Protein AF-0000000084558164 (afdb_homodimer)

InterPro domains:
  IPR006680 Amidohydrolase-related [PF01979] (52-401)
  IPR011059 Metal-dependent hydrolase, composite domain superfamily [G3DSA:2.30.40.10] (4-418)
  IPR011059 Metal-dependent hydrolase, composite domain superfamily [SSF51338] (3-426)
  IPR032466 Metal-dependent hydrolase [SSF51556] (55-350)
  IPR050287 5-Methylthioadenosine/S-adenosylhomocysteine deaminase [PTHR43794] (4-422)

Structure (mmCIF, N/CA/C/O backbone):
data_AF-0000000084558164-model_v1
#
loop_
_entity.id
_entity.type
_entity.pdbx_description
1 polymer 'MtaD2 protein'
#
loop_
_atom_site.group_PDB
_atom_site.id
_atom_site.type_symbol
_atom_site.label_atom_id
_atom_site.label_alt_id
_atom_site.label_comp_id
_atom_site.label_asym_id
_atom_site.label_entity_id
_atom_site.label_seq_id
_atom_site.pdbx_PDB_ins_code
_atom_site.Cartn_x
_atom_site.Cartn_y
_atom_site.Cartn_z
_atom_site.occupancy
_atom_site.B_iso_or_equiv
_atom_site.auth_seq_id
_atom_site.auth_comp_id
_atom_site.auth_asym_id
_atom_site.auth_atom_id
_atom_site.pdbx_PDB_model_num
ATOM 1 N N . MET A 1 1 ? -0.388 -34.344 14.938 1 92.38 1 MET A N 1
ATOM 2 C CA . MET A 1 1 ? -0.222 -33.188 15.812 1 92.38 1 MET A CA 1
ATOM 3 C C . MET A 1 1 ? -1.444 -32.281 15.742 1 92.38 1 MET A C 1
ATOM 5 O O . MET A 1 1 ? -1.906 -31.922 14.656 1 92.38 1 MET A O 1
ATOM 9 N N . ILE A 1 2 ? -2.064 -32.031 16.828 1 98 2 ILE A N 1
ATOM 10 C CA . ILE A 1 2 ? -3.266 -31.203 16.891 1 98 2 ILE A CA 1
ATOM 11 C C . ILE A 1 2 ? -2.895 -29.797 17.344 1 98 2 ILE A C 1
ATOM 13 O O . ILE A 1 2 ? -2.332 -29.609 18.422 1 98 2 ILE A O 1
ATOM 17 N N . THR A 1 3 ? -3.117 -28.812 16.516 1 98.62 3 THR A N 1
ATOM 18 C CA . THR A 1 3 ? -2.975 -27.406 16.828 1 98.62 3 THR A CA 1
ATOM 19 C C . THR A 1 3 ? -4.34 -26.719 16.906 1 98.62 3 THR A C 1
ATOM 21 O O . THR A 1 3 ? -5.191 -26.938 16.047 1 98.62 3 THR A O 1
ATOM 24 N N . VAL A 1 4 ? -4.562 -25.891 17.953 1 98.81 4 VAL A N 1
ATOM 25 C CA . VAL A 1 4 ? -5.84 -25.203 18.094 1 98.81 4 VAL A CA 1
ATOM 26 C C . VAL A 1 4 ? -5.609 -23.688 18.172 1 98.81 4 VAL A C 1
ATOM 28 O O . VAL A 1 4 ? -4.855 -23.219 19.016 1 98.81 4 VAL A O 1
ATOM 31 N N . ILE A 1 5 ? -6.176 -22.938 17.234 1 98.75 5 ILE A N 1
ATOM 32 C CA . ILE A 1 5 ? -6.262 -21.484 17.312 1 98.75 5 ILE A CA 1
ATOM 33 C C . ILE A 1 5 ? -7.523 -21.078 18.078 1 98.75 5 ILE A C 1
ATOM 35 O O . ILE A 1 5 ? -8.641 -21.375 17.656 1 98.75 5 ILE A O 1
ATOM 39 N N . ARG A 1 6 ? -7.371 -20.359 19.141 1 98.5 6 ARG A N 1
ATOM 40 C CA . ARG A 1 6 ? -8.461 -20.203 20.094 1 98.5 6 ARG A CA 1
ATOM 41 C C . ARG A 1 6 ? -9.141 -18.844 19.938 1 98.5 6 ARG A C 1
ATOM 43 O O . ARG A 1 6 ? -8.469 -17.812 19.891 1 98.5 6 ARG A O 1
ATOM 50 N N . ASP A 1 7 ? -10.422 -18.828 19.859 1 97.81 7 ASP A N 1
ATOM 51 C CA . ASP A 1 7 ? -11.297 -17.688 20.062 1 97.81 7 ASP A CA 1
ATOM 52 C C . ASP A 1 7 ? -10.953 -16.547 19.109 1 97.81 7 ASP A C 1
ATOM 54 O O . ASP A 1 7 ? -10.75 -15.414 19.531 1 97.81 7 ASP A O 1
ATOM 58 N N . ALA A 1 8 ? -10.859 -16.844 17.812 1 98.12 8 ALA A N 1
ATOM 59 C CA . ALA A 1 8 ? -10.523 -15.844 16.797 1 98.12 8 ALA A CA 1
ATOM 60 C C . ALA A 1 8 ? -11.766 -15.406 16.031 1 98.12 8 ALA A C 1
ATOM 62 O O . ALA A 1 8 ? -12.805 -16.062 16.078 1 98.12 8 ALA A O 1
ATOM 63 N N . TRP A 1 9 ? -11.727 -14.164 15.461 1 98 9 TRP A N 1
ATOM 64 C CA . TRP A 1 9 ? -12.586 -13.867 14.32 1 98 9 TRP A CA 1
ATOM 65 C C . TRP A 1 9 ? -12.125 -14.633 13.086 1 98 9 TRP A C 1
ATOM 67 O O . TRP A 1 9 ? -11 -14.453 12.617 1 98 9 TRP A O 1
ATOM 77 N N . ILE A 1 10 ? -12.984 -15.492 12.617 1 98.75 10 ILE A N 1
ATOM 78 C CA . ILE A 1 10 ? -12.602 -16.344 11.508 1 98.75 10 ILE A CA 1
ATOM 79 C C . ILE A 1 10 ? -13.297 -15.875 10.227 1 98.75 10 ILE A C 1
ATOM 81 O O . ILE A 1 10 ? -14.523 -15.93 10.125 1 98.75 10 ILE A O 1
ATOM 85 N N . VAL A 1 11 ? -12.555 -15.297 9.312 1 98.81 11 VAL A N 1
ATOM 86 C CA . VAL A 1 11 ? -13.008 -15.039 7.945 1 98.81 11 VAL A CA 1
ATOM 87 C C . VAL A 1 11 ? -12.852 -16.312 7.105 1 98.81 11 VAL A C 1
ATOM 89 O O . VAL A 1 11 ? -11.766 -16.578 6.586 1 98.81 11 VAL A O 1
ATOM 92 N N . THR A 1 12 ? -13.883 -17.047 6.875 1 98.75 12 THR A N 1
ATOM 93 C CA . THR A 1 12 ? -13.797 -18.406 6.391 1 98.75 12 THR A CA 1
ATOM 94 C C . THR A 1 12 ? -13.516 -18.438 4.891 1 98.75 12 THR A C 1
ATOM 96 O O . THR A 1 12 ? -12.812 -19.328 4.402 1 98.75 12 THR A O 1
ATOM 99 N N . GLN A 1 13 ? -14.133 -17.422 4.129 1 98.69 13 GLN A N 1
ATOM 100 C CA . GLN A 1 13 ? -14.133 -17.391 2.668 1 98.69 13 GLN A CA 1
ATOM 101 C C . GLN A 1 13 ? -14.797 -18.641 2.096 1 98.69 13 GLN A C 1
ATOM 103 O O . GLN A 1 13 ? -14.445 -19.094 1.004 1 98.69 13 GLN A O 1
ATOM 108 N N . ASP A 1 14 ? -15.672 -19.297 2.873 1 98.38 14 ASP A N 1
ATOM 109 C CA . ASP A 1 14 ? -16.5 -20.375 2.338 1 98.38 14 ASP A CA 1
ATOM 110 C C . ASP A 1 14 ? -17.531 -19.828 1.353 1 98.38 14 ASP A C 1
ATOM 112 O O . ASP A 1 14 ? -17.562 -18.625 1.08 1 98.38 14 ASP A O 1
ATOM 116 N N . PRO A 1 15 ? -18.312 -20.641 0.707 1 97.75 15 PRO A N 1
ATOM 117 C CA . PRO A 1 15 ? -19.234 -20.172 -0.332 1 97.75 15 PRO A CA 1
ATOM 118 C C . PRO A 1 15 ? -20.188 -19.094 0.171 1 97.75 15 PRO A C 1
ATOM 120 O O . PRO A 1 15 ? -20.609 -18.219 -0.597 1 97.75 15 PRO A O 1
ATOM 123 N N . GLN A 1 16 ? -20.469 -19.078 1.491 1 97.62 16 GLN A N 1
ATOM 124 C CA . GLN A 1 16 ? -21.391 -18.094 2.057 1 97.62 16 GLN A CA 1
ATOM 125 C C . GLN A 1 16 ? -20.641 -16.906 2.639 1 97.62 16 GLN A C 1
ATOM 127 O O . GLN A 1 16 ? -21.25 -15.938 3.092 1 97.62 16 GLN A O 1
ATOM 132 N N . ARG A 1 17 ? -19.344 -16.938 2.58 1 98.06 17 ARG A N 1
ATOM 133 C CA . ARG A 1 17 ? -18.484 -15.883 3.129 1 98.06 17 ARG A CA 1
ATOM 134 C C . ARG A 1 17 ? -18.828 -15.594 4.582 1 98.06 17 ARG A C 1
ATOM 136 O O . ARG A 1 17 ? -18.969 -14.438 4.977 1 98.06 17 ARG A O 1
ATOM 143 N N . ARG A 1 18 ? -18.984 -16.734 5.43 1 97.06 18 ARG A N 1
ATOM 144 C CA . ARG A 1 18 ? -19.328 -16.562 6.836 1 97.06 18 ARG A CA 1
ATOM 145 C C . ARG A 1 18 ? -18.172 -15.992 7.629 1 97.06 18 ARG A C 1
ATOM 147 O O . ARG A 1 18 ? -17.016 -16.344 7.383 1 97.06 18 ARG A O 1
ATOM 154 N N . MET A 1 19 ? -18.422 -15.062 8.508 1 97.56 19 MET A N 1
ATOM 155 C CA . MET A 1 19 ? -17.531 -14.641 9.586 1 97.56 19 MET A CA 1
ATOM 156 C C . MET A 1 19 ? -18 -15.195 10.922 1 97.56 19 MET A C 1
ATOM 158 O O . MET A 1 19 ? -19.125 -14.93 11.359 1 97.56 19 MET A O 1
ATOM 162 N N . ILE A 1 20 ? -17.094 -16.016 11.492 1 96.62 20 ILE A N 1
ATOM 163 C CA . ILE A 1 20 ? -17.5 -16.688 12.719 1 96.62 20 ILE A CA 1
ATOM 164 C C . ILE A 1 20 ? -16.484 -16.438 13.82 1 96.62 20 ILE A C 1
ATOM 166 O O . ILE A 1 20 ? -15.344 -16.047 13.547 1 96.62 20 ILE A O 1
ATOM 170 N N . ARG A 1 21 ? -16.938 -16.484 15.016 1 97.31 21 ARG A N 1
ATOM 171 C CA . ARG A 1 21 ? -16.047 -16.438 16.172 1 97.31 21 ARG A CA 1
ATOM 172 C C . ARG A 1 21 ? -15.875 -17.812 16.797 1 97.31 21 ARG A C 1
ATOM 174 O O . ARG A 1 21 ? -16.844 -18.562 16.953 1 97.31 21 ARG A O 1
ATOM 181 N N . GLY A 1 22 ? -14.617 -18.25 16.984 1 98.19 22 GLY A N 1
ATOM 182 C CA . GLY A 1 22 ? -14.391 -19.531 17.625 1 98.19 22 GLY A CA 1
ATOM 183 C C . GLY A 1 22 ? -13.008 -20.094 17.375 1 98.19 22 GLY A C 1
ATOM 184 O O . GLY A 1 22 ? -12.047 -19.344 17.219 1 98.19 22 GLY A O 1
ATOM 185 N N . ASP A 1 23 ? -12.93 -21.422 17.516 1 98.75 23 ASP A N 1
ATOM 186 C CA . ASP A 1 23 ? -11.648 -22.109 17.391 1 98.75 23 ASP A CA 1
ATOM 187 C C . ASP A 1 23 ? -11.461 -22.656 15.984 1 98.75 23 ASP A C 1
ATOM 189 O O . ASP A 1 23 ? -12.43 -22.953 15.281 1 98.75 23 ASP A O 1
ATOM 193 N N . VAL A 1 24 ? -10.289 -22.734 15.484 1 98.88 24 VAL A N 1
ATOM 194 C CA . VAL A 1 24 ? -9.883 -23.531 14.336 1 98.88 24 VAL A CA 1
ATOM 195 C C . VAL A 1 24 ? -8.984 -24.672 14.789 1 98.88 24 VAL A C 1
ATOM 197 O O . VAL A 1 24 ? -7.949 -24.438 15.422 1 98.88 24 VAL A O 1
ATOM 200 N N . VAL A 1 25 ? -9.336 -25.906 14.5 1 98.81 25 VAL A N 1
ATOM 201 C CA . VAL A 1 25 ? -8.578 -27.078 14.898 1 98.81 25 VAL A CA 1
ATOM 202 C C . VAL A 1 25 ? -7.859 -27.656 13.688 1 98.81 25 VAL A C 1
ATOM 204 O O . VAL A 1 25 ? -8.484 -27.938 12.656 1 98.81 25 VAL A O 1
ATOM 207 N N . ILE A 1 26 ? -6.594 -27.781 13.789 1 98.81 26 ILE A N 1
ATOM 208 C CA . ILE A 1 26 ? -5.766 -28.359 12.734 1 98.81 26 ILE A CA 1
ATOM 209 C C . ILE A 1 26 ? -5.25 -29.734 13.172 1 98.81 26 ILE A C 1
ATOM 211 O O . ILE A 1 26 ? -4.688 -29.875 14.258 1 98.81 26 ILE A O 1
ATOM 215 N N . ASP A 1 27 ? -5.465 -30.719 12.383 1 98.56 27 ASP A N 1
ATOM 216 C CA . ASP A 1 27 ? -4.93 -32.062 12.57 1 98.56 27 ASP A CA 1
ATOM 217 C C . ASP A 1 27 ? -3.906 -32.406 11.484 1 98.56 27 ASP A C 1
ATOM 219 O O . ASP A 1 27 ? -4.273 -32.781 10.375 1 98.56 27 ASP A O 1
ATOM 223 N N . GLY A 1 28 ? -2.662 -32.281 11.828 1 97.94 28 GLY A N 1
ATOM 224 C CA . GLY A 1 28 ? -1.611 -32.469 10.836 1 97.94 28 GLY A CA 1
ATOM 225 C C . GLY A 1 28 ? -1.595 -31.344 9.797 1 97.94 28 GLY A C 1
ATOM 226 O O . GLY A 1 28 ? -1.306 -30.203 10.117 1 97.94 28 GLY A O 1
ATOM 227 N N . GLU A 1 29 ? -2.006 -31.812 8.602 1 98.5 29 GLU A N 1
ATOM 228 C CA . GLU A 1 29 ? -1.899 -30.875 7.492 1 98.5 29 GLU A CA 1
ATOM 229 C C . GLU A 1 29 ? -3.238 -30.203 7.211 1 98.5 29 GLU A C 1
ATOM 231 O O . GLU A 1 29 ? -3.297 -29.203 6.48 1 98.5 29 GLU A O 1
ATOM 236 N N . LYS A 1 30 ? -4.309 -30.672 7.891 1 98.75 30 LYS A N 1
ATOM 237 C CA . LYS A 1 30 ? -5.645 -30.281 7.453 1 98.75 30 LYS A CA 1
ATOM 238 C C . LYS A 1 30 ? -6.422 -29.625 8.594 1 98.75 30 LYS A C 1
ATOM 240 O O . LYS A 1 30 ? -6.145 -29.875 9.766 1 98.75 30 LYS A O 1
ATOM 245 N N . ILE A 1 31 ? -7.32 -28.797 8.211 1 98.81 31 ILE A N 1
ATOM 246 C CA . ILE A 1 31 ? -8.281 -28.234 9.141 1 98.81 31 ILE A CA 1
ATOM 247 C C . ILE A 1 31 ? -9.305 -29.297 9.547 1 98.81 31 ILE A C 1
ATOM 249 O O . ILE A 1 31 ? -9.945 -29.906 8.688 1 98.81 31 ILE A O 1
ATOM 253 N N . ALA A 1 32 ? -9.406 -29.5 10.812 1 98.56 32 ALA A N 1
ATOM 254 C CA . ALA A 1 32 ? -10.305 -30.531 11.297 1 98.56 32 ALA A CA 1
ATOM 255 C C . ALA A 1 32 ? -11.688 -29.969 11.609 1 98.56 32 ALA A C 1
ATOM 257 O O . ALA A 1 32 ? -12.711 -30.609 11.336 1 98.56 32 ALA A O 1
ATOM 258 N N . SER A 1 33 ? -11.742 -28.766 12.211 1 98.25 33 SER A N 1
ATOM 259 C CA . SER A 1 33 ? -13.016 -28.125 12.531 1 98.25 33 SER A CA 1
ATOM 260 C C . SER A 1 33 ? -12.859 -26.609 12.664 1 98.25 33 SER A C 1
ATOM 262 O O . SER A 1 33 ? -11.75 -26.125 12.906 1 98.25 33 SER A O 1
ATOM 264 N N . VAL A 1 34 ? -13.93 -25.906 12.492 1 98.19 34 VAL A N 1
ATOM 265 C CA . VAL A 1 34 ? -13.953 -24.453 12.5 1 98.19 34 VAL A CA 1
ATOM 266 C C . VAL A 1 34 ? -15.148 -23.953 13.312 1 98.19 34 VAL A C 1
ATOM 268 O O . VAL A 1 34 ? -16.281 -24.375 13.07 1 98.19 34 VAL A O 1
ATOM 271 N N . GLY A 1 35 ? -14.977 -23.031 14.242 1 96.38 35 GLY A N 1
ATOM 272 C CA . GLY A 1 35 ? -16.062 -22.328 14.914 1 96.38 35 GLY A CA 1
ATOM 273 C C . GLY A 1 35 ? -16.344 -22.844 16.312 1 96.38 35 GLY A C 1
ATOM 274 O O . GLY A 1 35 ? -16.406 -22.078 17.266 1 96.38 35 GLY A O 1
ATOM 275 N N . LYS A 1 36 ? -16.438 -24.125 16.469 1 94.38 36 LYS A N 1
ATOM 276 C CA . LYS A 1 36 ? -16.812 -24.719 17.75 1 94.38 36 LYS A CA 1
ATOM 277 C C . LYS A 1 36 ? -15.609 -24.781 18.703 1 94.38 36 LYS A C 1
ATOM 279 O O . LYS A 1 36 ? -14.484 -25.031 18.266 1 94.38 36 LYS A O 1
ATOM 284 N N . GLU A 1 37 ? -15.914 -24.531 19.922 1 97.19 37 GLU A N 1
ATOM 285 C CA . GLU A 1 37 ? -14.875 -24.656 20.938 1 97.19 37 GLU A CA 1
ATOM 286 C C . GLU A 1 37 ? -14.336 -26.094 20.984 1 97.19 37 GLU A C 1
ATOM 288 O O . GLU A 1 37 ? -15.109 -27.047 21.062 1 97.19 37 GLU A O 1
ATOM 293 N N . PHE A 1 38 ? -13.078 -26.172 20.844 1 97.5 38 PHE A N 1
ATOM 294 C CA . PHE A 1 38 ? -12.438 -27.469 20.938 1 97.5 38 PHE A CA 1
ATOM 295 C C . PHE A 1 38 ? -12.188 -27.859 22.391 1 97.5 38 PHE A C 1
ATOM 297 O O . PHE A 1 38 ? -11.523 -27.125 23.125 1 97.5 38 PHE A O 1
ATOM 304 N N . LYS A 1 39 ? -12.641 -28.984 22.859 1 96.88 39 LYS A N 1
ATOM 305 C CA . LYS A 1 39 ? -12.562 -29.391 24.25 1 96.88 39 LYS A CA 1
ATOM 306 C C . LYS A 1 39 ? -11.5 -30.469 24.453 1 96.88 39 LYS A C 1
ATOM 308 O O . LYS A 1 39 ? -11.219 -30.875 25.578 1 96.88 39 LYS A O 1
ATOM 313 N N . GLY A 1 40 ? -10.914 -30.906 23.406 1 95.31 40 GLY A N 1
ATOM 314 C CA . GLY A 1 40 ? -9.906 -31.953 23.5 1 95.31 40 GLY A CA 1
ATOM 315 C C . GLY A 1 40 ? -8.531 -31.438 23.859 1 95.31 40 GLY A C 1
ATOM 316 O O . GLY A 1 40 ? -8.383 -30.281 24.266 1 95.31 40 GLY A O 1
ATOM 317 N N . THR A 1 41 ? -7.543 -32.312 23.875 1 96.31 41 THR A N 1
ATOM 318 C CA . THR A 1 41 ? -6.156 -31.953 24.172 1 96.31 41 THR A CA 1
ATOM 319 C C . THR A 1 41 ? -5.426 -31.547 22.891 1 96.31 41 THR A C 1
ATOM 321 O O . THR A 1 41 ? -5.473 -32.281 21.891 1 96.31 41 THR A O 1
ATOM 324 N N . ALA A 1 42 ? -4.852 -30.422 22.875 1 97.25 42 ALA A N 1
ATOM 325 C CA . ALA A 1 42 ? -4.078 -29.922 21.75 1 97.25 42 ALA A CA 1
ATOM 326 C C . ALA A 1 42 ? -2.578 -30.062 22.016 1 97.25 42 ALA A C 1
ATOM 328 O O . ALA A 1 42 ? -2.125 -29.906 23.141 1 97.25 42 ALA A O 1
ATOM 329 N N . ASP A 1 43 ? -1.826 -30.406 21.031 1 98 43 ASP A N 1
ATOM 330 C CA . ASP A 1 43 ? -0.37 -30.391 21.125 1 98 43 ASP A CA 1
ATOM 331 C C . ASP A 1 43 ? 0.174 -28.969 21.188 1 98 43 ASP A C 1
ATOM 333 O O . ASP A 1 43 ? 1.202 -28.719 21.828 1 98 43 ASP A O 1
ATOM 337 N N . LYS A 1 44 ? -0.451 -28.047 20.531 1 97.75 44 LYS A N 1
ATOM 338 C CA . LYS A 1 44 ? -0.116 -26.625 20.5 1 97.75 44 LYS A CA 1
ATOM 339 C C . LYS A 1 44 ? -1.375 -25.766 20.5 1 97.75 44 LYS A C 1
ATOM 341 O O . LYS A 1 44 ? -2.344 -26.062 19.812 1 97.75 44 LYS A O 1
ATOM 346 N N . GLU A 1 45 ? -1.38 -24.75 21.344 1 98.06 45 GLU A N 1
ATOM 347 C CA . GLU A 1 45 ? -2.475 -23.781 21.391 1 98.06 45 GLU A CA 1
ATOM 348 C C . GLU A 1 45 ? -1.992 -22.391 21.016 1 98.06 45 GLU A C 1
ATOM 350 O O . GLU A 1 45 ? -0.949 -21.938 21.5 1 98.06 45 GLU A O 1
ATOM 355 N N . ILE A 1 46 ? -2.652 -21.75 20.141 1 98.12 46 ILE A N 1
ATOM 356 C CA . ILE A 1 46 ? -2.379 -20.375 19.75 1 98.12 46 ILE A CA 1
ATOM 357 C C . ILE A 1 46 ? -3.518 -19.469 20.219 1 98.12 46 ILE A C 1
ATOM 359 O O . ILE A 1 46 ? -4.66 -19.625 19.781 1 98.12 46 ILE A O 1
ATOM 363 N N . LYS A 1 47 ? -3.27 -18.562 21.156 1 97.56 47 LYS A N 1
ATOM 364 C CA . LYS A 1 47 ? -4.266 -17.594 21.609 1 97.56 47 LYS A CA 1
ATOM 365 C C . LYS A 1 47 ? -4.52 -16.531 20.547 1 97.56 47 LYS A C 1
ATOM 367 O O . LYS A 1 47 ? -3.598 -15.828 20.125 1 97.56 47 LYS A O 1
ATOM 372 N N . ALA A 1 48 ? -5.738 -16.422 20.094 1 97.69 48 ALA A N 1
ATOM 373 C CA . ALA A 1 48 ? -6.031 -15.508 18.984 1 97.69 48 ALA A CA 1
ATOM 374 C C . ALA A 1 48 ? -7.277 -14.672 19.281 1 97.69 48 ALA A C 1
ATOM 376 O O . ALA A 1 48 ? -7.938 -14.195 18.359 1 97.69 48 ALA A O 1
ATOM 377 N N . SER A 1 49 ? -7.598 -14.477 20.625 1 95.44 49 SER A N 1
ATOM 378 C CA . SER A 1 49 ? -8.734 -13.633 20.969 1 95.44 49 SER A CA 1
ATOM 379 C C . SER A 1 49 ? -8.547 -12.211 20.438 1 95.44 49 SER A C 1
ATOM 381 O O . SER A 1 49 ? -7.527 -11.57 20.719 1 95.44 49 SER A O 1
ATOM 383 N N . GLY A 1 50 ? -9.477 -11.766 19.625 1 93.88 50 GLY A N 1
ATOM 384 C CA . GLY A 1 50 ? -9.43 -10.43 19.047 1 93.88 50 GLY A CA 1
ATOM 385 C C . GLY A 1 50 ? -8.703 -10.375 17.719 1 93.88 50 GLY A C 1
ATOM 386 O O . GLY A 1 50 ? -8.781 -9.375 17 1 93.88 50 GLY A O 1
ATOM 387 N N . ASP A 1 51 ? -8.008 -11.477 17.406 1 97.69 51 ASP A N 1
ATOM 388 C CA . ASP A 1 51 ? -7.273 -11.539 16.141 1 97.69 51 ASP A CA 1
ATOM 389 C C . ASP A 1 51 ? -8.172 -12.039 15.016 1 97.69 51 ASP A C 1
ATOM 391 O O . ASP A 1 51 ? -9.281 -12.516 15.258 1 97.69 51 ASP A O 1
ATOM 395 N N . ILE A 1 52 ? -7.762 -11.836 13.828 1 98.62 52 ILE A N 1
ATOM 396 C CA . ILE A 1 52 ? -8.445 -12.328 12.633 1 98.62 52 ILE A CA 1
ATOM 397 C C . ILE A 1 52 ? -7.715 -13.562 12.102 1 98.62 52 ILE A C 1
ATOM 399 O O . ILE A 1 52 ? -6.492 -13.547 11.945 1 98.62 52 ILE A O 1
ATOM 403 N N . VAL A 1 53 ? -8.43 -14.609 11.883 1 98.81 53 VAL A N 1
ATOM 404 C CA . VAL A 1 53 ? -7.926 -15.781 11.18 1 98.81 53 VAL A CA 1
ATOM 405 C C . VAL A 1 53 ? -8.547 -15.844 9.781 1 98.81 53 VAL A C 1
ATOM 407 O O . VAL A 1 53 ? -9.766 -15.766 9.641 1 98.81 53 VAL A O 1
ATOM 410 N N . MET A 1 54 ? -7.766 -15.938 8.75 1 98.88 54 MET A N 1
ATOM 411 C CA . MET A 1 54 ? -8.25 -16 7.371 1 98.88 54 MET A CA 1
ATOM 412 C C . MET A 1 54 ? -7.383 -16.938 6.539 1 98.88 54 MET A C 1
ATOM 414 O O . MET A 1 54 ? -6.316 -17.375 6.984 1 98.88 54 MET A O 1
ATOM 418 N N . PRO A 1 55 ? -7.84 -17.375 5.371 1 98.94 55 PRO A N 1
ATOM 419 C CA . PRO A 1 55 ? -7.016 -18.234 4.527 1 98.94 55 PRO A CA 1
ATOM 420 C C . PRO A 1 55 ? -5.691 -17.594 4.129 1 98.94 55 PRO A C 1
ATOM 422 O O . PRO A 1 55 ? -5.621 -16.359 3.986 1 98.94 55 PRO A O 1
ATOM 425 N N . GLY A 1 56 ? -4.66 -18.438 3.975 1 98.94 56 GLY A N 1
ATOM 426 C CA . GLY A 1 56 ? -3.432 -17.938 3.379 1 98.94 56 GLY A CA 1
ATOM 427 C C . GLY A 1 56 ? -3.645 -17.297 2.025 1 98.94 56 GLY A C 1
ATOM 428 O O . GLY A 1 56 ? -4.473 -17.75 1.234 1 98.94 56 GLY A O 1
ATOM 429 N N . LEU A 1 57 ? -2.934 -16.234 1.767 1 98.94 57 LEU A N 1
ATOM 430 C CA . LEU A 1 57 ? -3.059 -15.523 0.497 1 98.94 57 LEU A CA 1
ATOM 431 C C . LEU A 1 57 ? -2.299 -16.25 -0.608 1 98.94 57 LEU A C 1
ATOM 433 O O . LEU A 1 57 ? -1.253 -16.844 -0.356 1 98.94 57 LEU A O 1
ATOM 437 N N . ILE A 1 58 ? -2.836 -16.203 -1.778 1 99 58 ILE A N 1
ATOM 438 C CA . ILE A 1 58 ? -2.254 -16.875 -2.938 1 99 58 ILE A CA 1
ATOM 439 C C . ILE A 1 58 ? -1.86 -15.844 -3.986 1 99 58 ILE A C 1
ATOM 441 O O . ILE A 1 58 ? -2.711 -15.109 -4.492 1 99 58 ILE A O 1
ATOM 445 N N . ASN A 1 59 ? -0.571 -15.727 -4.242 1 98.94 59 ASN A N 1
ATOM 446 C CA . ASN A 1 59 ? -0.001 -14.875 -5.281 1 98.94 59 ASN A CA 1
ATOM 447 C C . ASN A 1 59 ? 0.048 -15.594 -6.629 1 98.94 59 ASN A C 1
ATOM 449 O O . ASN A 1 59 ? 0.908 -16.453 -6.848 1 98.94 59 ASN A O 1
ATOM 453 N N . THR A 1 60 ? -0.792 -15.156 -7.613 1 98.94 60 THR A N 1
ATOM 454 C CA . THR A 1 60 ? -0.986 -16.016 -8.773 1 98.94 60 THR A CA 1
ATOM 455 C C . THR A 1 60 ? -0.052 -15.602 -9.914 1 98.94 60 THR A C 1
ATOM 457 O O . THR A 1 60 ? -0.189 -16.078 -11.039 1 98.94 60 THR A O 1
ATOM 460 N N . HIS A 1 61 ? 0.929 -14.727 -9.641 1 98.94 61 HIS A N 1
ATOM 461 C CA . HIS A 1 61 ? 1.958 -14.445 -10.633 1 98.94 61 HIS A CA 1
ATOM 462 C C . HIS A 1 61 ? 3.152 -13.734 -10 1 98.94 61 HIS A C 1
ATOM 464 O O . HIS A 1 61 ? 3.012 -12.633 -9.461 1 98.94 61 HIS A O 1
ATOM 470 N N . THR A 1 62 ? 4.285 -14.32 -10.133 1 98.75 62 THR A N 1
ATOM 471 C CA . THR A 1 62 ? 5.5 -13.672 -9.656 1 98.75 62 THR A CA 1
ATOM 472 C C . THR A 1 62 ? 6.727 -14.227 -10.375 1 98.75 62 THR A C 1
ATOM 474 O O . THR A 1 62 ? 6.625 -15.203 -11.125 1 98.75 62 THR A O 1
ATOM 477 N N . HIS A 1 63 ? 7.785 -13.531 -10.359 1 98.31 63 HIS A N 1
ATOM 478 C CA . HIS A 1 63 ? 9.148 -13.93 -10.68 1 98.31 63 HIS A CA 1
ATOM 479 C C . HIS A 1 63 ? 10.039 -13.883 -9.438 1 98.31 63 HIS A C 1
ATOM 481 O O . HIS A 1 63 ? 10.906 -13.016 -9.328 1 98.31 63 HIS A O 1
ATOM 487 N N . VAL A 1 64 ? 9.906 -14.898 -8.586 1 98.69 64 VAL A N 1
ATOM 488 C CA . VAL A 1 64 ? 10.336 -14.805 -7.199 1 98.69 64 VAL A CA 1
ATOM 489 C C . VAL A 1 64 ? 11.852 -14.617 -7.141 1 98.69 64 VAL A C 1
ATOM 491 O O . VAL A 1 64 ? 12.359 -13.875 -6.297 1 98.69 64 VAL A O 1
ATOM 494 N N . ALA A 1 65 ? 12.57 -15.188 -8.062 1 97.75 65 ALA A N 1
ATOM 495 C CA . ALA A 1 65 ? 14.031 -15.172 -8.031 1 97.75 65 ALA A CA 1
ATOM 496 C C . ALA A 1 65 ? 14.57 -13.766 -8.289 1 97.75 65 ALA A C 1
ATOM 498 O O . ALA A 1 65 ? 15.719 -13.461 -7.965 1 97.75 65 ALA A O 1
ATOM 499 N N . MET A 1 66 ? 13.758 -12.922 -8.836 1 96.81 66 MET A N 1
ATOM 500 C CA . MET A 1 66 ? 14.195 -11.57 -9.195 1 96.81 66 MET A CA 1
ATOM 501 C C . MET A 1 66 ? 14.281 -10.68 -7.961 1 96.81 66 MET A C 1
ATOM 503 O O . MET A 1 66 ? 14.742 -9.539 -8.047 1 96.81 66 MET A O 1
ATOM 507 N N . THR A 1 67 ? 13.961 -11.18 -6.789 1 97.62 67 THR A N 1
ATOM 508 C CA . THR A 1 67 ? 13.992 -10.391 -5.562 1 97.62 67 THR A CA 1
ATOM 509 C C . THR A 1 67 ? 15.406 -9.891 -5.277 1 97.62 67 THR A C 1
ATOM 511 O O . THR A 1 67 ? 15.586 -8.812 -4.711 1 97.62 67 THR A O 1
ATOM 514 N N . VAL A 1 68 ? 16.391 -10.594 -5.742 1 96.25 68 VAL A N 1
ATOM 515 C CA . VAL A 1 68 ? 17.781 -10.203 -5.492 1 96.25 68 VAL A CA 1
ATOM 516 C C . VAL A 1 68 ? 18.125 -8.984 -6.348 1 96.25 68 VAL A C 1
ATOM 518 O O . VAL A 1 68 ? 19.125 -8.305 -6.082 1 96.25 68 VAL A O 1
ATOM 521 N N . MET A 1 69 ? 17.297 -8.648 -7.309 1 95.38 69 MET A N 1
ATOM 522 C CA . MET A 1 69 ? 17.516 -7.52 -8.203 1 95.38 69 MET A CA 1
ATOM 523 C C . MET A 1 69 ? 16.719 -6.305 -7.758 1 95.38 69 MET A C 1
ATOM 525 O O . MET A 1 69 ? 16.656 -5.297 -8.469 1 95.38 69 MET A O 1
ATOM 529 N N . LYS A 1 70 ? 16.109 -6.32 -6.59 1 96.38 70 LYS A N 1
ATOM 530 C CA . LYS A 1 70 ? 15.219 -5.281 -6.09 1 96.38 70 LYS A CA 1
ATOM 531 C C . LYS A 1 70 ? 15.914 -3.918 -6.086 1 96.38 70 LYS A C 1
ATOM 533 O O . LYS A 1 70 ? 17.047 -3.795 -5.641 1 96.38 70 LYS A O 1
ATOM 538 N N . GLY A 1 71 ? 15.203 -2.91 -6.625 1 95.5 71 GLY A N 1
ATOM 539 C CA . GLY A 1 71 ? 15.664 -1.532 -6.562 1 95.5 71 GLY A CA 1
ATOM 540 C C . GLY A 1 71 ? 16.656 -1.188 -7.648 1 95.5 71 GLY A C 1
ATOM 541 O O . GLY A 1 71 ? 17.312 -0.138 -7.598 1 95.5 71 GLY A O 1
ATOM 542 N N . THR A 1 72 ? 16.812 -1.986 -8.727 1 92.56 72 THR A N 1
ATOM 543 C CA . THR A 1 72 ? 17.875 -1.805 -9.711 1 92.56 72 THR A CA 1
ATOM 544 C C . THR A 1 72 ? 17.375 -0.996 -10.906 1 92.56 72 THR A C 1
ATOM 546 O O . THR A 1 72 ? 18.141 -0.278 -11.539 1 92.56 72 THR A O 1
ATOM 549 N N . VAL A 1 73 ? 16.141 -1.086 -11.25 1 93.12 73 VAL A N 1
ATOM 550 C CA . VAL A 1 73 ? 15.688 -0.539 -12.523 1 93.12 73 VAL A CA 1
ATOM 551 C C . VAL A 1 73 ? 14.406 0.268 -12.312 1 93.12 73 VAL A C 1
ATOM 553 O O . VAL A 1 73 ? 13.469 0.16 -13.102 1 93.12 73 VAL A O 1
ATOM 556 N N . ASP A 1 74 ? 14.406 1.021 -11.289 1 94.31 74 ASP A N 1
ATOM 557 C CA . ASP A 1 74 ? 13.25 1.85 -10.984 1 94.31 74 ASP A CA 1
ATOM 558 C C . ASP A 1 74 ? 13.352 3.215 -11.664 1 94.31 74 ASP A C 1
ATOM 560 O O . ASP A 1 74 ? 14.453 3.729 -11.867 1 94.31 74 ASP A O 1
ATOM 564 N N . ASP A 1 75 ? 12.172 3.818 -12.078 1 95.19 75 ASP A N 1
ATOM 565 C CA . ASP A 1 75 ? 12.055 5.18 -12.586 1 95.19 75 ASP A CA 1
ATOM 566 C C . ASP A 1 75 ? 12.812 5.34 -13.906 1 95.19 75 ASP A C 1
ATOM 568 O O . ASP A 1 75 ? 13.461 6.363 -14.141 1 95.19 75 ASP A O 1
ATOM 572 N N . VAL A 1 76 ? 12.758 4.258 -14.734 1 92.62 76 VAL A N 1
ATOM 573 C CA . VAL A 1 76 ? 13.391 4.309 -16.047 1 92.62 76 VAL A CA 1
ATOM 574 C C . VAL A 1 76 ? 12.375 3.941 -17.125 1 92.62 76 VAL A C 1
ATOM 576 O O . VAL A 1 76 ? 11.438 3.182 -16.875 1 92.62 76 VAL A O 1
ATOM 579 N N . PRO A 1 77 ? 12.578 4.496 -18.312 1 89.88 77 PRO A N 1
ATOM 580 C CA . PRO A 1 77 ? 11.68 4.137 -19.406 1 89.88 77 PRO A CA 1
ATOM 581 C C . PRO A 1 77 ? 11.703 2.641 -19.734 1 89.88 77 PRO A C 1
ATOM 583 O O . PRO A 1 77 ? 12.742 1.99 -19.578 1 89.88 77 PRO A O 1
ATOM 586 N N . PHE A 1 78 ? 10.641 2.076 -20.25 1 83.69 78 PHE A N 1
ATOM 587 C CA . PHE A 1 78 ? 10.398 0.651 -20.438 1 83.69 78 PHE A CA 1
ATOM 588 C C . PHE A 1 78 ? 11.484 0.034 -21.328 1 83.69 78 PHE A C 1
ATOM 590 O O . PHE A 1 78 ? 12.016 -1.031 -21 1 83.69 78 PHE A O 1
ATOM 597 N N . PRO A 1 79 ? 11.914 0.662 -22.406 1 83.44 79 PRO A N 1
ATOM 598 C CA . PRO A 1 79 ? 12.984 0.054 -23.203 1 83.44 79 PRO A CA 1
ATOM 599 C C . PRO A 1 79 ? 14.281 -0.116 -22.422 1 83.44 79 PRO A C 1
ATOM 601 O O . PRO A 1 79 ? 14.961 -1.136 -22.562 1 83.44 79 PRO A O 1
ATOM 604 N N . LYS A 1 80 ? 14.586 0.917 -21.641 1 88.38 80 LYS A N 1
ATOM 605 C CA . LYS A 1 80 ? 15.773 0.822 -20.797 1 88.38 80 LYS A CA 1
ATOM 606 C C . LYS A 1 80 ? 15.602 -0.258 -19.734 1 88.38 80 LYS A C 1
ATOM 608 O O . LYS A 1 80 ? 16.562 -0.969 -19.406 1 88.38 80 LYS A O 1
ATOM 613 N N . PHE A 1 81 ? 14.469 -0.332 -19.203 1 90.12 81 PHE A N 1
ATOM 614 C CA . PHE A 1 81 ? 14.133 -1.382 -18.25 1 90.12 81 PHE A CA 1
ATOM 615 C C . PHE A 1 81 ? 14.375 -2.76 -18.844 1 90.12 81 PHE A C 1
ATOM 617 O O . PHE A 1 81 ? 15.07 -3.59 -18.25 1 90.12 81 PHE A O 1
ATOM 624 N N . LEU A 1 82 ? 13.867 -3.02 -20.016 1 85.69 82 LEU A N 1
ATOM 625 C CA . LEU A 1 82 ? 13.992 -4.309 -20.688 1 85.69 82 LEU A CA 1
ATOM 626 C C . LEU A 1 82 ? 15.453 -4.629 -20.969 1 85.69 82 LEU A C 1
ATOM 628 O O . LEU A 1 82 ? 15.914 -5.75 -20.734 1 85.69 82 LEU A O 1
ATOM 632 N N . GLU A 1 83 ? 16.141 -3.66 -21.469 1 88.31 83 GLU A N 1
ATOM 633 C CA . GLU A 1 83 ? 17.562 -3.84 -21.797 1 88.31 83 GLU A CA 1
ATOM 634 C C . GLU A 1 83 ? 18.359 -4.254 -20.562 1 88.31 83 GLU A C 1
ATOM 636 O O . GLU A 1 83 ? 19.141 -5.203 -20.609 1 88.31 83 GLU A O 1
ATOM 641 N N . ARG A 1 84 ? 18.094 -3.605 -19.484 1 89.81 84 ARG A N 1
ATOM 642 C CA . ARG A 1 84 ? 18.844 -3.861 -18.266 1 89.81 84 ARG A CA 1
ATOM 643 C C . ARG A 1 84 ? 18.469 -5.215 -17.656 1 89.81 84 ARG A C 1
ATOM 645 O O . ARG A 1 84 ? 19.344 -5.973 -17.25 1 89.81 84 ARG A O 1
ATOM 652 N N . VAL A 1 85 ? 17.234 -5.484 -17.641 1 88.62 85 VAL A N 1
ATOM 653 C CA . VAL A 1 85 ? 16.781 -6.723 -17.031 1 88.62 85 VAL A CA 1
ATOM 654 C C . VAL A 1 85 ? 17.234 -7.918 -17.859 1 88.62 85 VAL A C 1
ATOM 656 O O . VAL A 1 85 ? 17.641 -8.945 -17.312 1 88.62 85 VAL A O 1
ATOM 659 N N . PHE A 1 86 ? 17.234 -7.789 -19.156 1 84.25 86 PHE A N 1
ATOM 660 C CA . PHE A 1 86 ? 17.688 -8.867 -20.031 1 84.25 86 PHE A CA 1
ATOM 661 C C . PHE A 1 86 ? 19.172 -9.117 -19.828 1 84.25 86 PHE A C 1
ATOM 663 O O . PHE A 1 86 ? 19.625 -10.266 -19.828 1 84.25 86 PHE A O 1
ATOM 670 N N . LYS A 1 87 ? 19.875 -8.078 -19.688 1 86.69 87 LYS A N 1
ATOM 671 C CA . LYS A 1 87 ? 21.312 -8.211 -19.453 1 86.69 87 LYS A CA 1
ATOM 672 C C . LYS A 1 87 ? 21.578 -8.914 -18.125 1 86.69 87 LYS A C 1
ATOM 674 O O . LYS A 1 87 ? 22.406 -9.828 -18.062 1 86.69 87 LYS A O 1
ATOM 679 N N . ILE A 1 88 ? 20.891 -8.523 -17.125 1 89.31 88 ILE A N 1
ATOM 680 C CA . ILE A 1 88 ? 21.078 -9.117 -15.805 1 89.31 88 ILE A CA 1
ATOM 681 C C . ILE A 1 88 ? 20.656 -10.586 -15.836 1 89.31 88 ILE A C 1
ATOM 683 O O . ILE A 1 88 ? 21.344 -11.445 -15.281 1 89.31 88 ILE A O 1
ATOM 687 N N . ASP A 1 89 ? 19.578 -10.852 -16.5 1 84.69 89 ASP A N 1
ATOM 688 C CA . ASP A 1 89 ? 19.031 -12.203 -16.547 1 84.69 89 ASP A CA 1
ATOM 689 C C . ASP A 1 89 ? 20 -13.164 -17.25 1 84.69 89 ASP A C 1
ATOM 691 O O . ASP A 1 89 ? 20.078 -14.344 -16.906 1 84.69 89 ASP A O 1
ATOM 695 N N . SER A 1 90 ? 20.719 -12.656 -18.219 1 84.44 90 SER A N 1
ATOM 696 C CA . SER A 1 90 ? 21.656 -13.484 -18.969 1 84.44 90 SER A CA 1
ATOM 697 C C . SER A 1 90 ? 22.828 -13.906 -18.109 1 84.44 90 SER A C 1
ATOM 699 O O . SER A 1 90 ? 23.531 -14.875 -18.422 1 84.44 90 SER A O 1
ATOM 701 N N . ASP A 1 91 ? 22.984 -13.242 -16.984 1 88.88 91 ASP A N 1
ATOM 702 C CA . ASP A 1 91 ? 24.156 -13.492 -16.141 1 88.88 91 ASP A CA 1
ATOM 703 C C . ASP A 1 91 ? 23.75 -14.188 -14.844 1 88.88 91 ASP A C 1
ATOM 705 O O . ASP A 1 91 ? 24.562 -14.352 -13.938 1 88.88 91 ASP A O 1
ATOM 709 N N . ARG A 1 92 ? 22.578 -14.625 -14.789 1 92.69 92 ARG A N 1
ATOM 710 C CA . ARG A 1 92 ? 22.078 -15.234 -13.562 1 92.69 92 ARG A CA 1
ATOM 711 C C . ARG A 1 92 ? 22.766 -16.562 -13.289 1 92.69 92 ARG A C 1
ATOM 713 O O . ARG A 1 92 ? 23.047 -17.328 -14.211 1 92.69 92 ARG A O 1
ATOM 720 N N . THR A 1 93 ? 23.016 -16.844 -12.039 1 94.06 93 THR A N 1
ATOM 721 C CA . THR A 1 93 ? 23.578 -18.109 -11.594 1 94.06 93 THR A CA 1
ATOM 722 C C . THR A 1 93 ? 22.594 -18.844 -10.68 1 94.06 93 THR A C 1
ATOM 724 O O . THR A 1 93 ? 21.656 -18.234 -10.156 1 94.06 93 THR A O 1
ATOM 727 N N . ASP A 1 94 ? 22.781 -20.141 -10.508 1 96.25 94 ASP A N 1
ATOM 728 C CA . ASP A 1 94 ? 21.953 -20.922 -9.594 1 96.25 94 ASP A CA 1
ATOM 729 C C . ASP A 1 94 ? 21.984 -20.328 -8.188 1 96.25 94 ASP A C 1
ATOM 731 O O . ASP A 1 94 ? 20.969 -20.328 -7.488 1 96.25 94 ASP A O 1
ATOM 735 N N . LYS A 1 95 ? 23.109 -19.797 -7.852 1 96.38 95 LYS A N 1
ATOM 736 C CA . LYS A 1 95 ? 23.266 -19.25 -6.504 1 96.38 95 LYS A CA 1
ATOM 737 C C . LYS A 1 95 ? 22.406 -18 -6.309 1 96.38 95 LYS A C 1
ATOM 739 O O . LYS A 1 95 ? 21.703 -17.891 -5.305 1 96.38 95 LYS A O 1
ATOM 744 N N . ASP A 1 96 ? 22.516 -17.031 -7.203 1 96 96 ASP A N 1
ATOM 745 C CA . ASP A 1 96 ? 21.719 -15.82 -7.051 1 96 96 ASP A CA 1
ATOM 746 C C . ASP A 1 96 ? 20.234 -16.109 -7.188 1 96 96 ASP A C 1
ATOM 748 O O . ASP A 1 96 ? 19.406 -15.453 -6.547 1 96 96 ASP A O 1
ATOM 752 N N . ILE A 1 97 ? 19.859 -17.125 -8.039 1 97.38 97 ILE A N 1
ATOM 753 C CA . ILE A 1 97 ? 18.469 -17.531 -8.188 1 97.38 97 ILE A CA 1
ATOM 754 C C . ILE A 1 97 ? 17.953 -18.094 -6.863 1 97.38 97 ILE A C 1
ATOM 756 O O . ILE A 1 97 ? 16.859 -17.75 -6.406 1 97.38 97 ILE A O 1
ATOM 760 N N . ALA A 1 98 ? 18.75 -18.906 -6.227 1 97.88 98 ALA A N 1
ATOM 761 C CA . ALA A 1 98 ? 18.375 -19.516 -4.945 1 97.88 98 ALA A CA 1
ATOM 762 C C . ALA A 1 98 ? 18.234 -18.438 -3.867 1 97.88 98 ALA A C 1
ATOM 764 O O . ALA A 1 98 ? 17.25 -18.453 -3.107 1 97.88 98 ALA A O 1
ATOM 765 N N . ILE A 1 99 ? 19.141 -17.531 -3.805 1 97.44 99 ILE A N 1
ATOM 766 C CA . ILE A 1 99 ? 19.125 -16.484 -2.789 1 97.44 99 ILE A CA 1
ATOM 767 C C . ILE A 1 99 ? 17.922 -15.562 -3.021 1 97.44 99 ILE A C 1
ATOM 769 O O . ILE A 1 99 ? 17.188 -15.242 -2.084 1 97.44 99 ILE A O 1
ATOM 773 N N . GLY A 1 100 ? 17.75 -15.164 -4.27 1 97.69 100 GLY A N 1
ATOM 774 C CA . GLY A 1 100 ? 16.578 -14.359 -4.594 1 97.69 100 GLY A CA 1
ATOM 775 C C . GLY A 1 100 ? 15.273 -15.023 -4.223 1 97.69 100 GLY A C 1
ATOM 776 O O . GLY A 1 100 ? 14.359 -14.367 -3.715 1 97.69 100 GLY A O 1
ATOM 777 N N . THR A 1 101 ? 15.203 -16.328 -4.465 1 98.69 101 THR A N 1
ATOM 778 C CA . THR A 1 101 ? 14 -17.094 -4.141 1 98.69 101 THR A CA 1
ATOM 779 C C . THR A 1 101 ? 13.766 -17.109 -2.633 1 98.69 101 THR A C 1
ATOM 781 O O . THR A 1 101 ? 12.641 -16.891 -2.172 1 98.69 101 THR A O 1
ATOM 784 N N . LYS A 1 102 ? 14.812 -17.328 -1.883 1 98.56 102 LYS A N 1
ATOM 785 C CA . LYS A 1 102 ? 14.68 -17.391 -0.43 1 98.56 102 LYS A CA 1
ATOM 786 C C . LYS A 1 102 ? 14.25 -16.047 0.143 1 98.56 102 LYS A C 1
ATOM 788 O O . LYS A 1 102 ? 13.406 -15.984 1.039 1 98.56 102 LYS A O 1
ATOM 793 N N . ILE A 1 103 ? 14.797 -14.945 -0.357 1 98.19 103 ILE A N 1
ATOM 794 C CA . ILE A 1 103 ? 14.406 -13.617 0.084 1 98.19 103 ILE A CA 1
ATOM 795 C C . ILE A 1 103 ? 12.938 -13.367 -0.254 1 98.19 103 ILE A C 1
ATOM 797 O O . ILE A 1 103 ? 12.172 -12.891 0.588 1 98.19 103 ILE A O 1
ATOM 801 N N . GLY A 1 104 ? 12.578 -13.695 -1.487 1 98.69 104 GLY A N 1
ATOM 802 C CA . GLY A 1 104 ? 11.203 -13.516 -1.914 1 98.69 104 GLY A CA 1
ATOM 803 C C . GLY A 1 104 ? 10.211 -14.336 -1.101 1 98.69 104 GLY A C 1
ATOM 804 O O . GLY A 1 104 ? 9.148 -13.844 -0.729 1 98.69 104 GLY A O 1
ATOM 805 N N . CYS A 1 105 ? 10.562 -15.602 -0.828 1 98.81 105 CYS A N 1
ATOM 806 C CA . CYS A 1 105 ? 9.711 -16.453 -0.006 1 98.81 105 CYS A CA 1
ATOM 807 C C . CYS A 1 105 ? 9.562 -15.875 1.399 1 98.81 105 CYS A C 1
ATOM 809 O O . CYS A 1 105 ? 8.461 -15.852 1.952 1 98.81 105 CYS A O 1
ATOM 811 N N . ALA A 1 106 ? 10.656 -15.43 1.957 1 98.5 106 ALA A N 1
ATOM 812 C CA . ALA A 1 106 ? 10.602 -14.828 3.287 1 98.5 106 ALA A CA 1
ATOM 813 C C . ALA A 1 106 ? 9.68 -13.617 3.303 1 98.5 106 ALA A C 1
ATOM 815 O O . ALA A 1 106 ? 8.906 -13.43 4.242 1 98.5 106 ALA A O 1
ATOM 816 N N . GLU A 1 107 ? 9.805 -12.797 2.293 1 98.31 107 GLU A N 1
ATOM 817 C CA . GLU A 1 107 ? 8.938 -11.633 2.172 1 98.31 107 GLU A CA 1
ATOM 818 C C . GLU A 1 107 ? 7.469 -12.047 2.055 1 98.31 107 GLU A C 1
ATOM 820 O O . GLU A 1 107 ? 6.602 -11.469 2.711 1 98.31 107 GLU A O 1
ATOM 825 N N . MET A 1 108 ? 7.191 -13 1.232 1 98.88 108 MET A N 1
ATOM 826 C CA . MET A 1 108 ? 5.828 -13.484 1.044 1 98.88 108 MET A CA 1
ATOM 827 C C . MET A 1 108 ? 5.277 -14.078 2.336 1 98.88 108 MET A C 1
ATOM 829 O O . MET A 1 108 ? 4.141 -13.797 2.719 1 98.88 108 MET A O 1
ATOM 833 N N . ILE A 1 109 ? 6.082 -14.852 3.051 1 98.81 109 ILE A N 1
ATOM 834 C CA . ILE A 1 109 ? 5.684 -15.422 4.332 1 98.81 109 ILE A CA 1
ATOM 835 C C . ILE A 1 109 ? 5.312 -14.297 5.301 1 98.81 109 ILE A C 1
ATOM 837 O O . ILE A 1 109 ? 4.238 -14.32 5.906 1 98.81 109 ILE A O 1
ATOM 841 N N . ARG A 1 110 ? 6.062 -13.266 5.375 1 98.25 110 ARG A N 1
ATOM 842 C CA . ARG A 1 110 ? 5.891 -12.172 6.328 1 98.25 110 ARG A CA 1
ATOM 843 C C . ARG A 1 110 ? 4.645 -11.352 6 1 98.25 110 ARG A C 1
ATOM 845 O O . ARG A 1 110 ? 4.16 -10.594 6.84 1 98.25 110 ARG A O 1
ATOM 852 N N . THR A 1 111 ? 4.172 -11.547 4.793 1 98.38 111 THR A N 1
ATOM 853 C CA . THR A 1 111 ? 3.018 -10.758 4.387 1 98.38 111 THR A CA 1
ATOM 854 C C . THR A 1 111 ? 1.786 -11.641 4.219 1 98.38 111 THR A C 1
ATOM 856 O O . THR A 1 111 ? 0.755 -11.195 3.715 1 98.38 111 THR A O 1
ATOM 859 N N . GLY A 1 112 ? 1.866 -12.898 4.578 1 98.75 112 GLY A N 1
ATOM 860 C CA . GLY A 1 112 ? 0.687 -13.742 4.699 1 98.75 112 GLY A CA 1
ATOM 861 C C . GLY A 1 112 ? 0.47 -14.641 3.496 1 98.75 112 GLY A C 1
ATOM 862 O O . GLY A 1 112 ? -0.555 -15.312 3.398 1 98.75 112 GLY A O 1
ATOM 863 N N . THR A 1 113 ? 1.438 -14.68 2.574 1 98.94 113 THR A N 1
ATOM 864 C CA . THR A 1 113 ? 1.313 -15.531 1.396 1 98.94 113 THR A CA 1
ATOM 865 C C . THR A 1 113 ? 1.742 -16.953 1.715 1 98.94 113 THR A C 1
ATOM 867 O O . THR A 1 113 ? 2.803 -17.188 2.303 1 98.94 113 THR A O 1
ATOM 870 N N . THR A 1 114 ? 0.922 -17.906 1.353 1 98.94 114 THR A N 1
ATOM 871 C CA . THR A 1 114 ? 1.256 -19.312 1.604 1 98.94 114 THR A CA 1
ATOM 872 C C . THR A 1 114 ? 1.485 -20.047 0.293 1 98.94 114 THR A C 1
ATOM 874 O O . THR A 1 114 ? 2.023 -21.156 0.289 1 98.94 114 THR A O 1
ATOM 877 N N . THR A 1 115 ? 1.018 -19.469 -0.785 1 98.94 115 THR A N 1
ATOM 878 C CA . THR A 1 115 ? 1.148 -20.078 -2.104 1 98.94 115 THR A CA 1
ATOM 879 C C . THR A 1 115 ? 1.461 -19.031 -3.16 1 98.94 115 THR A C 1
ATOM 881 O O . THR A 1 115 ? 0.893 -17.938 -3.139 1 98.94 115 THR A O 1
ATOM 884 N N . PHE A 1 116 ? 2.389 -19.359 -4.055 1 98.94 116 PHE A N 1
ATOM 885 C CA . PHE A 1 116 ? 2.666 -18.422 -5.145 1 98.94 116 PHE A CA 1
ATOM 886 C C . PHE A 1 116 ? 2.85 -19.172 -6.457 1 98.94 116 PHE A C 1
ATOM 888 O O . PHE A 1 116 ? 3.289 -20.328 -6.469 1 98.94 116 PHE A O 1
ATOM 895 N N . VAL A 1 117 ? 2.426 -18.516 -7.574 1 98.94 117 VAL A N 1
ATOM 896 C CA . VAL A 1 117 ? 2.684 -18.984 -8.93 1 98.94 117 VAL A CA 1
ATOM 897 C C . VAL A 1 117 ? 3.898 -18.25 -9.508 1 98.94 117 VAL A C 1
ATOM 899 O O . VAL A 1 117 ? 3.945 -17.031 -9.508 1 98.94 117 VAL A O 1
ATOM 902 N N . ASP A 1 118 ? 4.844 -19.031 -9.93 1 98.94 118 ASP A N 1
ATOM 903 C CA . ASP A 1 118 ? 6.086 -18.484 -10.461 1 98.94 118 ASP A CA 1
ATOM 904 C C . ASP A 1 118 ? 6.234 -18.797 -11.945 1 98.94 118 ASP A C 1
ATOM 906 O O . ASP A 1 118 ? 5.828 -19.859 -12.406 1 98.94 118 ASP A O 1
ATOM 910 N N . LEU A 1 119 ? 6.648 -17.844 -12.68 1 98.75 119 LEU A N 1
ATOM 911 C CA . LEU A 1 119 ? 7.059 -18.016 -14.07 1 98.75 119 LEU A CA 1
ATOM 912 C C . LEU A 1 119 ? 8.516 -17.609 -14.258 1 98.75 119 LEU A C 1
ATOM 914 O O . LEU A 1 119 ? 8.844 -16.422 -14.281 1 98.75 119 LEU A O 1
ATOM 918 N N . TYR A 1 120 ? 9.383 -18.547 -14.375 1 96.88 120 TYR A N 1
ATOM 919 C CA . TYR A 1 120 ? 10.805 -18.266 -14.484 1 96.88 120 TYR A CA 1
ATOM 920 C C . TYR A 1 120 ? 11.555 -19.438 -15.086 1 96.88 120 TYR A C 1
ATOM 922 O O . TYR A 1 120 ? 10.945 -20.438 -15.484 1 96.88 120 TYR A O 1
ATOM 930 N N . TYR A 1 121 ? 12.891 -19.125 -15.148 1 92.75 121 TYR A N 1
ATOM 931 C CA . TYR A 1 121 ? 13.797 -20.188 -15.57 1 92.75 121 TYR A CA 1
ATOM 932 C C . TYR A 1 121 ? 14.391 -20.906 -14.367 1 92.75 121 TYR A C 1
ATOM 934 O O . TYR A 1 121 ? 14.258 -20.438 -13.234 1 92.75 121 TYR A O 1
ATOM 942 N N . SER A 1 122 ? 14.922 -22.094 -14.484 1 95.69 122 SER A N 1
ATOM 943 C CA . SER A 1 122 ? 15.617 -22.828 -13.438 1 95.69 122 SER A CA 1
ATOM 944 C C . SER A 1 122 ? 14.68 -23.156 -12.281 1 95.69 122 SER A C 1
ATOM 946 O O . SER A 1 122 ? 15.039 -22.953 -11.117 1 95.69 122 SER A O 1
ATOM 948 N N . GLU A 1 123 ? 13.453 -23.5 -12.594 1 98.5 123 GLU A N 1
ATOM 949 C CA . GLU A 1 123 ? 12.445 -23.812 -11.586 1 98.5 123 GLU A CA 1
ATOM 950 C C . GLU A 1 123 ? 12.914 -24.938 -10.664 1 98.5 123 GLU A C 1
ATOM 952 O O . GLU A 1 123 ? 12.414 -25.078 -9.547 1 98.5 123 GLU A O 1
ATOM 957 N N . ASP A 1 124 ? 13.891 -25.766 -11.133 1 98.44 124 ASP A N 1
ATOM 958 C CA . ASP A 1 124 ? 14.445 -26.797 -10.258 1 98.44 124 ASP A CA 1
ATOM 959 C C . ASP A 1 124 ? 15.195 -26.172 -9.078 1 98.44 124 ASP A C 1
ATOM 961 O O . ASP A 1 124 ? 15.078 -26.641 -7.941 1 98.44 124 ASP A O 1
ATOM 965 N N . VAL A 1 125 ? 15.969 -25.094 -9.312 1 98.5 125 VAL A N 1
ATOM 966 C CA . VAL A 1 125 ? 16.672 -24.344 -8.273 1 98.5 125 VAL A CA 1
ATOM 967 C C . VAL A 1 125 ? 15.656 -23.641 -7.371 1 98.5 125 VAL A C 1
ATOM 969 O O . VAL A 1 125 ? 15.781 -23.672 -6.145 1 98.5 125 VAL A O 1
ATOM 972 N N . ILE A 1 126 ? 14.648 -23.078 -7.961 1 98.88 126 ILE A N 1
ATOM 973 C CA . ILE A 1 126 ? 13.609 -22.344 -7.25 1 98.88 126 ILE A CA 1
ATOM 974 C C . ILE A 1 126 ? 12.812 -23.297 -6.367 1 98.88 126 ILE A C 1
ATOM 976 O O . ILE A 1 126 ? 12.469 -22.969 -5.23 1 98.88 126 ILE A O 1
ATOM 980 N N . ALA A 1 127 ? 12.562 -24.5 -6.883 1 98.94 127 ALA A N 1
ATOM 981 C CA . ALA A 1 127 ? 11.828 -25.5 -6.125 1 98.94 127 ALA A CA 1
ATOM 982 C C . ALA A 1 127 ? 12.562 -25.859 -4.836 1 98.94 127 ALA A C 1
ATOM 984 O O . ALA A 1 127 ? 11.953 -25.922 -3.766 1 98.94 127 ALA A O 1
ATOM 985 N N . LYS A 1 128 ? 13.812 -26.078 -4.949 1 98.75 128 LYS A N 1
ATOM 986 C CA . LYS A 1 128 ? 14.602 -26.453 -3.781 1 98.75 128 LYS A CA 1
ATOM 987 C C . LYS A 1 128 ? 14.602 -25.344 -2.736 1 98.75 128 LYS A C 1
ATOM 989 O O . LYS A 1 128 ? 14.43 -25.594 -1.545 1 98.75 128 LYS A O 1
ATOM 994 N N . ALA A 1 129 ? 14.797 -24.125 -3.18 1 98.62 129 ALA A N 1
ATOM 995 C CA . ALA A 1 129 ? 14.773 -22.969 -2.277 1 98.62 129 ALA A CA 1
ATOM 996 C C . ALA A 1 129 ? 13.391 -22.797 -1.651 1 98.62 129 ALA A C 1
ATOM 998 O O . ALA A 1 129 ? 13.273 -22.453 -0.471 1 98.62 129 ALA A O 1
ATOM 999 N N . THR A 1 130 ? 12.344 -23.016 -2.426 1 98.88 130 THR A N 1
ATOM 1000 C CA . THR A 1 130 ? 10.969 -22.906 -1.954 1 98.88 130 THR A CA 1
ATOM 1001 C C . THR A 1 130 ? 10.68 -23.969 -0.893 1 98.88 130 THR A C 1
ATOM 1003 O O . THR A 1 130 ? 10.031 -23.688 0.116 1 98.88 130 THR A O 1
ATOM 1006 N N . MET A 1 131 ? 11.164 -25.156 -1.149 1 98.69 131 MET A N 1
ATOM 1007 C CA . MET A 1 131 ? 10.992 -26.234 -0.185 1 98.69 131 MET A CA 1
ATOM 1008 C C . MET A 1 131 ? 11.641 -25.891 1.15 1 98.69 131 MET A C 1
ATOM 1010 O O . MET A 1 131 ? 11.07 -26.156 2.211 1 98.69 131 MET A O 1
ATOM 1014 N N . GLU A 1 132 ? 12.766 -25.234 1.096 1 98.25 132 GLU A N 1
ATOM 1015 C CA . GLU A 1 132 ? 13.438 -24.781 2.311 1 98.25 132 GLU A CA 1
ATOM 1016 C C . GLU A 1 132 ? 12.617 -23.703 3.027 1 98.25 132 GLU A C 1
ATOM 1018 O O . GLU A 1 132 ? 12.586 -23.672 4.258 1 98.25 132 GLU A O 1
ATOM 1023 N N . ALA A 1 133 ? 11.992 -22.844 2.281 1 98.44 133 ALA A N 1
ATOM 1024 C CA . ALA A 1 133 ? 11.203 -21.766 2.854 1 98.44 133 ALA A CA 1
ATOM 1025 C C . ALA A 1 133 ? 9.914 -22.297 3.488 1 98.44 133 ALA A C 1
ATOM 1027 O O . ALA A 1 133 ? 9.383 -21.688 4.418 1 98.44 133 ALA A O 1
ATOM 1028 N N . GLY A 1 134 ? 9.352 -23.344 2.918 1 98.62 134 GLY A N 1
ATOM 1029 C CA . GLY A 1 134 ? 8.266 -24.062 3.574 1 98.62 134 GLY A CA 1
ATOM 1030 C C . GLY A 1 134 ? 6.898 -23.656 3.061 1 98.62 134 GLY A C 1
ATOM 1031 O O . GLY A 1 134 ? 5.883 -24.203 3.498 1 98.62 134 GLY A O 1
ATOM 1032 N N . ILE A 1 135 ? 6.816 -22.672 2.105 1 98.75 135 ILE A N 1
ATOM 1033 C CA . ILE A 1 135 ? 5.52 -22.344 1.533 1 98.75 135 ILE A CA 1
ATOM 1034 C C . ILE A 1 135 ? 5.332 -23.062 0.203 1 98.75 135 ILE A C 1
ATOM 1036 O O . ILE A 1 135 ? 6.207 -23.828 -0.22 1 98.75 135 ILE A O 1
ATOM 1040 N N . ARG A 1 136 ? 4.176 -22.938 -0.406 1 98.94 136 ARG A N 1
ATOM 1041 C CA . ARG A 1 136 ? 3.822 -23.719 -1.591 1 98.94 136 ARG A CA 1
ATOM 1042 C C . ARG A 1 136 ? 4.18 -22.953 -2.867 1 98.94 136 ARG A C 1
ATOM 1044 O O . ARG A 1 136 ? 3.904 -21.766 -2.982 1 98.94 136 ARG A O 1
ATOM 1051 N N . GLY A 1 137 ? 4.883 -23.641 -3.744 1 98.94 137 GLY A N 1
ATOM 1052 C CA . GLY A 1 137 ? 5.211 -23.078 -5.043 1 98.94 137 GLY A CA 1
ATOM 1053 C C . GLY A 1 137 ? 4.539 -23.797 -6.195 1 98.94 137 GLY A C 1
ATOM 1054 O O . GLY A 1 137 ? 4.703 -25 -6.359 1 98.94 137 GLY A O 1
ATOM 1055 N N . VAL A 1 138 ? 3.674 -23.078 -6.91 1 98.94 138 VAL A N 1
ATOM 1056 C CA . VAL A 1 138 ? 3.277 -23.484 -8.25 1 98.94 138 VAL A CA 1
ATOM 1057 C C . VAL A 1 138 ? 4.285 -22.953 -9.273 1 98.94 138 VAL A C 1
ATOM 1059 O O . VAL A 1 138 ? 4.227 -21.797 -9.664 1 98.94 138 VAL A O 1
ATOM 1062 N N . LEU A 1 139 ? 5.188 -23.844 -9.672 1 98.94 139 LEU A N 1
ATOM 1063 C CA . LEU A 1 139 ? 6.398 -23.422 -10.367 1 98.94 139 LEU A CA 1
ATOM 1064 C C . LEU A 1 139 ? 6.316 -23.766 -11.852 1 98.94 139 LEU A C 1
ATOM 1066 O O . LEU A 1 139 ? 6.43 -24.938 -12.227 1 98.94 139 LEU A O 1
ATOM 1070 N N . CYS A 1 140 ? 6.129 -22.719 -12.641 1 98.94 140 CYS A N 1
ATOM 1071 C CA . CYS A 1 140 ? 5.902 -22.875 -14.07 1 98.94 140 CYS A CA 1
ATOM 1072 C C . CYS A 1 140 ? 7.18 -22.609 -14.859 1 98.94 140 CYS A C 1
ATOM 1074 O O . CYS A 1 140 ? 7.57 -21.453 -15.047 1 98.94 140 CYS A O 1
ATOM 1076 N N . TRP A 1 141 ? 7.777 -23.688 -15.383 1 98.69 141 TRP A N 1
ATOM 1077 C CA . TRP A 1 141 ? 9.016 -23.562 -16.141 1 98.69 141 TRP A CA 1
ATOM 1078 C C . TRP A 1 141 ? 8.781 -22.781 -17.438 1 98.69 141 TRP A C 1
ATOM 1080 O O . TRP A 1 141 ? 7.91 -23.125 -18.234 1 98.69 141 TRP A O 1
ATOM 1090 N N . CYS A 1 142 ? 9.555 -21.75 -17.609 1 97.69 142 CYS A N 1
ATOM 1091 C CA . CYS A 1 142 ? 9.406 -20.844 -18.75 1 97.69 142 CYS A CA 1
ATOM 1092 C C . CYS A 1 142 ? 9.727 -21.562 -20.062 1 97.69 142 CYS A C 1
ATOM 1094 O O . CYS A 1 142 ? 10.852 -22.031 -20.25 1 97.69 142 CYS A O 1
ATOM 1096 N N . VAL A 1 143 ? 8.781 -21.688 -20.938 1 97.94 143 VAL A N 1
ATOM 1097 C CA . VAL A 1 143 ? 8.891 -22.25 -22.281 1 97.94 143 VAL A CA 1
ATOM 1098 C C . VAL A 1 143 ? 8.82 -21.141 -23.328 1 97.94 143 VAL A C 1
ATOM 1100 O O . VAL A 1 143 ? 7.953 -20.281 -23.25 1 97.94 143 VAL A O 1
ATOM 1103 N N . LEU A 1 144 ? 9.727 -21.062 -24.188 1 97.06 144 LEU A N 1
ATOM 1104 C CA . LEU A 1 144 ? 9.758 -20.141 -25.328 1 97.06 144 LEU A CA 1
ATOM 1105 C C . LEU A 1 144 ? 10.469 -20.766 -26.516 1 97.06 144 LEU A C 1
ATOM 1107 O O . LEU A 1 144 ? 10.938 -21.906 -26.438 1 97.06 144 LEU A O 1
ATOM 1111 N N . ASP A 1 145 ? 10.453 -20.062 -27.688 1 96.94 145 ASP A N 1
ATOM 1112 C CA . ASP A 1 145 ? 11.117 -20.594 -28.875 1 96.94 145 ASP A CA 1
ATOM 1113 C C . ASP A 1 145 ? 12.594 -20.875 -28.594 1 96.94 145 ASP A C 1
ATOM 1115 O O . ASP A 1 145 ? 13.266 -20.078 -27.938 1 96.94 145 ASP A O 1
ATOM 1119 N N . GLN A 1 146 ? 13.023 -22.016 -29.062 1 93.94 146 GLN A N 1
ATOM 1120 C CA . GLN A 1 146 ? 14.383 -22.469 -28.766 1 93.94 146 GLN A CA 1
ATOM 1121 C C . GLN A 1 146 ? 15.414 -21.438 -29.219 1 93.94 146 GLN A C 1
ATOM 1123 O O . GLN A 1 146 ? 16.453 -21.266 -28.562 1 93.94 146 GLN A O 1
ATOM 1128 N N . GLU A 1 147 ? 15.188 -20.703 -30.266 1 92.94 147 GLU A N 1
ATOM 1129 C CA . GLU A 1 147 ? 16.125 -19.719 -30.812 1 92.94 147 GLU A CA 1
ATOM 1130 C C . GLU A 1 147 ? 16.156 -18.453 -29.969 1 92.94 147 GLU A C 1
ATOM 1132 O O . GLU A 1 147 ? 17.062 -17.625 -30.094 1 92.94 147 GLU A O 1
ATOM 1137 N N . MET A 1 148 ? 15.164 -18.375 -29 1 91.31 148 MET A N 1
ATOM 1138 C CA . MET A 1 148 ? 15.023 -17.141 -28.234 1 91.31 148 MET A CA 1
ATOM 1139 C C . MET A 1 148 ? 15.508 -17.344 -26.797 1 91.31 148 MET A C 1
ATOM 1141 O O . MET A 1 148 ? 15.422 -16.422 -25.984 1 91.31 148 MET A O 1
ATOM 1145 N N . THR A 1 149 ? 15.945 -18.531 -26.5 1 89.75 149 THR A N 1
ATOM 1146 C CA . THR A 1 149 ? 16.25 -18.812 -25.094 1 89.75 149 THR A CA 1
ATOM 1147 C C . THR A 1 149 ? 17.75 -18.953 -24.891 1 89.75 149 THR A C 1
ATOM 1149 O O . THR A 1 149 ? 18.5 -19.188 -25.828 1 89.75 149 THR A O 1
ATOM 1152 N N . THR A 1 150 ? 18.156 -18.688 -23.656 1 84.81 150 THR A N 1
ATOM 1153 C CA . THR A 1 150 ? 19.531 -18.953 -23.25 1 84.81 150 THR A CA 1
ATOM 1154 C C . THR A 1 150 ? 19.625 -20.266 -22.484 1 84.81 150 THR A C 1
ATOM 1156 O O . THR A 1 150 ? 20.703 -20.688 -22.078 1 84.81 150 THR A O 1
ATOM 1159 N N . GLN A 1 151 ? 18.453 -20.906 -22.312 1 89.69 151 GLN A N 1
ATOM 1160 C CA . GLN A 1 151 ? 18.438 -22.188 -21.609 1 89.69 151 GLN A CA 1
ATOM 1161 C C . GLN A 1 151 ? 19.219 -23.25 -22.391 1 89.69 151 GLN A C 1
ATOM 1163 O O . GLN A 1 151 ? 19.219 -23.25 -23.625 1 89.69 151 GLN A O 1
ATOM 1168 N N . ILE A 1 152 ? 19.859 -24.109 -21.656 1 90.69 152 ILE A N 1
ATOM 1169 C CA . ILE A 1 152 ? 20.469 -25.266 -22.281 1 90.69 152 ILE A CA 1
ATOM 1170 C C . ILE A 1 152 ? 19.406 -26.312 -22.594 1 90.69 152 ILE A C 1
ATOM 1172 O O . ILE A 1 152 ? 18.688 -26.766 -21.703 1 90.69 152 ILE A O 1
ATOM 1176 N N . GLY A 1 153 ? 19.281 -26.625 -23.875 1 92.81 153 GLY A N 1
ATOM 1177 C CA . GLY A 1 153 ? 18.297 -27.609 -24.297 1 92.81 153 GLY A CA 1
ATOM 1178 C C . GLY A 1 153 ? 16.984 -27 -24.703 1 92.81 153 GLY A C 1
ATOM 1179 O O . GLY A 1 153 ? 16.828 -25.781 -24.719 1 92.81 153 GLY A O 1
ATOM 1180 N N . ASN A 1 154 ? 16.078 -27.891 -25.109 1 96.19 154 ASN A N 1
ATOM 1181 C CA . ASN A 1 154 ? 14.75 -27.453 -25.516 1 96.19 154 ASN A CA 1
ATOM 1182 C C . ASN A 1 154 ? 13.898 -27.047 -24.328 1 96.19 154 ASN A C 1
ATOM 1184 O O . ASN A 1 154 ? 13.703 -27.828 -23.391 1 96.19 154 ASN A O 1
ATOM 1188 N N . PRO A 1 155 ? 13.352 -25.859 -24.297 1 97.5 155 PRO A N 1
ATOM 1189 C CA . PRO A 1 155 ? 12.633 -25.359 -23.125 1 97.5 155 PRO A CA 1
ATOM 1190 C C . PRO A 1 155 ? 11.438 -26.234 -22.75 1 97.5 155 PRO A C 1
ATOM 1192 O O . PRO A 1 155 ? 11.188 -26.469 -21.562 1 97.5 155 PRO A O 1
ATOM 1195 N N . LEU A 1 156 ? 10.664 -26.703 -23.688 1 98.12 156 LEU A N 1
ATOM 1196 C CA . LEU A 1 156 ? 9.516 -27.562 -23.406 1 98.12 156 LEU A CA 1
ATOM 1197 C C . LEU A 1 156 ? 9.969 -28.875 -22.781 1 98.12 156 LEU A C 1
ATOM 1199 O O . LEU A 1 156 ? 9.32 -29.391 -21.859 1 98.12 156 LEU A O 1
ATOM 1203 N N . GLN A 1 157 ? 11.047 -29.438 -23.344 1 98.06 157 GLN A N 1
ATOM 1204 C CA . GLN A 1 157 ? 11.594 -30.656 -22.766 1 98.06 157 GLN A CA 1
ATOM 1205 C C . GLN A 1 157 ? 12.094 -30.422 -21.344 1 98.06 157 GLN A C 1
ATOM 1207 O O . GLN A 1 157 ? 11.938 -31.281 -20.469 1 98.06 157 GLN A O 1
ATOM 1212 N N . ASN A 1 158 ? 12.75 -29.281 -21.125 1 98.12 158 ASN A N 1
ATOM 1213 C CA . ASN A 1 158 ? 13.156 -28.906 -19.766 1 98.12 158 ASN A CA 1
ATOM 1214 C C . ASN A 1 158 ? 11.969 -28.844 -18.812 1 98.12 158 ASN A C 1
ATOM 1216 O O . ASN A 1 158 ? 12.062 -29.297 -17.672 1 98.12 158 ASN A O 1
ATOM 1220 N N . CYS A 1 159 ? 10.867 -28.312 -19.281 1 98.62 159 CYS A N 1
ATOM 1221 C CA . CYS A 1 159 ? 9.641 -28.234 -18.5 1 98.62 159 CYS A CA 1
ATOM 1222 C C . CYS A 1 159 ? 9.133 -29.625 -18.141 1 98.62 159 CYS A C 1
ATOM 1224 O O . CYS A 1 159 ? 8.781 -29.875 -16.984 1 98.62 159 CYS A O 1
ATOM 1226 N N . LYS A 1 160 ? 9.125 -30.531 -19.109 1 98.69 160 LYS A N 1
ATOM 1227 C CA . LYS A 1 160 ? 8.688 -31.906 -18.875 1 98.69 160 LYS A CA 1
ATOM 1228 C C . LYS A 1 160 ? 9.602 -32.594 -17.875 1 98.69 160 LYS A C 1
ATOM 1230 O O . LYS A 1 160 ? 9.125 -33.344 -17 1 98.69 160 LYS A O 1
ATOM 1235 N N . ASN A 1 161 ? 10.922 -32.375 -18.047 1 98.56 161 ASN A N 1
ATOM 1236 C CA . ASN A 1 161 ? 11.883 -32.938 -17.109 1 98.56 161 ASN A CA 1
ATOM 1237 C C . ASN A 1 161 ? 11.648 -32.438 -15.68 1 98.56 161 ASN A C 1
ATOM 1239 O O . ASN A 1 161 ? 11.734 -33.219 -14.727 1 98.56 161 ASN A O 1
ATOM 1243 N N . PHE A 1 162 ? 11.406 -31.172 -15.555 1 98.69 162 PHE A N 1
ATOM 1244 C CA . PHE A 1 162 ? 11.125 -30.578 -14.25 1 98.69 162 PHE A CA 1
ATOM 1245 C C . PHE A 1 162 ? 9.906 -31.234 -13.609 1 98.69 162 PHE A C 1
ATOM 1247 O O . PHE A 1 162 ? 9.953 -31.609 -12.438 1 98.69 162 PHE A O 1
ATOM 1254 N N . TYR A 1 163 ? 8.805 -31.344 -14.391 1 98.69 163 TYR A N 1
ATOM 1255 C CA . TYR A 1 163 ? 7.598 -32 -13.914 1 98.69 163 TYR A CA 1
ATOM 1256 C C . TYR A 1 163 ? 7.914 -33.406 -13.375 1 98.69 163 TYR A C 1
ATOM 1258 O O . TYR A 1 163 ? 7.527 -33.75 -12.25 1 98.69 163 TYR A O 1
ATOM 1266 N N . ASN A 1 164 ? 8.648 -34.156 -14.102 1 98.56 164 ASN A N 1
ATOM 1267 C CA . ASN A 1 164 ? 8.938 -35.531 -13.727 1 98.56 164 ASN A CA 1
ATOM 1268 C C . ASN A 1 164 ? 9.766 -35.625 -12.445 1 98.56 164 ASN A C 1
ATOM 1270 O O . ASN A 1 164 ? 9.602 -36.531 -11.648 1 98.56 164 ASN A O 1
ATOM 1274 N N . SER A 1 165 ? 10.562 -34.625 -12.273 1 98.44 165 SER A N 1
ATOM 1275 C CA . SER A 1 165 ? 11.484 -34.625 -11.141 1 98.44 165 SER A CA 1
ATOM 1276 C C . SER A 1 165 ? 10.797 -34.125 -9.867 1 98.44 165 SER A C 1
ATOM 1278 O O . SER A 1 165 ? 11.18 -34.5 -8.758 1 98.44 165 SER A O 1
ATOM 1280 N N . PHE A 1 166 ? 9.758 -33.25 -9.961 1 98.56 166 PHE A N 1
ATOM 1281 C CA . PHE A 1 166 ? 9.289 -32.562 -8.773 1 98.56 166 PHE A CA 1
ATOM 1282 C C . PHE A 1 166 ? 7.809 -32.812 -8.539 1 98.56 166 PHE A C 1
ATOM 1284 O O . PHE A 1 166 ? 7.234 -32.344 -7.562 1 98.56 166 PHE A O 1
ATOM 1291 N N . LYS A 1 167 ? 7.074 -33.594 -9.383 1 96.88 167 LYS A N 1
ATOM 1292 C CA . LYS A 1 167 ? 5.629 -33.781 -9.32 1 96.88 167 LYS A CA 1
ATOM 1293 C C . LYS A 1 167 ? 5.215 -34.438 -8.008 1 96.88 167 LYS A C 1
ATOM 1295 O O . LYS A 1 167 ? 4.047 -34.375 -7.609 1 96.88 167 LYS A O 1
ATOM 1300 N N . ARG A 1 168 ? 6.086 -35 -7.172 1 97.25 168 ARG A N 1
ATOM 1301 C CA . ARG A 1 168 ? 5.723 -35.688 -5.945 1 97.25 168 ARG A CA 1
ATOM 1302 C C . ARG A 1 168 ? 6.297 -35 -4.719 1 97.25 168 ARG A C 1
ATOM 1304 O O . ARG A 1 168 ? 6.238 -35.531 -3.609 1 97.25 168 ARG A O 1
ATOM 1311 N N . LYS A 1 169 ? 6.797 -33.812 -4.957 1 98.25 169 LYS A N 1
ATOM 1312 C CA . LYS A 1 169 ? 7.371 -33.094 -3.834 1 98.25 169 LYS A CA 1
ATOM 1313 C C . LYS A 1 169 ? 6.301 -32.281 -3.082 1 98.25 169 LYS A C 1
ATOM 1315 O O . LYS A 1 169 ? 5.473 -31.609 -3.697 1 98.25 169 LYS A O 1
ATOM 1320 N N . ARG A 1 170 ? 6.285 -32.438 -1.712 1 98 170 ARG A N 1
ATOM 1321 C CA . ARG A 1 170 ? 5.309 -31.766 -0.861 1 98 170 ARG A CA 1
ATOM 1322 C C . ARG A 1 170 ? 5.348 -30.25 -1.07 1 98 170 ARG A C 1
ATOM 1324 O O . ARG A 1 170 ? 6.422 -29.641 -1.048 1 98 170 ARG A O 1
ATOM 1331 N N . LYS A 1 171 ? 4.242 -29.641 -1.377 1 98.62 171 LYS A N 1
ATOM 1332 C CA . LYS A 1 171 ? 4.023 -28.203 -1.508 1 98.62 171 LYS A CA 1
ATOM 1333 C C . LYS A 1 171 ? 4.629 -27.672 -2.803 1 98.62 171 LYS A C 1
ATOM 1335 O O . LYS A 1 171 ? 4.75 -26.453 -2.984 1 98.62 171 LYS A O 1
ATOM 1340 N N . ILE A 1 172 ? 5.152 -28.547 -3.695 1 98.81 172 ILE A N 1
ATOM 1341 C CA . ILE A 1 172 ? 5.617 -28.125 -5.016 1 98.81 172 ILE A CA 1
ATOM 1342 C C . ILE A 1 172 ? 4.66 -28.641 -6.086 1 98.81 172 ILE A C 1
ATOM 1344 O O . ILE A 1 172 ? 4.336 -29.828 -6.117 1 98.81 172 ILE A O 1
ATOM 1348 N N . MET A 1 173 ? 4.16 -27.766 -6.836 1 98.56 173 MET A N 1
ATOM 1349 C CA . MET A 1 173 ? 3.342 -28.125 -7.992 1 98.56 173 MET A CA 1
ATOM 1350 C C . MET A 1 173 ? 3.988 -27.625 -9.281 1 98.56 173 MET A C 1
ATOM 1352 O O . MET A 1 173 ? 3.961 -26.422 -9.578 1 98.56 173 MET A O 1
ATOM 1356 N N . PRO A 1 174 ? 4.555 -28.547 -10.062 1 98.69 174 PRO A N 1
ATOM 1357 C CA . PRO A 1 174 ? 5.086 -28.109 -11.359 1 98.69 174 PRO A CA 1
ATOM 1358 C C . PRO A 1 174 ? 4 -27.594 -12.297 1 98.69 174 PRO A C 1
ATOM 1360 O O . PRO A 1 174 ? 2.891 -28.125 -12.32 1 98.69 174 PRO A O 1
ATOM 1363 N N . GLY A 1 175 ? 4.23 -26.531 -13 1 98.75 175 GLY A N 1
ATOM 1364 C CA . GLY A 1 175 ? 3.369 -25.969 -14.023 1 98.75 175 GLY A CA 1
ATOM 1365 C C . GLY A 1 175 ? 4.113 -25.625 -15.305 1 98.75 175 GLY A C 1
ATOM 1366 O O . GLY A 1 175 ? 5.293 -25.953 -15.445 1 98.75 175 GLY A O 1
ATOM 1367 N N . VAL A 1 176 ? 3.395 -25.125 -16.266 1 98.81 176 VAL A N 1
ATOM 1368 C CA . VAL A 1 176 ? 3.941 -24.734 -17.562 1 98.81 176 VAL A CA 1
ATOM 1369 C C . VAL A 1 176 ? 3.85 -23.219 -17.719 1 98.81 176 VAL A C 1
ATOM 1371 O O . VAL A 1 176 ? 2.799 -22.625 -17.469 1 98.81 176 VAL A O 1
ATOM 1374 N N . GLY A 1 177 ? 4.969 -22.594 -18.031 1 98.62 177 GLY A N 1
ATOM 1375 C CA . GLY A 1 177 ? 4.977 -21.156 -18.266 1 98.62 177 GLY A CA 1
ATOM 1376 C C . GLY A 1 177 ? 5.355 -20.797 -19.688 1 98.62 177 GLY A C 1
ATOM 1377 O O . GLY A 1 177 ? 6.383 -21.25 -20.203 1 98.62 177 GLY A O 1
ATOM 1378 N N . LEU A 1 178 ? 4.434 -20.078 -20.375 1 97.31 178 LEU A N 1
ATOM 1379 C CA . LEU A 1 178 ? 4.832 -19.391 -21.594 1 97.31 178 LEU A CA 1
ATOM 1380 C C . LEU A 1 178 ? 5.262 -17.953 -21.297 1 97.31 178 LEU A C 1
ATOM 1382 O O . LEU A 1 178 ? 4.598 -17.25 -20.531 1 97.31 178 LEU A O 1
ATOM 1386 N N . GLN A 1 179 ? 6.395 -17.578 -21.734 1 93.44 179 GLN A N 1
ATOM 1387 C CA . GLN A 1 179 ? 6.816 -16.203 -21.5 1 93.44 179 GLN A CA 1
ATOM 1388 C C . GLN A 1 179 ? 5.816 -15.211 -22.078 1 93.44 179 GLN A C 1
ATOM 1390 O O . GLN A 1 179 ? 5.375 -14.289 -21.391 1 93.44 179 GLN A O 1
ATOM 1395 N N . GLY A 1 180 ? 5.438 -15.352 -23.344 1 96.12 180 GLY A N 1
ATOM 1396 C CA . GLY A 1 180 ? 4.48 -14.508 -24.047 1 96.12 180 GLY A CA 1
ATOM 1397 C C . GLY A 1 180 ? 4.516 -14.688 -25.547 1 96.12 180 GLY A C 1
ATOM 1398 O O . GLY A 1 180 ? 5.406 -15.359 -26.078 1 96.12 180 GLY A O 1
ATOM 1399 N N . VAL A 1 181 ? 3.572 -14.102 -26.266 1 96.75 181 VAL A N 1
ATOM 1400 C CA . VAL A 1 181 ? 3.383 -14.312 -27.688 1 96.75 181 VAL A CA 1
ATOM 1401 C C . VAL A 1 181 ? 4.539 -13.68 -28.469 1 96.75 181 VAL A C 1
ATOM 1403 O O . VAL A 1 181 ? 4.781 -14.023 -29.625 1 96.75 181 VAL A O 1
ATOM 1406 N N . TYR A 1 182 ? 5.289 -12.836 -27.828 1 94.62 182 TYR A N 1
ATOM 1407 C CA . TYR A 1 182 ? 6.375 -12.125 -28.484 1 94.62 182 TYR A CA 1
ATOM 1408 C C . TYR A 1 182 ? 7.609 -13.008 -28.625 1 94.62 182 TYR A C 1
ATOM 1410 O O . TYR A 1 182 ? 8.523 -12.695 -29.375 1 94.62 182 TYR A O 1
ATOM 1418 N N . VAL A 1 183 ? 7.625 -14.172 -27.906 1 95.44 183 VAL A N 1
ATOM 1419 C CA . VAL A 1 183 ? 8.797 -15.039 -28.016 1 95.44 183 VAL A CA 1
ATOM 1420 C C . VAL A 1 183 ? 8.352 -16.484 -28.203 1 95.44 183 VAL A C 1
ATOM 1422 O O . VAL A 1 183 ? 9.164 -17.406 -28.062 1 95.44 183 VAL A O 1
ATOM 1425 N N . CYS A 1 184 ? 7.129 -16.734 -28.406 1 97.62 184 CYS A N 1
ATOM 1426 C CA . CYS A 1 184 ? 6.586 -18.078 -28.594 1 97.62 184 CYS A CA 1
ATOM 1427 C C . CYS A 1 184 ? 5.809 -18.172 -29.906 1 97.62 184 CYS A C 1
ATOM 1429 O O . CYS A 1 184 ? 4.801 -17.484 -30.078 1 97.62 184 CYS A O 1
ATOM 1431 N N . ASN A 1 185 ? 6.27 -19.031 -30.812 1 97.06 185 ASN A N 1
ATOM 1432 C CA . ASN A 1 185 ? 5.512 -19.281 -32.031 1 97.06 185 ASN A CA 1
ATOM 1433 C C . ASN A 1 185 ? 4.383 -20.281 -31.797 1 97.06 185 ASN A C 1
ATOM 1435 O O . ASN A 1 185 ? 4.184 -20.75 -30.672 1 97.06 185 ASN A O 1
ATOM 1439 N N . GLU A 1 186 ? 3.615 -20.578 -32.812 1 98 186 GLU A N 1
ATOM 1440 C CA . GLU A 1 186 ? 2.438 -21.438 -32.719 1 98 186 GLU A CA 1
ATOM 1441 C C . GLU A 1 186 ? 2.807 -22.828 -32.188 1 98 186 GLU A C 1
ATOM 1443 O O . GLU A 1 186 ? 2.121 -23.375 -31.328 1 98 186 GLU A O 1
ATOM 1448 N N . GLU A 1 187 ? 3.832 -23.422 -32.719 1 98 187 GLU A N 1
ATOM 1449 C CA . GLU A 1 187 ? 4.254 -24.75 -32.312 1 98 187 GLU A CA 1
ATOM 1450 C C . GLU A 1 187 ? 4.605 -24.812 -30.828 1 98 187 GLU A C 1
ATOM 1452 O O . GLU A 1 187 ? 4.215 -25.734 -30.125 1 98 187 GLU A O 1
ATOM 1457 N N . THR A 1 188 ? 5.344 -23.828 -30.375 1 98.31 188 THR A N 1
ATOM 1458 C CA . THR A 1 188 ? 5.723 -23.734 -28.969 1 98.31 188 THR A CA 1
ATOM 1459 C C . THR A 1 188 ? 4.488 -23.594 -28.094 1 98.31 188 THR A C 1
ATOM 1461 O O . THR A 1 188 ? 4.359 -24.297 -27.078 1 98.31 188 THR A O 1
ATOM 1464 N N . CYS A 1 189 ? 3.58 -22.719 -28.469 1 98.62 189 CYS A N 1
ATOM 1465 C CA . CYS A 1 189 ? 2.357 -22.5 -27.703 1 98.62 189 CYS A CA 1
ATOM 1466 C C . CYS A 1 189 ? 1.513 -23.766 -27.625 1 98.62 189 CYS A C 1
ATOM 1468 O O . CYS A 1 189 ? 1.049 -24.141 -26.562 1 98.62 189 CYS A O 1
ATOM 1470 N N . ARG A 1 190 ? 1.344 -24.406 -28.75 1 98.5 190 ARG A N 1
ATOM 1471 C CA . ARG A 1 190 ? 0.526 -25.625 -28.812 1 98.5 190 ARG A CA 1
ATOM 1472 C C . ARG A 1 190 ? 1.174 -26.766 -28.031 1 98.5 190 ARG A C 1
ATOM 1474 O O . ARG A 1 190 ? 0.485 -27.516 -27.344 1 98.5 190 ARG A O 1
ATOM 1481 N N . GLY A 1 191 ? 2.475 -26.891 -28.172 1 98.44 191 GLY A N 1
ATOM 1482 C CA . GLY A 1 191 ? 3.182 -27.906 -27.406 1 98.44 191 GLY A CA 1
ATOM 1483 C C . GLY A 1 191 ? 3.029 -27.75 -25.906 1 98.44 191 GLY A C 1
ATOM 1484 O O . GLY A 1 191 ? 2.807 -28.719 -25.188 1 98.44 191 GLY A O 1
ATOM 1485 N N . ALA A 1 192 ? 3.199 -26.5 -25.438 1 98.56 192 ALA A N 1
ATOM 1486 C CA . ALA A 1 192 ? 3.02 -26.203 -24.016 1 98.56 192 ALA A CA 1
ATOM 1487 C C . ALA A 1 192 ? 1.597 -26.531 -23.562 1 98.56 192 ALA A C 1
ATOM 1489 O O . ALA A 1 192 ? 1.396 -27.125 -22.5 1 98.56 192 ALA A O 1
ATOM 1490 N N . LYS A 1 193 ? 0.623 -26.125 -24.375 1 98.62 193 LYS A N 1
ATOM 1491 C CA . LYS A 1 193 ? -0.787 -26.359 -24.078 1 98.62 193 LYS A CA 1
ATOM 1492 C C . LYS A 1 193 ? -1.09 -27.859 -24 1 98.62 193 LYS A C 1
ATOM 1494 O O . LYS A 1 193 ? -1.786 -28.312 -23.094 1 98.62 193 LYS A O 1
ATOM 1499 N N . GLU A 1 194 ? -0.614 -28.562 -24.922 1 98.56 194 GLU A N 1
ATOM 1500 C CA . GLU A 1 194 ? -0.828 -30 -24.969 1 98.56 194 GLU A CA 1
ATOM 1501 C C . GLU A 1 194 ? -0.279 -30.672 -23.719 1 98.56 194 GLU A C 1
ATOM 1503 O O . GLU A 1 194 ? -0.932 -31.547 -23.141 1 98.56 194 GLU A O 1
ATOM 1508 N N . PHE A 1 195 ? 0.911 -30.312 -23.312 1 98.69 195 PHE A N 1
ATOM 1509 C CA . PHE A 1 195 ? 1.519 -30.891 -22.125 1 98.69 195 PHE A CA 1
ATOM 1510 C C . PHE A 1 195 ? 0.71 -30.531 -20.875 1 98.69 195 PHE A C 1
ATOM 1512 O O . PHE A 1 195 ? 0.426 -31.406 -20.047 1 98.69 195 PHE A O 1
ATOM 1519 N N . SER A 1 196 ? 0.34 -29.203 -20.734 1 98.69 196 SER A N 1
ATOM 1520 C CA . SER A 1 196 ? -0.494 -28.75 -19.625 1 98.69 196 SER A CA 1
ATOM 1521 C C . SER A 1 196 ? -1.778 -29.562 -19.516 1 98.69 196 SER A C 1
ATOM 1523 O O . SER A 1 196 ? -2.133 -30.047 -18.438 1 98.69 196 SER A O 1
ATOM 1525 N N . ASP A 1 197 ? -2.459 -29.75 -20.656 1 98.31 197 ASP A N 1
ATOM 1526 C CA . ASP A 1 197 ? -3.719 -30.484 -20.688 1 98.31 197 ASP A CA 1
ATOM 1527 C C . ASP A 1 197 ? -3.506 -31.953 -20.328 1 98.31 197 ASP A C 1
ATOM 1529 O O . ASP A 1 197 ? -4.285 -32.531 -19.562 1 98.31 197 ASP A O 1
ATOM 1533 N N . ALA A 1 198 ? -2.469 -32.531 -20.891 1 98.38 198 ALA A N 1
ATOM 1534 C CA . ALA A 1 198 ? -2.201 -33.969 -20.688 1 98.38 198 ALA A CA 1
ATOM 1535 C C . ALA A 1 198 ? -1.962 -34.25 -19.203 1 98.38 198 ALA A C 1
ATOM 1537 O O . ALA A 1 198 ? -2.33 -35.344 -18.719 1 98.38 198 ALA A O 1
ATOM 1538 N N . LYS A 1 199 ? -1.339 -33.344 -18.516 1 98.19 199 LYS A N 1
ATOM 1539 C CA . LYS A 1 199 ? -0.971 -33.594 -17.125 1 98.19 199 LYS A CA 1
ATOM 1540 C C . LYS A 1 199 ? -1.841 -32.75 -16.172 1 98.19 199 LYS A C 1
ATOM 1542 O O . LYS A 1 199 ? -1.672 -32.844 -14.953 1 98.19 199 LYS A O 1
ATOM 1547 N N . ASN A 1 200 ? -2.816 -31.953 -16.703 1 97.88 200 ASN A N 1
ATOM 1548 C CA . ASN A 1 200 ? -3.697 -31.078 -15.938 1 97.88 200 ASN A CA 1
ATOM 1549 C C . ASN A 1 200 ? -2.906 -30.125 -15.062 1 97.88 200 ASN A C 1
ATOM 1551 O O . ASN A 1 200 ? -3.121 -30.062 -13.844 1 97.88 200 ASN A O 1
ATOM 1555 N N . LEU A 1 201 ? -1.986 -29.438 -15.695 1 98.44 201 LEU A N 1
ATOM 1556 C CA . LEU A 1 201 ? -1.102 -28.5 -15.016 1 98.44 201 LEU A CA 1
ATOM 1557 C C . LEU A 1 201 ? -1.513 -27.047 -15.305 1 98.44 201 LEU A C 1
ATOM 1559 O O . LEU A 1 201 ? -1.996 -26.75 -16.391 1 98.44 201 LEU A O 1
ATOM 1563 N N . PRO A 1 202 ? -1.299 -26.172 -14.32 1 98.62 202 PRO A N 1
ATOM 1564 C CA . PRO A 1 202 ? -1.459 -24.75 -14.641 1 98.62 202 PRO A CA 1
ATOM 1565 C C . PRO A 1 202 ? -0.554 -24.297 -15.789 1 98.62 202 PRO A C 1
ATOM 1567 O O . PRO A 1 202 ? 0.596 -24.734 -15.883 1 98.62 202 PRO A O 1
ATOM 1570 N N . LEU A 1 203 ? -1.062 -23.531 -16.688 1 98.81 203 LEU A N 1
ATOM 1571 C CA . LEU A 1 203 ? -0.356 -22.891 -17.797 1 98.81 203 LEU A CA 1
ATOM 1572 C C . LEU A 1 203 ? -0.439 -21.375 -17.672 1 98.81 203 LEU A C 1
ATOM 1574 O O . LEU A 1 203 ? -1.492 -20.781 -17.922 1 98.81 203 LEU A O 1
ATOM 1578 N N . THR A 1 204 ? 0.656 -20.688 -17.25 1 98.88 204 THR A N 1
ATOM 1579 C CA . THR A 1 204 ? 0.633 -19.25 -17.078 1 98.88 204 THR A CA 1
ATOM 1580 C C . THR A 1 204 ? 1.482 -18.562 -18.141 1 98.88 204 THR A C 1
ATOM 1582 O O . THR A 1 204 ? 2.441 -19.141 -18.656 1 98.88 204 THR A O 1
ATOM 1585 N N . PHE A 1 205 ? 1.104 -17.375 -18.547 1 98.69 205 PHE A N 1
ATOM 1586 C CA . PHE A 1 205 ? 1.813 -16.578 -19.547 1 98.69 205 PHE A CA 1
ATOM 1587 C C . PHE A 1 205 ? 1.434 -15.102 -19.406 1 98.69 205 PHE A C 1
ATOM 1589 O O . PHE A 1 205 ? 0.387 -14.773 -18.844 1 98.69 205 PHE A O 1
ATOM 1596 N N . HIS A 1 206 ? 2.346 -14.219 -19.812 1 98.31 206 HIS A N 1
ATOM 1597 C CA . HIS A 1 206 ? 1.988 -12.812 -19.969 1 98.31 206 HIS A CA 1
ATOM 1598 C C . HIS A 1 206 ? 1.038 -12.609 -21.141 1 98.31 206 HIS A C 1
ATOM 1600 O O . HIS A 1 206 ? 1.214 -13.219 -22.203 1 98.31 206 HIS A O 1
ATOM 1606 N N . LEU A 1 207 ? 0.092 -11.781 -20.938 1 98.5 207 LEU A N 1
ATOM 1607 C CA . LEU A 1 207 ? -0.87 -11.555 -22.016 1 98.5 207 LEU A CA 1
ATOM 1608 C C . LEU A 1 207 ? -1.316 -10.094 -22.047 1 98.5 207 LEU A C 1
ATOM 1610 O O . LEU A 1 207 ? -1.871 -9.594 -21.062 1 98.5 207 LEU A O 1
ATOM 1614 N N . SER A 1 208 ? -1.104 -9.43 -23.188 1 98.44 208 SER A N 1
ATOM 1615 C CA . SER A 1 208 ? -1.6 -8.086 -23.469 1 98.44 208 SER A CA 1
ATOM 1616 C C . SER A 1 208 ? -1.253 -7.121 -22.344 1 98.44 208 SER A C 1
ATOM 1618 O O . SER A 1 208 ? -2.127 -6.418 -21.828 1 98.44 208 SER A O 1
ATOM 1620 N N . GLU A 1 209 ? -0.01 -7.188 -21.938 1 96.25 209 GLU A N 1
ATOM 1621 C CA . GLU A 1 209 ? 0.492 -6.352 -20.859 1 96.25 209 GLU A CA 1
ATOM 1622 C C . GLU A 1 209 ? 0.684 -4.906 -21.312 1 96.25 209 GLU A C 1
ATOM 1624 O O . GLU A 1 209 ? 0.402 -3.971 -20.562 1 96.25 209 GLU A O 1
ATOM 1629 N N . THR A 1 210 ? 1.213 -4.773 -22.531 1 95.25 210 THR A N 1
ATOM 1630 C CA . THR A 1 210 ? 1.509 -3.443 -23.047 1 95.25 210 THR A CA 1
ATOM 1631 C C . THR A 1 210 ? 0.803 -3.219 -24.391 1 95.25 210 THR A C 1
ATOM 1633 O O . THR A 1 210 ? 0.507 -4.176 -25.109 1 95.25 210 THR A O 1
ATOM 1636 N N . ARG A 1 211 ? 0.605 -1.958 -24.719 1 95.25 211 ARG A N 1
ATOM 1637 C CA . ARG A 1 211 ? 0.072 -1.59 -26.016 1 95.25 211 ARG A CA 1
ATOM 1638 C C . ARG A 1 211 ? 1 -2.053 -27.141 1 95.25 211 ARG A C 1
ATOM 1640 O O . ARG A 1 211 ? 0.538 -2.512 -28.188 1 95.25 211 ARG A O 1
ATOM 1647 N N . GLY A 1 212 ? 2.293 -1.921 -26.875 1 95.12 212 GLY A N 1
ATOM 1648 C CA . GLY A 1 212 ? 3.285 -2.348 -27.859 1 95.12 212 GLY A CA 1
ATOM 1649 C C . GLY A 1 212 ? 3.188 -3.822 -28.203 1 95.12 212 GLY A C 1
ATOM 1650 O O . GLY A 1 212 ? 3.268 -4.199 -29.375 1 95.12 212 GLY A O 1
ATOM 1651 N N . GLU A 1 213 ? 3.016 -4.684 -27.203 1 95.12 213 GLU A N 1
ATOM 1652 C CA . GLU A 1 213 ? 2.846 -6.117 -27.422 1 95.12 213 GLU A CA 1
ATOM 1653 C C . GLU A 1 213 ? 1.664 -6.406 -28.344 1 95.12 213 GLU A C 1
ATOM 1655 O O . GLU A 1 213 ? 1.788 -7.176 -29.297 1 95.12 213 GLU A O 1
ATOM 1660 N N . VAL A 1 214 ? 0.529 -5.758 -28.094 1 97.94 214 VAL A N 1
ATOM 1661 C CA . VAL A 1 214 ? -0.702 -5.996 -28.828 1 97.94 214 VAL A CA 1
ATOM 1662 C C . VAL A 1 214 ? -0.526 -5.539 -30.281 1 97.94 214 VAL A C 1
ATOM 1664 O O . VAL A 1 214 ? -0.858 -6.273 -31.219 1 97.94 214 VAL A O 1
ATOM 1667 N N . ASN A 1 215 ? 0.026 -4.355 -30.438 1 97.62 215 ASN A N 1
ATOM 1668 C CA . ASN A 1 215 ? 0.193 -3.787 -31.766 1 97.62 215 ASN A CA 1
ATOM 1669 C C . ASN A 1 215 ? 1.179 -4.598 -32.594 1 97.62 215 ASN A C 1
ATOM 1671 O O . ASN A 1 215 ? 0.943 -4.84 -33.781 1 97.62 215 ASN A O 1
ATOM 1675 N N . GLU A 1 216 ? 2.281 -4.973 -31.984 1 97.38 216 GLU A N 1
ATOM 1676 C CA . GLU A 1 216 ? 3.297 -5.738 -32.719 1 97.38 216 GLU A CA 1
ATOM 1677 C C . GLU A 1 216 ? 2.773 -7.113 -33.094 1 97.38 216 GLU A C 1
ATOM 1679 O O . GLU A 1 216 ? 3.051 -7.598 -34.219 1 97.38 216 GLU A O 1
ATOM 1684 N N . HIS A 1 217 ? 2.053 -7.711 -32.219 1 98.19 217 HIS A N 1
ATOM 1685 C CA . HIS A 1 217 ? 1.507 -9.031 -32.531 1 98.19 217 HIS A CA 1
ATOM 1686 C C . HIS A 1 217 ? 0.468 -8.945 -33.656 1 98.19 217 HIS A C 1
ATOM 1688 O O . HIS A 1 217 ? 0.415 -9.812 -34.531 1 98.19 217 HIS A O 1
ATOM 1694 N N . ARG A 1 218 ? -0.37 -7.961 -33.594 1 98 218 ARG A N 1
ATOM 1695 C CA . ARG A 1 218 ? -1.364 -7.75 -34.656 1 98 218 ARG A CA 1
ATOM 1696 C C . ARG A 1 218 ? -0.695 -7.504 -36 1 98 218 ARG A C 1
ATOM 1698 O O . ARG A 1 218 ? -1.156 -8.008 -37.031 1 98 218 ARG A O 1
ATOM 1705 N N . LYS A 1 219 ? 0.314 -6.727 -35.969 1 98.12 219 LYS A N 1
ATOM 1706 C CA . LYS A 1 219 ? 1.061 -6.457 -37.219 1 98.12 219 LYS A CA 1
ATOM 1707 C C . LYS A 1 219 ? 1.636 -7.742 -37.781 1 98.12 219 LYS A C 1
ATOM 1709 O O . LYS A 1 219 ? 1.605 -7.941 -39 1 98.12 219 LYS A O 1
ATOM 1714 N N . LYS A 1 220 ? 2.131 -8.578 -36.938 1 97.19 220 LYS A N 1
ATOM 1715 C CA . LYS A 1 220 ? 2.824 -9.797 -37.344 1 97.19 220 LYS A CA 1
ATOM 1716 C C . LYS A 1 220 ? 1.835 -10.867 -37.781 1 97.19 220 LYS A C 1
ATOM 1718 O O . LYS A 1 220 ? 2.102 -11.609 -38.75 1 97.19 220 LYS A O 1
ATOM 1723 N N . THR A 1 221 ? 0.653 -10.984 -37.188 1 97.19 221 THR A N 1
ATOM 1724 C CA . THR A 1 221 ? -0.192 -12.156 -37.375 1 97.19 221 THR A CA 1
ATOM 1725 C C . THR A 1 221 ? -1.567 -11.75 -37.906 1 97.19 221 THR A C 1
ATOM 1727 O O . THR A 1 221 ? -2.342 -12.602 -38.344 1 97.19 221 THR A O 1
ATOM 1730 N N . GLY A 1 222 ? -1.88 -10.492 -37.781 1 97.81 222 GLY A N 1
ATOM 1731 C CA . GLY A 1 222 ? -3.201 -10 -38.125 1 97.81 222 GLY A CA 1
ATOM 1732 C C . GLY A 1 222 ? -4.211 -10.141 -37 1 97.81 222 GLY A C 1
ATOM 1733 O O . GLY A 1 222 ? -5.371 -9.758 -37.156 1 97.81 222 GLY A O 1
ATOM 1734 N N . LYS A 1 223 ? -3.738 -10.656 -35.875 1 98.25 223 LYS A N 1
ATOM 1735 C CA . LYS A 1 223 ? -4.641 -10.898 -34.75 1 98.25 223 LYS A CA 1
ATOM 1736 C C . LYS A 1 223 ? -4.059 -10.352 -33.438 1 98.25 223 LYS A C 1
ATOM 1738 O O . LYS A 1 223 ? -2.836 -10.312 -33.281 1 98.25 223 LYS A O 1
ATOM 1743 N N . ARG A 1 224 ? -4.945 -10.008 -32.531 1 98.38 224 ARG A N 1
ATOM 1744 C CA . ARG A 1 224 ? -4.531 -9.656 -31.188 1 98.38 224 ARG A CA 1
ATOM 1745 C C . ARG A 1 224 ? -4.117 -10.906 -30.406 1 98.38 224 ARG A C 1
ATOM 1747 O O . ARG A 1 224 ? -4.531 -12.016 -30.734 1 98.38 224 ARG A O 1
ATOM 1754 N N . PRO A 1 225 ? -3.365 -10.75 -29.328 1 98.62 225 PRO A N 1
ATOM 1755 C CA . PRO A 1 225 ? -2.75 -11.898 -28.656 1 98.62 225 PRO A CA 1
ATOM 1756 C C . PRO A 1 225 ? -3.777 -12.914 -28.172 1 98.62 225 PRO A C 1
ATOM 1758 O O . PRO A 1 225 ? -3.66 -14.109 -28.469 1 98.62 225 PRO A O 1
ATOM 1761 N N . ALA A 1 226 ? -4.77 -12.484 -27.438 1 98.62 226 ALA A N 1
ATOM 1762 C CA . ALA A 1 226 ? -5.746 -13.422 -26.891 1 98.62 226 ALA A CA 1
ATOM 1763 C C . ALA A 1 226 ? -6.562 -14.07 -28 1 98.62 226 ALA A C 1
ATOM 1765 O O . ALA A 1 226 ? -6.914 -15.25 -27.922 1 98.62 226 ALA A O 1
ATOM 1766 N N . GLU A 1 227 ? -6.895 -13.289 -29.031 1 98.19 227 GLU A N 1
ATOM 1767 C CA . GLU A 1 227 ? -7.605 -13.82 -30.188 1 98.19 227 GLU A CA 1
ATOM 1768 C C . GLU A 1 227 ? -6.789 -14.906 -30.875 1 98.19 227 GLU A C 1
ATOM 1770 O O . GLU A 1 227 ? -7.324 -15.961 -31.234 1 98.19 227 GLU A O 1
ATOM 1775 N N . TRP A 1 228 ? -5.516 -14.586 -31.078 1 98.69 228 TRP A N 1
ATOM 1776 C CA . TRP A 1 228 ? -4.629 -15.531 -31.75 1 98.69 228 TRP A CA 1
ATOM 1777 C C . TRP A 1 228 ? -4.477 -16.812 -30.938 1 98.69 228 TRP A C 1
ATOM 1779 O O . TRP A 1 228 ? -4.582 -17.922 -31.469 1 98.69 228 TRP A O 1
ATOM 1789 N N . LEU A 1 229 ? -4.219 -16.719 -29.672 1 98.75 229 LEU A N 1
ATOM 1790 C CA . LEU A 1 229 ? -4.078 -17.875 -28.797 1 98.75 229 LEU A CA 1
ATOM 1791 C C . LEU A 1 229 ? -5.359 -18.703 -28.781 1 98.75 229 LEU A C 1
ATOM 1793 O O . LEU A 1 229 ? -5.305 -19.938 -28.688 1 98.75 229 LEU A O 1
ATOM 1797 N N . ASN A 1 230 ? -6.508 -18.016 -28.766 1 98.44 230 ASN A N 1
ATOM 1798 C CA . ASN A 1 230 ? -7.781 -18.719 -28.875 1 98.44 230 ASN A CA 1
ATOM 1799 C C . ASN A 1 230 ? -7.895 -19.5 -30.172 1 98.44 230 ASN A C 1
ATOM 1801 O O . ASN A 1 230 ? -8.312 -20.656 -30.188 1 98.44 230 ASN A O 1
ATOM 1805 N N . ASP A 1 231 ? -7.547 -18.875 -31.297 1 98.12 231 ASP A N 1
ATOM 1806 C CA . ASP A 1 231 ? -7.656 -19.453 -32.625 1 98.12 231 ASP A CA 1
ATOM 1807 C C . ASP A 1 231 ? -6.816 -20.734 -32.75 1 98.12 231 ASP A C 1
ATOM 1809 O O . ASP A 1 231 ? -7.211 -21.688 -33.406 1 98.12 231 ASP A O 1
ATOM 1813 N N . ILE A 1 232 ? -5.699 -20.688 -32.125 1 98.12 232 ILE A N 1
ATOM 1814 C CA . ILE A 1 232 ? -4.809 -21.844 -32.281 1 98.12 232 ILE A CA 1
ATOM 1815 C C . ILE A 1 232 ? -5.086 -22.844 -31.172 1 98.12 232 ILE A C 1
ATOM 1817 O O . ILE A 1 232 ? -4.336 -23.812 -31 1 98.12 232 ILE A O 1
ATOM 1821 N N . GLY A 1 233 ? -6.059 -22.609 -30.266 1 98.06 233 GLY A N 1
ATOM 1822 C CA . GLY A 1 233 ? -6.543 -23.594 -29.312 1 98.06 233 GLY A CA 1
ATOM 1823 C C . GLY A 1 233 ? -5.754 -23.609 -28.016 1 98.06 233 GLY A C 1
ATOM 1824 O O . GLY A 1 233 ? -5.738 -24.609 -27.297 1 98.06 233 GLY A O 1
ATOM 1825 N N . VAL A 1 234 ? -5.129 -22.547 -27.672 1 98.5 234 VAL A N 1
ATOM 1826 C CA . VAL A 1 234 ? -4.238 -22.516 -26.516 1 98.5 234 VAL A CA 1
ATOM 1827 C C . VAL A 1 234 ? -5.016 -22.094 -25.281 1 98.5 234 VAL A C 1
ATOM 1829 O O . VAL A 1 234 ? -4.758 -22.594 -24.172 1 98.5 234 VAL A O 1
ATOM 1832 N N . LEU A 1 235 ? -5.957 -21.172 -25.391 1 98.44 235 LEU A N 1
ATOM 1833 C CA . LEU A 1 235 ? -6.723 -20.75 -24.219 1 98.44 235 LEU A CA 1
ATOM 1834 C C . LEU A 1 235 ? -7.496 -21.922 -23.625 1 98.44 235 LEU A C 1
ATOM 1836 O O . LEU A 1 235 ? -8 -22.766 -24.359 1 98.44 235 LEU A O 1
ATOM 1840 N N . GLY A 1 236 ? -7.625 -21.984 -22.266 1 98.12 236 GLY A N 1
ATOM 1841 C CA . GLY A 1 236 ? -8.336 -23.062 -21.609 1 98.12 236 GLY A CA 1
ATOM 1842 C C . GLY A 1 236 ? -8.422 -22.891 -20.109 1 98.12 236 GLY A C 1
ATOM 1843 O O . GLY A 1 236 ? -7.949 -21.891 -19.562 1 98.12 236 GLY A O 1
ATOM 1844 N N . LYS A 1 237 ? -9 -23.828 -19.438 1 97.81 237 LYS A N 1
ATOM 1845 C CA . LYS A 1 237 ? -9.367 -23.734 -18.031 1 97.81 237 LYS A CA 1
ATOM 1846 C C . LYS A 1 237 ? -8.125 -23.703 -17.141 1 97.81 237 LYS A C 1
ATOM 1848 O O . LYS A 1 237 ? -8.172 -23.203 -16.016 1 97.81 237 LYS A O 1
ATOM 1853 N N . ASN A 1 238 ? -7.004 -24.234 -17.688 1 98.25 238 ASN A N 1
ATOM 1854 C CA . ASN A 1 238 ? -5.785 -24.281 -16.875 1 98.25 238 ASN A CA 1
ATOM 1855 C C . ASN A 1 238 ? -4.961 -23.016 -17.031 1 98.25 238 ASN A C 1
ATOM 1857 O O . ASN A 1 238 ? -3.949 -22.844 -16.344 1 98.25 238 ASN A O 1
ATOM 1861 N N . CYS A 1 239 ? -5.445 -22.078 -17.875 1 98.81 239 CYS A N 1
ATOM 1862 C CA . CYS A 1 239 ? -4.652 -20.906 -18.219 1 98.81 239 CYS A CA 1
ATOM 1863 C C . CYS A 1 239 ? -4.82 -19.812 -17.188 1 98.81 239 CYS A C 1
ATOM 1865 O O . CYS A 1 239 ? -5.934 -19.562 -16.703 1 98.81 239 CYS A O 1
ATOM 1867 N N . ILE A 1 240 ? -3.727 -19.234 -16.781 1 98.94 240 ILE A N 1
ATOM 1868 C CA . ILE A 1 240 ? -3.658 -18.031 -15.953 1 98.94 240 ILE A CA 1
ATOM 1869 C C . ILE A 1 240 ? -2.914 -16.938 -16.703 1 98.94 240 ILE A C 1
ATOM 1871 O O . ILE A 1 240 ? -1.684 -16.938 -16.781 1 98.94 240 ILE A O 1
ATOM 1875 N N . ALA A 1 241 ? -3.611 -15.977 -17.25 1 98.88 241 ALA A N 1
ATOM 1876 C CA . ALA A 1 241 ? -2.994 -14.875 -17.984 1 98.88 241 ALA A CA 1
ATOM 1877 C C . ALA A 1 241 ? -2.592 -13.75 -17.047 1 98.88 241 ALA A C 1
ATOM 1879 O O . ALA A 1 241 ? -3.434 -13.195 -16.328 1 98.88 241 ALA A O 1
ATOM 1880 N N . ALA A 1 242 ? -1.34 -13.422 -17 1 98.75 242 ALA A N 1
ATOM 1881 C CA . ALA A 1 242 ? -0.855 -12.32 -16.172 1 98.75 242 ALA A CA 1
ATOM 1882 C C . ALA A 1 242 ? -1.102 -10.977 -16.844 1 98.75 242 ALA A C 1
ATOM 1884 O O . ALA A 1 242 ? -1.021 -10.859 -18.078 1 98.75 242 ALA A O 1
ATOM 1885 N N . HIS A 1 243 ? -1.363 -9.906 -16.078 1 98.31 243 HIS A N 1
ATOM 1886 C CA . HIS A 1 243 ? -1.543 -8.508 -16.453 1 98.31 243 HIS A CA 1
ATOM 1887 C C . HIS A 1 243 ? -2.887 -8.297 -17.141 1 98.31 243 HIS A C 1
ATOM 1889 O O . HIS A 1 243 ? -3.863 -7.906 -16.5 1 98.31 243 HIS A O 1
ATOM 1895 N N . SER A 1 244 ? -3.016 -8.656 -18.484 1 98.06 244 SER A N 1
ATOM 1896 C CA . SER A 1 244 ? -4.266 -8.609 -19.234 1 98.06 244 SER A CA 1
ATOM 1897 C C . SER A 1 244 ? -4.863 -7.211 -19.234 1 98.06 244 SER A C 1
ATOM 1899 O O . SER A 1 244 ? -6.066 -7.043 -19.016 1 98.06 244 SER A O 1
ATOM 1901 N N . ALA A 1 245 ? -4.031 -6.191 -19.484 1 97.56 245 ALA A N 1
ATOM 1902 C CA . ALA A 1 245 ? -4.441 -4.797 -19.344 1 97.56 245 ALA A CA 1
ATOM 1903 C C . ALA A 1 245 ? -5 -4.258 -20.672 1 97.56 245 ALA A C 1
ATOM 1905 O O . ALA A 1 245 ? -5.727 -3.266 -20.672 1 97.56 245 ALA A O 1
ATOM 1906 N N . TRP A 1 246 ? -4.641 -4.82 -21.812 1 97.94 246 TRP A N 1
ATOM 1907 C CA . TRP A 1 246 ? -5.004 -4.309 -23.141 1 97.94 246 TRP A CA 1
ATOM 1908 C C . TRP A 1 246 ? -5.824 -5.332 -23.906 1 97.94 246 TRP A C 1
ATOM 1910 O O . TRP A 1 246 ? -5.355 -5.891 -24.906 1 97.94 246 TRP A O 1
ATOM 1920 N N . LEU A 1 247 ? -7.086 -5.465 -23.453 1 98.38 247 LEU A N 1
ATOM 1921 C CA . LEU A 1 247 ? -7.992 -6.441 -24.047 1 98.38 247 LEU A CA 1
ATOM 1922 C C . LEU A 1 247 ? -9.242 -5.762 -24.594 1 98.38 247 LEU A C 1
ATOM 1924 O O . LEU A 1 247 ? -9.711 -4.77 -24.031 1 98.38 247 LEU A O 1
ATOM 1928 N N . THR A 1 248 ? -9.75 -6.258 -25.672 1 97.94 248 THR A N 1
ATOM 1929 C CA . THR A 1 248 ? -11.078 -5.875 -26.156 1 97.94 248 THR A CA 1
ATOM 1930 C C . THR A 1 248 ? -12.156 -6.734 -25.5 1 97.94 248 THR A C 1
ATOM 1932 O O . THR A 1 248 ? -11.852 -7.773 -24.906 1 97.94 248 THR A O 1
ATOM 1935 N N . MET A 1 249 ? -13.383 -6.348 -25.641 1 97.81 249 MET A N 1
ATOM 1936 C CA . MET A 1 249 ? -14.492 -7.121 -25.078 1 97.81 249 MET A CA 1
ATOM 1937 C C . MET A 1 249 ? -14.609 -8.477 -25.781 1 97.81 249 MET A C 1
ATOM 1939 O O . MET A 1 249 ? -14.992 -9.469 -25.156 1 97.81 249 MET A O 1
ATOM 1943 N N . ASN A 1 250 ? -14.258 -8.508 -27.062 1 98.19 250 ASN A N 1
ATOM 1944 C CA . ASN A 1 250 ? -14.242 -9.781 -27.766 1 98.19 250 ASN A CA 1
ATOM 1945 C C . ASN A 1 250 ? -13.219 -10.742 -27.156 1 98.19 250 ASN A C 1
ATOM 1947 O O . ASN A 1 250 ? -13.492 -11.938 -27.016 1 98.19 250 ASN A O 1
ATOM 1951 N N . GLU A 1 251 ? -12.094 -10.281 -26.844 1 98.62 251 GLU A N 1
ATOM 1952 C CA . GLU A 1 251 ? -11.078 -11.102 -26.188 1 98.62 251 GLU A CA 1
ATOM 1953 C C . GLU A 1 251 ? -11.523 -11.562 -24.812 1 98.62 251 GLU A C 1
ATOM 1955 O O . GLU A 1 251 ? -11.32 -12.719 -24.438 1 98.62 251 GLU A O 1
ATOM 1960 N N . VAL A 1 252 ? -12.141 -10.688 -24.047 1 98.62 252 VAL A N 1
ATOM 1961 C CA . VAL A 1 252 ? -12.648 -11.023 -22.734 1 98.62 252 VAL A CA 1
ATOM 1962 C C . VAL A 1 252 ? -13.656 -12.172 -22.828 1 98.62 252 VAL A C 1
ATOM 1964 O O . VAL A 1 252 ? -13.609 -13.117 -22.047 1 98.62 252 VAL A O 1
ATOM 1967 N N . ARG A 1 253 ? -14.547 -12.094 -23.797 1 98.5 253 ARG A N 1
ATOM 1968 C CA . ARG A 1 253 ? -15.555 -13.133 -24 1 98.5 253 ARG A CA 1
ATOM 1969 C C . ARG A 1 253 ? -14.906 -14.453 -24.391 1 98.5 253 ARG A C 1
ATOM 1971 O O . ARG A 1 253 ? -15.32 -15.516 -23.938 1 98.5 253 ARG A O 1
ATOM 1978 N N . ALA A 1 254 ? -13.906 -14.375 -25.281 1 98.56 254 ALA A N 1
ATOM 1979 C CA . ALA A 1 254 ? -13.18 -15.586 -25.672 1 98.56 254 ALA A CA 1
ATOM 1980 C C . ALA A 1 254 ? -12.5 -16.234 -24.453 1 98.56 254 ALA A C 1
ATOM 1982 O O . ALA A 1 254 ? -12.508 -17.453 -24.312 1 98.56 254 ALA A O 1
ATOM 1983 N N . MET A 1 255 ? -11.906 -15.43 -23.641 1 98.62 255 MET A N 1
ATOM 1984 C CA . MET A 1 255 ? -11.25 -15.906 -22.438 1 98.62 255 MET A CA 1
ATOM 1985 C C . MET A 1 255 ? -12.266 -16.562 -21.5 1 98.62 255 MET A C 1
ATOM 1987 O O . MET A 1 255 ? -11.977 -17.594 -20.891 1 98.62 255 MET A O 1
ATOM 1991 N N . ALA A 1 256 ? -13.445 -15.922 -21.344 1 98.56 256 ALA A N 1
ATOM 1992 C CA . ALA A 1 256 ? -14.523 -16.469 -20.516 1 98.56 256 ALA A CA 1
ATOM 1993 C C . ALA A 1 256 ? -14.984 -17.828 -21.047 1 98.56 256 ALA A C 1
ATOM 1995 O O . ALA A 1 256 ? -15.133 -18.781 -20.266 1 98.56 256 ALA A O 1
ATOM 1996 N N . ASP A 1 257 ? -15.234 -17.875 -22.344 1 98.5 257 ASP A N 1
ATOM 1997 C CA . ASP A 1 257 ? -15.68 -19.109 -22.969 1 98.5 257 ASP A CA 1
ATOM 1998 C C . ASP A 1 257 ? -14.672 -20.234 -22.75 1 98.5 257 ASP A C 1
ATOM 2000 O O . ASP A 1 257 ? -15.055 -21.406 -22.609 1 98.5 257 ASP A O 1
ATOM 2004 N N . ALA A 1 258 ? -13.422 -19.906 -22.719 1 98.44 258 ALA A N 1
ATOM 2005 C CA . ALA A 1 258 ? -12.359 -20.891 -22.547 1 98.44 258 ALA A CA 1
ATOM 2006 C C . ALA A 1 258 ? -12.211 -21.297 -21.078 1 98.44 258 ALA A C 1
ATOM 2008 O O . ALA A 1 258 ? -11.508 -22.25 -20.766 1 98.44 258 ALA A O 1
ATOM 2009 N N . GLY A 1 259 ? -12.82 -20.547 -20.125 1 98.06 259 GLY A N 1
ATOM 2010 C CA . GLY A 1 259 ? -12.758 -20.859 -18.703 1 98.06 259 GLY A CA 1
ATOM 2011 C C . GLY A 1 259 ? -11.445 -20.453 -18.062 1 98.06 259 GLY A C 1
ATOM 2012 O O . GLY A 1 259 ? -10.977 -21.109 -17.125 1 98.06 259 GLY A O 1
ATOM 2013 N N . MET A 1 260 ? -10.875 -19.375 -18.547 1 96.44 260 MET A N 1
ATOM 2014 C CA . MET A 1 260 ? -9.531 -18.953 -18.156 1 96.44 260 MET A CA 1
ATOM 2015 C C . MET A 1 260 ? -9.57 -18.172 -16.844 1 96.44 260 MET A C 1
ATOM 2017 O O . MET A 1 260 ? -10.641 -17.734 -16.422 1 96.44 260 MET A O 1
ATOM 2021 N N . SER A 1 261 ? -8.422 -18.078 -16.203 1 98.81 261 SER A N 1
ATOM 2022 C CA . SER A 1 261 ? -8.18 -17.156 -15.109 1 98.81 261 SER A CA 1
ATOM 2023 C C . SER A 1 261 ? -7.215 -16.047 -15.523 1 98.81 261 SER A C 1
ATOM 2025 O O . SER A 1 261 ? -6.414 -16.219 -16.438 1 98.81 261 SER A O 1
ATOM 2027 N N . ILE A 1 262 ? -7.324 -14.93 -14.906 1 98.88 262 ILE A N 1
ATOM 2028 C CA . ILE A 1 262 ? -6.336 -13.867 -15.086 1 98.88 262 ILE A CA 1
ATOM 2029 C C . ILE A 1 262 ? -5.676 -13.547 -13.75 1 98.88 262 ILE A C 1
ATOM 2031 O O . ILE A 1 262 ? -6.27 -13.758 -12.688 1 98.88 262 ILE A O 1
ATOM 2035 N N . SER A 1 263 ? -4.477 -13.141 -13.781 1 98.88 263 SER A N 1
ATOM 2036 C CA . SER A 1 263 ? -3.742 -12.586 -12.648 1 98.88 263 SER A CA 1
ATOM 2037 C C . SER A 1 263 ? -3.385 -11.117 -12.883 1 98.88 263 SER A C 1
ATOM 2039 O O . SER A 1 263 ? -2.35 -10.82 -13.477 1 98.88 263 SER A O 1
ATOM 2041 N N . SER A 1 264 ? -4.207 -10.25 -12.367 1 98.75 264 SER A N 1
ATOM 2042 C CA . SER A 1 264 ? -3.916 -8.828 -12.508 1 98.75 264 SER A CA 1
ATOM 2043 C C . SER A 1 264 ? -2.709 -8.422 -11.672 1 98.75 264 SER A C 1
ATOM 2045 O O . SER A 1 264 ? -2.572 -8.852 -10.523 1 98.75 264 SER A O 1
ATOM 2047 N N . CYS A 1 265 ? -1.821 -7.688 -12.211 1 98.75 265 CYS A N 1
ATOM 2048 C CA . CYS A 1 265 ? -0.626 -7.195 -11.539 1 98.75 265 CYS A CA 1
ATOM 2049 C C . CYS A 1 265 ? -0.587 -5.672 -11.531 1 98.75 265 CYS A C 1
ATOM 2051 O O . CYS A 1 265 ? 0.236 -5.066 -12.219 1 98.75 265 CYS A O 1
ATOM 2053 N N . PRO A 1 266 ? -1.433 -5.062 -10.656 1 98.69 266 PRO A N 1
ATOM 2054 C CA . PRO A 1 266 ? -1.667 -3.621 -10.766 1 98.69 266 PRO A CA 1
ATOM 2055 C C . PRO A 1 266 ? -0.421 -2.795 -10.453 1 98.69 266 PRO A C 1
ATOM 2057 O O . PRO A 1 266 ? -0.126 -1.823 -11.148 1 98.69 266 PRO A O 1
ATOM 2060 N N . VAL A 1 267 ? 0.339 -3.125 -9.43 1 98.75 267 VAL A N 1
ATOM 2061 C CA . VAL A 1 267 ? 1.494 -2.324 -9.039 1 98.75 267 VAL A CA 1
ATOM 2062 C C . VAL A 1 267 ? 2.545 -2.354 -10.148 1 98.75 267 VAL A C 1
ATOM 2064 O O . VAL A 1 267 ? 3.072 -1.311 -10.539 1 98.75 267 VAL A O 1
ATOM 2067 N N . SER A 1 268 ? 2.84 -3.539 -10.641 1 98.12 268 SER A N 1
ATOM 2068 C CA . SER A 1 268 ? 3.807 -3.676 -11.727 1 98.12 268 SER A CA 1
ATOM 2069 C C . SER A 1 268 ? 3.398 -2.842 -12.938 1 98.12 268 SER A C 1
ATOM 2071 O O . SER A 1 268 ? 4.211 -2.09 -13.484 1 98.12 268 SER A O 1
ATOM 2073 N N . ASN A 1 269 ? 2.145 -2.982 -13.383 1 97.88 269 ASN A N 1
ATOM 2074 C CA . ASN A 1 269 ? 1.648 -2.277 -14.555 1 97.88 269 ASN A CA 1
ATOM 2075 C C . ASN A 1 269 ? 1.689 -0.764 -14.367 1 97.88 269 ASN A C 1
ATOM 2077 O O . ASN A 1 269 ? 2.02 -0.024 -15.289 1 97.88 269 ASN A O 1
ATOM 2081 N N . MET A 1 270 ? 1.363 -0.313 -13.141 1 98.5 270 MET A N 1
ATOM 2082 C CA . MET A 1 270 ? 1.389 1.118 -12.852 1 98.5 270 MET A CA 1
ATOM 2083 C C . MET A 1 270 ? 2.82 1.646 -12.836 1 98.5 270 MET A C 1
ATOM 2085 O O . MET A 1 270 ? 3.102 2.703 -13.406 1 98.5 270 MET A O 1
ATOM 2089 N N . LYS A 1 271 ? 3.709 0.95 -12.164 1 98.12 271 LYS A N 1
ATOM 2090 C CA . LYS A 1 271 ? 5.086 1.405 -12 1 98.12 271 LYS A CA 1
ATOM 2091 C C . LYS A 1 271 ? 5.801 1.499 -13.352 1 98.12 271 LYS A C 1
ATOM 2093 O O . LYS A 1 271 ? 6.559 2.441 -13.594 1 98.12 271 LYS A O 1
ATOM 2098 N N . LEU A 1 272 ? 5.516 0.503 -14.211 1 96.69 272 LEU A N 1
ATOM 2099 C CA . LEU A 1 272 ? 6.129 0.485 -15.539 1 96.69 272 LEU A CA 1
ATOM 2100 C C . LEU A 1 272 ? 5.395 1.426 -16.484 1 96.69 272 LEU A C 1
ATOM 2102 O O . LEU A 1 272 ? 5.859 1.678 -17.594 1 96.69 272 LEU A O 1
ATOM 2106 N N . ALA A 1 273 ? 4.262 1.86 -16.047 1 97.06 273 ALA A N 1
ATOM 2107 C CA . ALA A 1 273 ? 3.449 2.777 -16.844 1 97.06 273 ALA A CA 1
ATOM 2108 C C . ALA A 1 273 ? 3.1 2.166 -18.203 1 97.06 273 ALA A C 1
ATOM 2110 O O . ALA A 1 273 ? 3.295 2.799 -19.234 1 97.06 273 ALA A O 1
ATOM 2111 N N . THR A 1 274 ? 2.645 0.968 -18.141 1 93.19 274 THR A N 1
ATOM 2112 C CA . THR A 1 274 ? 2.383 0.225 -19.375 1 93.19 274 THR A CA 1
ATOM 2113 C C . THR A 1 274 ? 1.069 0.677 -20.016 1 93.19 274 THR A C 1
ATOM 2115 O O . THR A 1 274 ? 0.753 0.289 -21.141 1 93.19 274 THR A O 1
ATOM 2118 N N . GLY A 1 275 ? 0.36 1.493 -19.312 1 89.62 275 GLY A N 1
ATOM 2119 C CA . GLY A 1 275 ? -0.961 1.892 -19.781 1 89.62 275 GLY A CA 1
ATOM 2120 C C . GLY A 1 275 ? -1.981 0.772 -19.703 1 89.62 275 GLY A C 1
ATOM 2121 O O . GLY A 1 275 ? -1.642 -0.363 -19.359 1 89.62 275 GLY A O 1
ATOM 2122 N N . GLY A 1 276 ? -3.168 1.09 -19.938 1 93.38 276 GLY A N 1
ATOM 2123 C CA . GLY A 1 276 ? -4.227 0.092 -19.891 1 93.38 276 GLY A CA 1
ATOM 2124 C C . GLY A 1 276 ? -4.531 -0.377 -18.469 1 93.38 276 GLY A C 1
ATOM 2125 O O . GLY A 1 276 ? -3.646 -0.393 -17.609 1 93.38 276 GLY A O 1
ATOM 2126 N N . VAL A 1 277 ? -5.703 -0.678 -18.156 1 97.56 277 VAL A N 1
ATOM 2127 C CA . VAL A 1 277 ? -6.156 -1.26 -16.891 1 97.56 277 VAL A CA 1
ATOM 2128 C C . VAL A 1 277 ? -6.969 -2.523 -17.172 1 97.56 277 VAL A C 1
ATOM 2130 O O . VAL A 1 277 ? -7.887 -2.51 -18 1 97.56 277 VAL A O 1
ATOM 2133 N N . ALA A 1 278 ? -6.508 -3.66 -16.594 1 98.31 278 ALA A N 1
ATOM 2134 C CA . ALA A 1 278 ? -7.258 -4.902 -16.766 1 98.31 278 ALA A CA 1
ATOM 2135 C C . ALA A 1 278 ? -8.75 -4.676 -16.547 1 98.31 278 ALA A C 1
ATOM 2137 O O . ALA A 1 278 ? -9.148 -4.07 -15.547 1 98.31 278 ALA A O 1
ATOM 2138 N N . PRO A 1 279 ? -9.602 -5.113 -17.453 1 98.5 279 PRO A N 1
ATOM 2139 C CA . PRO A 1 279 ? -11.031 -4.844 -17.344 1 98.5 279 PRO A CA 1
ATOM 2140 C C . PRO A 1 279 ? -11.742 -5.797 -16.375 1 98.5 279 PRO A C 1
ATOM 2142 O O . PRO A 1 279 ? -12.586 -6.586 -16.797 1 98.5 279 PRO A O 1
ATOM 2145 N N . ILE A 1 280 ? -11.523 -5.645 -15.125 1 98.62 280 ILE A N 1
ATOM 2146 C CA . ILE A 1 280 ? -11.945 -6.566 -14.078 1 98.62 280 ILE A CA 1
ATOM 2147 C C . ILE A 1 280 ? -13.469 -6.641 -14.039 1 98.62 280 ILE A C 1
ATOM 2149 O O . ILE A 1 280 ? -14.047 -7.734 -14 1 98.62 280 ILE A O 1
ATOM 2153 N N . PRO A 1 281 ? -14.242 -5.477 -14.062 1 98.31 281 PRO A N 1
ATOM 2154 C CA . PRO A 1 281 ? -15.703 -5.59 -14.055 1 98.31 281 PRO A CA 1
ATOM 2155 C C . PRO A 1 281 ? -16.234 -6.422 -15.227 1 98.31 281 PRO A C 1
ATOM 2157 O O . PRO A 1 281 ? -17.188 -7.191 -15.055 1 98.31 281 PRO A O 1
ATOM 2160 N N . GLU A 1 282 ? -15.641 -6.273 -16.391 1 98.56 282 GLU A N 1
ATOM 2161 C CA . GLU A 1 282 ? -16.047 -7.047 -17.562 1 98.56 282 GLU A CA 1
ATOM 2162 C C . GLU A 1 282 ? -15.68 -8.523 -17.406 1 98.56 282 GLU A C 1
ATOM 2164 O O . GLU A 1 282 ? -16.453 -9.398 -17.781 1 98.56 282 GLU A O 1
ATOM 2169 N N . PHE A 1 283 ? -14.438 -8.797 -16.875 1 98.81 283 PHE A N 1
ATOM 2170 C CA . PHE A 1 283 ? -14.07 -10.18 -16.594 1 98.81 283 PHE A CA 1
ATOM 2171 C C . PHE A 1 283 ? -15.117 -10.844 -15.703 1 98.81 283 PHE A C 1
ATOM 2173 O O . PHE A 1 283 ? -15.586 -11.938 -16 1 98.81 283 PHE A O 1
ATOM 2180 N N . LEU A 1 284 ? -15.469 -10.164 -14.625 1 98.44 284 LEU A N 1
ATOM 2181 C CA . LEU A 1 284 ? -16.453 -10.703 -13.688 1 98.44 284 LEU A CA 1
ATOM 2182 C C . LEU A 1 284 ? -17.797 -10.891 -14.359 1 98.44 284 LEU A C 1
ATOM 2184 O O . LEU A 1 284 ? -18.453 -11.914 -14.164 1 98.44 284 LEU A O 1
ATOM 2188 N N . LYS A 1 285 ? -18.219 -9.93 -15.141 1 98.12 285 LYS A N 1
ATOM 2189 C CA . LYS A 1 285 ? -19.5 -9.961 -15.82 1 98.12 285 LYS A CA 1
ATOM 2190 C C . LYS A 1 285 ? -19.609 -11.172 -16.734 1 98.12 285 LYS A C 1
ATOM 2192 O O . LYS A 1 285 ? -20.656 -11.812 -16.812 1 98.12 285 LYS A O 1
ATOM 2197 N N . TYR A 1 286 ? -18.516 -11.508 -17.391 1 98.12 286 TYR A N 1
ATOM 2198 C CA . TYR A 1 286 ? -18.578 -12.547 -18.422 1 98.12 286 TYR A CA 1
ATOM 2199 C C . TYR A 1 286 ? -18.094 -13.883 -17.875 1 98.12 286 TYR A C 1
ATOM 2201 O O . TYR A 1 286 ? -18.172 -14.906 -18.562 1 98.12 286 TYR A O 1
ATOM 2209 N N . GLY A 1 287 ? -17.547 -13.891 -16.672 1 98 287 GLY A N 1
ATOM 2210 C CA . GLY A 1 287 ? -17.281 -15.164 -16.016 1 98 287 GLY A CA 1
ATOM 2211 C C . GLY A 1 287 ? -15.828 -15.578 -16.078 1 98 287 GLY A C 1
ATOM 2212 O O . GLY A 1 287 ? -15.508 -16.75 -15.859 1 98 287 GLY A O 1
ATOM 2213 N N . VAL A 1 288 ? -14.93 -14.727 -16.438 1 98.75 288 VAL A N 1
ATOM 2214 C CA . VAL A 1 288 ? -13.5 -15.008 -16.281 1 98.75 288 VAL A CA 1
ATOM 2215 C C . VAL A 1 288 ? -13.133 -15.031 -14.805 1 98.75 288 VAL A C 1
ATOM 2217 O O . VAL A 1 288 ? -13.578 -14.18 -14.031 1 98.75 288 VAL A O 1
ATOM 2220 N N . ASN A 1 289 ? -12.406 -15.992 -14.344 1 98.81 289 ASN A N 1
ATOM 2221 C CA . ASN A 1 289 ? -11.922 -16.016 -12.969 1 98.81 289 ASN A CA 1
ATOM 2222 C C . ASN A 1 289 ? -10.812 -14.992 -12.742 1 98.81 289 ASN A C 1
ATOM 2224 O O . ASN A 1 289 ? -9.789 -15.023 -13.43 1 98.81 289 ASN A O 1
ATOM 2228 N N . VAL A 1 290 ? -11.016 -14.086 -11.812 1 98.94 290 VAL A N 1
ATOM 2229 C CA . VAL A 1 290 ? -10.078 -12.992 -11.594 1 98.94 290 VAL A CA 1
ATOM 2230 C C . VAL A 1 290 ? -9.242 -13.273 -10.344 1 98.94 290 VAL A C 1
ATOM 2232 O O . VAL A 1 290 ? -9.781 -13.664 -9.312 1 98.94 290 VAL A O 1
ATOM 2235 N N . THR A 1 291 ? -7.977 -13.172 -10.461 1 98.94 291 THR A N 1
ATOM 2236 C CA . THR A 1 291 ? -7.039 -13.227 -9.344 1 98.94 291 THR A CA 1
ATOM 2237 C C . THR A 1 291 ? -6.047 -12.07 -9.406 1 98.94 291 THR A C 1
ATOM 2239 O O . THR A 1 291 ? -6.152 -11.203 -10.281 1 98.94 291 THR A O 1
ATOM 2242 N N . VAL A 1 292 ? -5.125 -12 -8.445 1 98.75 292 VAL A N 1
ATOM 2243 C CA . VAL A 1 292 ? -4.164 -10.906 -8.375 1 98.75 292 VAL A CA 1
ATOM 2244 C C . VAL A 1 292 ? -2.766 -11.461 -8.102 1 98.75 292 VAL A C 1
ATOM 2246 O O . VAL A 1 292 ? -2.619 -12.492 -7.449 1 98.75 292 VAL A O 1
ATOM 2249 N N . GLY A 1 293 ? -1.772 -10.906 -8.695 1 98.88 293 GLY A N 1
ATOM 2250 C CA . GLY A 1 293 ? -0.372 -11.258 -8.508 1 98.88 293 GLY A CA 1
ATOM 2251 C C . GLY A 1 293 ? 0.53 -10.047 -8.367 1 98.88 293 GLY A C 1
ATOM 2252 O O . GLY A 1 293 ? 0.146 -8.93 -8.727 1 98.88 293 GLY A O 1
ATOM 2253 N N . THR A 1 294 ? 1.7 -10.266 -7.859 1 98.75 294 THR A N 1
ATOM 2254 C CA . THR A 1 294 ? 2.596 -9.156 -7.566 1 98.75 294 THR A CA 1
ATOM 2255 C C . THR A 1 294 ? 3.521 -8.875 -8.75 1 98.75 294 THR A C 1
ATOM 2257 O O . THR A 1 294 ? 4.098 -7.793 -8.852 1 98.75 294 THR A O 1
ATOM 2260 N N . ASP A 1 295 ? 3.678 -9.883 -9.633 1 98.31 295 ASP A N 1
ATOM 2261 C CA . ASP A 1 295 ? 4.781 -9.828 -10.586 1 98.31 295 ASP A CA 1
ATOM 2262 C C . ASP A 1 295 ? 6.129 -9.836 -9.867 1 98.31 295 ASP A C 1
ATOM 2264 O O . ASP A 1 295 ? 6.223 -10.273 -8.719 1 98.31 295 ASP A O 1
ATOM 2268 N N . GLY A 1 296 ? 7.254 -9.492 -10.531 1 97.06 296 GLY A N 1
ATOM 2269 C CA . GLY A 1 296 ? 8.586 -9.609 -9.961 1 97.06 296 GLY A CA 1
ATOM 2270 C C . GLY A 1 296 ? 9.023 -8.367 -9.211 1 97.06 296 GLY A C 1
ATOM 2271 O O . GLY A 1 296 ? 8.406 -7.312 -9.336 1 97.06 296 GLY A O 1
ATOM 2272 N N . SER A 1 297 ? 10.094 -8.477 -8.453 1 97.06 297 SER A N 1
ATOM 2273 C CA . SER A 1 297 ? 10.586 -7.402 -7.602 1 97.06 297 SER A CA 1
ATOM 2274 C C . SER A 1 297 ? 11.258 -6.305 -8.422 1 97.06 297 SER A C 1
ATOM 2276 O O . SER A 1 297 ? 11.531 -5.219 -7.91 1 97.06 297 SER A O 1
ATOM 2278 N N . THR A 1 298 ? 11.445 -6.527 -9.703 1 95.81 298 THR A N 1
ATOM 2279 C CA . THR A 1 298 ? 12.008 -5.488 -10.555 1 95.81 298 THR A CA 1
ATOM 2280 C C . THR A 1 298 ? 10.906 -4.574 -11.094 1 95.81 298 THR A C 1
ATOM 2282 O O . THR A 1 298 ? 11.164 -3.424 -11.453 1 95.81 298 THR A O 1
ATOM 2285 N N . THR A 1 299 ? 9.672 -5.07 -11.18 1 96.38 299 THR A N 1
ATOM 2286 C CA . THR A 1 299 ? 8.57 -4.297 -11.734 1 96.38 299 THR A CA 1
ATOM 2287 C C . THR A 1 299 ? 7.605 -3.861 -10.641 1 96.38 299 THR A C 1
ATOM 2289 O O . THR A 1 299 ? 6.801 -2.949 -10.844 1 96.38 299 THR A O 1
ATOM 2292 N N . ASN A 1 300 ? 7.578 -4.438 -9.469 1 95.69 300 ASN A N 1
ATOM 2293 C CA . ASN A 1 300 ? 6.719 -4.172 -8.312 1 95.69 300 ASN A CA 1
ATOM 2294 C C . ASN A 1 300 ? 7.523 -3.664 -7.125 1 95.69 300 ASN A C 1
ATOM 2296 O O . ASN A 1 300 ? 7.117 -2.711 -6.457 1 95.69 300 ASN A O 1
ATOM 2300 N N . ASN A 1 301 ? 8.453 -4.449 -6.859 1 96.12 301 ASN A N 1
ATOM 2301 C CA . ASN A 1 301 ? 9.477 -4.34 -5.824 1 96.12 301 ASN A CA 1
ATOM 2302 C C . ASN A 1 301 ? 9.055 -5.047 -4.539 1 96.12 301 ASN A C 1
ATOM 2304 O O . ASN A 1 301 ? 9.875 -5.27 -3.65 1 96.12 301 ASN A O 1
ATOM 2308 N N . SER A 1 302 ? 7.785 -5.277 -4.363 1 97.38 302 SER A N 1
ATOM 2309 C CA . SER A 1 302 ? 7.277 -5.945 -3.172 1 97.38 302 SER A CA 1
ATOM 2310 C C . SER A 1 302 ? 6.457 -7.18 -3.539 1 97.38 302 SER A C 1
ATOM 2312 O O . SER A 1 302 ? 5.707 -7.164 -4.516 1 97.38 302 SER A O 1
ATOM 2314 N N . LEU A 1 303 ? 6.59 -8.203 -2.812 1 98.62 303 LEU A N 1
ATOM 2315 C CA . LEU A 1 303 ? 5.77 -9.406 -2.955 1 98.62 303 LEU A CA 1
ATOM 2316 C C . LEU A 1 303 ? 4.734 -9.492 -1.838 1 98.62 303 LEU A C 1
ATOM 2318 O O . LEU A 1 303 ? 4.617 -10.523 -1.172 1 98.62 303 LEU A O 1
ATOM 2322 N N . ASP A 1 304 ? 4.012 -8.398 -1.607 1 98.62 304 ASP A N 1
ATOM 2323 C CA . ASP A 1 304 ? 3.021 -8.211 -0.551 1 98.62 304 ASP A CA 1
ATOM 2324 C C . ASP A 1 304 ? 1.604 -8.227 -1.116 1 98.62 304 ASP A C 1
ATOM 2326 O O . ASP A 1 304 ? 1.143 -7.234 -1.685 1 98.62 304 ASP A O 1
ATOM 2330 N N . MET A 1 305 ? 0.862 -9.297 -0.87 1 98.69 305 MET A N 1
ATOM 2331 C CA . MET A 1 305 ? -0.458 -9.492 -1.463 1 98.69 305 MET A CA 1
ATOM 2332 C C . MET A 1 305 ? -1.487 -8.57 -0.814 1 98.69 305 MET A C 1
ATOM 2334 O O . MET A 1 305 ? -2.502 -8.234 -1.43 1 98.69 305 MET A O 1
ATOM 2338 N N . MET A 1 306 ? -1.302 -8.188 0.447 1 98.12 306 MET A N 1
ATOM 2339 C CA . MET A 1 306 ? -2.221 -7.242 1.075 1 98.12 306 MET A CA 1
ATOM 2340 C C . MET A 1 306 ? -2.18 -5.891 0.37 1 98.12 306 MET A C 1
ATOM 2342 O O . MET A 1 306 ? -3.223 -5.32 0.044 1 98.12 306 MET A O 1
ATOM 2346 N N . ALA A 1 307 ? -0.991 -5.445 0.158 1 98.31 307 ALA A N 1
ATOM 2347 C CA . ALA A 1 307 ? -0.82 -4.184 -0.562 1 98.31 307 ALA A CA 1
ATOM 2348 C C . ALA A 1 307 ? -1.337 -4.297 -1.993 1 98.31 307 ALA A C 1
ATOM 2350 O O . ALA A 1 307 ? -1.915 -3.348 -2.527 1 98.31 307 ALA A O 1
ATOM 2351 N N . GLU A 1 308 ? -1.136 -5.449 -2.621 1 98.69 308 GLU A N 1
ATOM 2352 C CA . GLU A 1 308 ? -1.548 -5.656 -4.008 1 98.69 308 GLU A CA 1
ATOM 2353 C C . GLU A 1 308 ? -3.066 -5.594 -4.145 1 98.69 308 GLU A C 1
ATOM 2355 O O . GLU A 1 308 ? -3.584 -4.977 -5.078 1 98.69 308 GLU A O 1
ATOM 2360 N N . MET A 1 309 ? -3.807 -6.27 -3.242 1 98.81 309 MET A N 1
ATOM 2361 C CA . MET A 1 309 ? -5.266 -6.254 -3.25 1 98.81 309 MET A CA 1
ATOM 2362 C C . MET A 1 309 ? -5.793 -4.824 -3.16 1 98.81 309 MET A C 1
ATOM 2364 O O . MET A 1 309 ? -6.648 -4.422 -3.951 1 98.81 309 MET A O 1
ATOM 2368 N N . LYS A 1 310 ? -5.227 -4.098 -2.207 1 98.75 310 LYS A N 1
ATOM 2369 C CA . LYS A 1 310 ? -5.66 -2.717 -2.02 1 98.75 310 LYS A CA 1
ATOM 2370 C C . LYS A 1 310 ? -5.402 -1.886 -3.271 1 98.75 310 LYS A C 1
ATOM 2372 O O . LYS A 1 310 ? -6.277 -1.144 -3.721 1 98.75 310 LYS A O 1
ATOM 2377 N N . THR A 1 311 ? -4.23 -2.012 -3.85 1 98.81 311 THR A N 1
ATOM 2378 C CA . THR A 1 311 ? -3.863 -1.229 -5.023 1 98.81 311 THR A CA 1
ATOM 2379 C C . THR A 1 311 ? -4.77 -1.567 -6.203 1 98.81 311 THR A C 1
ATOM 2381 O O . THR A 1 311 ? -5.176 -0.679 -6.957 1 98.81 311 THR A O 1
ATOM 2384 N N . LEU A 1 312 ? -5.082 -2.842 -6.348 1 98.88 312 LEU A N 1
ATOM 2385 C CA . LEU A 1 312 ? -5.984 -3.236 -7.426 1 98.88 312 LEU A CA 1
ATOM 2386 C C . LEU A 1 312 ? -7.34 -2.553 -7.277 1 98.88 312 LEU A C 1
ATOM 2388 O O . LEU A 1 312 ? -7.875 -2.016 -8.25 1 98.88 312 LEU A O 1
ATOM 2392 N N . GLY A 1 313 ? -7.918 -2.635 -6.078 1 98.81 313 GLY A N 1
ATOM 2393 C CA . GLY A 1 313 ? -9.188 -1.969 -5.84 1 98.81 313 GLY A CA 1
ATOM 2394 C C . GLY A 1 313 ? -9.156 -0.485 -6.156 1 98.81 313 GLY A C 1
ATOM 2395 O O . GLY A 1 313 ? -10.047 0.03 -6.836 1 98.81 313 GLY A O 1
ATOM 2396 N N . LEU A 1 314 ? -8.102 0.19 -5.684 1 98.75 314 LEU A N 1
ATOM 2397 C CA . LEU A 1 314 ? -7.949 1.624 -5.902 1 98.75 314 LEU A CA 1
ATOM 2398 C C . LEU A 1 314 ? -7.832 1.938 -7.387 1 98.75 314 LEU A C 1
ATOM 2400 O O . LEU A 1 314 ? -8.461 2.877 -7.883 1 98.75 314 LEU A O 1
ATOM 2404 N N . LEU A 1 315 ? -7.008 1.142 -8.07 1 98.69 315 LEU A N 1
ATOM 2405 C CA . LEU A 1 315 ? -6.793 1.354 -9.5 1 98.69 315 LEU A CA 1
ATOM 2406 C C . LEU A 1 315 ? -8.094 1.199 -10.273 1 98.69 315 LEU A C 1
ATOM 2408 O O . LEU A 1 315 ? -8.398 2.002 -11.164 1 98.69 315 LEU A O 1
ATOM 2412 N N . GLN A 1 316 ? -8.852 0.155 -9.969 1 98.69 316 GLN A N 1
ATOM 2413 C CA . GLN A 1 316 ? -10.109 -0.087 -10.664 1 98.69 316 GLN A CA 1
ATOM 2414 C C . GLN A 1 316 ? -11.109 1.04 -10.398 1 98.69 316 GLN A C 1
ATOM 2416 O O . GLN A 1 316 ? -11.75 1.538 -11.328 1 98.69 316 GLN A O 1
ATOM 2421 N N . 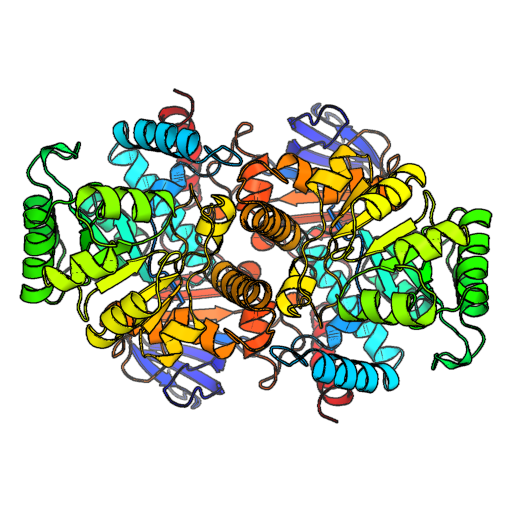LYS A 1 317 ? -11.25 1.462 -9.156 1 98.44 317 LYS A N 1
ATOM 2422 C CA . LYS A 1 317 ? -12.172 2.533 -8.781 1 98.44 317 LYS A CA 1
ATOM 2423 C C . LYS A 1 317 ? -11.805 3.84 -9.484 1 98.44 317 LYS A C 1
ATOM 2425 O O . LYS A 1 317 ? -12.672 4.52 -10.031 1 98.44 317 LYS A O 1
ATOM 2430 N N . SER A 1 318 ? -10.547 4.152 -9.445 1 97.81 318 SER A N 1
ATOM 2431 C CA . SER A 1 318 ? -10.07 5.391 -10.047 1 97.81 318 SER A CA 1
ATOM 2432 C C . SER A 1 318 ? -10.266 5.379 -11.562 1 97.81 318 SER A C 1
ATOM 2434 O O . SER A 1 318 ? -10.719 6.367 -12.141 1 97.81 318 SER A O 1
ATOM 2436 N N . SER A 1 319 ? -9.93 4.258 -12.227 1 97.31 319 SER A N 1
ATOM 2437 C CA . SER A 1 319 ? -9.984 4.164 -13.68 1 97.31 319 SER A CA 1
ATOM 2438 C C . SER A 1 319 ? -11.43 4.172 -14.172 1 97.31 319 SER A C 1
ATOM 2440 O O . SER A 1 319 ? -11.703 4.637 -15.281 1 97.31 319 SER A O 1
ATOM 2442 N N . ARG A 1 320 ? -12.344 3.672 -13.359 1 97.19 320 ARG A N 1
ATOM 2443 C CA . ARG A 1 320 ? -13.727 3.523 -13.781 1 97.19 320 ARG A CA 1
ATOM 2444 C C . ARG A 1 320 ? -14.594 4.652 -13.234 1 97.19 320 ARG A C 1
ATOM 2446 O O . ARG A 1 320 ? -15.766 4.773 -13.602 1 97.19 320 ARG A O 1
ATOM 2453 N N . TRP A 1 321 ? -14.031 5.5 -12.406 1 96.62 321 TRP A N 1
ATOM 2454 C CA . TRP A 1 321 ? -14.789 6.535 -11.711 1 96.62 321 TRP A CA 1
ATOM 2455 C C . TRP A 1 321 ? -16.016 5.945 -11.031 1 96.62 321 TRP A C 1
ATOM 2457 O O . TRP A 1 321 ? -17.125 6.484 -11.156 1 96.62 321 TRP A O 1
ATOM 2467 N N . ASP A 1 322 ? -15.844 4.836 -10.375 1 97.81 322 ASP A N 1
ATOM 2468 C CA . ASP A 1 322 ? -16.891 4.086 -9.68 1 97.81 322 ASP A CA 1
ATOM 2469 C C . ASP A 1 322 ? -16.344 3.434 -8.414 1 97.81 322 ASP A C 1
ATOM 2471 O O . ASP A 1 322 ? -15.594 2.453 -8.484 1 97.81 322 ASP A O 1
ATOM 2475 N N . PRO A 1 323 ? -16.672 4.016 -7.281 1 97.81 323 PRO A N 1
ATOM 2476 C CA . PRO A 1 323 ? -16.109 3.523 -6.023 1 97.81 323 PRO A CA 1
ATOM 2477 C C . PRO A 1 323 ? -16.625 2.127 -5.66 1 97.81 323 PRO A C 1
ATOM 2479 O O . PRO A 1 323 ? -16.125 1.519 -4.703 1 97.81 323 PRO A O 1
ATOM 2482 N N . THR A 1 324 ? -17.547 1.528 -6.391 1 97.88 324 THR A N 1
ATOM 2483 C CA . THR A 1 324 ? -18.203 0.287 -5.984 1 97.88 324 THR A CA 1
ATOM 2484 C C . THR A 1 324 ? -17.562 -0.909 -6.695 1 97.88 324 THR A C 1
ATOM 2486 O O . THR A 1 324 ? -17.828 -2.059 -6.328 1 97.88 324 THR A O 1
ATOM 2489 N N . VAL A 1 325 ? -16.734 -0.692 -7.723 1 98.25 325 VAL A N 1
ATOM 2490 C CA . VAL A 1 325 ? -16.156 -1.803 -8.469 1 98.25 325 VAL A CA 1
ATOM 2491 C C . VAL A 1 325 ? -14.977 -2.389 -7.688 1 98.25 325 VAL A C 1
ATOM 2493 O O . VAL A 1 325 ? -14.305 -1.675 -6.938 1 98.25 325 VAL A O 1
ATOM 2496 N N . ALA A 1 326 ? -14.734 -3.701 -7.863 1 98.31 326 ALA A N 1
ATOM 2497 C CA . ALA A 1 326 ? -13.664 -4.391 -7.145 1 98.31 326 ALA A CA 1
ATOM 2498 C C . ALA A 1 326 ? -13.734 -4.09 -5.648 1 98.31 326 ALA A C 1
ATOM 2500 O O . ALA A 1 326 ? -12.758 -3.605 -5.066 1 98.31 326 ALA A O 1
ATOM 2501 N N . ASN A 1 327 ? -14.898 -4.371 -5.062 1 98.44 327 ASN A N 1
ATOM 2502 C CA . ASN A 1 327 ? -15.109 -4.051 -3.656 1 98.44 327 ASN A CA 1
ATOM 2503 C C . ASN A 1 327 ? -14.273 -4.945 -2.746 1 98.44 327 ASN A C 1
ATOM 2505 O O . ASN A 1 327 ? -13.586 -5.848 -3.221 1 98.44 327 ASN A O 1
ATOM 2509 N N . ALA A 1 328 ? -14.32 -4.719 -1.481 1 98.69 328 ALA A N 1
ATOM 2510 C CA . ALA A 1 328 ? -13.445 -5.359 -0.504 1 98.69 328 ALA A CA 1
ATOM 2511 C C . ALA A 1 328 ? -13.594 -6.879 -0.544 1 98.69 328 ALA A C 1
ATOM 2513 O O . ALA A 1 328 ? -12.594 -7.602 -0.571 1 98.69 328 ALA A O 1
ATOM 2514 N N . GLN A 1 329 ? -14.789 -7.379 -0.569 1 98.69 329 GLN A N 1
ATOM 2515 C CA . GLN A 1 329 ? -15.016 -8.82 -0.589 1 98.69 329 GLN A CA 1
ATOM 2516 C C . GLN A 1 329 ? -14.445 -9.453 -1.856 1 98.69 329 GLN A C 1
ATOM 2518 O O . GLN A 1 329 ? -13.805 -10.5 -1.799 1 98.69 329 GLN A O 1
ATOM 2523 N N . GLU A 1 330 ? -14.688 -8.82 -2.996 1 98.81 330 GLU A N 1
ATOM 2524 C CA . GLU A 1 330 ? -14.156 -9.328 -4.258 1 98.81 330 GLU A CA 1
ATOM 2525 C C . GLU A 1 330 ? -12.633 -9.406 -4.215 1 98.81 330 GLU A C 1
ATOM 2527 O O . GLU A 1 330 ? -12.047 -10.391 -4.664 1 98.81 330 GLU A O 1
ATOM 2532 N N . LEU A 1 331 ? -12.023 -8.359 -3.701 1 98.94 331 LEU A N 1
ATOM 2533 C CA . LEU A 1 331 ? -10.57 -8.32 -3.631 1 98.94 331 LEU A CA 1
ATOM 2534 C C . LEU A 1 331 ? -10.031 -9.469 -2.779 1 98.94 331 LEU A C 1
ATOM 2536 O O . LEU A 1 331 ? -9.023 -10.086 -3.127 1 98.94 331 LEU A O 1
ATOM 2540 N N . LEU A 1 332 ? -10.672 -9.742 -1.674 1 98.94 332 LEU A N 1
ATOM 2541 C CA . LEU A 1 332 ? -10.266 -10.875 -0.846 1 98.94 332 LEU A CA 1
ATOM 2542 C C . LEU A 1 332 ? -10.477 -12.188 -1.586 1 98.94 332 LEU A C 1
ATOM 2544 O O . LEU A 1 332 ? -9.656 -13.102 -1.483 1 98.94 332 LEU A O 1
ATOM 2548 N N . ASP A 1 333 ? -11.609 -12.289 -2.369 1 98.94 333 ASP A N 1
ATOM 2549 C CA . ASP A 1 333 ? -11.852 -13.477 -3.193 1 98.94 333 ASP A CA 1
ATOM 2550 C C . ASP A 1 333 ? -10.711 -13.695 -4.184 1 98.94 333 ASP A C 1
ATOM 2552 O O . ASP A 1 333 ? -10.242 -14.82 -4.363 1 98.94 333 ASP A O 1
ATOM 2556 N N . PHE A 1 334 ? -10.25 -12.609 -4.797 1 98.94 334 PHE A N 1
ATOM 2557 C CA . PHE A 1 334 ? -9.227 -12.664 -5.836 1 98.94 334 PHE A CA 1
ATOM 2558 C C . PHE A 1 334 ? -7.938 -13.273 -5.293 1 98.94 334 PHE A C 1
ATOM 2560 O O . PHE A 1 334 ? -7.168 -13.875 -6.047 1 98.94 334 PHE A O 1
ATOM 2567 N N . ALA A 1 335 ? -7.695 -13.164 -3.969 1 98.94 335 ALA A N 1
ATOM 2568 C CA . ALA A 1 335 ? -6.418 -13.57 -3.391 1 98.94 335 ALA A CA 1
ATOM 2569 C C . ALA A 1 335 ? -6.562 -14.867 -2.594 1 98.94 335 ALA A C 1
ATOM 2571 O O . ALA A 1 335 ? -5.594 -15.352 -1.999 1 98.94 335 ALA A O 1
ATOM 2572 N N . THR A 1 336 ? -7.805 -15.453 -2.543 1 98.88 336 THR A N 1
ATOM 2573 C CA . THR A 1 336 ? -8.023 -16.656 -1.753 1 98.88 336 THR A CA 1
ATOM 2574 C C . THR A 1 336 ? -8.719 -17.734 -2.586 1 98.88 336 THR A C 1
ATOM 2576 O O . THR A 1 336 ? -8.07 -18.438 -3.357 1 98.88 336 THR A O 1
ATOM 2579 N N . ILE A 1 337 ? -10.07 -17.641 -2.637 1 98.81 337 ILE A N 1
ATOM 2580 C CA . ILE A 1 337 ? -10.812 -18.75 -3.232 1 98.81 337 ILE A CA 1
ATOM 2581 C C . ILE A 1 337 ? -10.68 -18.703 -4.754 1 98.81 337 ILE A C 1
ATOM 2583 O O . ILE A 1 337 ? -10.57 -19.75 -5.406 1 98.81 337 ILE A O 1
ATOM 2587 N N . ASN A 1 338 ? -10.734 -17.531 -5.375 1 98.94 338 ASN A N 1
ATOM 2588 C CA . ASN A 1 338 ? -10.547 -17.438 -6.816 1 98.94 338 ASN A CA 1
ATOM 2589 C C . ASN A 1 338 ? -9.148 -17.891 -7.23 1 98.94 338 ASN A C 1
ATOM 2591 O O . ASN A 1 338 ? -8.984 -18.531 -8.273 1 98.94 338 ASN A O 1
ATOM 2595 N N . ALA A 1 339 ? -8.188 -17.5 -6.406 1 98.94 339 ALA A N 1
ATOM 2596 C CA . ALA A 1 339 ? -6.809 -17.875 -6.695 1 98.94 339 ALA A CA 1
ATOM 2597 C C . ALA A 1 339 ? -6.613 -19.391 -6.578 1 98.94 339 ALA A C 1
ATOM 2599 O O . ALA A 1 339 ? -5.902 -19.984 -7.383 1 98.94 339 ALA A O 1
ATOM 2600 N N . ALA A 1 340 ? -7.207 -19.969 -5.562 1 98.94 340 ALA A N 1
ATOM 2601 C CA . ALA A 1 340 ? -7.164 -21.422 -5.434 1 98.94 340 ALA A CA 1
ATOM 2602 C C . ALA A 1 340 ? -7.758 -22.109 -6.664 1 98.94 340 ALA A C 1
ATOM 2604 O O . ALA A 1 340 ? -7.207 -23.094 -7.164 1 98.94 340 ALA A O 1
ATOM 2605 N N . LYS A 1 341 ? -8.828 -21.562 -7.168 1 98.75 341 LYS A N 1
ATOM 2606 C CA . LYS A 1 341 ? -9.469 -22.094 -8.375 1 98.75 341 LYS A CA 1
ATOM 2607 C C . LYS A 1 341 ? -8.539 -21.969 -9.578 1 98.75 341 LYS A C 1
ATOM 2609 O O . LYS A 1 341 ? -8.461 -22.875 -10.406 1 98.75 341 LYS A O 1
ATOM 2614 N N . ALA A 1 342 ? -7.828 -20.891 -9.664 1 98.88 342 ALA A N 1
ATOM 2615 C CA . ALA A 1 342 ? -6.957 -20.625 -10.805 1 98.88 342 ALA A CA 1
ATOM 2616 C C . ALA A 1 342 ? -5.863 -21.688 -10.922 1 98.88 342 ALA A C 1
ATOM 2618 O O . ALA A 1 342 ? -5.426 -22.016 -12.023 1 98.88 342 ALA A O 1
ATOM 2619 N N . ILE A 1 343 ? -5.434 -22.203 -9.773 1 98.81 343 ILE A N 1
ATOM 2620 C CA . ILE A 1 343 ? -4.336 -23.172 -9.805 1 98.81 343 ILE A CA 1
ATOM 2621 C C . ILE A 1 343 ? -4.887 -24.594 -9.641 1 98.81 343 ILE A C 1
ATOM 2623 O O . ILE A 1 343 ? -4.125 -25.531 -9.438 1 98.81 343 ILE A O 1
ATOM 2627 N N . GLY A 1 344 ? -6.199 -24.75 -9.648 1 98.19 344 GLY A N 1
ATOM 2628 C CA . GLY A 1 344 ? -6.852 -26.047 -9.617 1 98.19 344 GLY A CA 1
ATOM 2629 C C . GLY A 1 344 ? -6.867 -26.672 -8.234 1 98.19 344 GLY A C 1
ATOM 2630 O O . GLY A 1 344 ? -6.875 -27.906 -8.102 1 98.19 344 GLY A O 1
ATOM 2631 N N . MET A 1 345 ? -6.844 -25.828 -7.195 1 98.44 345 MET A N 1
ATOM 2632 C CA . MET A 1 345 ? -6.758 -26.375 -5.844 1 98.44 345 MET A CA 1
ATOM 2633 C C . MET A 1 345 ? -7.887 -25.844 -4.969 1 98.44 345 MET A C 1
ATOM 2635 O O . MET A 1 345 ? -7.73 -25.734 -3.75 1 98.44 345 MET A O 1
ATOM 2639 N N . GLN A 1 346 ? -9.008 -25.438 -5.523 1 97.81 346 GLN A N 1
ATOM 2640 C CA . GLN A 1 346 ? -10.117 -24.828 -4.797 1 97.81 346 GLN A CA 1
ATOM 2641 C C . GLN A 1 346 ? -10.68 -25.781 -3.75 1 97.81 346 GLN A C 1
ATOM 2643 O O . GLN A 1 346 ? -11.328 -25.344 -2.793 1 97.81 346 GLN A O 1
ATOM 2648 N N . ASP A 1 347 ? -10.453 -27.094 -3.891 1 98.19 347 ASP A N 1
ATOM 2649 C CA . ASP A 1 347 ? -10.961 -28.078 -2.936 1 98.19 347 ASP A CA 1
ATOM 2650 C C . ASP A 1 347 ? -9.992 -28.25 -1.764 1 98.19 347 ASP A C 1
ATOM 2652 O O . ASP A 1 347 ? -10.344 -28.844 -0.749 1 98.19 347 ASP A O 1
ATOM 2656 N N . SER A 1 348 ? -8.828 -27.656 -1.869 1 98.56 348 SER A N 1
ATOM 2657 C CA . SER A 1 348 ? -7.805 -27.859 -0.85 1 98.56 348 SER A CA 1
ATOM 2658 C C . SER A 1 348 ? -7.371 -26.531 -0.23 1 98.56 348 SER A C 1
ATOM 2660 O O . SER A 1 348 ? -6.816 -26.516 0.871 1 98.56 348 SER A O 1
ATOM 2662 N N . LEU A 1 349 ? -7.531 -25.469 -0.909 1 98.81 349 LEU A N 1
ATOM 2663 C CA . LEU A 1 349 ? -7.027 -24.156 -0.487 1 98.81 349 LEU A CA 1
ATOM 2664 C C . LEU A 1 349 ? -8.094 -23.078 -0.648 1 98.81 349 LEU A C 1
ATOM 2666 O O . LEU A 1 349 ? -9.156 -23.344 -1.227 1 98.81 349 LEU A O 1
ATOM 2670 N N . GLY A 1 350 ? -7.863 -21.906 -0.154 1 98.81 350 GLY A N 1
ATOM 2671 C CA . GLY A 1 350 ? -8.609 -20.703 -0.481 1 98.81 350 GLY A CA 1
ATOM 2672 C C . GLY A 1 350 ? -9.711 -20.391 0.512 1 98.81 350 GLY A C 1
ATOM 2673 O O . GLY A 1 350 ? -10.312 -19.312 0.464 1 98.81 350 GLY A O 1
ATOM 2674 N N . SER A 1 351 ? -10.023 -21.281 1.43 1 98.88 351 SER A N 1
ATOM 2675 C CA . SER A 1 351 ? -11.016 -21.062 2.482 1 98.88 351 SER A CA 1
ATOM 2676 C C . SER A 1 351 ? -10.68 -21.875 3.73 1 98.88 351 SER A C 1
ATOM 2678 O O . SER A 1 351 ? -9.859 -22.797 3.68 1 98.88 351 SER A O 1
ATOM 2680 N N . ILE A 1 352 ? -11.156 -21.406 4.82 1 98.81 352 ILE A N 1
ATOM 2681 C CA . ILE A 1 352 ? -11.047 -22.125 6.082 1 98.81 352 ILE A CA 1
ATOM 2682 C C . ILE A 1 352 ? -12.258 -23.047 6.258 1 98.81 352 ILE A C 1
ATOM 2684 O O . ILE A 1 352 ? -13.289 -22.625 6.801 1 98.81 352 ILE A O 1
ATOM 2688 N N . GLU A 1 353 ? -12.133 -24.203 5.855 1 98.69 353 GLU A N 1
ATOM 2689 C CA . GLU A 1 353 ? -13.164 -25.234 5.922 1 98.69 353 GLU A CA 1
ATOM 2690 C C . GLU A 1 353 ? -12.57 -26.594 6.312 1 98.69 353 GLU A C 1
ATOM 2692 O O . GLU A 1 353 ? -11.43 -26.906 5.953 1 98.69 353 GLU A O 1
ATOM 2697 N N . ALA A 1 354 ? -13.344 -27.406 7.012 1 98.5 354 ALA A N 1
ATOM 2698 C CA . ALA A 1 354 ? -12.898 -28.734 7.379 1 98.5 354 ALA A CA 1
ATOM 2699 C C . ALA A 1 354 ? -12.492 -29.547 6.145 1 98.5 354 ALA A C 1
ATOM 2701 O O . ALA A 1 354 ? -13.172 -29.5 5.117 1 98.5 354 ALA A O 1
ATOM 2702 N N . GLY A 1 355 ? -11.359 -30.203 6.242 1 98.69 355 GLY A N 1
ATOM 2703 C CA . GLY A 1 355 ? -10.891 -31.047 5.16 1 98.69 355 GLY A CA 1
ATOM 2704 C C . GLY A 1 355 ? -9.828 -30.375 4.301 1 98.69 355 GLY A C 1
ATOM 2705 O O . GLY A 1 355 ? -9.031 -31.047 3.646 1 98.69 355 GLY A O 1
ATOM 2706 N N . LYS A 1 356 ? -9.766 -29.094 4.234 1 98.88 356 LYS A N 1
ATOM 2707 C CA . LYS A 1 356 ? -8.781 -28.359 3.438 1 98.88 356 LYS A CA 1
ATOM 2708 C C . LYS A 1 356 ? -7.445 -28.266 4.168 1 98.88 356 LYS A C 1
ATOM 2710 O O . LYS A 1 356 ? -7.379 -28.5 5.379 1 98.88 356 LYS A O 1
ATOM 2715 N N . TYR A 1 357 ? -6.387 -28.047 3.395 1 98.88 357 TYR A N 1
ATOM 2716 C CA . TYR A 1 357 ? -5.078 -27.828 3.994 1 98.88 357 TYR A CA 1
ATOM 2717 C C . TYR A 1 357 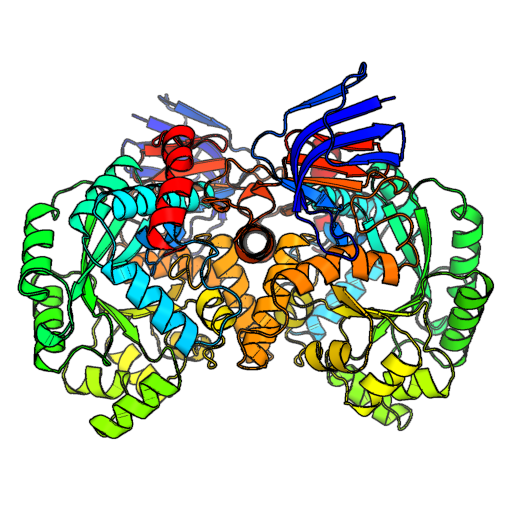? -5.098 -26.625 4.93 1 98.88 357 TYR A C 1
ATOM 2719 O O . TYR A 1 357 ? -5.824 -25.656 4.688 1 98.88 357 TYR A O 1
ATOM 2727 N N . ALA A 1 358 ? -4.363 -26.688 6 1 98.88 358 ALA A N 1
ATOM 2728 C CA . ALA A 1 358 ? -4.242 -25.578 6.941 1 98.88 358 ALA A CA 1
ATOM 2729 C C . ALA A 1 358 ? -3.289 -24.5 6.41 1 98.88 358 ALA A C 1
ATOM 2731 O O . ALA A 1 358 ? -2.164 -24.375 6.898 1 98.88 358 ALA A O 1
ATOM 2732 N N . ASP A 1 359 ? -3.652 -23.844 5.426 1 98.94 359 ASP A N 1
ATOM 2733 C CA . ASP A 1 359 ? -3.062 -22.594 4.988 1 98.94 359 ASP A CA 1
ATOM 2734 C C . ASP A 1 359 ? -3.773 -21.406 5.633 1 98.94 359 ASP A C 1
ATOM 2736 O O . ASP A 1 359 ? -4.844 -20.984 5.18 1 98.94 359 ASP A O 1
ATOM 2740 N N . ILE A 1 360 ? -3.131 -20.828 6.652 1 98.88 360 ILE A N 1
ATOM 2741 C CA . ILE A 1 360 ? -3.836 -19.906 7.535 1 98.88 360 ILE A CA 1
ATOM 2742 C C . ILE A 1 360 ? -2.941 -18.719 7.848 1 98.88 360 ILE A C 1
ATOM 2744 O O . ILE A 1 360 ? -1.736 -18.875 8.062 1 98.88 360 ILE A O 1
ATOM 2748 N N . VAL A 1 361 ? -3.52 -17.562 7.863 1 98.88 361 VAL A N 1
ATOM 2749 C CA . VAL A 1 361 ? -2.881 -16.344 8.336 1 98.88 361 VAL A CA 1
ATOM 2750 C C . VAL A 1 361 ? -3.617 -15.805 9.562 1 98.88 361 VAL A C 1
ATOM 2752 O O . VAL A 1 361 ? -4.852 -15.75 9.57 1 98.88 361 VAL A O 1
ATOM 2755 N N . ILE A 1 362 ? -2.938 -15.5 10.609 1 98.88 362 ILE A N 1
ATOM 2756 C CA . ILE A 1 362 ? -3.488 -14.797 11.766 1 98.88 362 ILE A CA 1
ATOM 2757 C C . ILE A 1 362 ? -3.031 -13.344 11.758 1 98.88 362 ILE A C 1
ATOM 2759 O O . ILE A 1 362 ? -1.831 -13.062 11.781 1 98.88 362 ILE A O 1
ATOM 2763 N N . LEU A 1 363 ? -3.936 -12.422 11.625 1 98.62 363 LEU A N 1
ATOM 2764 C CA . LEU A 1 363 ? -3.682 -10.992 11.727 1 98.62 363 LEU A CA 1
ATOM 2765 C C . LEU A 1 363 ? -3.939 -10.492 13.148 1 98.62 363 LEU A C 1
ATOM 2767 O O . LEU A 1 363 ? -4.996 -10.766 13.719 1 98.62 363 LEU A O 1
ATOM 2771 N N . SER A 1 364 ? -3.021 -9.758 13.641 1 96.69 364 SER A N 1
ATOM 2772 C CA . SER A 1 364 ? -3.223 -9.148 14.961 1 96.69 364 SER A CA 1
ATOM 2773 C C . SER A 1 364 ? -4.34 -8.117 14.922 1 96.69 364 SER A C 1
ATOM 2775 O O . SER A 1 364 ? -4.258 -7.129 14.188 1 96.69 364 SER A O 1
ATOM 2777 N N . GLY A 1 365 ? -5.281 -8.352 15.719 1 94.19 365 GLY A N 1
ATOM 2778 C CA . GLY A 1 365 ? -6.387 -7.406 15.789 1 94.19 365 GLY A CA 1
ATOM 2779 C C . GLY A 1 365 ? -6.172 -6.316 16.828 1 94.19 365 GLY A C 1
ATOM 2780 O O . GLY A 1 365 ? -7.062 -5.5 17.062 1 94.19 365 GLY A O 1
ATOM 2781 N N . ARG A 1 366 ? -5.051 -6.199 17.406 1 91.06 366 ARG A N 1
ATOM 2782 C CA . ARG A 1 366 ? -4.754 -5.242 18.469 1 91.06 366 ARG A CA 1
ATOM 2783 C C . ARG A 1 366 ? -3.832 -4.137 17.969 1 91.06 366 ARG A C 1
ATOM 2785 O O . ARG A 1 366 ? -2.971 -3.654 18.703 1 91.06 366 ARG A O 1
ATOM 2792 N N . SER A 1 367 ? -3.916 -3.855 16.734 1 94.88 367 SER A N 1
ATOM 2793 C CA . SER A 1 367 ? -3.121 -2.801 16.125 1 94.88 367 SER A CA 1
ATOM 2794 C C . SER A 1 367 ? -3.986 -1.607 15.734 1 94.88 367 SER A C 1
ATOM 2796 O O . SER A 1 367 ? -5.098 -1.777 15.227 1 94.88 367 SER A O 1
ATOM 2798 N N . PRO A 1 368 ? -3.471 -0.433 15.922 1 96.44 368 PRO A N 1
ATOM 2799 C CA . PRO A 1 368 ? -4.289 0.758 15.68 1 96.44 368 PRO A CA 1
ATOM 2800 C C . PRO A 1 368 ? -4.812 0.833 14.25 1 96.44 368 PRO A C 1
ATOM 2802 O O . PRO A 1 368 ? -5.926 1.309 14.016 1 96.44 368 PRO A O 1
ATOM 2805 N N . ASN A 1 369 ? -4.066 0.373 13.297 1 96.94 369 ASN A N 1
ATOM 2806 C CA . ASN A 1 369 ? -4.473 0.518 11.906 1 96.94 369 ASN A CA 1
ATOM 2807 C C . ASN A 1 369 ? -5.656 -0.383 11.57 1 96.94 369 ASN A C 1
ATOM 2809 O O . ASN A 1 369 ? -6.305 -0.208 10.539 1 96.94 369 ASN A O 1
ATOM 2813 N N . LEU A 1 370 ? -6.008 -1.338 12.453 1 96.44 370 LEU A N 1
ATOM 2814 C CA . LEU A 1 370 ? -7.133 -2.232 12.188 1 96.44 370 LEU A CA 1
ATOM 2815 C C . LEU A 1 370 ? -8.312 -1.904 13.102 1 96.44 370 LEU A C 1
ATOM 2817 O O . LEU A 1 370 ? -9.359 -2.551 13.031 1 96.44 370 LEU A O 1
ATOM 2821 N N . ARG A 1 371 ? -8.156 -0.959 13.953 1 96.12 371 ARG A N 1
ATOM 2822 C CA . ARG A 1 371 ? -9.203 -0.673 14.93 1 96.12 371 ARG A CA 1
ATOM 2823 C C . ARG A 1 371 ? -9.969 0.59 14.555 1 96.12 371 ARG A C 1
ATOM 2825 O O . ARG A 1 371 ? -9.391 1.544 14.031 1 96.12 371 ARG A O 1
ATOM 2832 N N . PRO A 1 372 ? -11.195 0.665 14.852 1 96.25 372 PRO A N 1
ATOM 2833 C CA . PRO A 1 372 ? -12.062 -0.352 15.453 1 96.25 372 PRO A CA 1
ATOM 2834 C C . PRO A 1 372 ? -12.25 -1.572 14.555 1 96.25 372 PRO A C 1
ATOM 2836 O O . PRO A 1 372 ? -12.172 -1.461 13.328 1 96.25 372 PRO A O 1
ATOM 2839 N N . LEU A 1 373 ? -12.453 -2.688 15.18 1 95.5 373 LEU A N 1
ATOM 2840 C CA . LEU A 1 373 ? -12.578 -3.949 14.453 1 95.5 373 LEU A CA 1
ATOM 2841 C C . LEU A 1 373 ? -13.836 -4.695 14.875 1 95.5 373 LEU A C 1
ATOM 2843 O O . LEU A 1 373 ? -13.938 -5.168 16.016 1 95.5 373 LEU A O 1
ATOM 2847 N N . LEU A 1 374 ? -14.766 -4.746 14.023 1 93.75 374 LEU A N 1
ATOM 2848 C CA . LEU A 1 374 ? -16.047 -5.414 14.195 1 93.75 374 LEU A CA 1
ATOM 2849 C C . LEU A 1 374 ? -16.406 -6.23 12.953 1 93.75 374 LEU A C 1
ATOM 2851 O O . LEU A 1 374 ? -15.836 -6.02 11.883 1 93.75 374 LEU A O 1
ATOM 2855 N N . PRO A 1 375 ? -17.344 -7.195 13.133 1 93.69 375 PRO A N 1
ATOM 2856 C CA . PRO A 1 375 ? -17.734 -7.98 11.961 1 93.69 375 PRO A CA 1
ATOM 2857 C C . PRO A 1 375 ? -18.219 -7.113 10.797 1 93.69 375 PRO A C 1
ATOM 2859 O O . PRO A 1 375 ? -17.953 -7.438 9.633 1 93.69 375 PRO A O 1
ATOM 2862 N N . GLU A 1 376 ? -18.828 -5.98 11.109 1 94.25 376 GLU A N 1
ATOM 2863 C CA . GLU A 1 376 ? -19.469 -5.125 10.117 1 94.25 376 GLU A CA 1
ATOM 2864 C C . GLU A 1 376 ? -18.438 -4.402 9.266 1 94.25 376 GLU A C 1
ATOM 2866 O O . GLU A 1 376 ? -18.734 -3.982 8.141 1 94.25 376 GLU A O 1
ATOM 2871 N N . ASN A 1 377 ? -17.219 -4.219 9.773 1 95.94 377 ASN A N 1
ATOM 2872 C CA . ASN A 1 377 ? -16.234 -3.465 9.016 1 95.94 377 ASN A CA 1
ATOM 2873 C C . ASN A 1 377 ? -14.953 -4.27 8.805 1 95.94 377 ASN A C 1
ATOM 2875 O O . ASN A 1 377 ? -13.953 -3.744 8.305 1 95.94 377 ASN A O 1
ATOM 2879 N N . MET A 1 378 ? -14.953 -5.535 9.148 1 96.94 378 MET A N 1
ATOM 2880 C CA . MET A 1 378 ? -13.75 -6.355 9.219 1 96.94 378 MET A CA 1
ATOM 2881 C C . MET A 1 378 ? -13.156 -6.566 7.824 1 96.94 378 MET A C 1
ATOM 2883 O O . MET A 1 378 ? -11.953 -6.422 7.625 1 96.94 378 MET A O 1
ATOM 2887 N N . ILE A 1 379 ? -14.016 -6.914 6.836 1 98.44 379 ILE A N 1
ATOM 2888 C CA . ILE A 1 379 ? -13.516 -7.16 5.488 1 98.44 379 ILE A CA 1
ATOM 2889 C C . ILE A 1 379 ? -12.938 -5.871 4.906 1 98.44 379 ILE A C 1
ATOM 2891 O O . ILE A 1 379 ? -11.883 -5.887 4.273 1 98.44 379 ILE A O 1
ATOM 2895 N N . SER A 1 380 ? -13.617 -4.758 5.164 1 98.12 380 SER A N 1
ATOM 2896 C CA . SER A 1 380 ? -13.102 -3.461 4.742 1 98.12 380 SER A CA 1
ATOM 2897 C C . SER A 1 380 ? -11.742 -3.176 5.359 1 98.12 380 SER A C 1
ATOM 2899 O O . SER A 1 380 ? -10.82 -2.738 4.672 1 98.12 380 SER A O 1
ATOM 2901 N N . ASN A 1 381 ? -11.633 -3.422 6.652 1 98.19 381 ASN A N 1
ATOM 2902 C CA . ASN A 1 381 ? -10.375 -3.16 7.352 1 98.19 381 ASN A CA 1
ATOM 2903 C C . ASN A 1 381 ? -9.258 -4.062 6.844 1 98.19 381 ASN A C 1
ATOM 2905 O O . ASN A 1 381 ? -8.109 -3.629 6.738 1 98.19 381 ASN A O 1
ATOM 2909 N N . ILE A 1 382 ? -9.586 -5.293 6.516 1 98.56 382 ILE A N 1
ATOM 2910 C CA . ILE A 1 382 ? -8.602 -6.227 5.98 1 98.56 382 ILE A CA 1
ATOM 2911 C C . ILE A 1 382 ? -8.055 -5.695 4.656 1 98.56 382 ILE A C 1
ATOM 2913 O O . ILE A 1 382 ? -6.848 -5.754 4.41 1 98.56 382 ILE A O 1
ATOM 2917 N N . ILE A 1 383 ? -8.898 -5.121 3.857 1 98.69 383 ILE A N 1
ATOM 2918 C CA . ILE A 1 383 ? -8.508 -4.75 2.502 1 98.69 383 ILE A CA 1
ATOM 2919 C C . ILE A 1 383 ? -7.898 -3.35 2.508 1 98.69 383 ILE A C 1
ATOM 2921 O O . ILE A 1 383 ? -6.863 -3.113 1.877 1 98.69 383 ILE A O 1
ATOM 2925 N N . TYR A 1 384 ? -8.461 -2.42 3.229 1 98.5 384 TYR A N 1
ATOM 2926 C CA . TYR A 1 384 ? -8.117 -1.021 3.01 1 98.5 384 TYR A CA 1
ATOM 2927 C C . TYR A 1 384 ? -7.234 -0.492 4.137 1 98.5 384 TYR A C 1
ATOM 2929 O O . TYR A 1 384 ? -6.676 0.603 4.035 1 98.5 384 TYR A O 1
ATOM 2937 N N . SER A 1 385 ? -7.059 -1.29 5.223 1 98.06 385 SER A N 1
ATOM 2938 C CA . SER A 1 385 ? -6.324 -0.737 6.355 1 98.06 385 SER A CA 1
ATOM 2939 C C . SER A 1 385 ? -5.207 -1.673 6.801 1 98.06 385 SER A C 1
ATOM 2941 O O . SER A 1 385 ? -4.195 -1.225 7.34 1 98.06 385 SER A O 1
ATOM 2943 N N . ALA A 1 386 ? -5.383 -2.955 6.617 1 97.81 386 ALA A N 1
ATOM 2944 C CA . ALA A 1 386 ? -4.387 -3.928 7.059 1 97.81 386 ALA A CA 1
ATOM 2945 C C . ALA A 1 386 ? -3.082 -3.768 6.281 1 97.81 386 ALA A C 1
ATOM 2947 O O . ALA A 1 386 ? -3.076 -3.236 5.172 1 97.81 386 ALA A O 1
ATOM 2948 N N . SER A 1 387 ? -1.985 -4.156 6.875 1 96.94 387 SER A N 1
ATOM 2949 C CA . SER A 1 387 ? -0.653 -4.184 6.281 1 96.94 387 SER A CA 1
ATOM 2950 C C . SER A 1 387 ? 0.148 -5.383 6.77 1 96.94 387 SER A C 1
ATOM 2952 O O . SER A 1 387 ? -0.335 -6.168 7.59 1 96.94 387 SER A O 1
ATOM 2954 N N . SER A 1 388 ? 1.331 -5.508 6.215 1 95.88 388 SER A N 1
ATOM 2955 C CA . SER A 1 388 ? 2.213 -6.605 6.598 1 95.88 388 SER A CA 1
ATOM 2956 C C . SER A 1 388 ? 2.537 -6.562 8.086 1 95.88 388 SER A C 1
ATOM 2958 O O . SER A 1 388 ? 2.887 -7.586 8.68 1 95.88 388 SER A O 1
ATOM 2960 N N . SER A 1 389 ? 2.371 -5.395 8.719 1 95.81 389 SER A N 1
ATOM 2961 C CA . SER A 1 389 ? 2.68 -5.25 10.141 1 95.81 389 SER A CA 1
ATOM 2962 C C . SER A 1 389 ? 1.677 -6.008 11.008 1 95.81 389 SER A C 1
ATOM 2964 O O . SER A 1 389 ? 1.928 -6.25 12.188 1 95.81 389 SER A O 1
ATOM 2966 N N . ASN A 1 390 ? 0.554 -6.398 10.43 1 97.75 390 ASN A N 1
ATOM 2967 C CA . ASN A 1 390 ? -0.491 -7.062 11.203 1 97.75 390 ASN A CA 1
ATOM 2968 C C . ASN A 1 390 ? -0.306 -8.578 11.211 1 97.75 390 ASN A C 1
ATOM 2970 O O . ASN A 1 390 ? -0.938 -9.281 12.008 1 97.75 390 ASN A O 1
ATOM 2974 N N . VAL A 1 391 ? 0.515 -9.102 10.289 1 98.31 391 VAL A N 1
ATOM 2975 C CA . VAL A 1 391 ? 0.666 -10.547 10.156 1 98.31 391 VAL A CA 1
ATOM 2976 C C . VAL A 1 391 ? 1.458 -11.102 11.336 1 98.31 391 VAL A C 1
ATOM 2978 O O . VAL A 1 391 ? 2.625 -10.75 11.531 1 98.31 391 VAL A O 1
ATOM 2981 N N . ARG A 1 392 ? 0.844 -11.953 12.055 1 97.81 392 ARG A N 1
ATOM 2982 C CA . ARG A 1 392 ? 1.433 -12.469 13.289 1 97.81 392 ARG A CA 1
ATOM 2983 C C . ARG A 1 392 ? 1.916 -13.898 13.109 1 97.81 392 ARG A C 1
ATOM 2985 O O . ARG A 1 392 ? 2.982 -14.266 13.609 1 97.81 392 ARG A O 1
ATOM 2992 N N . THR A 1 393 ? 1.093 -14.727 12.508 1 98.62 393 THR A N 1
ATOM 2993 C CA . THR A 1 393 ? 1.367 -16.141 12.312 1 98.62 393 THR A CA 1
ATOM 2994 C C . THR A 1 393 ? 0.894 -16.594 10.93 1 98.62 393 THR A C 1
ATOM 2996 O O . THR A 1 393 ? -0.162 -16.172 10.461 1 98.62 393 THR A O 1
ATOM 2999 N N . VAL A 1 394 ? 1.682 -17.406 10.305 1 98.88 394 VAL A N 1
ATOM 3000 C CA . VAL A 1 394 ? 1.334 -17.984 9.008 1 98.88 394 VAL A CA 1
ATOM 3001 C C . VAL A 1 394 ? 1.593 -19.484 9.023 1 98.88 394 VAL A C 1
ATOM 3003 O O . VAL A 1 394 ? 2.656 -19.938 9.461 1 98.88 394 VAL A O 1
ATOM 3006 N N . MET A 1 395 ? 0.632 -20.203 8.656 1 98.81 395 MET A N 1
ATOM 3007 C CA . MET A 1 395 ? 0.713 -21.656 8.492 1 98.81 395 MET A CA 1
ATOM 3008 C C . MET A 1 395 ? 0.532 -22.047 7.027 1 98.81 395 MET A C 1
ATOM 3010 O O . MET A 1 395 ? -0.337 -21.5 6.34 1 98.81 395 MET A O 1
ATOM 3014 N N . CYS A 1 396 ? 1.356 -22.938 6.566 1 98.94 396 CYS A N 1
ATOM 3015 C CA . CYS A 1 396 ? 1.217 -23.516 5.234 1 98.94 396 CYS A CA 1
ATOM 3016 C C . CYS A 1 396 ? 1.155 -25.031 5.305 1 98.94 396 CYS A C 1
ATOM 3018 O O . CYS A 1 396 ? 2.133 -25.672 5.68 1 98.94 396 CYS A O 1
ATOM 3020 N N . GLN A 1 397 ? -0.052 -25.547 4.984 1 98.81 397 GLN A N 1
ATOM 3021 C CA . GLN A 1 397 ? -0.285 -26.984 5 1 98.81 397 GLN A CA 1
ATOM 3022 C C . GLN A 1 397 ? 0.072 -27.594 6.355 1 98.81 397 GLN A C 1
ATOM 3024 O O . GLN A 1 397 ? 0.806 -28.578 6.426 1 98.81 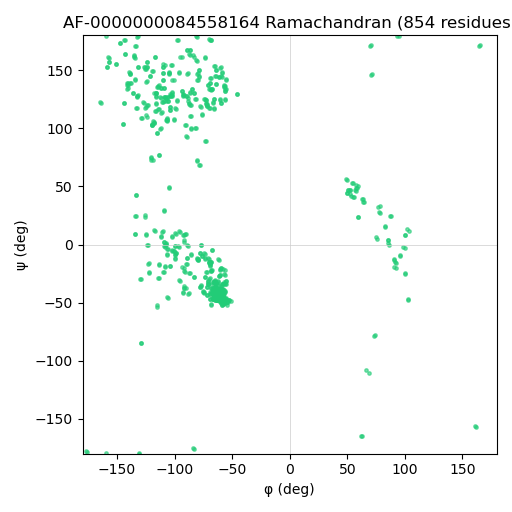397 GLN A O 1
ATOM 3029 N N . GLY A 1 398 ? -0.29 -26.891 7.391 1 98.5 398 GLY A N 1
ATOM 3030 C CA . GLY A 1 398 ? -0.152 -27.375 8.758 1 98.5 398 GLY A CA 1
ATOM 3031 C C . GLY A 1 398 ? 1.162 -26.984 9.398 1 98.5 398 GLY A C 1
ATOM 3032 O O . GLY A 1 398 ? 1.305 -27.047 10.625 1 98.5 398 GLY A O 1
ATOM 3033 N N . ASP A 1 399 ? 2.168 -26.547 8.656 1 98.56 399 ASP A N 1
ATOM 3034 C CA . ASP A 1 399 ? 3.467 -26.125 9.18 1 98.56 399 ASP A CA 1
ATOM 3035 C C . ASP A 1 399 ? 3.471 -24.641 9.516 1 98.56 399 ASP A C 1
ATOM 3037 O O . ASP A 1 399 ? 3.094 -23.812 8.688 1 98.56 399 ASP A O 1
ATOM 3041 N N . ILE A 1 400 ? 3.867 -24.25 10.711 1 98.5 400 ILE A N 1
ATOM 3042 C CA . ILE A 1 400 ? 4.004 -22.844 11.07 1 98.5 400 ILE A CA 1
ATOM 3043 C C . ILE A 1 400 ? 5.273 -22.266 10.453 1 98.5 400 ILE A C 1
ATOM 3045 O O . ILE A 1 400 ? 6.387 -22.656 10.836 1 98.5 400 ILE A O 1
ATOM 3049 N N . VAL A 1 401 ? 5.09 -21.391 9.508 1 98.81 401 VAL A N 1
ATOM 3050 C CA . VAL A 1 401 ? 6.242 -20.859 8.789 1 98.81 401 VAL A CA 1
ATOM 3051 C C . VAL A 1 401 ? 6.555 -19.438 9.281 1 98.81 401 VAL A C 1
ATOM 3053 O O . VAL A 1 401 ? 7.637 -18.906 9.016 1 98.81 401 VAL A O 1
ATOM 3056 N N . LEU A 1 402 ? 5.684 -18.781 9.898 1 98.69 402 LEU A N 1
ATOM 3057 C CA . LEU A 1 402 ? 5.852 -17.516 10.609 1 98.69 402 LEU A CA 1
ATOM 3058 C C . LEU A 1 402 ? 5.195 -17.578 11.984 1 98.69 402 LEU A C 1
ATOM 3060 O O . LEU A 1 402 ? 4.023 -17.938 12.102 1 98.69 402 LEU A O 1
ATOM 3064 N N . GLU A 1 403 ? 5.852 -17.266 12.977 1 97.88 403 GLU A N 1
ATOM 3065 C CA . GLU A 1 403 ? 5.328 -17.25 14.344 1 97.88 403 GLU A CA 1
ATOM 3066 C C . GLU A 1 403 ? 5.719 -15.969 15.07 1 97.88 403 GLU A C 1
ATOM 3068 O O . GLU A 1 403 ? 6.906 -15.695 15.25 1 97.88 403 GLU A O 1
ATOM 3073 N N . GLU A 1 404 ? 4.75 -15.203 15.438 1 94.25 404 GLU A N 1
ATOM 3074 C CA . GLU A 1 404 ? 4.938 -13.93 16.141 1 94.25 404 GLU A CA 1
ATOM 3075 C C . GLU A 1 404 ? 5.914 -13.031 15.383 1 94.25 404 GLU A C 1
ATOM 3077 O O . GLU A 1 404 ? 6.871 -12.516 15.969 1 94.25 404 GLU A O 1
ATOM 3082 N N . GLY A 1 405 ? 5.742 -13.023 14.094 1 91.69 405 GLY A N 1
ATOM 3083 C CA . GLY A 1 405 ? 6.469 -12.094 13.242 1 91.69 405 GLY A CA 1
ATOM 3084 C C . GLY A 1 405 ? 7.84 -12.602 12.836 1 91.69 405 GLY A C 1
ATOM 3085 O O . GLY A 1 405 ? 8.594 -11.898 12.164 1 91.69 405 GLY A O 1
ATOM 3086 N N . ARG A 1 406 ? 8.219 -13.883 13.219 1 94 406 ARG A N 1
ATOM 3087 C CA . ARG A 1 406 ? 9.523 -14.445 12.883 1 94 406 ARG A CA 1
ATOM 3088 C C . ARG A 1 406 ? 9.383 -15.656 11.969 1 94 406 ARG A C 1
ATOM 3090 O O . ARG A 1 406 ? 8.617 -16.578 12.266 1 94 406 ARG A O 1
ATOM 3097 N N . VAL A 1 407 ? 10.094 -15.625 10.859 1 97.31 407 VAL A N 1
ATOM 3098 C CA . VAL A 1 407 ? 10.094 -16.766 9.961 1 97.31 407 VAL A CA 1
ATOM 3099 C C . VAL A 1 407 ? 10.781 -17.953 10.633 1 97.31 407 VAL A C 1
ATOM 3101 O O . VAL A 1 407 ? 11.875 -17.812 11.188 1 97.31 407 VAL A O 1
ATOM 3104 N N . THR A 1 408 ? 10.219 -19.125 10.578 1 97.69 408 THR A N 1
ATOM 3105 C CA . THR A 1 408 ? 10.703 -20.266 11.359 1 97.69 408 THR A CA 1
ATOM 3106 C C . THR A 1 408 ? 11.508 -21.219 10.484 1 97.69 408 THR A C 1
ATOM 3108 O O . THR A 1 408 ? 12.133 -22.156 10.992 1 97.69 408 THR A O 1
ATOM 3111 N N . THR A 1 409 ? 11.578 -20.984 9.219 1 96.94 409 THR A N 1
ATOM 3112 C CA . THR A 1 409 ? 12.086 -22 8.297 1 96.94 409 THR A CA 1
ATOM 3113 C C . THR A 1 409 ? 13.398 -21.531 7.672 1 96.94 409 THR A C 1
ATOM 3115 O O . THR A 1 409 ? 14.211 -22.359 7.246 1 96.94 409 THR A O 1
ATOM 3118 N N . ILE A 1 410 ? 13.586 -20.25 7.527 1 94.81 410 ILE A N 1
ATOM 3119 C CA . ILE A 1 410 ? 14.758 -19.688 6.867 1 94.81 410 ILE A CA 1
ATOM 3120 C C . ILE A 1 410 ? 15.625 -18.953 7.887 1 94.81 410 ILE A C 1
ATOM 3122 O O . ILE A 1 410 ? 15.102 -18.219 8.734 1 94.81 410 ILE A O 1
ATOM 3126 N N . ASP A 1 411 ? 16.938 -19.203 7.816 1 94.94 411 ASP A N 1
ATOM 3127 C CA . ASP A 1 411 ? 17.859 -18.297 8.5 1 94.94 411 ASP A CA 1
ATOM 3128 C C . ASP A 1 411 ? 17.953 -16.969 7.766 1 94.94 411 ASP A C 1
ATOM 3130 O O . ASP A 1 411 ? 18.844 -16.781 6.934 1 94.94 411 ASP A O 1
ATOM 3134 N N . GLU A 1 412 ? 17.078 -16.047 8.117 1 93.62 412 GLU A N 1
ATOM 3135 C CA . GLU A 1 412 ? 16.953 -14.805 7.379 1 93.62 412 GLU A CA 1
ATOM 3136 C C . GLU A 1 412 ? 18.266 -14.016 7.406 1 93.62 412 GLU A C 1
ATOM 3138 O O . GLU A 1 412 ? 18.688 -13.461 6.391 1 93.62 412 GLU A O 1
ATOM 3143 N N . GLU A 1 413 ? 18.891 -13.984 8.531 1 92.44 413 GLU A N 1
ATOM 3144 C CA . GLU A 1 413 ? 20.125 -13.227 8.648 1 92.44 413 GLU A CA 1
ATOM 3145 C C . GLU A 1 413 ? 21.172 -13.719 7.652 1 92.44 413 GLU A C 1
ATOM 3147 O O . GLU A 1 413 ? 21.828 -12.922 6.973 1 92.44 413 GLU A O 1
ATOM 3152 N N . LYS A 1 414 ? 21.312 -14.992 7.586 1 93.25 414 LYS A N 1
ATOM 3153 C CA . LYS A 1 414 ? 22.281 -15.586 6.668 1 93.25 414 LYS A CA 1
ATOM 3154 C C . LYS A 1 414 ? 21.922 -15.281 5.219 1 93.25 414 LYS A C 1
ATOM 3156 O O . LYS A 1 414 ? 22.781 -14.828 4.445 1 93.25 414 LYS A O 1
ATOM 3161 N N . VAL A 1 415 ? 20.688 -15.477 4.867 1 94 415 VAL A N 1
ATOM 3162 C CA . VAL A 1 415 ? 20.25 -15.289 3.49 1 94 415 VAL A CA 1
ATOM 3163 C C . VAL A 1 415 ? 20.391 -13.82 3.094 1 94 415 VAL A C 1
ATOM 3165 O O . VAL A 1 415 ? 20.891 -13.508 2.012 1 94 415 VAL A O 1
ATOM 3168 N N . LEU A 1 416 ? 20.016 -12.945 3.961 1 93.31 416 LEU A N 1
ATOM 3169 C CA . LEU A 1 416 ? 20.016 -11.516 3.668 1 93.31 416 LEU A CA 1
ATOM 3170 C C . LEU A 1 416 ? 21.438 -10.977 3.578 1 93.31 416 LEU A C 1
ATOM 3172 O O . LEU A 1 416 ? 21.719 -10.078 2.781 1 93.31 416 LEU A O 1
ATOM 3176 N N . SER A 1 417 ? 22.359 -11.547 4.328 1 91.81 417 SER A N 1
ATOM 3177 C CA . SER A 1 417 ? 23.75 -11.086 4.336 1 91.81 417 SER A CA 1
ATOM 3178 C C . SER A 1 417 ? 24.438 -11.367 3.002 1 91.81 417 SER A C 1
ATOM 3180 O O . SER A 1 417 ? 25.406 -10.703 2.646 1 91.81 417 SER A O 1
ATOM 3182 N N . GLU A 1 418 ? 23.922 -12.289 2.285 1 93.19 418 GLU A N 1
ATOM 3183 C CA . GLU A 1 418 ? 24.5 -12.656 1.001 1 93.19 418 GLU A CA 1
ATOM 3184 C C . GLU A 1 418 ? 23.906 -11.828 -0.135 1 93.19 418 GLU A C 1
ATOM 3186 O O . GLU A 1 418 ? 24.453 -11.805 -1.242 1 93.19 418 GLU A O 1
ATOM 3191 N N . SER A 1 419 ? 22.906 -11.156 0.159 1 93.62 419 SER A N 1
ATOM 3192 C CA . SER A 1 419 ? 22.094 -10.547 -0.894 1 93.62 419 SER A CA 1
ATOM 3193 C C . SER A 1 419 ? 22.828 -9.367 -1.534 1 93.62 419 SER A C 1
ATOM 3195 O O . SER A 1 419 ? 22.719 -9.148 -2.742 1 93.62 419 SER A O 1
ATOM 3197 N N . GLU A 1 420 ? 23.578 -8.602 -0.762 1 93.69 420 GLU A N 1
ATOM 3198 C CA . GLU A 1 420 ? 24.219 -7.402 -1.282 1 93.69 420 GLU A CA 1
ATOM 3199 C C . GLU A 1 420 ? 25.328 -7.758 -2.271 1 93.69 420 GLU A C 1
ATOM 3201 O O . GLU A 1 420 ? 25.469 -7.102 -3.303 1 93.69 420 GLU A O 1
ATOM 3206 N N . GLU A 1 421 ? 26.078 -8.773 -1.934 1 92.38 421 GLU A N 1
ATOM 3207 C CA . GLU A 1 421 ? 27.125 -9.219 -2.846 1 92.38 421 GLU A CA 1
ATOM 3208 C C . GLU A 1 421 ? 26.547 -9.695 -4.172 1 92.38 421 GLU A C 1
ATOM 3210 O O . GLU A 1 421 ? 27.109 -9.43 -5.234 1 92.38 421 GLU A O 1
ATOM 3215 N N . MET A 1 422 ? 25.453 -10.375 -4.082 1 92.31 422 MET A N 1
ATOM 3216 C CA . MET A 1 422 ? 24.797 -10.852 -5.297 1 92.31 422 MET A CA 1
ATOM 3217 C C . MET A 1 422 ? 24.297 -9.68 -6.137 1 92.31 422 MET A C 1
ATOM 3219 O O . MET A 1 422 ? 24.438 -9.68 -7.359 1 92.31 422 MET A O 1
ATOM 3223 N N . TRP A 1 423 ? 23.672 -8.742 -5.473 1 93.12 423 TRP A N 1
ATOM 3224 C CA . TRP A 1 423 ? 23.156 -7.566 -6.156 1 93.12 423 TRP A CA 1
ATOM 3225 C C . TRP A 1 423 ? 24.266 -6.809 -6.863 1 93.12 423 TRP A C 1
ATOM 3227 O O . TRP A 1 423 ? 24.125 -6.402 -8.023 1 93.12 423 TRP A O 1
ATOM 3237 N N . ARG A 1 424 ? 25.438 -6.633 -6.207 1 92.56 424 ARG A N 1
ATOM 3238 C CA . ARG A 1 424 ? 26.578 -5.938 -6.797 1 92.56 424 ARG A CA 1
ATOM 3239 C C . ARG A 1 424 ? 27.078 -6.668 -8.031 1 92.56 424 ARG A C 1
ATOM 3241 O O . ARG A 1 424 ? 27.359 -6.039 -9.055 1 92.56 424 ARG A O 1
ATOM 3248 N N . SER A 1 425 ? 27.172 -7.914 -7.922 1 90.62 425 SER A N 1
ATOM 3249 C CA . SER A 1 425 ? 27.703 -8.727 -9.016 1 90.62 425 SER A CA 1
ATOM 3250 C C . SER A 1 425 ? 26.766 -8.695 -10.219 1 90.62 425 SER A C 1
ATOM 3252 O O . SER A 1 425 ? 27.234 -8.664 -11.367 1 90.62 425 SER A O 1
ATOM 3254 N N . LEU A 1 426 ? 25.484 -8.617 -10.023 1 91.31 426 LEU A N 1
ATOM 3255 C CA . LEU A 1 426 ? 24.5 -8.727 -11.094 1 91.31 426 LEU A CA 1
ATOM 3256 C C . LEU A 1 426 ? 24.156 -7.355 -11.672 1 91.31 426 LEU A C 1
ATOM 3258 O O . LEU A 1 426 ? 23.969 -7.219 -12.883 1 91.31 426 LEU A O 1
ATOM 3262 N N . CYS A 1 427 ? 24.125 -6.34 -10.781 1 87.88 427 CYS A N 1
ATOM 3263 C CA . CYS A 1 427 ? 23.422 -5.117 -11.172 1 87.88 427 CYS A CA 1
ATOM 3264 C C . CYS A 1 427 ? 24.406 -3.979 -11.406 1 87.88 427 CYS A C 1
ATOM 3266 O O . CYS A 1 427 ? 24.078 -2.98 -12.039 1 87.88 427 CYS A O 1
ATOM 3268 N N . LEU A 1 428 ? 25.625 -3.945 -10.859 1 82.25 428 LEU A N 1
ATOM 3269 C CA . LEU A 1 428 ? 26.594 -2.883 -11.062 1 82.25 428 LEU A CA 1
ATOM 3270 C C . LEU A 1 428 ? 27.531 -3.209 -12.227 1 82.25 428 LEU A C 1
ATOM 3272 O O . LEU A 1 428 ? 28.312 -2.367 -12.648 1 82.25 428 LEU A O 1
ATOM 3276 N N . ARG A 1 429 ? 27.406 -4.215 -13.07 1 69.75 429 ARG A N 1
ATOM 3277 C CA . ARG A 1 429 ? 28.281 -4.539 -14.195 1 69.75 429 ARG A CA 1
ATOM 3278 C C . ARG A 1 429 ? 27.812 -3.855 -15.469 1 69.75 429 ARG A C 1
ATOM 3280 O O . ARG A 1 429 ? 26.609 -3.6 -15.633 1 69.75 429 ARG A O 1
ATOM 3287 N N . MET B 1 1 ? 19.984 15.695 27.688 1 92.44 1 MET B N 1
ATOM 3288 C CA . MET B 1 1 ? 20.094 14.266 27.453 1 92.44 1 MET B CA 1
ATOM 3289 C C . MET B 1 1 ? 20.688 13.984 26.062 1 92.44 1 MET B C 1
ATOM 3291 O O . MET B 1 1 ? 20.219 14.539 25.078 1 92.44 1 MET B O 1
ATOM 3295 N N . ILE B 1 2 ? 21.75 13.297 26 1 98 2 ILE B N 1
ATOM 3296 C CA . ILE B 1 2 ? 22.438 12.984 24.75 1 98 2 ILE B CA 1
ATOM 3297 C C . ILE B 1 2 ? 22.062 11.57 24.297 1 98 2 ILE B C 1
ATOM 3299 O O . ILE B 1 2 ? 22.297 10.602 25.016 1 98 2 ILE B O 1
ATOM 3303 N N . THR B 1 3 ? 21.422 11.445 23.172 1 98.62 3 THR B N 1
ATOM 3304 C CA . THR B 1 3 ? 21.125 10.172 22.516 1 98.62 3 THR B CA 1
ATOM 3305 C C . THR B 1 3 ? 21.969 10.008 21.25 1 98.62 3 THR B C 1
ATOM 3307 O O . THR B 1 3 ? 22.094 10.953 20.469 1 98.62 3 THR B O 1
ATOM 3310 N N . VAL B 1 4 ? 22.562 8.797 21.062 1 98.81 4 VAL B N 1
ATOM 3311 C CA . VAL B 1 4 ? 23.391 8.562 19.875 1 98.81 4 VAL B CA 1
ATOM 3312 C C . VAL B 1 4 ? 22.859 7.352 19.109 1 98.81 4 VAL B C 1
ATOM 3314 O O . VAL B 1 4 ? 22.734 6.262 19.672 1 98.81 4 VAL B O 1
ATOM 3317 N N . ILE B 1 5 ? 22.469 7.555 17.859 1 98.75 5 ILE B N 1
ATOM 3318 C CA . ILE B 1 5 ? 22.172 6.473 16.922 1 98.75 5 ILE B CA 1
ATOM 3319 C C . ILE B 1 5 ? 23.453 6.047 16.219 1 98.75 5 ILE B C 1
ATOM 3321 O O . ILE B 1 5 ? 24.078 6.84 15.508 1 98.75 5 ILE B O 1
ATOM 3325 N N . ARG B 1 6 ? 23.828 4.816 16.344 1 98.5 6 ARG B N 1
ATOM 3326 C CA . ARG B 1 6 ? 25.188 4.402 15.984 1 98.5 6 ARG B CA 1
ATOM 3327 C C . ARG B 1 6 ? 25.188 3.701 14.625 1 98.5 6 ARG B C 1
ATOM 3329 O O . ARG B 1 6 ? 24.391 2.787 14.391 1 98.5 6 ARG B O 1
ATOM 3336 N N . ASP B 1 7 ? 26.062 4.102 13.758 1 97.81 7 ASP B N 1
ATOM 3337 C CA . ASP B 1 7 ? 26.516 3.371 12.578 1 97.81 7 ASP B CA 1
ATOM 3338 C C . ASP B 1 7 ? 25.344 3.055 11.648 1 97.81 7 ASP B C 1
ATOM 3340 O O . ASP B 1 7 ? 25.156 1.901 11.258 1 97.81 7 ASP B O 1
ATOM 3344 N N . ALA B 1 8 ? 24.531 4.059 11.32 1 98.12 8 ALA B N 1
ATOM 3345 C CA . ALA B 1 8 ? 23.359 3.869 10.445 1 98.12 8 ALA B CA 1
ATOM 3346 C C . ALA B 1 8 ? 23.656 4.375 9.039 1 98.12 8 ALA B C 1
ATOM 3348 O O . ALA B 1 8 ? 24.609 5.109 8.82 1 98.12 8 ALA B O 1
ATOM 3349 N N . TRP B 1 9 ? 22.922 3.809 8.031 1 98 9 TRP B N 1
ATOM 3350 C CA . TRP B 1 9 ? 22.734 4.547 6.789 1 98 9 TRP B CA 1
ATOM 3351 C C . TRP B 1 9 ? 21.812 5.75 7.004 1 98 9 TRP B C 1
ATOM 3353 O O . TRP B 1 9 ? 20.656 5.598 7.41 1 98 9 TRP B O 1
ATOM 3363 N N . ILE B 1 10 ? 22.375 6.91 6.777 1 98.75 10 ILE B N 1
ATOM 3364 C CA . ILE B 1 10 ? 21.625 8.125 7.062 1 98.75 10 ILE B CA 1
ATOM 3365 C C . ILE B 1 10 ? 21.172 8.773 5.754 1 98.75 10 ILE B C 1
ATOM 3367 O O . ILE B 1 10 ? 22 9.227 4.961 1 98.75 10 ILE B O 1
ATOM 3371 N N . VAL B 1 11 ? 19.891 8.719 5.445 1 98.81 11 VAL B N 1
ATOM 3372 C CA . VAL B 1 11 ? 19.281 9.508 4.387 1 98.81 11 VAL B CA 1
ATOM 3373 C C . VAL B 1 11 ? 18.969 10.914 4.898 1 98.81 11 VAL B C 1
ATOM 3375 O O . VAL B 1 11 ? 17.938 11.141 5.531 1 98.81 11 VAL B O 1
ATOM 3378 N N . THR B 1 12 ? 19.766 11.883 4.609 1 98.75 12 THR B N 1
ATOM 3379 C CA . THR B 1 12 ? 19.781 13.164 5.305 1 98.75 12 THR B CA 1
ATOM 3380 C C . THR B 1 12 ? 18.625 14.039 4.832 1 98.75 12 THR B C 1
ATOM 3382 O O . THR B 1 12 ? 18.047 14.805 5.613 1 98.75 12 THR B O 1
ATOM 3385 N N . GLN B 1 13 ? 18.297 13.945 3.445 1 98.69 13 GLN B N 1
ATOM 3386 C CA . GLN B 1 13 ? 17.359 14.836 2.775 1 98.69 13 GLN B CA 1
ATOM 3387 C C . GLN B 1 13 ? 17.828 16.297 2.881 1 98.69 13 GLN B C 1
ATOM 3389 O O . GLN B 1 13 ? 17 17.203 2.896 1 98.69 13 GLN B O 1
ATOM 3394 N N . ASP B 1 14 ? 19.125 16.531 3.082 1 98.38 14 ASP B N 1
ATOM 3395 C CA . ASP B 1 14 ? 19.672 17.875 2.992 1 98.38 14 ASP B CA 1
ATOM 3396 C C . ASP B 1 14 ? 19.641 18.391 1.555 1 98.38 14 ASP B C 1
ATOM 3398 O O . ASP B 1 14 ? 19.172 17.688 0.654 1 98.38 14 ASP B O 1
ATOM 3402 N N . PRO B 1 15 ? 20.016 19.594 1.286 1 97.75 15 PRO B N 1
ATOM 3403 C CA . PRO B 1 15 ? 19.875 20.172 -0.058 1 97.75 15 PRO B CA 1
ATOM 3404 C C . PRO B 1 15 ? 20.594 19.344 -1.12 1 97.75 15 PRO B C 1
ATOM 3406 O O . PRO B 1 15 ? 20.172 19.297 -2.275 1 97.75 15 PRO B O 1
ATOM 3409 N N . GLN B 1 16 ? 21.641 18.578 -0.722 1 97.62 16 GLN B N 1
ATOM 3410 C CA . GLN B 1 16 ? 22.406 17.766 -1.672 1 97.62 16 GLN B CA 1
ATOM 3411 C C . GLN B 1 16 ? 21.906 16.328 -1.684 1 97.62 16 GLN B C 1
ATOM 3413 O O . GLN B 1 16 ? 22.375 15.508 -2.477 1 97.62 16 GLN B O 1
ATOM 3418 N N . ARG B 1 17 ? 20.938 16.016 -0.857 1 98.06 17 ARG B N 1
ATOM 3419 C CA . ARG B 1 17 ? 20.375 14.664 -0.726 1 98.06 17 ARG B CA 1
ATOM 3420 C C . ARG B 1 17 ? 21.484 13.641 -0.479 1 98.06 17 ARG B C 1
ATOM 3422 O O . ARG B 1 17 ? 21.516 12.586 -1.117 1 98.06 17 ARG B O 1
ATOM 3429 N N . ARG B 1 18 ? 22.438 13.984 0.516 1 97.06 18 ARG B N 1
ATOM 3430 C CA . ARG B 1 18 ? 23.547 13.086 0.824 1 97.06 18 ARG B CA 1
ATOM 3431 C C . ARG B 1 18 ? 23.062 11.844 1.559 1 97.06 18 ARG B C 1
ATOM 3433 O O . ARG B 1 18 ? 22.156 11.93 2.402 1 97.06 18 ARG B O 1
ATOM 3440 N N . MET B 1 19 ? 23.547 10.68 1.21 1 97.56 19 MET B N 1
ATOM 3441 C CA . MET B 1 19 ? 23.469 9.453 1.996 1 97.56 19 MET B CA 1
ATOM 3442 C C . MET B 1 19 ? 24.812 9.148 2.65 1 97.56 19 MET B C 1
ATOM 3444 O O . MET B 1 19 ? 25.828 8.992 1.962 1 97.56 19 MET B O 1
ATOM 3448 N N . ILE B 1 20 ? 24.75 9.141 4 1 96.62 20 ILE B N 1
ATOM 3449 C CA . ILE B 1 20 ? 26.016 8.992 4.723 1 96.62 20 ILE B CA 1
ATOM 3450 C C . ILE B 1 20 ? 25.906 7.824 5.699 1 96.62 20 ILE B C 1
ATOM 3452 O O . ILE B 1 20 ? 24.812 7.395 6.051 1 96.62 20 ILE B O 1
ATOM 3456 N N . ARG B 1 21 ? 27.016 7.238 5.977 1 97.31 21 ARG B N 1
ATOM 3457 C CA . ARG B 1 21 ? 27.094 6.227 7.023 1 97.31 21 ARG B CA 1
ATOM 3458 C C . ARG B 1 21 ? 27.75 6.789 8.281 1 97.31 21 ARG B C 1
ATOM 3460 O O . ARG B 1 21 ? 28.75 7.496 8.203 1 97.31 21 ARG B O 1
ATOM 3467 N N . GLY B 1 22 ? 27.078 6.633 9.438 1 98.19 22 GLY B N 1
ATOM 3468 C CA . GLY B 1 22 ? 27.688 7.098 10.68 1 98.19 22 GLY B CA 1
ATOM 3469 C C . GLY B 1 22 ? 26.688 7.289 11.797 1 98.19 22 GLY B C 1
ATOM 3470 O O . GLY B 1 22 ? 25.688 6.574 11.867 1 98.19 22 GLY B O 1
ATOM 3471 N N . ASP B 1 23 ? 27.078 8.141 12.742 1 98.75 23 ASP B N 1
ATOM 3472 C CA . ASP B 1 23 ? 26.281 8.367 13.93 1 98.75 23 ASP B CA 1
ATOM 3473 C C . ASP B 1 23 ? 25.391 9.602 13.758 1 98.75 23 ASP B C 1
ATOM 3475 O O . ASP B 1 23 ? 25.719 10.516 13.008 1 98.75 23 ASP B O 1
ATOM 3479 N N . VAL B 1 24 ? 24.25 9.641 14.32 1 98.88 24 VAL B N 1
ATOM 3480 C CA . VAL B 1 24 ? 23.438 10.828 14.562 1 98.88 24 VAL B CA 1
ATOM 3481 C C . VAL B 1 24 ? 23.391 11.125 16.062 1 98.88 24 VAL B C 1
ATOM 3483 O O . VAL B 1 24 ? 22.984 10.273 16.859 1 98.88 24 VAL B O 1
ATOM 3486 N N . VAL B 1 25 ? 23.812 12.305 16.484 1 98.81 25 VAL B N 1
ATOM 3487 C CA . VAL B 1 25 ? 23.844 12.695 17.875 1 98.81 25 VAL B CA 1
ATOM 3488 C C . VAL B 1 25 ? 22.719 13.688 18.156 1 98.81 25 VAL B C 1
ATOM 3490 O O . VAL B 1 25 ? 22.594 14.703 17.469 1 98.81 25 VAL B O 1
ATOM 3493 N N . ILE B 1 26 ? 21.891 13.359 19.094 1 98.81 26 ILE B N 1
ATOM 3494 C CA . ILE B 1 26 ? 20.781 14.211 19.516 1 98.81 26 ILE B CA 1
ATOM 3495 C C . ILE B 1 26 ? 21.078 14.789 20.891 1 98.81 26 ILE B C 1
ATOM 3497 O O . ILE B 1 26 ? 21.406 14.055 21.828 1 98.81 26 ILE B O 1
ATOM 3501 N N . ASP B 1 27 ? 21 16.078 21.031 1 98.56 27 ASP B N 1
ATOM 3502 C CA . ASP B 1 27 ? 21.109 16.797 22.297 1 98.56 27 ASP B CA 1
ATOM 3503 C C . ASP B 1 27 ? 19.766 17.422 22.672 1 98.56 27 ASP B C 1
ATOM 3505 O O . ASP B 1 27 ? 19.438 18.5 22.172 1 98.56 27 ASP B O 1
ATOM 3509 N N . GLY B 1 28 ? 19.047 16.797 23.547 1 97.94 28 GLY B N 1
ATOM 3510 C CA . GLY B 1 28 ? 17.703 17.234 23.875 1 97.94 28 GLY B CA 1
ATOM 3511 C C . GLY B 1 28 ? 16.719 17.078 22.719 1 97.94 28 GLY B C 1
ATOM 3512 O O . GLY B 1 28 ? 16.406 15.961 22.328 1 97.94 28 GLY B O 1
ATOM 3513 N N . GLU B 1 29 ? 16.406 18.281 22.219 1 98.5 29 GLU B N 1
ATOM 3514 C CA . GLU B 1 29 ? 15.359 18.266 21.188 1 98.5 29 GLU B CA 1
ATOM 3515 C C . GLU B 1 29 ? 15.961 18.328 19.781 1 98.5 29 GLU B C 1
ATOM 3517 O O . GLU B 1 29 ? 15.266 18.078 18.797 1 98.5 29 GLU B O 1
ATOM 3522 N N . LYS B 1 30 ? 17.297 18.531 19.703 1 98.75 30 LYS B N 1
ATOM 3523 C CA . LYS B 1 30 ? 17.875 18.891 18.422 1 98.75 30 LYS B CA 1
ATOM 3524 C C . LYS B 1 30 ? 18.969 17.906 18.016 1 98.75 30 LYS B C 1
ATOM 3526 O O . LYS B 1 30 ? 19.594 17.281 18.875 1 98.75 30 LYS B O 1
ATOM 3531 N N . ILE B 1 31 ? 19.141 17.797 16.766 1 98.81 31 ILE B N 1
ATOM 3532 C CA . ILE B 1 31 ? 20.281 17.062 16.219 1 98.81 31 ILE B CA 1
ATOM 3533 C C . ILE B 1 31 ? 21.562 17.859 16.406 1 98.81 31 ILE B C 1
ATOM 3535 O O . ILE B 1 31 ? 21.641 19.031 16 1 98.81 31 ILE B O 1
ATOM 3539 N N . ALA B 1 32 ? 22.5 17.25 17.031 1 98.56 32 ALA B N 1
ATOM 3540 C CA . ALA B 1 32 ? 23.75 17.953 17.344 1 98.56 32 ALA B CA 1
ATOM 3541 C C . ALA B 1 32 ? 24.781 17.719 16.234 1 98.56 32 ALA B C 1
ATOM 3543 O O . ALA B 1 32 ? 25.516 18.641 15.875 1 98.56 32 ALA B O 1
ATOM 3544 N N . SER B 1 33 ? 24.875 16.484 15.727 1 98.25 33 SER B N 1
ATOM 3545 C CA . SER B 1 33 ? 25.812 16.172 14.656 1 98.25 33 SER B CA 1
ATOM 3546 C C . SER B 1 33 ? 25.375 14.938 13.867 1 98.25 33 SER B C 1
ATOM 3548 O O . SER B 1 33 ? 24.594 14.125 14.367 1 98.25 33 SER B O 1
ATOM 3550 N N . VAL B 1 34 ? 25.844 14.828 12.656 1 98.19 34 VAL B N 1
ATOM 3551 C CA . VAL B 1 34 ? 25.453 13.766 11.734 1 98.19 34 VAL B CA 1
ATOM 3552 C C . VAL B 1 34 ? 26.703 13.227 11.023 1 98.19 34 VAL B C 1
ATOM 3554 O O . VAL B 1 34 ? 27.484 14 10.461 1 98.19 34 VAL B O 1
ATOM 3557 N N . GLY B 1 35 ? 26.922 11.922 10.969 1 96.38 35 GLY B N 1
ATOM 3558 C CA . GLY B 1 35 ? 27.938 11.305 10.133 1 96.38 35 GLY B CA 1
ATOM 3559 C C . GLY B 1 35 ? 29.172 10.883 10.914 1 96.38 35 GLY B C 1
ATOM 3560 O O . GLY B 1 35 ? 29.625 9.742 10.797 1 96.38 35 GLY B O 1
ATOM 3561 N N . LYS B 1 36 ? 29.688 11.742 11.727 1 94.44 36 LYS B N 1
ATOM 3562 C CA . LYS B 1 36 ? 30.938 11.477 12.445 1 94.44 36 LYS B CA 1
ATOM 3563 C C . LYS B 1 36 ? 30.688 10.594 13.664 1 94.44 36 LYS B C 1
ATOM 3565 O O . LYS B 1 36 ? 29.672 10.734 14.344 1 94.44 36 LYS B O 1
ATOM 3570 N N . GLU B 1 37 ? 31.625 9.727 13.867 1 97.19 37 GLU B N 1
ATOM 3571 C CA . GLU B 1 37 ? 31.562 8.898 15.07 1 97.19 37 GLU B CA 1
ATOM 3572 C C . GLU B 1 37 ? 31.594 9.758 16.328 1 97.19 37 GLU B C 1
ATOM 3574 O O . GLU B 1 37 ? 32.469 10.617 16.484 1 97.19 37 GLU B O 1
ATOM 3579 N N . PHE B 1 38 ? 30.625 9.57 17.109 1 97.5 38 PHE B N 1
ATOM 3580 C CA . PHE B 1 38 ? 30.578 10.273 18.391 1 97.5 38 PHE B CA 1
ATOM 3581 C C . PHE B 1 38 ? 31.438 9.57 19.438 1 97.5 38 PHE B C 1
ATOM 3583 O O . PHE B 1 38 ? 31.219 8.391 19.719 1 97.5 38 PHE B O 1
ATOM 3590 N N . LYS B 1 39 ? 32.344 10.227 20.062 1 96.94 39 LYS B N 1
ATOM 3591 C CA . LYS B 1 39 ? 33.312 9.633 21 1 96.94 39 LYS B CA 1
ATOM 3592 C C . LYS B 1 39 ? 32.969 10 22.438 1 96.94 39 LYS B C 1
ATOM 3594 O O . LYS B 1 39 ? 33.594 9.508 23.375 1 96.94 39 LYS B O 1
ATOM 3599 N N . GLY B 1 40 ? 31.984 10.789 22.609 1 95.38 40 GLY B N 1
ATOM 3600 C CA . GLY B 1 40 ? 31.609 11.227 23.953 1 95.38 40 GLY B CA 1
ATOM 3601 C C . GLY B 1 40 ? 30.719 10.234 24.672 1 95.38 40 GLY B C 1
ATOM 3602 O O . GLY B 1 40 ? 30.547 9.102 24.219 1 95.38 40 GLY B O 1
ATOM 3603 N N . THR B 1 41 ? 30.25 10.578 25.859 1 96.31 41 THR B N 1
ATOM 3604 C CA . THR B 1 41 ? 29.344 9.758 26.656 1 96.31 41 THR B CA 1
ATOM 3605 C C . THR B 1 41 ? 27.891 10.062 26.297 1 96.31 41 THR B C 1
ATOM 3607 O O . THR B 1 41 ? 27.469 11.219 26.266 1 96.31 41 THR B O 1
ATOM 3610 N N . ALA B 1 42 ? 27.172 9.086 25.922 1 97.25 42 ALA B N 1
ATOM 3611 C CA . ALA B 1 42 ? 25.75 9.211 25.594 1 97.25 42 ALA B CA 1
ATOM 3612 C C . ALA B 1 42 ? 24.891 8.734 26.766 1 97.25 42 ALA B C 1
ATOM 3614 O O . ALA B 1 42 ? 25.234 7.789 27.469 1 97.25 42 ALA B O 1
ATOM 3615 N N . ASP B 1 43 ? 23.812 9.391 27.016 1 98 43 ASP B N 1
ATOM 3616 C CA . ASP B 1 43 ? 22.828 8.93 27.984 1 98 43 ASP B CA 1
ATOM 3617 C C . ASP B 1 43 ? 22.078 7.703 27.453 1 98 43 ASP B C 1
ATOM 3619 O O . ASP B 1 43 ? 21.672 6.84 28.234 1 98 43 ASP B O 1
ATOM 3623 N N . LYS B 1 44 ? 21.844 7.617 26.188 1 97.75 44 LYS B N 1
ATOM 3624 C CA . LYS B 1 44 ? 21.203 6.504 25.5 1 97.75 44 LYS B CA 1
ATOM 3625 C C . LYS B 1 44 ? 21.875 6.223 24.156 1 97.75 44 LYS B C 1
ATOM 3627 O O . LYS B 1 44 ? 22.203 7.152 23.422 1 97.75 44 LYS B O 1
ATOM 3632 N N . GLU B 1 45 ? 22.125 4.973 23.891 1 98.06 45 GLU B N 1
ATOM 3633 C CA . GLU B 1 45 ? 22.672 4.543 22.609 1 98.06 45 GLU B CA 1
ATOM 3634 C C . GLU B 1 45 ? 21.703 3.617 21.875 1 98.06 45 GLU B C 1
ATOM 3636 O O . GLU B 1 45 ? 21.141 2.701 22.484 1 98.06 45 GLU B O 1
ATOM 3641 N N . ILE B 1 46 ? 21.453 3.895 20.672 1 98.12 46 ILE B N 1
ATOM 3642 C CA . ILE B 1 46 ? 20.625 3.059 19.797 1 98.12 46 ILE B CA 1
ATOM 3643 C C . ILE B 1 46 ? 21.5 2.424 18.719 1 98.12 46 ILE B C 1
ATOM 3645 O O . ILE B 1 46 ? 22.094 3.127 17.891 1 98.12 46 ILE B O 1
ATOM 3649 N N . LYS B 1 47 ? 21.672 1.101 18.719 1 97.5 47 LYS B N 1
ATOM 3650 C CA . LYS B 1 47 ? 22.406 0.389 17.672 1 97.5 47 LYS B CA 1
ATOM 3651 C C . LYS B 1 47 ? 21.609 0.355 16.375 1 97.5 47 LYS B C 1
ATOM 3653 O O . LYS B 1 47 ? 20.5 -0.155 16.328 1 97.5 47 LYS B O 1
ATOM 3658 N N . ALA B 1 48 ? 22.172 0.889 15.328 1 97.69 48 ALA B N 1
ATOM 3659 C CA . ALA B 1 48 ? 21.422 1.003 14.078 1 97.69 48 ALA B CA 1
ATOM 3660 C C . ALA B 1 48 ? 22.281 0.557 12.891 1 97.69 48 ALA B C 1
ATOM 3662 O O . ALA B 1 48 ? 22.031 0.967 11.758 1 97.69 48 ALA B O 1
ATOM 3663 N N . SER B 1 49 ? 23.312 -0.33 13.164 1 95.5 49 SER B N 1
ATOM 3664 C CA . SER B 1 49 ? 24.125 -0.852 12.062 1 95.5 49 SER B CA 1
ATOM 3665 C C . SER B 1 49 ? 23.25 -1.609 11.055 1 95.5 49 SER B C 1
ATOM 3667 O O . SER B 1 49 ? 22.516 -2.529 11.43 1 95.5 49 SER B O 1
ATOM 3669 N N . GLY B 1 50 ? 23.281 -1.166 9.82 1 93.88 50 GLY B N 1
ATOM 3670 C CA . GLY B 1 50 ? 22.5 -1.796 8.758 1 93.88 50 GLY B CA 1
ATOM 3671 C C . GLY B 1 50 ? 21.125 -1.198 8.586 1 93.88 50 GLY B C 1
ATOM 3672 O O . GLY B 1 50 ? 20.438 -1.454 7.59 1 93.88 50 GLY B O 1
ATOM 3673 N N . ASP B 1 51 ? 20.734 -0.392 9.594 1 97.69 51 ASP B N 1
ATOM 3674 C CA . ASP B 1 51 ? 19.422 0.246 9.531 1 97.69 51 ASP B CA 1
ATOM 3675 C C . ASP B 1 51 ? 19.484 1.566 8.766 1 97.69 51 ASP B C 1
ATOM 3677 O O . ASP B 1 51 ? 20.578 2.062 8.469 1 97.69 51 ASP B O 1
ATOM 3681 N N . ILE B 1 52 ? 18.375 2.053 8.359 1 98.62 52 ILE B N 1
ATOM 3682 C CA . ILE B 1 52 ? 18.25 3.348 7.699 1 98.62 52 ILE B CA 1
ATOM 3683 C C . ILE B 1 52 ? 17.719 4.383 8.688 1 98.62 52 ILE B C 1
ATOM 3685 O O . ILE B 1 52 ? 16.734 4.133 9.383 1 98.62 52 ILE B O 1
ATOM 3689 N N . VAL B 1 53 ? 18.391 5.465 8.805 1 98.81 53 VAL B N 1
ATOM 3690 C CA . VAL B 1 53 ? 17.891 6.625 9.539 1 98.81 53 VAL B CA 1
ATOM 3691 C C . VAL B 1 53 ? 17.469 7.719 8.562 1 98.81 53 VAL B C 1
ATOM 3693 O O . VAL B 1 53 ? 18.234 8.086 7.668 1 98.81 53 VAL B O 1
ATOM 3696 N N . MET B 1 54 ? 16.266 8.219 8.656 1 98.88 54 MET B N 1
ATOM 3697 C CA . MET B 1 54 ? 15.766 9.266 7.773 1 98.88 54 MET B CA 1
ATOM 3698 C C . MET B 1 54 ? 14.867 10.227 8.539 1 98.88 54 MET B C 1
ATOM 3700 O O . MET B 1 54 ? 14.5 9.969 9.688 1 98.88 54 MET B O 1
ATOM 3704 N N . PRO B 1 55 ? 14.578 11.406 8 1 98.94 55 PRO B N 1
ATOM 3705 C CA . PRO B 1 55 ? 13.68 12.336 8.688 1 98.94 55 PRO B CA 1
ATOM 3706 C C . PRO B 1 55 ? 12.297 11.742 8.945 1 98.94 55 PRO B C 1
ATOM 3708 O O . PRO B 1 55 ? 11.812 10.93 8.148 1 98.94 55 PRO B O 1
ATOM 3711 N N . GLY B 1 56 ? 11.68 12.172 10.062 1 98.94 56 GLY B N 1
ATOM 3712 C CA . GLY B 1 56 ? 10.281 11.844 10.258 1 98.94 56 GLY B CA 1
ATOM 3713 C C . GLY B 1 56 ? 9.398 12.281 9.109 1 98.94 56 GLY B C 1
ATOM 3714 O O . GLY B 1 56 ? 9.617 13.328 8.508 1 98.94 56 GLY B O 1
ATOM 3715 N N . LEU B 1 57 ? 8.422 11.477 8.781 1 98.94 57 LEU B N 1
ATOM 3716 C CA . LEU B 1 57 ? 7.508 11.789 7.691 1 98.94 57 LEU B CA 1
ATOM 3717 C C . LEU B 1 57 ? 6.453 12.797 8.133 1 98.94 57 LEU B C 1
ATOM 3719 O O . LEU B 1 57 ? 6.031 12.797 9.289 1 98.94 57 LEU B O 1
ATOM 3723 N N . ILE B 1 58 ? 6.086 13.656 7.238 1 99 58 ILE B N 1
ATOM 3724 C CA . ILE B 1 58 ? 5.113 14.711 7.508 1 99 58 ILE B CA 1
ATOM 3725 C C . ILE B 1 58 ? 3.877 14.508 6.637 1 99 58 ILE B C 1
ATOM 3727 O O . ILE B 1 58 ? 3.963 14.523 5.406 1 99 58 ILE B O 1
ATOM 3731 N N . ASN B 1 59 ? 2.75 14.227 7.273 1 98.94 59 ASN B N 1
ATOM 3732 C CA . ASN B 1 59 ? 1.442 14.102 6.637 1 98.94 59 ASN B CA 1
ATOM 3733 C C . ASN B 1 59 ? 0.752 15.461 6.512 1 98.94 59 ASN B C 1
ATOM 3735 O O . ASN B 1 59 ? 0.227 15.984 7.496 1 98.94 59 ASN B O 1
ATOM 3739 N N . THR B 1 60 ? 0.61 15.984 5.262 1 98.94 60 THR B N 1
ATOM 3740 C CA . THR B 1 60 ? 0.246 17.391 5.152 1 98.94 60 THR B CA 1
ATOM 3741 C C . THR B 1 60 ? -1.263 17.547 4.984 1 98.94 60 THR B C 1
ATOM 3743 O O . THR B 1 60 ? -1.749 18.641 4.695 1 98.94 60 THR B O 1
ATOM 3746 N N . HIS B 1 61 ? -2.037 16.469 5.172 1 98.94 61 HIS B N 1
ATOM 3747 C CA . HIS B 1 61 ? -3.49 16.594 5.203 1 98.94 61 HIS B CA 1
ATOM 3748 C C . HIS B 1 61 ? -4.145 15.359 5.805 1 98.94 61 HIS B C 1
ATOM 3750 O O . HIS B 1 61 ? -4.004 14.258 5.27 1 98.94 61 HIS B O 1
ATOM 3756 N N . THR B 1 62 ? -4.887 15.562 6.84 1 98.75 62 THR B N 1
ATOM 3757 C CA . THR B 1 62 ? -5.645 14.461 7.414 1 98.75 62 THR B CA 1
ATOM 3758 C C . THR B 1 62 ? -6.824 14.977 8.227 1 98.75 62 THR B C 1
ATOM 3760 O O . THR B 1 62 ? -6.961 16.188 8.438 1 98.75 62 THR B O 1
ATOM 3763 N N . HIS B 1 63 ? -7.766 14.172 8.477 1 98.31 63 HIS B N 1
ATOM 3764 C CA . HIS B 1 63 ? -8.844 14.281 9.453 1 98.31 63 HIS B CA 1
ATOM 3765 C C . HIS B 1 63 ? -8.711 13.227 10.547 1 98.31 63 HIS B C 1
ATOM 3767 O O . HIS B 1 63 ? -9.5 12.281 10.602 1 98.31 63 HIS B O 1
ATOM 3773 N N . VAL B 1 64 ? -7.789 13.469 11.477 1 98.69 64 VAL B N 1
ATOM 3774 C CA . VAL B 1 64 ? -7.242 12.398 12.312 1 98.69 64 VAL B CA 1
ATOM 3775 C C . VAL B 1 64 ? -8.344 11.812 13.188 1 98.69 64 VAL B C 1
ATOM 3777 O O . VAL B 1 64 ? -8.383 10.602 13.422 1 98.69 64 VAL B O 1
ATOM 3780 N N . ALA B 1 65 ? -9.289 12.609 13.594 1 97.75 65 ALA B N 1
ATOM 3781 C CA . ALA B 1 65 ? -10.32 12.172 14.523 1 97.75 65 ALA B CA 1
ATOM 3782 C C . ALA B 1 65 ? -11.266 11.164 13.867 1 97.75 65 ALA B C 1
ATOM 3784 O O . ALA B 1 65 ? -11.969 10.422 14.555 1 97.75 65 ALA B O 1
ATOM 3785 N N . MET B 1 66 ? -11.258 11.117 12.578 1 96.81 66 MET B N 1
ATOM 3786 C CA . MET B 1 66 ? -12.172 10.242 11.852 1 96.81 66 MET B CA 1
ATOM 3787 C C . MET B 1 66 ? -11.703 8.789 11.898 1 96.81 66 MET B C 1
ATOM 3789 O O . MET B 1 66 ? -12.398 7.887 11.445 1 96.81 66 MET B O 1
ATOM 3793 N N . THR B 1 67 ? -10.594 8.5 12.531 1 97.62 67 THR B N 1
ATOM 3794 C CA . THR B 1 67 ? -10.047 7.145 12.609 1 97.62 67 THR B CA 1
ATOM 3795 C C . THR B 1 67 ? -11.023 6.215 13.328 1 97.62 67 THR B C 1
ATOM 3797 O O . THR B 1 67 ? -11.094 5.023 13.016 1 97.62 67 THR B O 1
ATOM 3800 N N . VAL B 1 68 ? -11.836 6.758 14.188 1 96.25 68 VAL B N 1
ATOM 3801 C CA . VAL B 1 68 ? -12.781 5.93 14.93 1 96.25 68 VAL B CA 1
ATOM 3802 C C . VAL B 1 68 ? -13.914 5.484 14.008 1 96.25 68 VAL B C 1
ATOM 3804 O O . VAL B 1 68 ? -14.648 4.547 14.336 1 96.25 68 VAL B O 1
ATOM 3807 N N . MET B 1 69 ? -14.016 6.066 12.828 1 95.44 69 MET B N 1
ATOM 3808 C CA . MET B 1 69 ? -15.055 5.746 11.859 1 95.44 69 MET B CA 1
ATOM 3809 C C . MET B 1 69 ? -14.531 4.805 10.781 1 95.44 69 MET B C 1
ATOM 3811 O O . MET B 1 69 ? -15.219 4.535 9.797 1 95.44 69 MET B O 1
ATOM 3815 N N . LYS B 1 70 ? -13.352 4.246 10.938 1 96.38 70 LYS B N 1
ATOM 3816 C CA . LYS B 1 70 ? -12.672 3.422 9.938 1 96.38 70 LYS B CA 1
ATOM 3817 C C . LYS B 1 70 ? -13.539 2.24 9.516 1 96.38 70 LYS B C 1
ATOM 3819 O O . LYS B 1 70 ? -14.109 1.551 10.367 1 96.38 70 LYS B O 1
ATOM 3824 N N . GLY B 1 71 ? -13.648 2.043 8.195 1 95.5 71 GLY B N 1
ATOM 3825 C CA . GLY B 1 71 ? -14.32 0.873 7.648 1 95.5 71 GLY B CA 1
ATOM 3826 C C . GLY B 1 71 ? -15.828 1.026 7.582 1 95.5 71 GLY B C 1
ATOM 3827 O O . GLY B 1 71 ? -16.547 0.05 7.359 1 95.5 71 GLY B O 1
ATOM 3828 N N . THR B 1 72 ? -16.406 2.242 7.699 1 92.62 72 THR B N 1
ATOM 3829 C CA . THR B 1 72 ? -17.844 2.432 7.82 1 92.62 72 THR B CA 1
ATOM 3830 C C . THR B 1 72 ? -18.469 2.729 6.461 1 92.62 72 THR B C 1
ATOM 3832 O O . THR B 1 72 ? -19.625 2.389 6.219 1 92.62 72 THR B O 1
ATOM 3835 N N . VAL B 1 73 ? -17.781 3.354 5.582 1 93.19 73 VAL B N 1
ATOM 3836 C CA . VAL B 1 73 ? -18.422 3.879 4.379 1 93.19 73 VAL B CA 1
ATOM 3837 C C . VAL B 1 73 ? -17.594 3.518 3.15 1 93.19 73 VAL B C 1
ATOM 3839 O O . VAL B 1 73 ? -17.391 4.348 2.262 1 93.19 73 VAL B O 1
ATOM 3842 N N . ASP B 1 74 ? -17.141 2.328 3.139 1 94.38 74 ASP B N 1
ATOM 3843 C CA . ASP B 1 74 ? -16.344 1.857 2.014 1 94.38 74 ASP B CA 1
ATOM 3844 C C . ASP B 1 74 ? -17.234 1.263 0.921 1 94.38 74 ASP B C 1
ATOM 3846 O O . ASP B 1 74 ? -18.297 0.717 1.209 1 94.38 74 ASP B O 1
ATOM 3850 N N . ASP B 1 75 ? -16.797 1.409 -0.392 1 95.25 75 ASP B N 1
ATOM 3851 C CA . ASP B 1 75 ? -17.422 0.769 -1.551 1 95.25 75 ASP B CA 1
ATOM 3852 C C . ASP B 1 75 ? -18.844 1.268 -1.76 1 95.25 75 ASP B C 1
ATOM 3854 O O . ASP B 1 75 ? -19.734 0.486 -2.096 1 95.25 75 ASP B O 1
ATOM 3858 N N . VAL B 1 76 ? -19.047 2.57 -1.482 1 92.56 76 VAL B N 1
ATOM 3859 C CA . VAL B 1 76 ? -20.344 3.182 -1.703 1 92.56 76 VAL B CA 1
ATOM 3860 C C . VAL B 1 76 ? -20.203 4.406 -2.605 1 92.56 76 VAL B C 1
ATOM 3862 O O . VAL B 1 76 ? -19.156 5.055 -2.615 1 92.56 76 VAL B O 1
ATOM 3865 N N . PRO B 1 77 ? -21.266 4.691 -3.354 1 89.88 77 PRO B N 1
ATOM 3866 C CA . PRO B 1 77 ? -21.219 5.891 -4.195 1 89.88 77 PRO B CA 1
ATOM 3867 C C . PRO B 1 77 ? -21.016 7.172 -3.383 1 89.88 77 PRO B C 1
ATOM 3869 O O . PRO B 1 77 ? -21.484 7.266 -2.246 1 89.88 77 PRO B O 1
ATOM 3872 N N . PHE B 1 78 ? -20.422 8.211 -3.951 1 83.5 78 PHE B N 1
ATOM 3873 C CA . PHE B 1 78 ? -19.984 9.43 -3.295 1 83.5 78 PHE B CA 1
ATOM 3874 C C . PHE B 1 78 ? -21.156 10.133 -2.613 1 83.5 78 PHE B C 1
ATOM 3876 O O . PHE B 1 78 ? -21.031 10.562 -1.463 1 83.5 78 PHE B O 1
ATOM 3883 N N . PRO B 1 79 ? -22.328 10.242 -3.211 1 83.31 79 PRO B N 1
ATOM 3884 C CA . PRO B 1 79 ? -23.438 10.891 -2.51 1 83.31 79 PRO B CA 1
ATOM 3885 C C . PRO B 1 79 ? -23.812 10.172 -1.223 1 83.31 79 PRO B C 1
ATOM 3887 O O . PRO B 1 79 ? -24.109 10.812 -0.213 1 83.31 79 PRO B O 1
ATOM 3890 N N . LYS B 1 80 ? -23.828 8.852 -1.331 1 88.12 80 LYS B N 1
ATOM 3891 C CA . LYS B 1 80 ? -24.125 8.062 -0.136 1 88.12 80 LYS B CA 1
ATOM 3892 C C . LYS B 1 80 ? -23.016 8.227 0.911 1 88.12 80 LYS B C 1
ATOM 3894 O O . LYS B 1 80 ? -23.297 8.281 2.109 1 88.12 80 LYS B O 1
ATOM 3899 N N . PHE B 1 81 ? -21.844 8.25 0.469 1 89.94 81 PHE B N 1
ATOM 3900 C CA . PHE B 1 81 ? -20.703 8.516 1.336 1 89.94 81 PHE B CA 1
ATOM 3901 C C . PHE B 1 81 ? -20.891 9.828 2.088 1 89.94 81 PHE B C 1
ATOM 3903 O O . PHE B 1 81 ? -20.781 9.867 3.314 1 89.94 81 PHE B O 1
ATOM 3910 N N . LEU B 1 82 ? -21.188 10.891 1.408 1 85.62 82 LEU B N 1
ATOM 3911 C CA . LEU B 1 82 ? -21.359 12.219 1.998 1 85.62 82 LEU B CA 1
ATOM 3912 C C . LEU B 1 82 ? -22.5 12.227 3.002 1 85.62 82 LEU B C 1
ATOM 3914 O O . LEU B 1 82 ? -22.359 12.766 4.105 1 85.62 82 LEU B O 1
ATOM 3918 N N . GLU B 1 83 ? -23.578 11.648 2.607 1 88.25 83 GLU B N 1
ATOM 3919 C CA . GLU B 1 83 ? -24.75 11.594 3.475 1 88.25 83 GLU B CA 1
ATOM 3920 C C . GLU B 1 83 ? -24.422 10.898 4.793 1 88.25 83 GLU B C 1
ATOM 3922 O O . GLU B 1 83 ? -24.75 11.406 5.867 1 88.25 83 GLU B O 1
ATOM 3927 N N . ARG B 1 84 ? -23.734 9.82 4.703 1 89.88 84 ARG B N 1
ATOM 3928 C CA . ARG B 1 84 ? -23.422 9.031 5.891 1 89.88 84 ARG B CA 1
ATOM 3929 C C . ARG B 1 84 ? -22.391 9.742 6.77 1 89.88 84 ARG B C 1
ATOM 3931 O O . ARG B 1 84 ? -22.547 9.789 7.992 1 89.88 84 ARG B O 1
ATOM 3938 N N . VAL B 1 85 ? -21.422 10.266 6.168 1 88.75 85 VAL B N 1
ATOM 3939 C CA . VAL B 1 85 ? -20.359 10.906 6.926 1 88.75 85 VAL B CA 1
ATOM 3940 C C . VAL B 1 85 ? -20.875 12.172 7.598 1 88.75 85 VAL B C 1
ATOM 3942 O O . VAL B 1 85 ? -20.531 12.461 8.75 1 88.75 85 VAL B O 1
ATOM 3945 N N . PHE B 1 86 ? -21.734 12.898 6.93 1 84.25 86 PHE B N 1
ATOM 3946 C CA . PHE B 1 86 ? -22.312 14.102 7.516 1 84.25 86 PHE B CA 1
ATOM 3947 C C . PHE B 1 86 ? -23.203 13.75 8.703 1 84.25 86 PHE B C 1
ATOM 3949 O O . PHE B 1 86 ? -23.203 14.469 9.711 1 84.25 86 PHE B O 1
ATOM 3956 N N . LYS B 1 87 ? -23.906 12.719 8.555 1 86.69 87 LYS B N 1
ATOM 3957 C CA . LYS B 1 87 ? -24.75 12.266 9.656 1 86.69 87 LYS B CA 1
ATOM 3958 C C . LYS B 1 87 ? -23.906 11.875 10.867 1 86.69 87 LYS B C 1
ATOM 3960 O O . LYS B 1 87 ? -24.203 12.273 12 1 86.69 87 LYS B O 1
ATOM 3965 N N . ILE B 1 88 ? -22.875 11.156 10.633 1 89.56 88 ILE B N 1
ATOM 3966 C CA . ILE B 1 88 ? -22 10.703 11.711 1 89.56 88 ILE B CA 1
ATOM 3967 C C . ILE B 1 88 ? -21.312 11.906 12.352 1 89.56 88 ILE B C 1
ATOM 3969 O O . ILE B 1 88 ? -21.234 12 13.578 1 89.56 88 ILE B O 1
ATOM 3973 N N . ASP B 1 89 ? -20.906 12.82 11.539 1 84.88 89 ASP B N 1
ATOM 3974 C CA . ASP B 1 89 ? -20.156 13.977 12.023 1 84.88 89 ASP B CA 1
ATOM 3975 C C . ASP B 1 89 ? -21.031 14.859 12.914 1 84.88 89 ASP B C 1
ATOM 3977 O O . ASP B 1 89 ? -20.547 15.477 13.859 1 84.88 89 ASP B O 1
ATOM 3981 N N . SER B 1 90 ? -22.297 14.906 12.625 1 84.44 90 SER B N 1
ATOM 3982 C CA . SER B 1 90 ? -23.219 15.727 13.406 1 84.44 90 SER B CA 1
ATOM 3983 C C . SER B 1 90 ? -23.406 15.164 14.812 1 84.44 90 SER B C 1
ATOM 3985 O O . SER B 1 90 ? -23.844 15.875 15.719 1 84.44 90 SER B O 1
ATOM 3987 N N . ASP B 1 91 ? -23 13.922 14.984 1 88.94 91 ASP B N 1
ATOM 3988 C CA . ASP B 1 91 ? -23.234 13.258 16.25 1 88.94 91 ASP B CA 1
ATOM 3989 C C . ASP B 1 91 ? -21.922 13.055 17.016 1 88.94 91 ASP B C 1
ATOM 3991 O O . ASP B 1 91 ? -21.906 12.391 18.062 1 88.94 91 ASP B O 1
ATOM 3995 N N . ARG B 1 92 ? -20.922 13.664 16.578 1 92.81 92 ARG B N 1
ATOM 3996 C CA . ARG B 1 92 ? -19.625 13.469 17.203 1 92.81 92 ARG B CA 1
ATOM 3997 C C . ARG B 1 92 ? -19.578 14.078 18.594 1 92.81 92 ARG B C 1
ATOM 3999 O O . ARG B 1 92 ? -20.156 15.141 18.828 1 92.81 92 ARG B O 1
ATOM 4006 N N . THR B 1 93 ? -18.891 13.43 19.484 1 94.12 93 THR B N 1
ATOM 4007 C CA . THR B 1 93 ? -18.656 13.93 20.844 1 94.12 93 THR B CA 1
ATOM 4008 C C . THR B 1 93 ? -17.172 14.156 21.078 1 94.12 93 THR B C 1
ATOM 4010 O O . THR B 1 93 ? -16.328 13.641 20.344 1 94.12 93 THR B O 1
ATOM 4013 N N . ASP B 1 94 ? -16.844 14.953 22.094 1 96.31 94 ASP B N 1
ATOM 4014 C CA . ASP B 1 94 ? -15.445 15.172 22.453 1 96.31 94 ASP B CA 1
ATOM 4015 C C . ASP B 1 94 ? -14.734 13.852 22.734 1 96.31 94 ASP B C 1
ATOM 4017 O O . ASP B 1 94 ? -13.562 13.688 22.406 1 96.31 94 ASP B O 1
ATOM 4021 N N . LYS B 1 95 ? -15.477 12.938 23.281 1 96.38 95 LYS B N 1
ATOM 4022 C CA . LYS B 1 95 ? -14.875 11.656 23.656 1 96.38 95 LYS B CA 1
ATOM 4023 C C . LYS B 1 95 ? -14.477 10.859 22.406 1 96.38 95 LYS B C 1
ATOM 4025 O O . LYS B 1 95 ? -13.367 10.336 22.328 1 96.38 95 LYS B O 1
ATOM 4030 N N . ASP B 1 96 ? -15.391 10.688 21.469 1 96.06 96 ASP B N 1
ATOM 4031 C CA . ASP B 1 96 ? -15.062 9.922 20.266 1 96.06 96 ASP B CA 1
ATOM 4032 C C . ASP B 1 96 ? -13.992 10.633 19.438 1 96.06 96 ASP B C 1
ATOM 4034 O O . ASP B 1 96 ? -13.172 9.977 18.797 1 96.06 96 ASP B O 1
ATOM 4038 N N . ILE B 1 97 ? -13.992 12 19.453 1 97.38 97 ILE B N 1
ATOM 4039 C CA . ILE B 1 97 ? -12.969 12.766 18.75 1 97.38 97 ILE B CA 1
ATOM 4040 C C . ILE B 1 97 ? -11.602 12.492 19.375 1 97.38 97 ILE B C 1
ATOM 4042 O O . ILE B 1 97 ? -10.617 12.258 18.672 1 97.38 97 ILE B O 1
ATOM 4046 N N . ALA B 1 98 ? -11.547 12.477 20.688 1 97.88 98 ALA B N 1
ATOM 4047 C CA . ALA B 1 98 ? -10.297 12.211 21.406 1 97.88 98 ALA B CA 1
ATOM 4048 C C . ALA B 1 98 ? -9.797 10.797 21.125 1 97.88 98 ALA B C 1
ATOM 4050 O O . ALA B 1 98 ? -8.609 10.602 20.844 1 97.88 98 ALA B O 1
ATOM 4051 N N . ILE B 1 99 ? -10.664 9.844 21.156 1 97.5 99 ILE B N 1
ATOM 4052 C CA . ILE B 1 99 ? -10.289 8.453 20.938 1 97.5 99 ILE B CA 1
ATOM 4053 C C . ILE B 1 99 ? -9.828 8.258 19.5 1 97.5 99 ILE B C 1
ATOM 4055 O O . ILE B 1 99 ? -8.789 7.637 19.25 1 97.5 99 ILE B O 1
ATOM 4059 N N . GLY B 1 100 ? -10.602 8.789 18.578 1 97.69 100 GLY B N 1
ATOM 4060 C CA . GLY B 1 100 ? -10.195 8.727 17.188 1 97.69 100 GLY B CA 1
ATOM 4061 C C . GLY B 1 100 ? -8.828 9.344 16.938 1 97.69 100 GLY B C 1
ATOM 4062 O O . GLY B 1 100 ? -8.031 8.797 16.172 1 97.69 100 GLY B O 1
ATOM 4063 N N . THR B 1 101 ? -8.586 10.461 17.594 1 98.69 101 THR B N 1
ATOM 4064 C CA . THR B 1 101 ? -7.301 11.141 17.453 1 98.69 101 THR B CA 1
ATOM 4065 C C . THR B 1 101 ? -6.164 10.273 18 1 98.69 101 THR B C 1
ATOM 4067 O O . THR B 1 101 ? -5.121 10.141 17.359 1 98.69 101 THR B O 1
ATOM 4070 N N . LYS B 1 102 ? -6.379 9.68 19.125 1 98.56 102 LYS B N 1
ATOM 4071 C CA . LYS B 1 102 ? -5.344 8.844 19.734 1 98.56 102 LYS B CA 1
ATOM 4072 C C . LYS B 1 102 ? -5.039 7.625 18.875 1 98.56 102 LYS B C 1
ATOM 4074 O O . LYS B 1 102 ? -3.879 7.254 18.703 1 98.56 102 LYS B O 1
ATOM 4079 N N . ILE B 1 103 ? -6.055 6.992 18.312 1 98.25 103 ILE B N 1
ATOM 4080 C CA . ILE B 1 103 ? -5.859 5.848 17.438 1 98.25 103 ILE B CA 1
ATOM 4081 C C . ILE B 1 103 ? -5.082 6.285 16.188 1 98.25 103 ILE B C 1
ATOM 4083 O O . ILE B 1 103 ? -4.125 5.621 15.781 1 98.25 103 ILE B O 1
ATOM 4087 N N . GLY B 1 104 ? -5.523 7.395 15.617 1 98.69 104 GLY B N 1
ATOM 4088 C CA . GLY B 1 104 ? -4.852 7.91 14.43 1 98.69 104 GLY B CA 1
ATOM 4089 C C . GLY B 1 104 ? -3.398 8.266 14.688 1 98.69 104 GLY B C 1
ATOM 4090 O O . GLY B 1 104 ? -2.529 7.973 13.859 1 98.69 104 GLY B O 1
ATOM 4091 N N . CYS B 1 105 ? -3.127 8.922 15.812 1 98.81 105 CYS B N 1
ATOM 4092 C CA . CYS B 1 105 ? -1.754 9.258 16.172 1 98.81 105 CYS B CA 1
ATOM 4093 C C . CYS B 1 105 ? -0.911 8.008 16.359 1 98.81 105 CYS B C 1
ATOM 4095 O O . CYS B 1 105 ? 0.228 7.945 15.883 1 98.81 105 CYS B O 1
ATOM 4097 N N . ALA B 1 106 ? -1.469 7.035 17.016 1 98.5 106 ALA B N 1
ATOM 4098 C CA . ALA B 1 106 ? -0.748 5.777 17.203 1 98.5 106 ALA B CA 1
ATOM 4099 C C . ALA B 1 106 ? -0.408 5.137 15.859 1 98.5 106 ALA B C 1
ATOM 4101 O O . ALA B 1 106 ? 0.698 4.625 15.672 1 98.5 106 ALA B O 1
ATOM 4102 N N . GLU B 1 107 ? -1.356 5.141 14.984 1 98.38 107 GLU B N 1
ATOM 4103 C CA . GLU B 1 107 ? -1.131 4.605 13.641 1 98.38 107 GLU B CA 1
ATOM 4104 C C . GLU B 1 107 ? -0.037 5.383 12.914 1 98.38 107 GLU B C 1
ATOM 4106 O O . GLU B 1 107 ? 0.847 4.785 12.297 1 98.38 107 GLU B O 1
ATOM 4111 N N . MET B 1 108 ? -0.098 6.672 12.961 1 98.88 108 MET B N 1
ATOM 4112 C CA . MET B 1 108 ? 0.897 7.516 12.312 1 98.88 108 MET B CA 1
ATOM 4113 C C . MET B 1 108 ? 2.281 7.293 12.914 1 98.88 108 MET B C 1
ATOM 4115 O O . MET B 1 108 ? 3.266 7.16 12.188 1 98.88 108 MET B O 1
ATOM 4119 N N . ILE B 1 109 ? 2.363 7.184 14.234 1 98.81 109 ILE B N 1
ATOM 4120 C CA . ILE B 1 109 ? 3.625 6.902 14.914 1 98.81 109 ILE B CA 1
ATOM 4121 C C . ILE B 1 109 ? 4.199 5.582 14.406 1 98.81 109 ILE B C 1
ATOM 4123 O O . ILE B 1 109 ? 5.363 5.512 14.016 1 98.81 109 ILE B O 1
ATOM 4127 N N . ARG B 1 110 ? 3.418 4.578 14.273 1 98.25 110 ARG B N 1
ATOM 4128 C CA . ARG B 1 110 ? 3.852 3.232 13.906 1 98.25 110 ARG B CA 1
ATOM 4129 C C . ARG B 1 110 ? 4.316 3.184 12.461 1 98.25 110 ARG B C 1
ATOM 4131 O O . ARG B 1 110 ? 4.992 2.234 12.047 1 98.25 110 ARG B O 1
ATOM 4138 N N . THR B 1 111 ? 3.939 4.207 11.734 1 98.38 111 THR B N 1
ATOM 4139 C CA . THR B 1 111 ? 4.297 4.199 10.32 1 98.38 111 THR B CA 1
ATOM 4140 C C . THR B 1 111 ? 5.324 5.289 10.016 1 98.38 111 THR B C 1
ATOM 4142 O O . THR B 1 111 ? 5.621 5.562 8.852 1 98.38 111 THR B O 1
ATOM 4145 N N . GLY B 1 112 ? 5.84 5.965 11.016 1 98.75 112 GLY B N 1
ATOM 4146 C CA . GLY B 1 112 ? 7 6.828 10.844 1 98.75 112 GLY B CA 1
ATOM 4147 C C . GLY B 1 112 ? 6.637 8.297 10.727 1 98.75 112 GLY B C 1
ATOM 4148 O O . GLY B 1 112 ? 7.5 9.133 10.453 1 98.75 112 GLY B O 1
ATOM 4149 N N . THR B 1 113 ? 5.359 8.633 10.961 1 98.94 113 THR B N 1
ATOM 4150 C CA . THR B 1 113 ? 4.934 10.031 10.891 1 98.94 113 THR B CA 1
ATOM 4151 C C . THR B 1 113 ? 5.219 10.75 12.203 1 98.94 113 THR B C 1
ATOM 4153 O O . THR B 1 113 ? 4.891 10.25 13.273 1 98.94 113 THR B O 1
ATOM 4156 N N . THR B 1 114 ? 5.844 11.906 12.109 1 98.94 114 THR B N 1
ATOM 4157 C CA . THR B 1 114 ? 6.148 12.672 13.312 1 98.94 114 THR B CA 1
ATOM 4158 C C . THR B 1 114 ? 5.352 13.977 13.336 1 98.94 114 THR B C 1
ATOM 4160 O O . THR B 1 114 ? 5.266 14.633 14.367 1 98.94 114 THR B O 1
ATOM 4163 N N . THR B 1 115 ? 4.84 14.344 12.188 1 98.94 115 THR B N 1
ATOM 4164 C CA . THR B 1 115 ? 4.074 15.578 12.062 1 98.94 115 THR B CA 1
ATOM 4165 C C . THR B 1 115 ? 2.885 15.391 11.125 1 98.94 115 THR B C 1
ATOM 4167 O O . THR B 1 115 ? 3.006 14.734 10.086 1 98.94 115 THR B O 1
ATOM 4170 N N . PHE B 1 116 ? 1.737 15.938 11.516 1 98.94 116 PHE B N 1
ATOM 4171 C CA . PHE B 1 116 ? 0.588 15.867 10.617 1 98.94 116 PHE B CA 1
ATOM 4172 C C . PHE B 1 116 ? -0.173 17.188 10.617 1 98.94 116 PHE B C 1
ATOM 4174 O O . PHE B 1 116 ? -0.173 17.922 11.609 1 98.94 116 PHE B O 1
ATOM 4181 N N . VAL B 1 117 ? -0.758 17.531 9.438 1 98.94 117 VAL B N 1
ATOM 4182 C CA . VAL B 1 117 ? -1.677 18.656 9.281 1 98.94 117 VAL B CA 1
ATOM 4183 C C . VAL B 1 117 ? -3.119 18.156 9.336 1 98.94 117 VAL B C 1
ATOM 4185 O O . VAL B 1 117 ? -3.5 17.25 8.586 1 98.94 117 VAL B O 1
ATOM 4188 N N . ASP B 1 118 ? -3.855 18.719 10.242 1 98.94 118 ASP B N 1
ATOM 4189 C CA . ASP B 1 118 ? -5.242 18.312 10.445 1 98.94 118 ASP B CA 1
ATOM 4190 C C . ASP B 1 118 ? -6.207 19.422 10.07 1 98.94 118 ASP B C 1
ATOM 4192 O O . ASP B 1 118 ? -5.91 20.609 10.273 1 98.94 118 ASP B O 1
ATOM 4196 N N . LEU B 1 119 ? -7.23 19.078 9.414 1 98.75 119 LEU B N 1
ATOM 4197 C CA . LEU B 1 119 ? -8.359 19.969 9.148 1 98.75 119 LEU B CA 1
ATOM 4198 C C . LEU B 1 119 ? -9.648 19.391 9.742 1 98.75 119 LEU B C 1
ATOM 4200 O O . LEU B 1 119 ? -10.234 18.453 9.188 1 98.75 119 LEU B O 1
ATOM 4204 N N . TYR B 1 120 ? -10.07 19.906 10.828 1 96.81 120 TYR B N 1
ATOM 4205 C CA . TYR B 1 120 ? -11.25 19.375 11.508 1 96.81 120 TYR B CA 1
ATOM 4206 C C . TYR B 1 120 ? -11.844 20.406 12.461 1 96.81 120 TYR B C 1
ATOM 4208 O O . TYR B 1 120 ? -11.359 21.547 12.539 1 96.81 120 TYR B O 1
ATOM 4216 N N . TYR B 1 121 ? -12.961 19.906 13.078 1 92.75 121 TYR B N 1
ATOM 4217 C CA . TYR B 1 121 ? -13.578 20.688 14.141 1 92.75 121 TYR B CA 1
ATOM 4218 C C . TYR B 1 121 ? -13.055 20.266 15.508 1 92.75 121 TYR B C 1
ATOM 4220 O O . TYR B 1 121 ? -12.391 19.234 15.625 1 92.75 121 TYR B O 1
ATOM 4228 N N . SER B 1 122 ? -13.18 21.047 16.547 1 95.81 122 SER B N 1
ATOM 4229 C CA . SER B 1 122 ? -12.805 20.719 17.906 1 95.81 122 SER B CA 1
ATOM 4230 C C . SER B 1 122 ? -11.305 20.469 18.031 1 95.81 122 SER B C 1
ATOM 4232 O O . SER B 1 122 ? -10.883 19.5 18.656 1 95.81 122 SER B O 1
ATOM 4234 N N . GLU B 1 123 ? -10.531 21.266 17.328 1 98.5 123 GLU B N 1
ATOM 4235 C CA . GLU B 1 123 ? -9.078 21.125 17.328 1 98.5 123 GLU B CA 1
ATOM 4236 C C . GLU B 1 123 ? -8.516 21.25 18.75 1 98.5 123 GLU B C 1
ATOM 4238 O O . GLU B 1 123 ? -7.406 20.781 19.016 1 98.5 123 GLU B O 1
ATOM 4243 N N . ASP B 1 124 ? -9.281 21.875 19.688 1 98.44 124 ASP B N 1
ATOM 4244 C CA . ASP B 1 124 ? -8.844 21.922 21.078 1 98.44 124 ASP B CA 1
ATOM 4245 C C . ASP B 1 124 ? -8.805 20.531 21.688 1 98.44 124 ASP B C 1
ATOM 4247 O O . ASP B 1 124 ? -7.875 20.188 22.422 1 98.44 124 ASP B O 1
ATOM 4251 N N . VAL B 1 125 ? -9.805 19.672 21.406 1 98.56 125 VAL B N 1
ATOM 4252 C CA . VAL B 1 125 ? -9.859 18.281 21.844 1 98.56 125 VAL B CA 1
ATOM 4253 C C . VAL B 1 125 ? -8.75 17.484 21.172 1 98.56 125 VAL B C 1
ATOM 4255 O O . VAL B 1 125 ? -8.047 16.719 21.828 1 98.56 125 VAL B O 1
ATOM 4258 N N . ILE B 1 126 ? -8.555 17.719 19.906 1 98.88 126 ILE B N 1
ATOM 4259 C CA . ILE B 1 126 ? -7.551 17.031 19.109 1 98.88 126 ILE B CA 1
ATOM 4260 C C . ILE B 1 126 ? -6.152 17.391 19.594 1 98.88 126 ILE B C 1
ATOM 4262 O O . ILE B 1 126 ? -5.273 16.531 19.688 1 98.88 126 ILE B O 1
ATOM 4266 N N . ALA B 1 127 ? -5.973 18.656 19.953 1 98.94 127 ALA B N 1
ATOM 4267 C CA . ALA B 1 127 ? -4.684 19.125 20.453 1 98.94 127 ALA B CA 1
ATOM 4268 C C . ALA B 1 127 ? -4.289 18.375 21.734 1 98.94 127 ALA B C 1
ATOM 4270 O O . ALA B 1 127 ? -3.152 17.922 21.859 1 98.94 127 ALA B O 1
ATOM 4271 N N . LYS B 1 128 ? -5.203 18.25 22.609 1 98.75 128 LYS B N 1
ATOM 4272 C CA . LYS B 1 128 ? -4.926 17.578 23.875 1 98.75 128 LYS B CA 1
ATOM 4273 C C . LYS B 1 128 ? -4.57 16.109 23.641 1 98.75 128 LYS B C 1
ATOM 4275 O O . LYS B 1 128 ? -3.615 15.602 24.234 1 98.75 128 LYS B O 1
ATOM 4280 N N . ALA B 1 129 ? -5.328 15.438 22.797 1 98.62 129 ALA B N 1
ATOM 4281 C CA . ALA B 1 129 ? -5.047 14.047 22.469 1 98.62 129 ALA B CA 1
ATOM 4282 C C . ALA B 1 129 ? -3.701 13.906 21.766 1 98.62 129 ALA B C 1
ATOM 4284 O O . ALA B 1 129 ? -2.961 12.953 22 1 98.62 129 ALA B O 1
ATOM 4285 N N . THR B 1 130 ? -3.389 14.844 20.891 1 98.88 130 THR B N 1
ATOM 4286 C CA . THR B 1 130 ? -2.127 14.852 20.156 1 98.88 130 THR B CA 1
ATOM 4287 C C . THR B 1 130 ? -0.95 15.031 21.109 1 98.88 130 THR B C 1
ATOM 4289 O O . THR B 1 130 ? 0.079 14.367 20.984 1 98.88 130 THR B O 1
ATOM 4292 N N . MET B 1 131 ? -1.133 15.93 22.047 1 98.75 131 MET B N 1
ATOM 4293 C CA . MET B 1 131 ? -0.098 16.156 23.062 1 98.75 131 MET B CA 1
ATOM 4294 C C . MET B 1 131 ? 0.188 14.883 23.844 1 98.75 131 MET B C 1
ATOM 4296 O O . MET B 1 131 ? 1.346 14.57 24.125 1 98.75 131 MET B O 1
ATOM 4300 N N . GLU B 1 132 ? -0.833 14.133 24.125 1 98.31 132 GLU B N 1
ATOM 4301 C CA . GLU B 1 132 ? -0.668 12.859 24.812 1 98.31 132 GLU B CA 1
ATOM 4302 C C . GLU B 1 132 ? 0.079 11.852 23.953 1 98.31 132 GLU B C 1
ATOM 4304 O O . GLU B 1 132 ? 0.871 11.055 24.453 1 98.31 132 GLU B O 1
ATOM 4309 N N . ALA B 1 133 ? -0.185 11.867 22.672 1 98.44 133 ALA B N 1
ATOM 4310 C CA . ALA B 1 133 ? 0.448 10.938 21.75 1 98.44 133 ALA B CA 1
ATOM 4311 C C . ALA B 1 133 ? 1.923 11.273 21.547 1 98.44 133 ALA B C 1
ATOM 4313 O O . ALA B 1 133 ? 2.734 10.391 21.25 1 98.44 133 ALA B O 1
ATOM 4314 N N . GLY B 1 134 ? 2.258 12.555 21.578 1 98.62 134 GLY B N 1
ATOM 4315 C CA . GLY B 1 134 ? 3.654 12.961 21.641 1 98.62 134 GLY B CA 1
ATOM 4316 C C . GLY B 1 134 ? 4.203 13.375 20.281 1 98.62 134 GLY B C 1
ATOM 4317 O O . GLY B 1 134 ? 5.363 13.789 20.188 1 98.62 134 GLY B O 1
ATOM 4318 N N . ILE B 1 135 ? 3.389 13.273 19.188 1 98.75 135 ILE B N 1
ATOM 4319 C CA . ILE B 1 135 ? 3.865 13.742 17.891 1 98.75 135 ILE B CA 1
ATOM 4320 C C . ILE B 1 135 ? 3.354 15.164 17.641 1 98.75 135 ILE B C 1
ATOM 4322 O O . ILE B 1 135 ? 2.68 15.75 18.484 1 98.75 135 ILE B O 1
ATOM 4326 N N . ARG B 1 136 ? 3.76 15.766 16.547 1 98.94 136 ARG B N 1
ATOM 4327 C CA . ARG B 1 136 ? 3.475 17.172 16.266 1 98.94 136 ARG B CA 1
ATOM 4328 C C . ARG B 1 136 ? 2.197 17.328 15.453 1 98.94 136 ARG B C 1
ATOM 4330 O O . ARG B 1 136 ? 1.992 16.609 14.477 1 98.94 136 ARG B O 1
ATOM 4337 N N . GLY B 1 137 ? 1.32 18.188 15.938 1 98.94 137 GLY B N 1
ATOM 4338 C CA . GLY B 1 137 ? 0.101 18.484 15.203 1 98.94 137 GLY B CA 1
ATOM 4339 C C . GLY B 1 137 ? 0.046 19.922 14.711 1 98.94 137 GLY B C 1
ATOM 4340 O O . GLY B 1 137 ? 0.155 20.859 15.508 1 98.94 137 GLY B O 1
ATOM 4341 N N . VAL B 1 138 ? 0.018 20.094 13.398 1 98.94 138 VAL B N 1
ATOM 4342 C CA . VAL B 1 138 ? -0.44 21.344 12.797 1 98.94 138 VAL B CA 1
ATOM 4343 C C . VAL B 1 138 ? -1.96 21.312 12.656 1 98.94 138 VAL B C 1
ATOM 4345 O O . VAL B 1 138 ? -2.49 20.719 11.711 1 98.94 138 VAL B O 1
ATOM 4348 N N . LEU B 1 139 ? -2.621 21.969 13.602 1 98.94 139 LEU B N 1
ATOM 4349 C CA . LEU B 1 139 ? -4.055 21.766 13.797 1 98.94 139 LEU B CA 1
ATOM 4350 C C . LEU B 1 139 ? -4.84 22.969 13.297 1 98.94 139 LEU B C 1
ATOM 4352 O O . LEU B 1 139 ? -4.832 24.031 13.922 1 98.94 139 LEU B O 1
ATOM 4356 N N . CYS B 1 140 ? -5.496 22.75 12.148 1 98.94 140 CYS B N 1
ATOM 4357 C CA . CYS B 1 140 ? -6.199 23.828 11.469 1 98.94 140 CYS B CA 1
ATOM 4358 C C . CYS B 1 140 ? -7.695 23.766 11.758 1 98.94 140 CYS B C 1
ATOM 4360 O O . CYS B 1 140 ? -8.406 22.922 11.211 1 98.94 140 CYS B O 1
ATOM 4362 N N . TRP B 1 141 ? -8.156 24.734 12.586 1 98.69 141 TRP B N 1
ATOM 4363 C CA . TRP B 1 141 ? -9.57 24.781 12.953 1 98.69 141 TRP B CA 1
ATOM 4364 C C . TRP B 1 141 ? -10.438 25.078 11.734 1 98.69 141 TRP B C 1
ATOM 4366 O O . TRP B 1 141 ? -10.227 26.062 11.039 1 98.69 141 TRP B O 1
ATOM 4376 N N . CYS B 1 142 ? -11.398 24.219 11.5 1 97.75 142 CYS B N 1
ATOM 4377 C CA . CYS B 1 142 ? -12.266 24.312 10.336 1 97.75 142 CYS B CA 1
ATOM 4378 C C . CYS B 1 142 ? -13.133 25.562 10.398 1 97.75 142 CYS B C 1
ATOM 4380 O O . CYS B 1 142 ? -13.938 25.719 11.312 1 97.75 142 CYS B O 1
ATO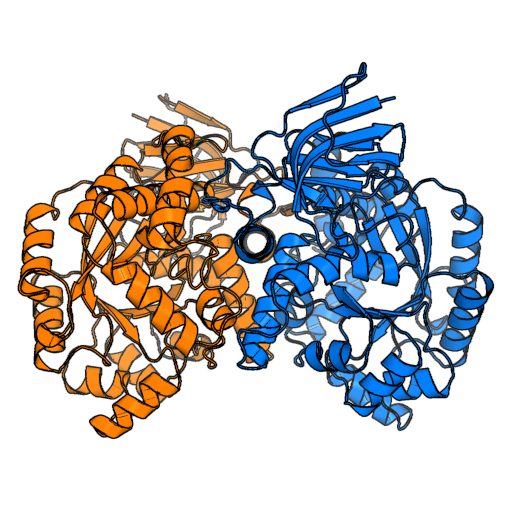M 4382 N N . VAL B 1 143 ? -12.984 26.453 9.469 1 97.94 143 VAL B N 1
ATOM 4383 C CA . VAL B 1 143 ? -13.758 27.688 9.297 1 97.94 143 VAL B CA 1
ATOM 4384 C C . VAL B 1 143 ? -14.68 27.547 8.086 1 97.94 143 VAL B C 1
ATOM 4386 O O . VAL B 1 143 ? -14.25 27.109 7.016 1 97.94 143 VAL B O 1
ATOM 4389 N N . LEU B 1 144 ? -15.906 27.781 8.211 1 97 144 LEU B N 1
ATOM 4390 C CA . LEU B 1 144 ? -16.906 27.812 7.148 1 97 144 LEU B CA 1
ATOM 4391 C C . LEU B 1 144 ? -18 28.828 7.465 1 97 144 LEU B C 1
ATOM 4393 O O . LEU B 1 144 ? -17.969 29.484 8.508 1 97 144 LEU B O 1
ATOM 4397 N N . ASP B 1 145 ? -18.922 29.047 6.488 1 97 145 ASP B N 1
ATOM 4398 C CA . ASP B 1 145 ? -20.016 30 6.711 1 97 145 ASP B CA 1
ATOM 4399 C C . ASP B 1 145 ? -20.812 29.625 7.949 1 97 145 ASP B C 1
ATOM 4401 O O . ASP B 1 145 ? -21.109 28.453 8.18 1 97 145 ASP B O 1
ATOM 4405 N N . GLN B 1 146 ? -21.109 30.641 8.727 1 93.94 146 GLN B N 1
ATOM 4406 C CA . GLN B 1 146 ? -21.781 30.422 10 1 93.94 146 GLN B CA 1
ATOM 4407 C C . GLN B 1 146 ? -23.094 29.672 9.805 1 93.94 146 GLN B C 1
ATOM 4409 O O . GLN B 1 146 ? -23.484 28.859 10.648 1 93.94 146 GLN B O 1
ATOM 4414 N N . GLU B 1 147 ? -23.797 29.859 8.727 1 92.94 147 GLU B N 1
ATOM 4415 C CA . GLU B 1 147 ? -25.094 29.234 8.469 1 92.94 147 GLU B CA 1
ATOM 4416 C C . GLU B 1 147 ? -24.938 27.766 8.07 1 92.94 147 GLU B C 1
ATOM 4418 O O . GLU B 1 147 ? -25.922 27.016 8.078 1 92.94 147 GLU B O 1
ATOM 4423 N N . MET B 1 148 ? -23.656 27.359 7.824 1 91.44 148 MET B N 1
ATOM 4424 C CA . MET B 1 148 ? -23.406 26.016 7.316 1 91.44 148 MET B CA 1
ATOM 4425 C C . MET B 1 148 ? -22.781 25.141 8.391 1 91.44 148 MET B C 1
ATOM 4427 O O . MET B 1 148 ? -22.469 23.969 8.141 1 91.44 148 MET B O 1
ATOM 4431 N N . THR B 1 149 ? -22.562 25.703 9.547 1 89.81 149 THR B N 1
ATOM 4432 C CA . THR B 1 149 ? -21.812 24.953 10.547 1 89.81 149 THR B CA 1
ATOM 4433 C C . THR B 1 149 ? -22.719 24.484 11.68 1 89.81 149 THR B C 1
ATOM 4435 O O . THR B 1 149 ? -23.797 25.047 11.891 1 89.81 149 THR B O 1
ATOM 4438 N N . THR B 1 150 ? -22.281 23.406 12.312 1 84.94 150 THR B N 1
ATOM 4439 C CA . THR B 1 150 ? -22.938 22.969 13.539 1 84.94 150 THR B CA 1
ATOM 4440 C C . THR B 1 150 ? -22.156 23.422 14.766 1 84.94 150 THR B C 1
ATOM 4442 O O . THR B 1 150 ? -22.562 23.156 15.898 1 84.94 150 THR B O 1
ATOM 4445 N N . GLN B 1 151 ? -21.031 24.094 14.523 1 89.75 151 GLN B N 1
ATOM 4446 C CA . GLN B 1 151 ? -20.219 24.578 15.633 1 89.75 151 GLN B CA 1
ATOM 4447 C C . GLN B 1 151 ? -20.984 25.641 16.438 1 89.75 151 GLN B C 1
ATOM 4449 O O . GLN B 1 151 ? -21.75 26.422 15.883 1 89.75 151 GLN B O 1
ATOM 4454 N N . ILE B 1 152 ? -20.734 25.609 17.703 1 90.62 152 ILE B N 1
ATOM 4455 C CA . ILE B 1 152 ? -21.25 26.672 18.547 1 90.62 152 ILE B CA 1
ATOM 4456 C C . ILE B 1 152 ? -20.406 27.938 18.391 1 90.62 152 ILE B C 1
ATOM 4458 O O . ILE B 1 152 ? -19.188 27.906 18.609 1 90.62 152 ILE B O 1
ATOM 4462 N N . GLY B 1 153 ? -21.062 29 17.922 1 92.75 153 GLY B N 1
ATOM 4463 C CA . GLY B 1 153 ? -20.344 30.25 17.734 1 92.75 153 GLY B CA 1
ATOM 4464 C C . GLY B 1 153 ? -19.828 30.438 16.328 1 92.75 153 GLY B C 1
ATOM 4465 O O . GLY B 1 153 ? -20.047 29.594 15.461 1 92.75 153 GLY B O 1
ATOM 4466 N N . ASN B 1 154 ? -19.172 31.578 16.125 1 96.12 154 ASN B N 1
ATOM 4467 C CA . ASN B 1 154 ? -18.594 31.891 14.828 1 96.12 154 ASN B CA 1
ATOM 4468 C C . ASN B 1 154 ? -17.328 31.062 14.57 1 96.12 154 ASN B C 1
ATOM 4470 O O . ASN B 1 154 ? -16.391 31.125 15.352 1 96.12 154 ASN B O 1
ATOM 4474 N N . PRO B 1 155 ? -17.25 30.344 13.484 1 97.5 155 PRO B N 1
ATOM 4475 C CA . PRO B 1 155 ? -16.125 29.453 13.242 1 97.5 155 PRO B CA 1
ATOM 4476 C C . PRO B 1 155 ? -14.781 30.172 13.211 1 97.5 155 PRO B C 1
ATOM 4478 O O . PRO B 1 155 ? -13.781 29.672 13.727 1 97.5 155 PRO B O 1
ATOM 4481 N N . LEU B 1 156 ? -14.703 31.312 12.57 1 98.12 156 LEU B N 1
ATOM 4482 C CA . LEU B 1 156 ? -13.453 32.062 12.508 1 98.12 156 LEU B CA 1
ATOM 4483 C C . LEU B 1 156 ? -13.023 32.531 13.906 1 98.12 156 LEU B C 1
ATOM 4485 O O . LEU B 1 156 ? -11.836 32.5 14.227 1 98.12 156 LEU B O 1
ATOM 4489 N N . GLN B 1 157 ? -14.008 33 14.688 1 98.06 157 GLN B N 1
ATOM 4490 C CA . GLN B 1 157 ? -13.695 33.375 16.062 1 98.06 157 GLN B CA 1
ATOM 4491 C C . GLN B 1 157 ? -13.219 32.188 16.875 1 98.06 157 GLN B C 1
ATOM 4493 O O . GLN B 1 157 ? -12.312 32.281 17.703 1 98.06 157 GLN B O 1
ATOM 4498 N N . ASN B 1 158 ? -13.859 31.016 16.672 1 98.19 158 ASN B N 1
ATOM 4499 C CA . ASN B 1 158 ? -13.391 29.781 17.297 1 98.19 158 ASN B CA 1
ATOM 4500 C C . ASN B 1 158 ? -11.945 29.484 16.938 1 98.19 158 ASN B C 1
ATOM 4502 O O . ASN B 1 158 ? -11.156 29.062 17.797 1 98.19 158 ASN B O 1
ATOM 4506 N N . CYS B 1 159 ? -11.594 29.672 15.703 1 98.62 159 CYS B N 1
ATOM 4507 C CA . CYS B 1 159 ? -10.234 29.469 15.219 1 98.62 159 CYS B CA 1
ATOM 4508 C C . CYS B 1 159 ? -9.25 30.391 15.938 1 98.62 159 CYS B C 1
ATOM 4510 O O . CYS B 1 159 ? -8.195 29.953 16.375 1 98.62 159 CYS B O 1
ATOM 4512 N N . LYS B 1 160 ? -9.617 31.672 16.062 1 98.69 160 LYS B N 1
ATOM 4513 C CA . LYS B 1 160 ? -8.773 32.656 16.75 1 98.69 160 LYS B CA 1
ATOM 4514 C C . LYS B 1 160 ? -8.602 32.281 18.219 1 98.69 160 LYS B C 1
ATOM 4516 O O . LYS B 1 160 ? -7.5 32.406 18.766 1 98.69 160 LYS B O 1
ATOM 4521 N N . ASN B 1 161 ? -9.727 31.844 18.844 1 98.56 161 ASN B N 1
ATOM 4522 C CA . ASN B 1 161 ? -9.664 31.406 20.234 1 98.56 161 ASN B CA 1
ATOM 4523 C C . ASN B 1 161 ? -8.727 30.219 20.406 1 98.56 161 ASN B C 1
ATOM 4525 O O . ASN B 1 161 ? -7.969 30.156 21.375 1 98.56 161 ASN B O 1
ATOM 4529 N N . PHE B 1 162 ? -8.812 29.281 19.516 1 98.69 162 PHE B N 1
ATOM 4530 C CA . PHE B 1 162 ? -7.949 28.109 19.547 1 98.69 162 PHE B CA 1
ATOM 4531 C C . PHE B 1 162 ? -6.484 28.516 19.469 1 98.69 162 PHE B C 1
ATOM 4533 O O . PHE B 1 162 ? -5.66 28.047 20.266 1 98.69 162 PHE B O 1
ATOM 4540 N N . TYR B 1 163 ? -6.152 29.391 18.484 1 98.69 163 TYR B N 1
ATOM 4541 C CA . TYR B 1 163 ? -4.797 29.922 18.344 1 98.69 163 TYR B CA 1
ATOM 4542 C C . TYR B 1 163 ? -4.301 30.5 19.672 1 98.69 163 TYR B C 1
ATOM 4544 O O . TYR B 1 163 ? -3.215 30.156 20.141 1 98.69 163 TYR B O 1
ATOM 4552 N N . ASN B 1 164 ? -5.082 31.297 20.281 1 98.56 164 ASN B N 1
ATOM 4553 C CA . ASN B 1 164 ? -4.676 31.984 21.5 1 98.56 164 ASN B CA 1
ATOM 4554 C C . ASN B 1 164 ? -4.438 31.016 22.641 1 98.56 164 ASN B C 1
ATOM 4556 O O . ASN B 1 164 ? -3.557 31.234 23.469 1 98.56 164 ASN B O 1
ATOM 4560 N N . SER B 1 165 ? -5.172 29.953 22.609 1 98.44 165 SER B N 1
ATOM 4561 C CA . SER B 1 165 ? -5.109 29 23.703 1 98.44 165 SER B CA 1
ATOM 4562 C C . SER B 1 165 ? -3.941 28.031 23.531 1 98.44 165 SER B C 1
ATOM 4564 O O . SER B 1 165 ? -3.416 27.5 24.5 1 98.44 165 SER B O 1
ATOM 4566 N N . PHE B 1 166 ? -3.502 27.75 22.281 1 98.56 166 PHE B N 1
ATOM 4567 C CA . PHE B 1 166 ? -2.602 26.609 22.078 1 98.56 166 PHE B CA 1
ATOM 4568 C C . PHE B 1 166 ? -1.312 27.062 21.391 1 98.56 166 PHE B C 1
ATOM 4570 O O . PHE B 1 166 ? -0.41 26.266 21.172 1 98.56 166 PHE B O 1
ATOM 4577 N N . LYS B 1 167 ? -1.107 28.359 21.031 1 96.81 167 LYS B N 1
ATOM 4578 C CA . LYS B 1 167 ? 0.027 28.859 20.266 1 96.81 167 LYS B CA 1
ATOM 4579 C C . LYS B 1 167 ? 1.341 28.625 21 1 96.81 167 LYS B C 1
ATOM 4581 O O . LYS B 1 167 ? 2.414 28.656 20.406 1 96.81 167 LYS B O 1
ATOM 4586 N N . ARG B 1 168 ? 1.396 28.266 22.297 1 97.19 168 ARG B N 1
ATOM 4587 C CA . ARG B 1 168 ? 2.631 28.109 23.047 1 97.19 168 ARG B CA 1
ATOM 4588 C C . ARG B 1 168 ? 2.801 26.672 23.531 1 97.19 168 ARG B C 1
ATOM 4590 O O . ARG B 1 168 ? 3.688 26.375 24.328 1 97.19 168 ARG B O 1
ATOM 4597 N N . LYS B 1 169 ? 1.972 25.812 22.984 1 98.25 169 LYS B N 1
ATOM 4598 C CA . LYS B 1 169 ? 2.068 24.422 23.391 1 98.25 169 LYS B CA 1
ATOM 4599 C C . LYS B 1 169 ? 3.102 23.672 22.562 1 98.25 169 LYS B C 1
ATOM 4601 O O . LYS B 1 169 ? 3.117 23.797 21.328 1 98.25 169 LYS B O 1
ATOM 4606 N N . ARG B 1 170 ? 4.031 22.922 23.25 1 98 170 ARG B N 1
ATOM 4607 C CA . ARG B 1 170 ? 5.094 22.172 22.594 1 98 170 ARG B CA 1
ATOM 4608 C C . ARG B 1 170 ? 4.516 21.188 21.578 1 98 170 ARG B C 1
ATOM 4610 O O . ARG B 1 170 ? 3.594 20.438 21.891 1 98 170 ARG B O 1
ATOM 4617 N N . LYS B 1 171 ? 4.938 21.25 20.344 1 98.62 171 LYS B N 1
ATOM 4618 C CA . LYS B 1 171 ? 4.621 20.344 19.25 1 98.62 171 LYS B CA 1
ATOM 4619 C C . LYS B 1 171 ? 3.211 20.609 18.719 1 98.62 171 LYS B C 1
ATOM 4621 O O . LYS B 1 171 ? 2.68 19.797 17.938 1 98.62 171 LYS B O 1
ATOM 4626 N N . ILE B 1 172 ? 2.506 21.641 19.203 1 98.81 172 ILE B N 1
ATOM 4627 C CA . ILE B 1 172 ? 1.219 22.047 18.641 1 98.81 172 ILE B CA 1
ATOM 4628 C C . ILE B 1 172 ? 1.369 23.359 17.875 1 98.81 172 ILE B C 1
ATOM 4630 O O . ILE B 1 172 ? 1.905 24.328 18.406 1 98.81 172 ILE B O 1
ATOM 4634 N N . MET B 1 173 ? 1.011 23.328 16.672 1 98.56 173 MET B N 1
ATOM 4635 C CA . MET B 1 173 ? 0.961 24.531 15.852 1 98.56 173 MET B CA 1
ATOM 4636 C C . MET B 1 173 ? -0.46 24.812 15.375 1 98.56 173 MET B C 1
ATOM 4638 O O . MET B 1 173 ? -0.958 24.125 14.477 1 98.56 173 MET B O 1
ATOM 4642 N N . PRO B 1 174 ? -1.11 25.812 15.961 1 98.69 174 PRO B N 1
ATOM 4643 C CA . PRO B 1 174 ? -2.436 26.156 15.438 1 98.69 174 PRO B CA 1
ATOM 4644 C C . PRO B 1 174 ? -2.391 26.672 14 1 98.69 174 PRO B C 1
ATOM 4646 O O . PRO B 1 174 ? -1.455 27.375 13.617 1 98.69 174 PRO B O 1
ATOM 4649 N N . GLY B 1 175 ? -3.305 26.266 13.18 1 98.75 175 GLY B N 1
ATOM 4650 C CA . GLY B 1 175 ? -3.496 26.734 11.812 1 98.75 175 GLY B CA 1
ATOM 4651 C C . GLY B 1 175 ? -4.938 27.078 11.5 1 98.75 175 GLY B C 1
ATOM 4652 O O . GLY B 1 175 ? -5.789 27.094 12.391 1 98.75 175 GLY B O 1
ATOM 4653 N N . VAL B 1 176 ? -5.172 27.531 10.289 1 98.81 176 VAL B N 1
ATOM 4654 C CA . VAL B 1 176 ? -6.5 27.906 9.805 1 98.81 176 VAL B CA 1
ATOM 4655 C C . VAL B 1 176 ? -6.949 26.922 8.727 1 98.81 176 VAL B C 1
ATOM 4657 O O . VAL B 1 176 ? -6.191 26.609 7.801 1 98.81 176 VAL B O 1
ATOM 4660 N N . GLY B 1 177 ? -8.133 26.344 8.914 1 98.62 177 GLY B N 1
ATOM 4661 C CA . GLY B 1 177 ? -8.688 25.453 7.91 1 98.62 177 GLY B CA 1
ATOM 4662 C C . GLY B 1 177 ? -9.969 25.969 7.285 1 98.62 177 GLY B C 1
ATOM 4663 O O . GLY B 1 177 ? -10.898 26.344 7.996 1 98.62 177 GLY B O 1
ATOM 4664 N N . LEU B 1 178 ? -9.938 26.141 5.938 1 97.44 178 LEU B N 1
ATOM 4665 C CA . LEU B 1 178 ? -11.195 26.297 5.211 1 97.44 178 LEU B CA 1
ATOM 4666 C C . LEU B 1 178 ? -11.703 24.938 4.723 1 97.44 178 LEU B C 1
ATOM 4668 O O . LEU B 1 178 ? -10.93 24.141 4.195 1 97.44 178 LEU B O 1
ATOM 4672 N N . GLN B 1 179 ? -12.914 24.625 5.008 1 93.69 179 GLN B N 1
ATOM 4673 C CA . GLN B 1 179 ? -13.453 23.359 4.527 1 93.69 179 GLN B CA 1
ATOM 4674 C C . GLN B 1 179 ? -13.375 23.281 3.006 1 93.69 179 GLN B C 1
ATOM 4676 O O . GLN B 1 179 ? -12.891 22.281 2.459 1 93.69 179 GLN B O 1
ATOM 4681 N N . GLY B 1 180 ? -13.852 24.281 2.279 1 96.19 180 GLY B N 1
ATOM 4682 C CA . GLY B 1 180 ? -13.844 24.375 0.827 1 96.19 180 GLY B CA 1
ATOM 4683 C C . GLY B 1 180 ? -14.773 25.438 0.286 1 96.19 180 GLY B C 1
ATOM 4684 O O . GLY B 1 180 ? -15.57 26.016 1.033 1 96.19 180 GLY B O 1
ATOM 4685 N N . VAL B 1 181 ? -14.695 25.719 -0.996 1 96.81 181 VAL B N 1
ATOM 4686 C CA . VAL B 1 181 ? -15.414 26.828 -1.626 1 96.81 181 VAL B CA 1
ATOM 4687 C C . VAL B 1 181 ? -16.922 26.531 -1.628 1 96.81 181 VAL B C 1
ATOM 4689 O O . VAL B 1 181 ? -17.734 27.438 -1.779 1 96.81 181 VAL B O 1
ATOM 4692 N N . TYR B 1 182 ? -17.281 25.312 -1.391 1 94.75 182 TYR B N 1
ATOM 4693 C CA . TYR B 1 182 ? -18.672 24.906 -1.448 1 94.75 182 TYR B CA 1
ATOM 4694 C C . TYR B 1 182 ? -19.406 25.297 -0.167 1 94.75 182 TYR B C 1
ATOM 4696 O O . TYR B 1 182 ? -20.641 25.297 -0.123 1 94.75 182 TYR B O 1
ATOM 4704 N N . VAL B 1 183 ? -18.641 25.688 0.888 1 95.5 183 VAL B N 1
ATOM 4705 C CA . VAL B 1 183 ? -19.312 26.062 2.129 1 95.5 183 VAL B CA 1
ATOM 4706 C C . VAL B 1 183 ? -18.719 27.344 2.678 1 95.5 183 VAL B C 1
ATOM 4708 O O . VAL B 1 183 ? -18.953 27.719 3.83 1 95.5 183 VAL B O 1
ATOM 4711 N N . CYS B 1 184 ? -17.906 28 1.966 1 97.62 184 CYS B N 1
ATOM 4712 C CA . CYS B 1 184 ? -17.266 29.25 2.375 1 97.62 184 CYS B CA 1
ATOM 4713 C C . CYS B 1 184 ? -17.5 30.344 1.351 1 97.62 184 CYS B C 1
ATOM 4715 O O . CYS B 1 184 ? -17.078 30.234 0.2 1 97.62 184 CYS B O 1
ATOM 4717 N N . ASN B 1 185 ? -18.188 31.406 1.773 1 97.12 185 ASN B N 1
ATOM 4718 C CA . ASN B 1 185 ? -18.344 32.562 0.898 1 97.12 185 ASN B CA 1
ATOM 4719 C C . ASN B 1 185 ? -17.109 33.469 0.917 1 97.12 185 ASN B C 1
ATOM 4721 O O . ASN B 1 185 ? -16.125 33.156 1.589 1 97.12 185 ASN B O 1
ATOM 4725 N N . GLU B 1 186 ? -17.125 34.531 0.143 1 98.06 186 GLU B N 1
ATOM 4726 C CA . GLU B 1 186 ? -15.961 35.406 -0.019 1 98.06 186 GLU B CA 1
ATOM 4727 C C . GLU B 1 186 ? -15.516 36 1.32 1 98.06 186 GLU B C 1
ATOM 4729 O O . GLU B 1 186 ? -14.32 36.031 1.619 1 98.06 186 GLU B O 1
ATOM 4734 N N . GLU B 1 187 ? -16.422 36.469 2.111 1 98 187 GLU B N 1
ATOM 4735 C CA . GLU B 1 187 ? -16.109 37.062 3.398 1 98 187 GLU B CA 1
ATOM 4736 C C . GLU B 1 187 ? -15.406 36.094 4.324 1 98 187 GLU B C 1
ATOM 4738 O O . GLU B 1 187 ? -14.414 36.438 4.977 1 98 187 GLU B O 1
ATOM 4743 N N . THR B 1 188 ? -15.914 34.906 4.379 1 98.31 188 THR B N 1
ATOM 4744 C CA . THR B 1 188 ? -15.32 33.844 5.195 1 98.31 188 THR B CA 1
ATOM 4745 C C . THR B 1 188 ? -13.906 33.531 4.723 1 98.31 188 THR B C 1
ATOM 4747 O O . THR B 1 188 ? -12.977 33.438 5.527 1 98.31 188 THR B O 1
ATOM 4750 N N . CYS B 1 189 ? -13.734 33.375 3.426 1 98.62 189 CYS B N 1
ATOM 4751 C CA . CYS B 1 189 ? -12.43 33.062 2.85 1 98.62 189 CYS B CA 1
ATOM 4752 C C . CYS B 1 189 ? -11.43 34.188 3.139 1 98.62 189 CYS B C 1
ATOM 4754 O O . CYS B 1 189 ? -10.305 33.906 3.566 1 98.62 189 CYS B O 1
ATOM 4756 N N . ARG B 1 190 ? -11.828 35.406 2.936 1 98.44 190 ARG B N 1
ATOM 4757 C CA . ARG B 1 190 ? -10.945 36.531 3.146 1 98.44 190 ARG B CA 1
ATOM 4758 C C . ARG B 1 190 ? -10.602 36.719 4.625 1 98.44 190 ARG B C 1
ATOM 4760 O O . ARG B 1 190 ? -9.461 37.031 4.969 1 98.44 190 ARG B O 1
ATOM 4767 N N . GLY B 1 191 ? -11.602 36.531 5.469 1 98.44 191 GLY B N 1
ATOM 4768 C CA . GLY B 1 191 ? -11.352 36.594 6.898 1 98.44 191 GLY B CA 1
ATOM 4769 C C . GLY B 1 191 ? -10.328 35.594 7.371 1 98.44 191 GLY B C 1
ATOM 4770 O O . GLY B 1 191 ? -9.445 35.906 8.164 1 98.44 191 GLY B O 1
ATOM 4771 N N . ALA B 1 192 ? -10.484 34.344 6.918 1 98.56 192 ALA B N 1
ATOM 4772 C CA . ALA B 1 192 ? -9.539 33.281 7.25 1 98.56 192 ALA B CA 1
ATOM 4773 C C . ALA B 1 192 ? -8.133 33.625 6.75 1 98.56 192 ALA B C 1
ATOM 4775 O O . ALA B 1 192 ? -7.152 33.438 7.473 1 98.56 192 ALA B O 1
ATOM 4776 N N . LYS B 1 193 ? -8.062 34.094 5.512 1 98.62 193 LYS B N 1
ATOM 4777 C CA . LYS B 1 193 ? -6.793 34.5 4.898 1 98.62 193 LYS B CA 1
ATOM 4778 C C . LYS B 1 193 ? -6.117 35.625 5.672 1 98.62 193 LYS B C 1
ATOM 4780 O O . LYS B 1 193 ? -4.914 35.562 5.922 1 98.62 193 LYS B O 1
ATOM 4785 N N . GLU B 1 194 ? -6.852 36.562 6.012 1 98.56 194 GLU B N 1
ATOM 4786 C CA . GLU B 1 194 ? -6.328 37.719 6.766 1 98.56 194 GLU B CA 1
ATOM 4787 C C . GLU B 1 194 ? -5.742 37.25 8.102 1 98.56 194 GLU B C 1
ATOM 4789 O O . GLU B 1 194 ? -4.664 37.719 8.492 1 98.56 194 GLU B O 1
ATOM 4794 N N . PHE B 1 195 ? -6.445 36.406 8.805 1 98.69 195 PHE B N 1
ATOM 4795 C CA . PHE B 1 195 ? -5.965 35.906 10.086 1 98.69 195 PHE B CA 1
ATOM 4796 C C . PHE B 1 195 ? -4.688 35.094 9.914 1 98.69 195 PHE B C 1
ATOM 4798 O O . PHE B 1 195 ? -3.717 35.281 10.648 1 98.69 195 PHE B O 1
ATOM 4805 N N . SER B 1 196 ? -4.695 34.156 8.906 1 98.69 196 SER B N 1
ATOM 4806 C CA . SER B 1 196 ? -3.518 33.344 8.586 1 98.69 196 SER B CA 1
ATOM 4807 C C . SER B 1 196 ? -2.305 34.25 8.328 1 98.69 196 SER B C 1
ATOM 4809 O O . SER B 1 196 ? -1.229 34 8.883 1 98.69 196 SER B O 1
ATOM 4811 N N . ASP B 1 197 ? -2.488 35.281 7.504 1 98.31 197 ASP B N 1
ATOM 4812 C CA . ASP B 1 197 ? -1.397 36.188 7.152 1 98.31 197 ASP B CA 1
ATOM 4813 C C . ASP B 1 197 ? -0.914 36.969 8.375 1 98.31 197 ASP B C 1
ATOM 4815 O O . ASP B 1 197 ? 0.291 37.125 8.578 1 98.31 197 ASP B O 1
ATOM 4819 N N . ALA B 1 198 ? -1.849 37.438 9.148 1 98.38 198 ALA B N 1
ATOM 4820 C CA . ALA B 1 198 ? -1.521 38.281 10.305 1 98.38 198 ALA B CA 1
ATOM 4821 C C . ALA B 1 198 ? -0.669 37.5 11.305 1 98.38 198 ALA B C 1
ATOM 4823 O O . ALA B 1 198 ? 0.199 38.062 11.969 1 98.38 198 ALA B O 1
ATOM 4824 N N . LYS B 1 199 ? -0.933 36.219 11.43 1 98.19 199 LYS B N 1
ATOM 4825 C CA . LYS B 1 199 ? -0.245 35.438 12.438 1 98.19 199 LYS B CA 1
ATOM 4826 C C . LYS B 1 199 ? 0.762 34.469 11.805 1 98.19 199 LYS B C 1
ATOM 4828 O O . LYS B 1 199 ? 1.438 33.719 12.5 1 98.19 199 LYS B O 1
ATOM 4833 N N . ASN B 1 200 ? 0.902 34.5 10.445 1 97.88 200 ASN B N 1
ATOM 4834 C CA . ASN B 1 200 ? 1.781 33.625 9.672 1 97.88 200 ASN B CA 1
ATOM 4835 C C . ASN B 1 200 ? 1.506 32.156 9.969 1 97.88 200 ASN B C 1
ATOM 4837 O O . ASN B 1 200 ? 2.416 31.391 10.344 1 97.88 200 ASN B O 1
ATOM 4841 N N . LEU B 1 201 ? 0.244 31.797 9.836 1 98.44 201 LEU B N 1
ATOM 4842 C CA . LEU B 1 201 ? -0.218 30.438 10.109 1 98.44 201 LEU B CA 1
ATOM 4843 C C . LEU B 1 201 ? -0.495 29.672 8.82 1 98.44 201 LEU B C 1
ATOM 4845 O O . LEU B 1 201 ? -0.922 30.281 7.828 1 98.44 201 LEU B O 1
ATOM 4849 N N . PRO B 1 202 ? -0.26 28.359 8.844 1 98.62 202 PRO B N 1
ATOM 4850 C CA . PRO B 1 202 ? -0.74 27.578 7.707 1 98.62 202 PRO B CA 1
ATOM 4851 C C . PRO B 1 202 ? -2.244 27.719 7.48 1 98.62 202 PRO B C 1
ATOM 4853 O O . PRO B 1 202 ? -3.012 27.766 8.445 1 98.62 202 PRO B O 1
ATOM 4856 N N . LEU B 1 203 ? -2.654 27.859 6.27 1 98.81 203 LEU B N 1
ATOM 4857 C CA . LEU B 1 203 ? -4.043 27.891 5.82 1 98.81 203 LEU B CA 1
ATOM 4858 C C . LEU B 1 203 ? -4.324 26.734 4.867 1 98.81 203 LEU B C 1
ATOM 4860 O O . LEU B 1 203 ? -3.881 26.75 3.717 1 98.81 203 LEU B O 1
ATOM 4864 N N . THR B 1 204 ? -5.035 25.672 5.324 1 98.88 204 THR B N 1
ATOM 4865 C CA . THR B 1 204 ? -5.305 24.516 4.48 1 98.88 204 THR B CA 1
ATOM 4866 C C . THR B 1 204 ? -6.781 24.453 4.109 1 98.88 204 THR B C 1
ATOM 4868 O O . THR B 1 204 ? -7.637 24.938 4.852 1 98.88 204 THR B O 1
ATOM 4871 N N . PHE B 1 205 ? -7.094 23.953 2.945 1 98.69 205 PHE B N 1
ATOM 4872 C CA . PHE B 1 205 ? -8.453 23.797 2.449 1 98.69 205 PHE B CA 1
ATOM 4873 C C . PHE B 1 205 ? -8.508 22.75 1.344 1 98.69 205 PHE B C 1
ATOM 4875 O O . PHE B 1 205 ? -7.488 22.438 0.721 1 98.69 205 PHE B O 1
ATOM 4882 N N . HIS B 1 206 ? -9.672 22.109 1.195 1 98.31 206 HIS B N 1
ATOM 4883 C CA . HIS B 1 206 ? -9.906 21.266 0.018 1 98.31 206 HIS B CA 1
ATOM 4884 C C . HIS B 1 206 ? -10.023 22.125 -1.242 1 98.31 206 HIS B C 1
ATOM 4886 O O . HIS B 1 206 ? -10.656 23.188 -1.225 1 98.31 206 HIS B O 1
ATOM 4892 N N . LEU B 1 207 ? -9.438 21.656 -2.279 1 98.56 207 LEU B N 1
ATOM 4893 C CA . LEU B 1 207 ? -9.484 22.422 -3.518 1 98.56 207 LEU B CA 1
ATOM 4894 C C . LEU B 1 207 ? -9.586 21.5 -4.727 1 98.56 207 LEU B C 1
ATOM 4896 O O . LEU B 1 207 ? -8.703 20.672 -4.957 1 98.56 207 LEU B O 1
ATOM 4900 N N . SER B 1 208 ? -10.648 21.672 -5.52 1 98.44 208 SER B N 1
ATOM 4901 C CA . SER B 1 208 ? -10.844 21.016 -6.805 1 98.44 208 SER B CA 1
ATOM 4902 C C . SER B 1 208 ? -10.648 19.516 -6.688 1 98.44 208 SER B C 1
ATOM 4904 O O . SER B 1 208 ? -9.891 18.922 -7.457 1 98.44 208 SER B O 1
ATOM 4906 N N . GLU B 1 209 ? -11.273 18.969 -5.676 1 96.25 209 GLU B N 1
ATOM 4907 C CA . GLU B 1 209 ? -11.18 17.547 -5.395 1 96.25 209 GLU B CA 1
ATOM 4908 C C . GLU B 1 209 ? -12 16.719 -6.383 1 96.25 209 GLU B C 1
ATOM 4910 O O . GLU B 1 209 ? -11.578 15.656 -6.82 1 96.25 209 GLU B O 1
ATOM 4915 N N . THR B 1 210 ? -13.188 17.25 -6.676 1 95.25 210 THR B N 1
ATOM 4916 C CA . THR B 1 210 ? -14.102 16.531 -7.555 1 95.25 210 THR B CA 1
ATOM 4917 C C . THR B 1 210 ? -14.508 17.391 -8.742 1 95.25 210 THR B C 1
ATOM 4919 O O . THR B 1 210 ? -14.484 18.625 -8.656 1 95.25 210 THR B O 1
ATOM 4922 N N . ARG B 1 211 ? -14.914 16.719 -9.805 1 95.25 211 ARG B N 1
ATOM 4923 C CA . ARG B 1 211 ? -15.469 17.422 -10.969 1 95.25 211 ARG B CA 1
ATOM 4924 C C . ARG B 1 211 ? -16.719 18.203 -10.586 1 95.25 211 ARG B C 1
ATOM 4926 O O . ARG B 1 211 ? -16.922 19.328 -11.062 1 95.25 211 ARG B O 1
ATOM 4933 N N . GLY B 1 212 ? -17.516 17.594 -9.727 1 95.12 212 GLY B N 1
ATOM 4934 C CA . GLY B 1 212 ? -18.734 18.25 -9.258 1 95.12 212 GLY B CA 1
ATOM 4935 C C . GLY B 1 212 ? -18.469 19.562 -8.555 1 95.12 212 GLY B C 1
ATOM 4936 O O . GLY B 1 212 ? -19.172 20.547 -8.789 1 95.12 212 GLY B O 1
ATOM 4937 N N . GLU B 1 213 ? -17.484 19.609 -7.68 1 95.19 213 GLU B N 1
ATOM 4938 C CA . GLU B 1 213 ? -17.094 20.828 -6.98 1 95.19 213 GLU B CA 1
ATOM 4939 C C . GLU B 1 213 ? -16.75 21.953 -7.965 1 95.19 213 GLU B C 1
ATOM 4941 O O . GLU B 1 213 ? -17.234 23.078 -7.832 1 95.19 213 GLU B O 1
ATOM 4946 N N . VAL B 1 214 ? -15.961 21.625 -8.977 1 97.94 214 VAL B N 1
ATOM 4947 C CA . VAL B 1 214 ? -15.477 22.609 -9.945 1 97.94 214 VAL B CA 1
ATOM 4948 C C . VAL B 1 214 ? -16.656 23.141 -10.773 1 97.94 214 VAL B C 1
ATOM 4950 O O . VAL B 1 214 ? -16.797 24.344 -10.938 1 97.94 214 VAL B O 1
ATOM 4953 N N . ASN B 1 215 ? -17.469 22.219 -11.234 1 97.62 215 ASN B N 1
ATOM 4954 C CA . ASN B 1 215 ? -18.594 22.594 -12.086 1 97.62 215 ASN B CA 1
ATOM 4955 C C . ASN B 1 215 ? -19.609 23.438 -11.328 1 97.62 215 ASN B C 1
ATOM 4957 O O . ASN B 1 215 ? -20.125 24.422 -11.859 1 97.62 215 ASN B O 1
ATOM 4961 N N . GLU B 1 216 ? -19.906 23.031 -10.109 1 97.44 216 GLU B N 1
ATOM 4962 C CA . GLU B 1 216 ? -20.891 23.766 -9.305 1 97.44 216 GLU B CA 1
ATOM 4963 C C . GLU B 1 216 ? -20.391 25.156 -8.953 1 97.44 216 GLU B C 1
ATOM 4965 O O . GLU B 1 216 ? -21.156 26.125 -8.969 1 97.44 216 GLU B O 1
ATOM 4970 N N . HIS B 1 217 ? -19.156 25.234 -8.641 1 98.25 217 HIS B N 1
ATOM 4971 C CA . HIS B 1 217 ? -18.594 26.547 -8.297 1 98.25 217 HIS B CA 1
ATOM 4972 C C . HIS B 1 217 ? -18.578 27.469 -9.516 1 98.25 217 HIS B C 1
ATOM 4974 O O . HIS B 1 217 ? -18.859 28.656 -9.391 1 98.25 217 HIS B O 1
ATOM 4980 N N . ARG B 1 218 ? -18.203 26.938 -10.641 1 98 218 ARG B N 1
ATOM 4981 C CA . ARG B 1 218 ? -18.203 27.719 -11.875 1 98 218 ARG B CA 1
ATOM 4982 C C . ARG B 1 218 ? -19.609 28.203 -12.211 1 98 218 ARG B C 1
ATOM 4984 O O . ARG B 1 218 ? -19.797 29.344 -12.648 1 98 218 ARG B O 1
ATOM 4991 N N . LYS B 1 219 ? -20.547 27.344 -12.055 1 98.12 219 LYS B N 1
ATOM 4992 C CA . LYS B 1 219 ? -21.938 27.719 -12.297 1 98.12 219 LYS B CA 1
ATOM 4993 C C . LYS B 1 219 ? -22.375 28.859 -11.391 1 98.12 219 LYS B C 1
ATOM 4995 O O . LYS B 1 219 ? -23.078 29.781 -11.828 1 98.12 219 LYS B O 1
ATOM 5000 N N . LYS B 1 220 ? -21.953 28.797 -10.156 1 97.19 220 LYS B N 1
ATOM 5001 C CA . LYS B 1 220 ? -22.375 29.75 -9.141 1 97.19 220 LYS B CA 1
ATOM 5002 C C . LYS B 1 220 ? -21.656 31.078 -9.297 1 97.19 220 LYS B C 1
ATOM 5004 O O . LYS B 1 220 ? -22.25 32.156 -9.086 1 97.19 220 LYS B O 1
ATOM 5009 N N . THR B 1 221 ? -20.391 31.094 -9.695 1 97.25 221 THR B N 1
ATOM 5010 C CA . THR B 1 221 ? -19.578 32.312 -9.586 1 97.25 221 THR B CA 1
ATOM 5011 C C . THR B 1 221 ? -19.031 32.719 -10.945 1 97.25 221 THR B C 1
ATOM 5013 O O . THR B 1 221 ? -18.531 33.844 -11.109 1 97.25 221 THR B O 1
ATOM 5016 N N . GLY B 1 222 ? -19.078 31.812 -11.891 1 97.81 222 GLY B N 1
ATOM 5017 C CA . GLY B 1 222 ? -18.484 32.062 -13.195 1 97.81 222 GLY B CA 1
ATOM 5018 C C . GLY B 1 222 ? -17.016 31.719 -13.25 1 97.81 222 GLY B C 1
ATOM 5019 O O . GLY B 1 222 ? -16.375 31.859 -14.297 1 97.81 222 GLY B O 1
ATOM 5020 N N . LYS B 1 223 ? -16.484 31.25 -12.109 1 98.25 223 LYS B N 1
ATOM 5021 C CA . LYS B 1 223 ? -15.055 30.969 -12.031 1 98.25 223 LYS B CA 1
ATOM 5022 C C . LYS B 1 223 ? -14.797 29.594 -11.422 1 98.25 223 LYS B C 1
ATOM 5024 O O . LYS B 1 223 ? -15.578 29.125 -10.594 1 98.25 223 LYS B O 1
ATOM 5029 N N . ARG B 1 224 ? -13.68 29.016 -11.805 1 98.44 224 ARG B N 1
ATOM 5030 C CA . ARG B 1 224 ? -13.211 27.797 -11.148 1 98.44 224 ARG B CA 1
ATOM 5031 C C . ARG B 1 224 ? -12.664 28.109 -9.75 1 98.44 224 ARG B C 1
ATOM 5033 O O . ARG B 1 224 ? -12.266 29.234 -9.469 1 98.44 224 ARG B O 1
ATOM 5040 N N . PRO B 1 225 ? -12.57 27.109 -8.898 1 98.62 225 PRO B N 1
ATOM 5041 C CA . PRO B 1 225 ? -12.273 27.359 -7.484 1 98.62 225 PRO B CA 1
ATOM 5042 C C . PRO B 1 225 ? -10.945 28.078 -7.281 1 98.62 225 PRO B C 1
ATOM 5044 O O . PRO B 1 225 ? -10.891 29.109 -6.594 1 98.62 225 PRO B O 1
ATOM 5047 N N . ALA B 1 226 ? -9.875 27.578 -7.844 1 98.69 226 ALA B N 1
ATOM 5048 C CA . ALA B 1 226 ? -8.562 28.188 -7.629 1 98.69 226 ALA B CA 1
ATOM 5049 C C . ALA B 1 226 ? -8.508 29.594 -8.25 1 98.69 226 ALA B C 1
ATOM 5051 O O . ALA B 1 226 ? -7.875 30.484 -7.691 1 98.69 226 ALA B O 1
ATOM 5052 N N . GLU B 1 227 ? -9.133 29.75 -9.398 1 98.25 227 GLU B N 1
ATOM 5053 C CA . GLU B 1 227 ? -9.211 31.062 -10.031 1 98.25 227 GLU B CA 1
ATOM 5054 C C . GLU B 1 227 ? -9.945 32.062 -9.148 1 98.25 227 GLU B C 1
ATOM 5056 O O . GLU B 1 227 ? -9.5 33.219 -8.984 1 98.25 227 GLU B O 1
ATOM 5061 N N . TRP B 1 228 ? -11.078 31.609 -8.633 1 98.69 228 TRP B N 1
ATOM 5062 C CA . TRP B 1 228 ? -11.891 32.469 -7.777 1 98.69 228 TRP B CA 1
ATOM 5063 C C . TRP B 1 228 ? -11.125 32.844 -6.512 1 98.69 228 TRP B C 1
ATOM 5065 O O . TRP B 1 228 ? -11.094 34.031 -6.129 1 98.69 228 TRP B O 1
ATOM 5075 N N . LEU B 1 229 ? -10.523 31.906 -5.84 1 98.75 229 LEU B N 1
ATOM 5076 C CA . LEU B 1 229 ? -9.75 32.156 -4.629 1 98.75 229 LEU B CA 1
ATOM 5077 C C . LEU B 1 229 ? -8.594 33.125 -4.914 1 98.75 229 LEU B C 1
ATOM 5079 O O . LEU B 1 229 ? -8.242 33.938 -4.07 1 98.75 229 LEU B O 1
ATOM 5083 N N . ASN B 1 230 ? -7.957 32.938 -6.074 1 98.5 230 ASN B N 1
ATOM 5084 C CA . ASN B 1 230 ? -6.906 33.844 -6.484 1 98.5 230 ASN B CA 1
ATOM 5085 C C . ASN B 1 230 ? -7.445 35.281 -6.652 1 98.5 230 ASN B C 1
ATOM 5087 O O . ASN B 1 230 ? -6.824 36.25 -6.191 1 98.5 230 ASN B O 1
ATOM 5091 N N . ASP B 1 231 ? -8.578 35.438 -7.324 1 98.19 231 ASP B N 1
ATOM 5092 C CA . ASP B 1 231 ? -9.188 36.719 -7.621 1 98.19 231 ASP B CA 1
ATOM 5093 C C . ASP B 1 231 ? -9.516 37.469 -6.34 1 98.19 231 ASP B C 1
ATOM 5095 O O . ASP B 1 231 ? -9.398 38.719 -6.289 1 98.19 231 ASP B O 1
ATOM 5099 N N . ILE B 1 232 ? -9.938 36.75 -5.379 1 98.12 232 ILE B N 1
ATOM 5100 C CA . ILE B 1 232 ? -10.359 37.438 -4.156 1 98.12 232 ILE B CA 1
ATOM 5101 C C . ILE B 1 232 ? -9.172 37.531 -3.197 1 98.12 232 ILE B C 1
ATOM 5103 O O . ILE B 1 232 ? -9.344 37.938 -2.037 1 98.12 232 ILE B O 1
ATOM 5107 N N . GLY B 1 233 ? -7.961 37.094 -3.561 1 98.06 233 GLY B N 1
ATOM 5108 C CA . GLY B 1 233 ? -6.734 37.344 -2.822 1 98.06 233 GLY B CA 1
ATOM 5109 C C . GLY B 1 233 ? -6.473 36.312 -1.735 1 98.06 233 GLY B C 1
ATOM 5110 O O . GLY B 1 233 ? -5.758 36.594 -0.771 1 98.06 233 GLY B O 1
ATOM 5111 N N . VAL B 1 234 ? -6.996 35.156 -1.865 1 98.56 234 VAL B N 1
ATOM 5112 C CA . VAL B 1 234 ? -6.902 34.156 -0.797 1 98.56 234 VAL B CA 1
ATOM 5113 C C . VAL B 1 234 ? -5.668 33.281 -1.006 1 98.56 234 VAL B C 1
ATOM 5115 O O . VAL B 1 234 ? -5.012 32.875 -0.04 1 98.56 234 VAL B O 1
ATOM 5118 N N . LEU B 1 235 ? -5.316 32.938 -2.234 1 98.44 235 LEU B N 1
ATOM 5119 C CA . LEU B 1 235 ? -4.137 32.094 -2.465 1 98.44 235 LEU B CA 1
ATOM 5120 C C . LEU B 1 235 ? -2.879 32.812 -1.948 1 98.44 235 LEU B C 1
ATOM 5122 O O . LEU B 1 235 ? -2.75 34.031 -2.055 1 98.44 235 LEU B O 1
ATOM 5126 N N . GLY B 1 236 ? -1.907 32.031 -1.384 1 98.12 236 GLY B N 1
ATOM 5127 C CA . GLY B 1 236 ? -0.679 32.625 -0.854 1 98.12 236 GLY B CA 1
ATOM 5128 C C . GLY B 1 236 ? 0.298 31.562 -0.351 1 98.12 236 GLY B C 1
ATOM 5129 O O . GLY B 1 236 ? 0.027 30.359 -0.433 1 98.12 236 GLY B O 1
ATOM 5130 N N . LYS B 1 237 ? 1.396 32 0.164 1 97.81 237 LYS B N 1
ATOM 5131 C CA . LYS B 1 237 ? 2.531 31.141 0.501 1 97.81 237 LYS B CA 1
ATOM 5132 C C . LYS B 1 237 ? 2.199 30.219 1.675 1 97.81 237 LYS B C 1
ATOM 5134 O O . LYS B 1 237 ? 2.812 29.172 1.836 1 97.81 237 LYS B O 1
ATOM 5139 N N . ASN B 1 238 ? 1.189 30.641 2.48 1 98.19 238 ASN B N 1
ATOM 5140 C CA . ASN B 1 238 ? 0.84 29.828 3.648 1 98.19 238 ASN B CA 1
ATOM 5141 C C . ASN B 1 238 ? -0.201 28.766 3.311 1 98.19 238 ASN B C 1
ATOM 5143 O O . ASN B 1 238 ? -0.549 27.938 4.156 1 98.19 238 ASN B O 1
ATOM 5147 N N . CYS B 1 239 ? -0.644 28.75 2.047 1 98.81 239 CYS B N 1
ATOM 5148 C CA . CYS B 1 239 ? -1.764 27.906 1.659 1 98.81 239 CYS B CA 1
ATOM 5149 C C . CYS B 1 239 ? -1.286 26.5 1.324 1 98.81 239 CYS B C 1
ATOM 5151 O O . CYS B 1 239 ? -0.253 26.328 0.674 1 98.81 239 CYS B O 1
ATOM 5153 N N . ILE B 1 240 ? -1.983 25.516 1.838 1 98.94 240 ILE B N 1
ATOM 5154 C CA . ILE B 1 240 ? -1.841 24.109 1.495 1 98.94 240 ILE B CA 1
ATOM 5155 C C . ILE B 1 240 ? -3.158 23.578 0.938 1 98.94 240 ILE B C 1
ATOM 5157 O O . ILE B 1 240 ? -4.09 23.297 1.695 1 98.94 240 ILE B O 1
ATOM 5161 N N . ALA B 1 241 ? -3.264 23.422 -0.348 1 98.88 241 ALA B N 1
ATOM 5162 C CA . ALA B 1 241 ? -4.477 22.906 -0.978 1 98.88 241 ALA B CA 1
ATOM 5163 C C . ALA B 1 241 ? -4.477 21.375 -1.003 1 98.88 241 ALA B C 1
ATOM 5165 O O . ALA B 1 241 ? -3.574 20.766 -1.57 1 98.88 241 ALA B O 1
ATOM 5166 N N . ALA B 1 242 ? -5.449 20.766 -0.394 1 98.75 242 ALA B N 1
ATOM 5167 C CA . ALA B 1 242 ? -5.574 19.312 -0.403 1 98.75 242 ALA B CA 1
ATOM 5168 C C . ALA B 1 242 ? -6.199 18.828 -1.705 1 98.75 242 ALA B C 1
ATOM 5170 O O . ALA B 1 242 ? -7.07 19.484 -2.271 1 98.75 242 ALA B O 1
ATOM 5171 N N . HIS B 1 243 ? -5.816 17.641 -2.205 1 98.31 243 HIS B N 1
ATOM 5172 C CA . HIS B 1 243 ? -6.316 16.906 -3.363 1 98.31 243 HIS B CA 1
ATOM 5173 C C . HIS B 1 243 ? -5.844 17.547 -4.664 1 98.31 243 HIS B C 1
ATOM 5175 O O . HIS B 1 243 ? -4.852 17.109 -5.254 1 98.31 243 HIS B O 1
ATOM 5181 N N . SER B 1 244 ? -6.5 18.703 -5.121 1 98.12 244 SER B N 1
ATOM 5182 C CA . SER B 1 244 ? -6.094 19.484 -6.285 1 98.12 244 SER B CA 1
ATOM 5183 C C . SER B 1 244 ? -6.039 18.609 -7.539 1 98.12 244 SER B C 1
ATOM 5185 O O . SER B 1 244 ? -5.078 18.688 -8.312 1 98.12 244 SER B O 1
ATOM 5187 N N . ALA B 1 245 ? -7.082 17.797 -7.762 1 97.56 245 ALA B N 1
ATOM 5188 C CA . ALA B 1 245 ? -7.082 16.812 -8.836 1 97.56 245 ALA B CA 1
ATOM 5189 C C . ALA B 1 245 ? -7.676 17.391 -10.117 1 97.56 245 ALA B C 1
ATOM 5191 O O . ALA B 1 245 ? -7.441 16.875 -11.211 1 97.56 245 ALA B O 1
ATOM 5192 N N . TRP B 1 246 ? -8.5 18.438 -10.055 1 97.94 246 TRP B N 1
ATOM 5193 C CA . TRP B 1 246 ? -9.219 18.984 -11.195 1 97.94 246 TRP B CA 1
ATOM 5194 C C . TRP B 1 246 ? -8.836 20.453 -11.43 1 97.94 246 TRP B C 1
ATOM 5196 O O . TRP B 1 246 ? -9.656 21.344 -11.227 1 97.94 246 TRP B O 1
ATOM 5206 N N . LEU B 1 247 ? -7.605 20.609 -11.945 1 98.38 247 LEU B N 1
ATOM 5207 C CA . LEU B 1 247 ? -7.066 21.938 -12.172 1 98.38 247 LEU B CA 1
ATOM 5208 C C . LEU B 1 247 ? -6.703 22.141 -13.641 1 98.38 247 LEU B C 1
ATOM 5210 O O . LEU B 1 247 ? -6.293 21.188 -14.312 1 98.38 247 LEU B O 1
ATOM 5214 N N . THR B 1 248 ? -6.883 23.312 -14.133 1 97.94 248 THR B N 1
ATOM 5215 C CA . THR B 1 248 ? -6.34 23.703 -15.43 1 97.94 248 THR B CA 1
ATOM 5216 C C . THR B 1 248 ? -4.914 24.219 -15.289 1 97.94 248 THR B C 1
ATOM 5218 O O . THR B 1 248 ? -4.465 24.516 -14.18 1 97.94 248 THR B O 1
ATOM 5221 N N . MET B 1 249 ? -4.215 24.375 -16.375 1 97.88 249 MET B N 1
ATOM 5222 C CA . MET B 1 249 ? -2.852 24.891 -16.344 1 97.88 249 MET B CA 1
ATOM 5223 C C . MET B 1 249 ? -2.838 26.344 -15.875 1 97.88 249 MET B C 1
ATOM 5225 O O . MET B 1 249 ? -1.894 26.781 -15.211 1 97.88 249 MET B O 1
ATOM 5229 N N . ASN B 1 250 ? -3.91 27.062 -16.203 1 98.25 250 ASN B N 1
ATOM 5230 C CA . ASN B 1 250 ? -4.02 28.438 -15.695 1 98.25 250 ASN B CA 1
ATOM 5231 C C . ASN B 1 250 ? -4.098 28.469 -14.172 1 98.25 250 ASN B C 1
ATOM 5233 O O . ASN B 1 250 ? -3.488 29.328 -13.539 1 98.25 250 ASN B O 1
ATOM 5237 N N . GLU B 1 251 ? -4.832 27.609 -13.609 1 98.69 251 GLU B N 1
ATOM 5238 C CA . GLU B 1 251 ? -4.93 27.516 -12.156 1 98.69 251 GLU B CA 1
ATOM 5239 C C . GLU B 1 251 ? -3.596 27.109 -11.539 1 98.69 251 GLU B C 1
ATOM 5241 O O . GLU B 1 251 ? -3.184 27.656 -10.516 1 98.69 251 GLU B O 1
ATOM 5246 N N . VAL B 1 252 ? -2.918 26.172 -12.133 1 98.62 252 VAL B N 1
ATOM 5247 C CA . VAL B 1 252 ? -1.613 25.734 -11.664 1 98.62 252 VAL B CA 1
ATOM 5248 C C . VAL B 1 252 ? -0.644 26.906 -11.625 1 98.62 252 VAL B C 1
ATOM 5250 O O . VAL B 1 252 ? 0.089 27.094 -10.656 1 98.62 252 VAL B O 1
ATOM 5253 N N . ARG B 1 253 ? -0.631 27.703 -12.672 1 98.56 253 AR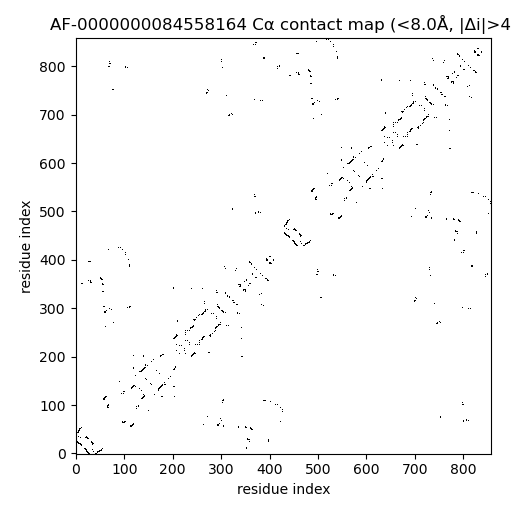G B N 1
ATOM 5254 C CA . ARG B 1 253 ? 0.256 28.859 -12.75 1 98.56 253 ARG B CA 1
ATOM 5255 C C . ARG B 1 253 ? -0.098 29.891 -11.688 1 98.56 253 ARG B C 1
ATOM 5257 O O . ARG B 1 253 ? 0.79 30.5 -11.07 1 98.56 253 ARG B O 1
ATOM 5264 N N . ALA B 1 254 ? -1.401 30.125 -11.484 1 98.56 254 ALA B N 1
ATOM 5265 C CA . ALA B 1 254 ? -1.835 31.047 -10.438 1 98.56 254 ALA B CA 1
ATOM 5266 C C . ALA B 1 254 ? -1.371 30.562 -9.062 1 98.56 254 ALA B C 1
ATOM 5268 O O . ALA B 1 254 ? -0.942 31.375 -8.234 1 98.56 254 ALA B O 1
ATOM 5269 N N . MET B 1 255 ? -1.505 29.312 -8.82 1 98.69 255 MET B N 1
ATOM 5270 C CA . MET B 1 255 ? -1.066 28.719 -7.562 1 98.69 255 MET B CA 1
ATOM 5271 C C . MET B 1 255 ? 0.439 28.875 -7.383 1 98.69 255 MET B C 1
ATOM 5273 O O . MET B 1 255 ? 0.908 29.172 -6.281 1 98.69 255 MET B O 1
ATOM 5277 N N . ALA B 1 256 ? 1.205 28.656 -8.469 1 98.62 256 ALA B N 1
ATOM 5278 C CA . ALA B 1 256 ? 2.654 28.828 -8.445 1 98.62 256 ALA B CA 1
ATOM 5279 C C . ALA B 1 256 ? 3.031 30.266 -8.117 1 98.62 256 ALA B C 1
ATOM 5281 O O . ALA B 1 256 ? 3.9 30.516 -7.277 1 98.62 256 ALA B O 1
ATOM 5282 N N . ASP B 1 257 ? 2.398 31.188 -8.82 1 98.5 257 ASP B N 1
ATOM 5283 C CA . ASP B 1 257 ? 2.66 32.594 -8.617 1 98.5 257 ASP B CA 1
ATOM 5284 C C . ASP B 1 257 ? 2.387 33 -7.176 1 98.5 257 ASP B C 1
ATOM 5286 O O . ASP B 1 257 ? 3.074 33.875 -6.629 1 98.5 257 ASP B O 1
ATOM 5290 N N . ALA B 1 258 ? 1.422 32.406 -6.566 1 98.44 258 ALA B N 1
ATOM 5291 C CA . ALA B 1 258 ? 1.032 32.719 -5.195 1 98.44 258 ALA B CA 1
ATOM 5292 C C . ALA B 1 258 ? 1.97 32.031 -4.191 1 98.44 258 ALA B C 1
ATOM 5294 O O . ALA B 1 258 ? 1.932 32.344 -3 1 98.44 258 ALA B O 1
ATOM 5295 N N . GLY B 1 259 ? 2.807 31.078 -4.621 1 98.06 259 GLY B N 1
ATOM 5296 C CA . GLY B 1 259 ? 3.754 30.391 -3.754 1 98.06 259 GLY B CA 1
ATOM 5297 C C . GLY B 1 259 ? 3.107 29.328 -2.877 1 98.06 259 GLY B C 1
ATOM 5298 O O . GLY B 1 259 ? 3.564 29.078 -1.76 1 98.06 259 GLY B O 1
ATOM 5299 N N . MET B 1 260 ? 2.076 28.719 -3.391 1 96.5 260 MET B N 1
ATOM 5300 C CA . MET B 1 260 ? 1.263 27.812 -2.594 1 96.5 260 MET B CA 1
ATOM 5301 C C . MET B 1 260 ? 1.884 26.406 -2.559 1 96.5 260 MET B C 1
ATOM 5303 O O . MET B 1 260 ? 2.789 26.109 -3.338 1 96.5 260 MET B O 1
ATOM 5307 N N . SER B 1 261 ? 1.44 25.609 -1.602 1 98.88 261 SER B N 1
ATOM 5308 C CA . SER B 1 261 ? 1.708 24.188 -1.541 1 98.88 261 SER B CA 1
ATOM 5309 C C . SER B 1 261 ? 0.446 23.375 -1.816 1 98.88 261 SER B C 1
ATOM 5311 O O . SER B 1 261 ? -0.668 23.859 -1.621 1 98.88 261 SER B O 1
ATOM 5313 N N . ILE B 1 262 ? 0.618 22.203 -2.316 1 98.88 262 ILE B N 1
ATOM 5314 C CA . ILE B 1 262 ? -0.5 21.266 -2.434 1 98.88 262 ILE B CA 1
ATOM 5315 C C . ILE B 1 262 ? -0.215 20.016 -1.612 1 98.88 262 ILE B C 1
ATOM 5317 O O . ILE B 1 262 ? 0.945 19.672 -1.381 1 98.88 262 ILE B O 1
ATOM 5321 N N . SER B 1 263 ? -1.216 19.406 -1.118 1 98.88 263 SER B N 1
ATOM 5322 C CA . SER B 1 263 ? -1.182 18.094 -0.489 1 98.88 263 SER B CA 1
ATOM 5323 C C . SER B 1 263 ? -1.992 17.078 -1.287 1 98.88 263 SER B C 1
ATOM 5325 O O . SER B 1 263 ? -3.203 16.953 -1.091 1 98.88 263 SER B O 1
ATOM 5327 N N . SER B 1 264 ? -1.303 16.344 -2.129 1 98.75 264 SER B N 1
ATOM 5328 C CA . SER B 1 264 ? -1.996 15.312 -2.9 1 98.75 264 SER B CA 1
ATOM 5329 C C . SER B 1 264 ? -2.441 14.156 -2.008 1 98.75 264 SER B C 1
ATOM 5331 O O . SER B 1 264 ? -1.689 13.711 -1.138 1 98.75 264 SER B O 1
ATOM 5333 N N . CYS B 1 265 ? -3.637 13.719 -2.143 1 98.75 265 CYS B N 1
ATOM 5334 C CA . CYS B 1 265 ? -4.199 12.602 -1.387 1 98.75 265 CYS B CA 1
ATOM 5335 C C . CYS B 1 265 ? -4.645 11.484 -2.318 1 98.75 265 CYS B C 1
ATOM 5337 O O . CYS B 1 265 ? -5.844 11.242 -2.479 1 98.75 265 CYS B O 1
ATOM 5339 N N . PRO B 1 266 ? -3.646 10.727 -2.85 1 98.69 266 PRO B N 1
ATOM 5340 C CA . PRO B 1 266 ? -3.943 9.812 -3.951 1 98.69 266 PRO B CA 1
ATOM 5341 C C . PRO B 1 266 ? -4.867 8.664 -3.535 1 98.69 266 PRO B C 1
ATOM 5343 O O . PRO B 1 266 ? -5.793 8.32 -4.273 1 98.69 266 PRO B O 1
ATOM 5346 N N . VAL B 1 267 ? -4.68 8.055 -2.387 1 98.75 267 VAL B N 1
ATOM 5347 C CA . VAL B 1 267 ? -5.48 6.906 -1.978 1 98.75 267 VAL B CA 1
ATOM 5348 C C . VAL B 1 267 ? -6.934 7.332 -1.784 1 98.75 267 VAL B C 1
ATOM 5350 O O . VAL B 1 267 ? -7.852 6.676 -2.277 1 98.75 267 VAL B O 1
ATOM 5353 N N . SER B 1 268 ? -7.141 8.42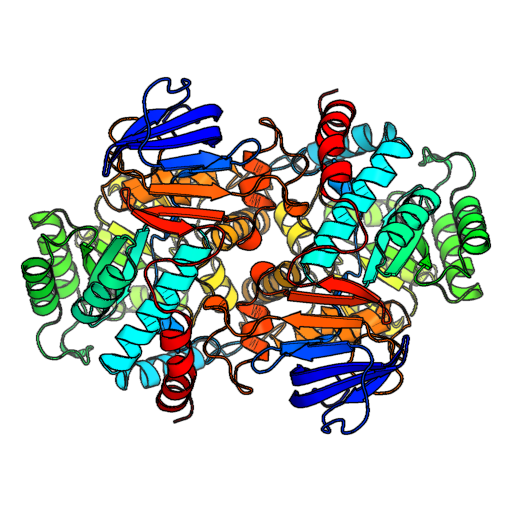2 -1.076 1 98.12 268 SER B N 1
ATOM 5354 C CA . SER B 1 268 ? -8.492 8.938 -0.863 1 98.12 268 SER B CA 1
ATOM 5355 C C . SER B 1 268 ? -9.195 9.203 -2.188 1 98.12 268 SER B C 1
ATOM 5357 O O . SER B 1 268 ? -10.336 8.766 -2.389 1 98.12 268 SER B O 1
ATOM 5359 N N . ASN B 1 269 ? -8.531 9.93 -3.098 1 97.88 269 ASN B N 1
ATOM 5360 C CA . ASN B 1 269 ? -9.117 10.297 -4.383 1 97.88 269 ASN B CA 1
ATOM 5361 C C . ASN B 1 269 ? -9.438 9.062 -5.223 1 97.88 269 ASN B C 1
ATOM 5363 O O . ASN B 1 269 ? -10.477 9.016 -5.891 1 97.88 269 ASN B O 1
ATOM 5367 N N . MET B 1 270 ? -8.547 8.062 -5.168 1 98.5 270 MET B N 1
ATOM 5368 C CA . MET B 1 270 ? -8.781 6.832 -5.922 1 98.5 270 MET B CA 1
ATOM 5369 C C . MET B 1 270 ? -9.945 6.043 -5.34 1 98.5 270 MET B C 1
ATOM 5371 O O . MET B 1 270 ? -10.805 5.559 -6.078 1 98.5 270 MET B O 1
ATOM 5375 N N . LYS B 1 271 ? -9.969 5.875 -4.027 1 98.12 271 LYS B N 1
ATOM 5376 C CA . LYS B 1 271 ? -10.977 5.055 -3.363 1 98.12 271 LYS B CA 1
ATOM 5377 C C . LYS B 1 271 ? -12.375 5.637 -3.568 1 98.12 271 LYS B C 1
ATOM 5379 O O . LYS B 1 271 ? -13.336 4.898 -3.783 1 98.12 271 LYS B O 1
ATOM 5384 N N . LEU B 1 272 ? -12.445 6.988 -3.512 1 96.69 272 LEU B N 1
ATOM 5385 C CA . LEU B 1 272 ? -13.727 7.664 -3.699 1 96.69 272 LEU B CA 1
ATOM 5386 C C . LEU B 1 272 ? -14.062 7.785 -5.184 1 96.69 272 LEU B C 1
ATOM 5388 O O . LEU B 1 272 ? -15.18 8.172 -5.539 1 96.69 272 LEU B O 1
ATOM 5392 N N . ALA B 1 273 ? -13.094 7.504 -5.98 1 97.06 273 ALA B N 1
ATOM 5393 C CA . ALA B 1 273 ? -13.266 7.566 -7.426 1 97.06 273 ALA B CA 1
ATOM 5394 C C . ALA B 1 273 ? -13.711 8.961 -7.867 1 97.06 273 ALA B C 1
ATOM 5396 O O . ALA B 1 273 ? -14.695 9.102 -8.602 1 97.06 273 ALA B O 1
ATOM 5397 N N . THR B 1 274 ? -13.016 9.922 -7.383 1 93.25 274 THR B N 1
ATOM 5398 C CA . THR B 1 274 ? -13.398 11.305 -7.633 1 93.25 274 THR B CA 1
ATOM 5399 C C . THR B 1 274 ? -12.984 11.742 -9.031 1 93.25 274 THR B C 1
ATOM 5401 O O . THR B 1 274 ? -13.352 12.828 -9.492 1 93.25 274 THR B O 1
ATOM 5404 N N . GLY B 1 275 ? -12.258 10.906 -9.703 1 89.62 275 GLY B N 1
ATOM 5405 C CA . GLY B 1 275 ? -11.711 11.266 -11 1 89.62 275 GLY B CA 1
ATOM 5406 C C . GLY B 1 275 ? -10.617 12.305 -10.922 1 89.62 275 GLY B C 1
ATOM 5407 O O . GLY B 1 275 ? -10.336 12.844 -9.844 1 89.62 275 GLY B O 1
ATOM 5408 N N . GLY B 1 276 ? -9.977 12.531 -11.984 1 93.25 276 GLY B N 1
ATOM 5409 C CA . GLY B 1 276 ? -8.898 13.508 -12.008 1 93.25 276 GLY B CA 1
ATOM 5410 C C . GLY B 1 276 ? -7.66 13.047 -11.273 1 93.25 276 GLY B C 1
ATOM 5411 O O . GLY B 1 276 ? -7.75 12.266 -10.32 1 93.25 276 GLY B O 1
ATOM 5412 N N . VAL B 1 277 ? -6.527 13.406 -11.68 1 97.5 277 VAL B N 1
ATOM 5413 C CA . VAL B 1 277 ? -5.242 13.164 -11.031 1 97.5 277 VAL B CA 1
ATOM 5414 C C . VAL B 1 277 ? -4.488 14.484 -10.883 1 97.5 277 VAL B C 1
ATOM 5416 O O . VAL B 1 277 ? -4.355 15.25 -11.836 1 97.5 277 VAL B O 1
ATOM 5419 N N . ALA B 1 278 ? -4.137 14.828 -9.609 1 98.31 278 ALA B N 1
ATOM 5420 C CA . ALA B 1 278 ? -3.369 16.047 -9.391 1 98.31 278 ALA B CA 1
ATOM 5421 C C . ALA B 1 278 ? -2.213 16.156 -10.383 1 98.31 278 ALA B C 1
ATOM 5423 O O . ALA B 1 278 ? -1.456 15.195 -10.562 1 98.31 278 ALA B O 1
ATOM 5424 N N . PRO B 1 279 ? -2.061 17.281 -11.055 1 98.5 279 PRO B N 1
ATOM 5425 C CA . PRO B 1 279 ? -1.029 17.406 -12.086 1 98.5 279 PRO B CA 1
ATOM 5426 C C . PRO B 1 279 ? 0.354 17.688 -11.508 1 98.5 279 PRO B C 1
ATOM 5428 O O . PRO B 1 279 ? 0.912 18.766 -11.734 1 98.5 279 PRO B O 1
ATOM 5431 N N . ILE B 1 280 ? 0.956 16.719 -10.906 1 98.62 280 ILE B N 1
ATOM 5432 C CA . ILE B 1 280 ? 2.182 16.859 -10.125 1 98.62 280 ILE B CA 1
ATOM 5433 C C . ILE B 1 280 ? 3.324 17.312 -11.039 1 98.62 280 ILE B C 1
ATOM 5435 O O . ILE B 1 280 ? 4.062 18.234 -10.695 1 98.62 280 ILE B O 1
ATOM 5439 N N . PRO B 1 281 ? 3.539 16.703 -12.266 1 98.38 281 PRO B N 1
ATOM 5440 C CA . PRO B 1 281 ? 4.625 17.172 -13.117 1 98.38 281 PRO B CA 1
ATOM 5441 C C . PRO B 1 281 ? 4.496 18.656 -13.461 1 98.38 281 PRO B C 1
ATOM 5443 O O . PRO B 1 281 ? 5.5 19.375 -13.516 1 98.38 281 PRO B O 1
ATOM 5446 N N . GLU B 1 282 ? 3.285 19.125 -13.695 1 98.56 282 GLU B N 1
ATOM 5447 C CA . GLU B 1 282 ? 3.049 20.531 -13.992 1 98.56 282 GLU B CA 1
ATOM 5448 C C . GLU B 1 282 ? 3.295 21.406 -12.766 1 98.56 282 GLU B C 1
ATOM 5450 O O . GLU B 1 282 ? 3.848 22.5 -12.875 1 98.56 282 GLU B O 1
ATOM 5455 N N . PHE B 1 283 ? 2.807 20.922 -11.57 1 98.81 283 PHE B N 1
ATOM 5456 C CA . PHE B 1 283 ? 3.107 21.656 -10.344 1 98.81 283 PHE B CA 1
ATOM 5457 C C . PHE B 1 283 ? 4.609 21.859 -10.195 1 98.81 283 PHE B C 1
ATOM 5459 O O . PHE B 1 283 ? 5.059 22.984 -9.938 1 98.81 283 PHE B O 1
ATOM 5466 N N . LEU B 1 284 ? 5.355 20.797 -10.352 1 98.44 284 LEU B N 1
ATOM 5467 C CA . LEU B 1 284 ? 6.805 20.875 -10.219 1 98.44 284 LEU B CA 1
ATOM 5468 C C . LEU B 1 284 ? 7.406 21.797 -11.266 1 98.44 284 LEU B C 1
ATOM 5470 O O . LEU B 1 284 ? 8.281 22.609 -10.953 1 98.44 284 LEU B O 1
ATOM 5474 N N . LYS B 1 285 ? 6.941 21.719 -12.484 1 98.19 285 LYS B N 1
ATOM 5475 C CA . LYS B 1 285 ? 7.438 22.516 -13.594 1 98.19 285 LYS B CA 1
ATOM 5476 C C . LYS B 1 285 ? 7.262 24.016 -13.305 1 98.19 285 LYS B C 1
ATOM 5478 O O . LYS B 1 285 ? 8.148 24.812 -13.609 1 98.19 285 LYS B O 1
ATOM 5483 N N . TYR B 1 286 ? 6.156 24.359 -12.688 1 98.19 286 TYR B N 1
ATOM 5484 C CA . TYR B 1 286 ? 5.828 25.766 -12.539 1 98.19 286 TYR B CA 1
ATOM 5485 C C . TYR B 1 286 ? 6.195 26.266 -11.148 1 98.19 286 TYR B C 1
ATOM 5487 O O . TYR B 1 286 ? 6.098 27.469 -10.867 1 98.19 286 TYR B O 1
ATOM 5495 N N . GLY B 1 287 ? 6.566 25.375 -10.25 1 98 287 GLY B N 1
ATOM 5496 C CA . GLY B 1 287 ? 7.152 25.812 -8.992 1 98 287 GLY B CA 1
ATOM 5497 C C . GLY B 1 287 ? 6.184 25.734 -7.828 1 98 287 GLY B C 1
ATOM 5498 O O . GLY B 1 287 ? 6.41 26.359 -6.785 1 98 287 GLY B O 1
ATOM 5499 N N . VAL B 1 288 ? 5.066 25.109 -7.949 1 98.75 288 VAL B N 1
ATOM 5500 C CA . VAL B 1 288 ? 4.211 24.828 -6.805 1 98.75 288 VAL B CA 1
ATOM 5501 C C . VAL B 1 288 ? 4.891 23.812 -5.891 1 98.75 288 VAL B C 1
ATOM 5503 O O . VAL B 1 288 ? 5.477 22.828 -6.363 1 98.75 288 VAL B O 1
ATOM 5506 N N . ASN B 1 289 ? 4.93 24.016 -4.613 1 98.88 289 ASN B N 1
ATOM 5507 C CA . ASN B 1 289 ? 5.465 23.047 -3.672 1 98.88 289 ASN B CA 1
ATOM 5508 C C . ASN B 1 289 ? 4.527 21.844 -3.508 1 98.88 289 ASN B C 1
ATOM 5510 O O . ASN B 1 289 ? 3.361 22.016 -3.145 1 98.88 289 ASN B O 1
ATOM 5514 N N . VAL B 1 290 ? 5.02 20.672 -3.801 1 98.94 290 VAL B N 1
ATOM 5515 C CA . VAL B 1 290 ? 4.184 19.469 -3.793 1 98.94 290 VAL B CA 1
ATOM 5516 C C . VAL B 1 290 ? 4.453 18.656 -2.527 1 98.94 290 VAL B C 1
ATOM 5518 O O . VAL B 1 290 ? 5.605 18.453 -2.154 1 98.94 290 VAL B O 1
ATOM 5521 N N . THR B 1 291 ? 3.434 18.312 -1.843 1 98.94 291 THR B N 1
ATOM 5522 C CA . THR B 1 291 ? 3.482 17.391 -0.708 1 98.94 291 THR B CA 1
ATOM 5523 C C . THR B 1 291 ? 2.408 16.312 -0.835 1 98.94 291 THR B C 1
ATOM 5525 O O . THR B 1 291 ? 1.688 16.266 -1.834 1 98.94 291 THR B O 1
ATOM 5528 N N . VAL B 1 292 ? 2.336 15.398 0.139 1 98.75 292 VAL B N 1
ATOM 5529 C CA . VAL B 1 292 ? 1.383 14.297 0.1 1 98.75 292 VAL B CA 1
ATOM 5530 C C . VAL B 1 292 ? 0.707 14.148 1.461 1 98.75 292 VAL B C 1
ATOM 5532 O O . VAL B 1 292 ? 1.308 14.445 2.496 1 98.75 292 VAL B O 1
ATOM 5535 N N . GLY B 1 293 ? -0.533 13.844 1.486 1 98.88 293 GLY B N 1
ATOM 5536 C CA . GLY B 1 293 ? -1.327 13.594 2.68 1 98.88 293 GLY B CA 1
ATOM 5537 C C . GLY B 1 293 ? -2.221 12.375 2.559 1 98.88 293 GLY B C 1
ATOM 5538 O O . GLY B 1 293 ? -2.477 11.898 1.453 1 98.88 293 GLY B O 1
ATOM 5539 N N . THR B 1 294 ? -2.693 11.906 3.67 1 98.75 294 THR B N 1
ATOM 5540 C CA . THR B 1 294 ? -3.457 10.664 3.676 1 98.75 294 THR B CA 1
ATOM 5541 C C . THR B 1 294 ? -4.953 10.945 3.566 1 98.75 294 THR B C 1
ATOM 5543 O O . THR B 1 294 ? -5.734 10.062 3.207 1 98.75 294 THR B O 1
ATOM 5546 N N . ASP B 1 295 ? -5.344 12.172 3.887 1 98.25 295 ASP B N 1
ATOM 5547 C CA . ASP B 1 295 ? -6.758 12.438 4.129 1 98.25 295 ASP B CA 1
ATOM 5548 C C . ASP B 1 295 ? -7.27 11.625 5.316 1 98.25 295 ASP B C 1
ATOM 5550 O O . ASP B 1 295 ? -6.488 11.195 6.164 1 98.25 295 ASP B O 1
ATOM 5554 N N . GLY B 1 296 ? -8.602 11.477 5.52 1 97 296 GLY B N 1
ATOM 5555 C CA . GLY B 1 296 ? -9.164 10.836 6.699 1 97 296 GLY B CA 1
ATOM 5556 C C . GLY B 1 296 ? -9.344 9.344 6.539 1 97 296 GLY B C 1
ATOM 5557 O O . GLY B 1 296 ? -9.273 8.82 5.426 1 97 296 GLY B O 1
ATOM 5558 N N . SER B 1 297 ? -9.602 8.648 7.629 1 97.06 297 SER B N 1
ATOM 5559 C CA . SER B 1 297 ? -9.719 7.191 7.652 1 97.06 297 SER B CA 1
ATOM 5560 C C . SER B 1 297 ? -11.023 6.727 7.016 1 97.06 297 SER B C 1
ATOM 5562 O O . SER B 1 297 ? -11.195 5.543 6.727 1 97.06 297 SER B O 1
ATOM 5564 N N . THR B 1 298 ? -11.906 7.648 6.707 1 95.81 298 THR B N 1
ATOM 5565 C CA . THR B 1 298 ? -13.141 7.27 6.027 1 95.81 298 THR B CA 1
ATOM 5566 C C . THR B 1 298 ? -12.938 7.238 4.516 1 95.81 298 THR B C 1
ATOM 5568 O O . THR B 1 298 ? -13.672 6.555 3.801 1 95.81 298 THR B O 1
ATOM 5571 N N . THR B 1 299 ? -11.969 7.984 4.008 1 96.31 299 THR B N 1
ATOM 5572 C CA . THR B 1 299 ? -11.742 8.07 2.57 1 96.31 299 THR B CA 1
ATOM 5573 C C . THR B 1 299 ? -10.469 7.332 2.176 1 96.31 299 THR B C 1
ATOM 5575 O O . THR B 1 299 ? -10.273 7 1.005 1 96.31 299 THR B O 1
ATOM 5578 N N . ASN B 1 300 ? -9.539 7.035 3.039 1 95.81 300 ASN B N 1
ATOM 5579 C CA . ASN B 1 300 ? -8.266 6.348 2.848 1 95.81 300 ASN B CA 1
ATOM 5580 C C . ASN B 1 300 ? -8.227 5.02 3.594 1 95.81 300 ASN B C 1
ATOM 5582 O O . ASN B 1 300 ? -7.754 4.012 3.059 1 95.81 300 ASN B O 1
ATOM 5586 N N . ASN B 1 301 ? -8.523 5.113 4.773 1 96.38 301 ASN B N 1
ATOM 5587 C CA . ASN B 1 301 ? -8.625 4.105 5.824 1 96.38 301 ASN B CA 1
ATOM 5588 C C . ASN B 1 301 ? -7.309 3.934 6.57 1 96.38 301 ASN B C 1
ATOM 5590 O O . ASN B 1 301 ? -7.27 3.314 7.637 1 96.38 301 ASN B O 1
ATOM 5594 N N . SER B 1 302 ? -6.219 4.367 5.984 1 97.31 302 SER B N 1
ATOM 5595 C CA . SER B 1 302 ? -4.906 4.25 6.613 1 97.31 302 SER B CA 1
ATOM 5596 C C . SER B 1 302 ? -4.211 5.605 6.699 1 97.31 302 SER B C 1
ATOM 5598 O O . SER B 1 302 ? -4.297 6.41 5.773 1 97.31 302 SER B O 1
ATOM 5600 N N . LEU B 1 303 ? -3.562 5.863 7.758 1 98.56 303 LEU B N 1
ATOM 5601 C CA . LEU B 1 303 ? -2.734 7.055 7.926 1 98.56 303 LEU B CA 1
ATOM 5602 C C . LEU B 1 303 ? -1.254 6.707 7.824 1 98.56 303 LEU B C 1
ATOM 5604 O O . LEU B 1 303 ? -0.465 7.066 8.703 1 98.56 303 LEU B O 1
ATOM 5608 N N . ASP B 1 304 ? -0.884 5.969 6.773 1 98.62 304 ASP B N 1
ATOM 5609 C CA . ASP B 1 304 ? 0.451 5.445 6.504 1 98.62 304 ASP B CA 1
ATOM 5610 C C . ASP B 1 304 ? 1.116 6.203 5.355 1 98.62 304 ASP B C 1
ATOM 5612 O O . ASP B 1 304 ? 0.813 5.965 4.188 1 98.62 304 ASP B O 1
ATOM 5616 N N . MET B 1 305 ? 2.1 7.031 5.664 1 98.69 305 MET B N 1
ATOM 5617 C CA . MET B 1 305 ? 2.725 7.91 4.68 1 98.69 305 MET B CA 1
ATOM 5618 C C . MET B 1 305 ? 3.625 7.117 3.736 1 98.69 305 MET B C 1
ATOM 5620 O O . MET B 1 305 ? 3.865 7.539 2.604 1 98.69 305 MET B O 1
ATOM 5624 N N . MET B 1 306 ? 4.191 5.992 4.176 1 98.06 306 MET B N 1
ATOM 5625 C CA . MET B 1 306 ? 4.996 5.164 3.277 1 98.06 306 MET B CA 1
ATOM 5626 C C . MET B 1 306 ? 4.145 4.609 2.141 1 98.06 306 MET B C 1
ATOM 5628 O O . MET B 1 306 ? 4.531 4.688 0.973 1 98.06 306 MET B O 1
ATOM 5632 N N . ALA B 1 307 ? 3.025 4.098 2.523 1 98.31 307 ALA B N 1
ATOM 5633 C CA . ALA B 1 307 ? 2.096 3.582 1.52 1 98.31 307 ALA B CA 1
ATOM 5634 C C . ALA B 1 307 ? 1.589 4.703 0.617 1 98.31 307 ALA B C 1
ATOM 5636 O O . ALA B 1 307 ? 1.402 4.504 -0.586 1 98.31 307 ALA B O 1
ATOM 5637 N N . GLU B 1 308 ? 1.361 5.883 1.187 1 98.69 308 GLU B N 1
ATOM 5638 C CA . GLU B 1 308 ? 0.833 7.016 0.433 1 98.69 308 GLU B CA 1
ATOM 5639 C C . GLU B 1 308 ? 1.82 7.477 -0.637 1 98.69 308 GLU B C 1
ATOM 5641 O O . GLU B 1 308 ? 1.428 7.754 -1.772 1 98.69 308 GLU B O 1
ATOM 5646 N N . MET B 1 309 ? 3.111 7.605 -0.276 1 98.81 309 MET B N 1
ATOM 5647 C CA . MET B 1 309 ? 4.152 8 -1.22 1 98.81 309 MET B CA 1
ATOM 5648 C C . MET B 1 309 ? 4.199 7.051 -2.41 1 98.81 309 MET B C 1
ATOM 5650 O O . MET B 1 309 ? 4.199 7.488 -3.562 1 98.81 309 MET B O 1
ATOM 5654 N N . LYS B 1 310 ? 4.195 5.766 -2.074 1 98.75 310 LYS B N 1
ATOM 5655 C CA . LYS B 1 310 ? 4.246 4.762 -3.133 1 98.75 310 LYS B CA 1
ATOM 5656 C C . LYS B 1 310 ? 3.037 4.871 -4.055 1 98.75 310 LYS B C 1
ATOM 5658 O O . LYS B 1 310 ? 3.178 4.852 -5.277 1 98.75 310 LYS B O 1
ATOM 5663 N N . THR B 1 311 ? 1.859 5 -3.488 1 98.81 311 THR B N 1
ATOM 5664 C CA . THR B 1 311 ? 0.632 5.066 -4.273 1 98.81 311 THR B CA 1
ATOM 5665 C C . THR B 1 311 ? 0.629 6.305 -5.168 1 98.81 311 THR B C 1
ATOM 5667 O O . THR B 1 311 ? 0.197 6.242 -6.32 1 98.81 311 THR B O 1
ATOM 5670 N N . LEU B 1 312 ? 1.114 7.41 -4.633 1 98.88 312 LEU B N 1
ATOM 5671 C CA . LEU B 1 312 ? 1.188 8.625 -5.438 1 98.88 312 LEU B CA 1
ATOM 5672 C C . LEU B 1 312 ? 2.068 8.406 -6.664 1 98.88 312 LEU B C 1
ATOM 5674 O O . LEU B 1 312 ? 1.688 8.773 -7.781 1 98.88 312 LEU B O 1
ATOM 5678 N N . GLY B 1 313 ? 3.273 7.871 -6.453 1 98.81 313 GLY B N 1
ATOM 5679 C CA . GLY B 1 313 ? 4.156 7.582 -7.57 1 98.81 313 GLY B CA 1
ATOM 5680 C C . GLY B 1 313 ? 3.52 6.691 -8.625 1 98.81 313 GLY B C 1
ATOM 5681 O O . GLY B 1 313 ? 3.588 6.988 -9.82 1 98.81 313 GLY B O 1
ATOM 5682 N N . LEU B 1 314 ? 2.879 5.617 -8.164 1 98.75 314 LEU B N 1
ATOM 5683 C CA . LEU B 1 314 ? 2.23 4.668 -9.062 1 98.75 314 LEU B CA 1
ATOM 5684 C C . LEU B 1 314 ? 1.114 5.344 -9.852 1 98.75 314 LEU B C 1
ATOM 5686 O O . LEU B 1 314 ? 0.998 5.145 -11.062 1 98.75 314 LEU B O 1
ATOM 5690 N N . LEU B 1 315 ? 0.302 6.129 -9.133 1 98.69 315 LEU B N 1
ATOM 5691 C CA . LEU B 1 315 ? -0.818 6.812 -9.773 1 98.69 315 LEU B CA 1
ATOM 5692 C C . LEU B 1 315 ? -0.328 7.773 -10.852 1 98.69 315 LEU B C 1
ATOM 5694 O O . LEU B 1 315 ? -0.898 7.832 -11.938 1 98.69 315 LEU B O 1
ATOM 5698 N N . GLN B 1 316 ? 0.7 8.547 -10.531 1 98.69 316 GLN B N 1
ATOM 5699 C CA . GLN B 1 316 ? 1.239 9.5 -11.492 1 98.69 316 GLN B CA 1
ATOM 5700 C C . GLN B 1 316 ? 1.812 8.797 -12.711 1 98.69 316 GLN B C 1
ATOM 5702 O O . GLN B 1 316 ? 1.545 9.188 -13.852 1 98.69 316 GLN B O 1
ATOM 5707 N N . LYS B 1 317 ? 2.59 7.742 -12.516 1 98.44 317 LYS B N 1
ATOM 5708 C CA . LYS B 1 317 ? 3.193 6.984 -13.609 1 98.44 317 LYS B CA 1
ATOM 5709 C C . LYS B 1 317 ? 2.123 6.375 -14.508 1 98.44 317 LYS B C 1
ATOM 5711 O O . LYS B 1 317 ? 2.211 6.465 -15.734 1 98.44 317 LYS B O 1
ATOM 5716 N N . SER B 1 318 ? 1.158 5.773 -13.898 1 97.81 318 SER B N 1
ATOM 5717 C CA . SER B 1 318 ? 0.087 5.121 -14.641 1 97.81 318 SER B CA 1
ATOM 5718 C C . SER B 1 318 ? -0.731 6.133 -15.438 1 97.81 318 SER B C 1
ATOM 5720 O O . SER B 1 318 ? -1.045 5.902 -16.609 1 97.81 318 SER B O 1
ATOM 5722 N N . SER B 1 319 ? -1.086 7.273 -14.805 1 97.31 319 SER B N 1
ATOM 5723 C CA . SER B 1 319 ? -1.945 8.266 -15.438 1 97.31 319 SER B CA 1
ATOM 5724 C C . SER B 1 319 ? -1.228 8.969 -16.578 1 97.31 319 SER B C 1
ATOM 5726 O O . SER B 1 319 ? -1.862 9.406 -17.547 1 97.31 319 SER B O 1
ATOM 5728 N N . ARG B 1 320 ? 0.087 9.07 -16.484 1 97.25 320 ARG B N 1
ATOM 5729 C CA . ARG B 1 320 ? 0.858 9.82 -17.469 1 97.25 320 ARG B CA 1
ATOM 5730 C C . ARG B 1 320 ? 1.519 8.891 -18.484 1 97.25 320 ARG B C 1
ATOM 5732 O O . ARG B 1 320 ? 2.104 9.352 -19.469 1 97.25 320 ARG B O 1
ATOM 5739 N N . TRP B 1 321 ? 1.414 7.598 -18.281 1 96.69 321 TRP B N 1
ATOM 5740 C CA . TRP B 1 321 ? 2.119 6.609 -19.094 1 96.69 321 TRP B CA 1
ATOM 5741 C C . TRP B 1 321 ? 3.6 6.953 -19.203 1 96.69 321 TRP B C 1
ATOM 5743 O O . TRP B 1 321 ? 4.168 6.938 -20.297 1 96.69 321 TRP B O 1
ATOM 5753 N N . ASP B 1 322 ? 4.195 7.316 -18.109 1 97.88 322 ASP B N 1
ATOM 5754 C CA . ASP B 1 322 ? 5.598 7.715 -17.984 1 97.88 322 ASP B CA 1
ATOM 5755 C C . ASP B 1 322 ? 6.188 7.25 -16.656 1 97.88 322 ASP B C 1
ATOM 5757 O O . ASP B 1 322 ? 5.879 7.809 -15.602 1 97.88 322 ASP B O 1
ATOM 5761 N N . PRO B 1 323 ? 6.984 6.199 -16.734 1 97.81 323 PRO B N 1
ATOM 5762 C CA . PRO B 1 323 ? 7.516 5.617 -15.492 1 97.81 323 PRO B CA 1
ATOM 5763 C C . PRO B 1 323 ? 8.492 6.547 -14.781 1 97.81 323 PRO B C 1
ATOM 5765 O O . PRO B 1 323 ? 8.914 6.262 -13.656 1 97.81 323 PRO B O 1
ATOM 5768 N N . THR B 1 324 ? 8.867 7.703 -15.32 1 97.88 324 THR B N 1
ATOM 5769 C CA . THR B 1 324 ? 9.93 8.531 -14.773 1 97.88 324 THR B CA 1
ATOM 5770 C C . THR B 1 324 ? 9.352 9.68 -13.938 1 97.88 324 THR B C 1
ATOM 5772 O O . THR B 1 324 ? 10.086 10.359 -13.219 1 97.88 324 THR B O 1
ATOM 5775 N N . VAL B 1 325 ? 8.039 9.93 -14.008 1 98.25 325 VAL B N 1
ATOM 5776 C CA . VAL B 1 325 ? 7.449 11.039 -13.273 1 98.25 325 VAL B CA 1
ATOM 5777 C C . VAL B 1 325 ? 7.266 10.648 -11.805 1 98.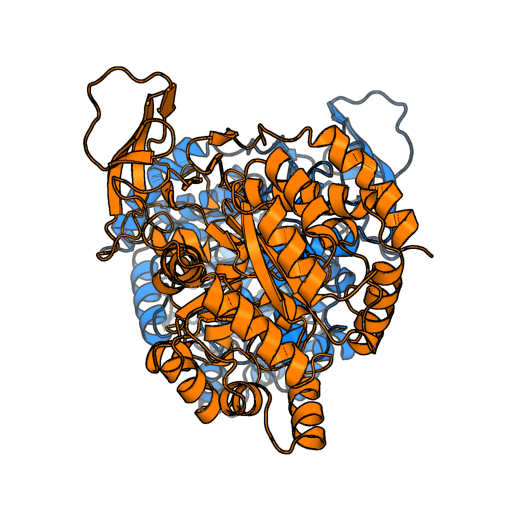25 325 VAL B C 1
ATOM 5779 O O . VAL B 1 325 ? 7.066 9.477 -11.492 1 98.25 325 VAL B O 1
ATOM 5782 N N . ALA B 1 326 ? 7.336 11.656 -10.914 1 98.31 326 ALA B N 1
ATOM 5783 C CA . ALA B 1 326 ? 7.219 11.414 -9.484 1 98.31 326 ALA B CA 1
ATOM 5784 C C . ALA B 1 326 ? 8.133 10.266 -9.039 1 98.31 326 ALA B C 1
ATOM 5786 O O . ALA B 1 326 ? 7.668 9.281 -8.461 1 98.31 326 ALA B O 1
ATOM 5787 N N . ASN B 1 327 ? 9.422 10.43 -9.344 1 98.44 327 ASN B N 1
ATOM 5788 C CA . ASN B 1 327 ? 10.391 9.375 -9.047 1 98.44 327 ASN B CA 1
ATOM 5789 C C . ASN B 1 327 ? 10.609 9.219 -7.543 1 98.44 327 ASN B C 1
ATOM 5791 O O . ASN B 1 327 ? 10.055 9.984 -6.75 1 98.44 327 ASN B O 1
ATOM 5795 N N . ALA B 1 328 ? 11.383 8.273 -7.148 1 98.69 328 ALA B N 1
ATOM 5796 C CA . ALA B 1 328 ? 11.547 7.883 -5.754 1 98.69 328 ALA B CA 1
ATOM 5797 C C . ALA B 1 328 ? 12.047 9.055 -4.91 1 98.69 328 ALA B C 1
ATOM 5799 O O . ALA B 1 328 ? 11.508 9.328 -3.836 1 98.69 328 ALA B O 1
ATOM 5800 N N . GLN B 1 329 ? 13.031 9.766 -5.363 1 98.69 329 GLN B N 1
ATOM 5801 C CA . GLN B 1 329 ? 13.586 10.891 -4.613 1 98.69 329 GLN B CA 1
ATOM 5802 C C . GLN B 1 329 ? 12.539 11.984 -4.426 1 98.69 329 GLN B C 1
ATOM 5804 O O . GLN B 1 329 ? 12.406 12.539 -3.332 1 98.69 329 GLN B O 1
ATOM 5809 N N . GLU B 1 330 ? 11.812 12.305 -5.484 1 98.81 330 GLU B N 1
ATOM 5810 C CA . GLU B 1 330 ? 10.766 13.32 -5.395 1 98.81 330 GLU B CA 1
ATOM 5811 C C . GLU B 1 330 ? 9.711 12.93 -4.355 1 98.81 330 GLU B C 1
ATOM 5813 O O . GLU B 1 330 ? 9.281 13.773 -3.562 1 98.81 330 GLU B O 1
ATOM 5818 N N . LEU B 1 331 ? 9.312 11.68 -4.398 1 98.94 331 LEU B N 1
ATOM 5819 C CA . LEU B 1 331 ? 8.297 11.211 -3.465 1 98.94 331 LEU B CA 1
ATOM 5820 C C . LEU B 1 331 ? 8.766 11.367 -2.023 1 98.94 331 LEU B C 1
ATOM 5822 O O . LEU B 1 331 ? 7.992 11.758 -1.149 1 98.94 331 LEU B O 1
ATOM 5826 N N . LEU B 1 332 ? 10.008 11.039 -1.759 1 98.94 332 LEU B N 1
ATOM 5827 C CA . LEU B 1 332 ? 10.555 11.234 -0.42 1 98.94 332 LEU B CA 1
ATOM 5828 C C . LEU B 1 332 ? 10.602 12.719 -0.062 1 98.94 332 LEU B C 1
ATOM 5830 O O . LEU B 1 332 ? 10.336 13.094 1.081 1 98.94 332 LEU B O 1
ATOM 5834 N N . ASP B 1 333 ? 10.953 13.602 -1.064 1 98.94 333 ASP B N 1
ATOM 5835 C CA . ASP B 1 333 ? 10.93 15.039 -0.845 1 98.94 333 ASP B CA 1
ATOM 5836 C C . ASP B 1 333 ? 9.539 15.508 -0.427 1 98.94 333 ASP B C 1
ATOM 5838 O O . ASP B 1 333 ? 9.398 16.312 0.497 1 98.94 333 ASP B O 1
ATOM 5842 N N . PHE B 1 334 ? 8.516 14.977 -1.083 1 98.94 334 PHE B N 1
ATOM 5843 C CA . PHE B 1 334 ? 7.129 15.383 -0.865 1 98.94 334 PHE B CA 1
ATOM 5844 C C . PHE B 1 334 ? 6.711 15.133 0.58 1 98.94 334 PHE B C 1
ATOM 5846 O O . PHE B 1 334 ? 5.848 15.836 1.111 1 98.94 334 PHE B O 1
ATOM 5853 N N . ALA B 1 335 ? 7.352 14.156 1.259 1 98.94 335 ALA B N 1
ATOM 5854 C CA . ALA B 1 335 ? 6.91 13.742 2.588 1 98.94 335 ALA B CA 1
ATOM 5855 C C . ALA B 1 335 ? 7.883 14.219 3.662 1 98.94 335 ALA B C 1
ATOM 5857 O O . ALA B 1 335 ? 7.695 13.93 4.848 1 98.94 335 ALA B O 1
ATOM 5858 N N . THR B 1 336 ? 8.977 14.953 3.258 1 98.88 336 THR B N 1
ATOM 5859 C CA . THR B 1 336 ? 9.961 15.398 4.23 1 98.88 336 THR B CA 1
ATOM 5860 C C . THR B 1 336 ? 10.234 16.891 4.09 1 98.88 336 THR B C 1
ATOM 5862 O O . THR B 1 336 ? 9.461 17.719 4.594 1 98.88 336 THR B O 1
ATOM 5865 N N . ILE B 1 337 ? 11.156 17.234 3.152 1 98.81 337 ILE B N 1
ATOM 5866 C CA . ILE B 1 337 ? 11.617 18.625 3.109 1 98.81 337 ILE B CA 1
ATOM 5867 C C . ILE B 1 337 ? 10.539 19.5 2.48 1 98.81 337 ILE B C 1
ATOM 5869 O O . ILE B 1 337 ? 10.328 20.641 2.91 1 98.81 337 ILE B O 1
ATOM 5873 N N . ASN B 1 338 ? 9.852 19.047 1.43 1 98.94 338 ASN B N 1
ATOM 5874 C CA . ASN B 1 338 ? 8.773 19.828 0.843 1 98.94 338 ASN B CA 1
ATOM 5875 C C . ASN B 1 338 ? 7.629 20.047 1.834 1 98.94 338 ASN B C 1
ATOM 5877 O O . ASN B 1 338 ? 7.02 21.109 1.87 1 98.94 338 ASN B O 1
ATOM 5881 N N . ALA B 1 339 ? 7.348 18.969 2.564 1 98.94 339 ALA B N 1
ATOM 5882 C CA . ALA B 1 339 ? 6.273 19.047 3.549 1 98.94 339 ALA B CA 1
ATOM 5883 C C . ALA B 1 339 ? 6.625 20.016 4.672 1 98.94 339 ALA B C 1
ATOM 5885 O O . ALA B 1 339 ? 5.77 20.766 5.148 1 98.94 339 ALA B O 1
ATOM 5886 N N . ALA B 1 340 ? 7.863 19.984 5.125 1 98.94 340 ALA B N 1
ATOM 5887 C CA . ALA B 1 340 ? 8.32 20.953 6.125 1 98.94 340 ALA B CA 1
ATOM 5888 C C . ALA B 1 340 ? 8.148 22.375 5.625 1 98.94 340 ALA B C 1
ATOM 5890 O O . ALA B 1 340 ? 7.703 23.25 6.367 1 98.94 340 ALA B O 1
ATOM 5891 N N . LYS B 1 341 ? 8.453 22.594 4.375 1 98.75 341 LYS B N 1
ATOM 5892 C CA . LYS B 1 341 ? 8.289 23.906 3.76 1 98.75 341 LYS B CA 1
ATOM 5893 C C . LYS B 1 341 ? 6.824 24.328 3.723 1 98.75 341 LYS B C 1
ATOM 5895 O O . LYS B 1 341 ? 6.488 25.484 3.979 1 98.75 341 LYS B O 1
ATOM 5900 N N . ALA B 1 342 ? 5.957 23.406 3.463 1 98.88 342 ALA B N 1
ATOM 5901 C CA . ALA B 1 342 ? 4.527 23.688 3.336 1 98.88 342 ALA B CA 1
ATOM 5902 C C . ALA B 1 342 ? 3.957 24.219 4.645 1 98.88 342 ALA B C 1
ATOM 5904 O O . ALA B 1 342 ? 3.031 25.031 4.633 1 98.88 342 ALA B O 1
ATOM 5905 N N . ILE B 1 343 ? 4.523 23.766 5.762 1 98.75 343 ILE B N 1
ATOM 5906 C CA . ILE B 1 343 ? 3.977 24.188 7.051 1 98.75 343 ILE B CA 1
ATOM 5907 C C . ILE B 1 343 ? 4.867 25.266 7.66 1 98.75 343 ILE B C 1
ATOM 5909 O O . ILE B 1 343 ? 4.711 25.609 8.828 1 98.75 343 ILE B O 1
ATOM 5913 N N . GLY B 1 344 ? 5.863 25.734 6.918 1 98.19 344 GLY B N 1
ATOM 5914 C CA . GLY B 1 344 ? 6.711 26.844 7.332 1 98.19 344 GLY B CA 1
ATOM 5915 C C . GLY B 1 344 ? 7.773 26.438 8.336 1 98.19 344 GLY B C 1
ATOM 5916 O O . GLY B 1 344 ? 8.203 27.25 9.156 1 98.19 344 GLY B O 1
ATOM 5917 N N . MET B 1 345 ? 8.18 25.172 8.297 1 98.44 345 MET B N 1
ATOM 5918 C CA . MET B 1 345 ? 9.125 24.688 9.305 1 98.44 345 MET B CA 1
ATOM 5919 C C . MET B 1 345 ? 10.352 24.062 8.648 1 98.44 345 MET B C 1
ATOM 5921 O O . MET B 1 345 ? 10.984 23.188 9.227 1 98.44 345 MET B O 1
ATOM 5925 N N . GLN B 1 346 ? 10.68 24.422 7.426 1 97.81 346 GLN B N 1
ATOM 5926 C CA . GLN B 1 346 ? 11.773 23.828 6.664 1 97.81 346 GLN B CA 1
ATOM 5927 C C . GLN B 1 346 ? 13.109 24.016 7.371 1 97.81 346 GLN B C 1
ATOM 5929 O O . GLN B 1 346 ? 14.07 23.281 7.121 1 97.81 346 GLN B O 1
ATOM 5934 N N . ASP B 1 347 ? 13.227 25 8.273 1 98.19 347 ASP B N 1
ATOM 5935 C CA . ASP B 1 347 ? 14.469 25.266 9 1 98.19 347 ASP B CA 1
ATOM 5936 C C . ASP B 1 347 ? 14.57 24.391 10.242 1 98.19 347 ASP B C 1
ATOM 5938 O O . ASP B 1 347 ? 15.633 24.281 10.852 1 98.19 347 ASP B O 1
ATOM 5942 N N . SER B 1 348 ? 13.5 23.703 10.57 1 98.56 348 SER B N 1
ATOM 5943 C CA . SER B 1 348 ? 13.469 22.922 11.805 1 98.56 348 SER B CA 1
ATOM 5944 C C . SER B 1 348 ? 13.188 21.453 11.531 1 98.56 348 SER B C 1
ATOM 5946 O O . SER B 1 348 ? 13.492 20.594 12.359 1 98.56 348 SER B O 1
ATOM 5948 N N . LEU B 1 349 ? 12.578 21.141 10.445 1 98.81 349 LEU B N 1
ATOM 5949 C CA . LEU B 1 349 ? 12.117 19.781 10.133 1 98.81 349 LEU B CA 1
ATOM 5950 C C . LEU B 1 349 ? 12.484 19.406 8.703 1 98.81 349 LEU B C 1
ATOM 5952 O O . LEU B 1 349 ? 12.953 20.25 7.934 1 98.81 349 LEU B O 1
ATOM 5956 N N . GLY B 1 350 ? 12.312 18.172 8.344 1 98.81 350 GLY B N 1
ATOM 5957 C CA . GLY B 1 350 ? 12.305 17.703 6.965 1 98.81 350 GLY B CA 1
ATOM 5958 C C . GLY B 1 350 ? 13.648 17.172 6.512 1 98.81 350 GLY B C 1
ATOM 5959 O O . GLY B 1 350 ? 13.758 16.578 5.43 1 98.81 350 GLY B O 1
ATOM 5960 N N . SER B 1 351 ? 14.711 17.328 7.285 1 98.88 351 SER B N 1
ATOM 5961 C CA . SER B 1 351 ? 16.031 16.781 6.988 1 98.88 351 SER B CA 1
ATOM 5962 C C . SER B 1 351 ? 16.812 16.5 8.273 1 98.88 351 SER B C 1
ATOM 5964 O O . SER B 1 351 ? 16.438 16.984 9.344 1 98.88 351 SER B O 1
ATOM 5966 N N . ILE B 1 352 ? 17.719 15.602 8.156 1 98.81 352 ILE B N 1
ATOM 5967 C CA . ILE B 1 352 ? 18.641 15.312 9.25 1 98.81 352 ILE B CA 1
ATOM 5968 C C . ILE B 1 352 ? 19.875 16.203 9.125 1 98.81 352 ILE B C 1
ATOM 5970 O O . ILE B 1 352 ? 20.844 15.836 8.453 1 98.81 352 ILE B O 1
ATOM 5974 N N . GLU B 1 353 ? 19.844 17.266 9.758 1 98.69 353 GLU B N 1
ATOM 5975 C CA . GLU B 1 353 ? 20.906 18.266 9.781 1 98.69 353 GLU B CA 1
ATOM 5976 C C . GLU B 1 353 ? 21.109 18.828 11.188 1 98.69 353 GLU B C 1
ATOM 5978 O O . GLU B 1 353 ? 20.141 18.969 11.945 1 98.69 353 GLU B O 1
ATOM 5983 N N . ALA B 1 354 ? 22.344 19.188 11.516 1 98.44 354 ALA B N 1
ATOM 5984 C CA . ALA B 1 354 ? 22.625 19.812 12.805 1 98.44 354 ALA B CA 1
ATOM 5985 C C . ALA B 1 354 ? 21.766 21.062 13.008 1 98.44 354 ALA B C 1
ATOM 5987 O O . ALA B 1 354 ? 21.594 21.859 12.086 1 98.44 354 ALA B O 1
ATOM 5988 N N . GLY B 1 355 ? 21.188 21.172 14.188 1 98.69 355 GLY B N 1
ATOM 5989 C CA . GLY B 1 355 ? 20.391 22.328 14.523 1 98.69 355 GLY B CA 1
ATOM 5990 C C . GLY B 1 355 ? 18.906 22.094 14.398 1 98.69 355 GLY B C 1
ATOM 5991 O O . GLY B 1 355 ? 18.094 22.766 15.039 1 98.69 355 GLY B O 1
ATOM 5992 N N . LYS B 1 356 ? 18.453 21.172 13.594 1 98.88 356 LYS B N 1
ATOM 5993 C CA . LYS B 1 356 ? 17.047 20.875 13.414 1 98.88 356 LYS B CA 1
ATOM 5994 C C . LYS B 1 356 ? 16.516 19.969 14.531 1 98.88 356 LYS B C 1
ATOM 5996 O O . LYS B 1 356 ? 17.312 19.375 15.258 1 98.88 356 LYS B O 1
ATOM 6001 N N . TYR B 1 357 ? 15.203 20 14.711 1 98.88 357 TYR B N 1
ATOM 6002 C CA . TYR B 1 357 ? 14.586 19.109 15.68 1 98.88 357 TYR B CA 1
ATOM 6003 C C . TYR B 1 357 ? 14.867 17.656 15.328 1 98.88 357 TYR B C 1
ATOM 6005 O O . TYR B 1 357 ? 14.969 17.297 14.156 1 98.88 357 TYR B O 1
ATOM 6013 N N . ALA B 1 358 ? 15.031 16.828 16.328 1 98.88 358 ALA B N 1
ATOM 6014 C CA . ALA B 1 358 ? 15.234 15.391 16.125 1 98.88 358 ALA B CA 1
ATOM 6015 C C . ALA B 1 358 ? 13.914 14.688 15.828 1 98.88 358 ALA B C 1
ATOM 6017 O O . ALA B 1 358 ? 13.383 13.969 16.672 1 98.88 358 ALA B O 1
ATOM 6018 N N . ASP B 1 359 ? 13.367 14.938 14.742 1 98.94 359 ASP B N 1
ATOM 6019 C CA . ASP B 1 359 ? 12.32 14.125 14.133 1 98.94 359 ASP B CA 1
ATOM 6020 C C . ASP B 1 359 ? 12.914 13.047 13.219 1 98.94 359 ASP B C 1
ATOM 6022 O O . ASP B 1 359 ? 13.281 13.328 12.078 1 98.94 359 ASP B O 1
ATOM 6026 N N . ILE B 1 360 ? 12.945 11.82 13.727 1 98.88 360 ILE B N 1
ATOM 6027 C CA . ILE B 1 360 ? 13.758 10.789 13.094 1 98.88 360 ILE B CA 1
ATOM 6028 C C . ILE B 1 360 ? 12.984 9.469 13.055 1 98.88 360 ILE B C 1
ATOM 6030 O O . ILE B 1 360 ? 12.305 9.117 14.023 1 98.88 360 ILE B O 1
ATOM 6034 N N . VAL B 1 361 ? 13.094 8.789 11.969 1 98.88 361 VAL B N 1
ATOM 6035 C CA . VAL B 1 361 ? 12.594 7.426 11.82 1 98.88 361 VAL B CA 1
ATOM 6036 C C . VAL B 1 361 ? 13.766 6.473 11.57 1 98.88 361 VAL B C 1
ATOM 6038 O O . VAL B 1 361 ? 14.648 6.766 10.758 1 98.88 361 VAL B O 1
ATOM 6041 N N . ILE B 1 362 ? 13.859 5.402 12.281 1 98.88 362 ILE B N 1
ATOM 6042 C CA . ILE B 1 362 ? 14.797 4.32 12.008 1 98.88 362 ILE B CA 1
ATOM 6043 C C . ILE B 1 362 ? 14.062 3.141 11.383 1 98.88 362 ILE B C 1
ATOM 6045 O O . ILE B 1 362 ? 13.141 2.586 11.977 1 98.88 362 ILE B O 1
ATOM 6049 N N . LEU B 1 363 ? 14.375 2.797 10.164 1 98.62 363 LEU B N 1
ATOM 6050 C CA . LEU B 1 363 ? 13.875 1.616 9.477 1 98.62 363 LEU B CA 1
ATOM 6051 C C . LEU B 1 363 ? 14.828 0.439 9.641 1 98.62 363 LEU B C 1
ATOM 6053 O O . LEU B 1 363 ? 16.031 0.57 9.391 1 98.62 363 LEU B O 1
ATOM 6057 N N . SER B 1 364 ? 14.273 -0.654 9.992 1 96.69 364 SER B N 1
ATOM 6058 C CA . SER B 1 364 ? 15.094 -1.861 10.07 1 96.69 364 SER B CA 1
ATOM 6059 C C . SER B 1 364 ? 15.586 -2.289 8.688 1 96.69 364 SER B C 1
ATOM 6061 O O . SER B 1 364 ? 14.781 -2.555 7.793 1 96.69 364 SER B O 1
ATOM 6063 N N . GLY B 1 365 ? 16.828 -2.365 8.594 1 94.12 365 GLY B N 1
ATOM 6064 C CA . GLY B 1 365 ? 17.406 -2.797 7.332 1 94.12 365 GLY B CA 1
ATOM 6065 C C . GLY B 1 365 ? 17.609 -4.297 7.25 1 94.12 365 GLY B C 1
ATOM 6066 O O . GLY B 1 365 ? 18.188 -4.801 6.285 1 94.12 365 GLY B O 1
ATOM 6067 N N . ARG B 1 366 ? 17.125 -5.055 8.148 1 91.19 366 ARG B N 1
ATOM 6068 C CA . ARG B 1 366 ? 17.328 -6.496 8.219 1 91.19 366 ARG B CA 1
ATOM 6069 C C . ARG B 1 366 ? 16.031 -7.242 7.883 1 91.19 366 ARG B C 1
ATOM 6071 O O . ARG B 1 366 ? 15.742 -8.289 8.469 1 91.19 366 ARG B O 1
ATOM 6078 N N . SER B 1 367 ? 15.242 -6.66 7.094 1 94.81 367 SER B N 1
ATOM 6079 C CA . SER B 1 367 ? 13.984 -7.262 6.66 1 94.81 367 SER B CA 1
ATOM 6080 C C . SER B 1 367 ? 14.039 -7.648 5.188 1 94.81 367 SER B C 1
ATOM 6082 O O . SER B 1 367 ? 14.562 -6.898 4.359 1 94.81 367 SER B O 1
ATOM 6084 N N . PRO B 1 368 ? 13.453 -8.766 4.859 1 96.5 368 PRO B N 1
ATOM 6085 C CA . PRO B 1 368 ? 13.555 -9.25 3.48 1 96.5 368 PRO B CA 1
ATOM 6086 C C . PRO B 1 368 ? 13 -8.258 2.461 1 96.5 368 PRO B C 1
ATOM 6088 O O . PRO B 1 368 ? 13.523 -8.156 1.349 1 96.5 368 PRO B O 1
ATOM 6091 N N . ASN B 1 369 ? 11.984 -7.535 2.803 1 96.94 369 ASN B N 1
ATOM 6092 C CA . ASN B 1 369 ? 11.352 -6.652 1.829 1 96.94 369 ASN B CA 1
ATOM 6093 C C . ASN B 1 369 ? 12.242 -5.465 1.483 1 96.94 369 ASN B C 1
ATOM 6095 O O . ASN B 1 369 ? 12 -4.77 0.495 1 96.94 369 ASN B O 1
ATOM 6099 N N . LEU B 1 370 ? 13.32 -5.215 2.248 1 96.44 370 LEU B N 1
ATOM 6100 C CA . LEU B 1 370 ? 14.211 -4.098 1.974 1 96.44 370 LEU B CA 1
ATOM 6101 C C . LEU B 1 370 ? 15.547 -4.586 1.418 1 96.44 370 LEU B C 1
ATOM 6103 O O . LEU B 1 370 ? 16.422 -3.781 1.104 1 96.44 370 LEU B O 1
ATOM 6107 N N . ARG B 1 371 ? 15.719 -5.848 1.306 1 96.12 371 ARG B N 1
ATOM 6108 C CA . ARG B 1 371 ? 17.016 -6.383 0.903 1 96.12 371 ARG B CA 1
ATOM 6109 C C . ARG B 1 371 ? 16.984 -6.855 -0.546 1 96.12 371 ARG B C 1
ATOM 6111 O O . ARG B 1 371 ? 15.969 -7.371 -1.018 1 96.12 371 ARG B O 1
ATOM 6118 N N . PRO B 1 372 ? 18.047 -6.762 -1.229 1 96.19 372 PRO B N 1
ATOM 6119 C CA . PRO B 1 372 ? 19.328 -6.164 -0.864 1 96.19 372 PRO B CA 1
ATOM 6120 C C . PRO B 1 372 ? 19.234 -4.66 -0.624 1 96.19 372 PRO B C 1
ATOM 6122 O O . PRO B 1 372 ? 18.359 -3.994 -1.191 1 96.19 372 PRO B O 1
ATOM 6125 N N . LEU B 1 373 ? 20.078 -4.191 0.23 1 95.5 373 LEU B N 1
ATOM 6126 C CA . LEU B 1 373 ? 20.062 -2.785 0.614 1 95.5 373 LEU B CA 1
ATOM 6127 C C . LEU B 1 373 ? 21.438 -2.16 0.47 1 95.5 373 LEU B C 1
ATOM 6129 O O . LEU B 1 373 ? 22.359 -2.502 1.216 1 95.5 373 LEU B O 1
ATOM 6133 N N . LEU B 1 374 ? 21.594 -1.328 -0.47 1 93.75 374 LEU B N 1
ATOM 6134 C CA . LEU B 1 374 ? 22.812 -0.593 -0.789 1 93.75 374 LEU B CA 1
ATOM 6135 C C . LEU B 1 374 ? 22.5 0.877 -1.058 1 93.75 374 LEU B C 1
ATOM 6137 O O . LEU B 1 374 ? 21.344 1.24 -1.307 1 93.75 374 LEU B O 1
ATOM 6141 N N . PRO B 1 375 ? 23.547 1.721 -0.959 1 93.69 375 PRO B N 1
ATOM 6142 C CA . PRO B 1 375 ? 23.297 3.139 -1.237 1 93.69 375 PRO B CA 1
ATOM 6143 C C . PRO B 1 375 ? 22.672 3.371 -2.609 1 93.69 375 PRO B C 1
ATOM 6145 O O . PRO B 1 375 ? 21.844 4.27 -2.768 1 93.69 375 PRO B O 1
ATOM 6148 N N . GLU B 1 376 ? 23 2.518 -3.588 1 94.19 376 GLU B N 1
ATOM 6149 C CA . GLU B 1 376 ? 22.594 2.699 -4.977 1 94.19 376 GLU B CA 1
ATOM 6150 C C . GLU B 1 376 ? 21.109 2.424 -5.152 1 94.19 376 GLU B C 1
ATOM 6152 O O . GLU B 1 376 ? 20.484 2.908 -6.105 1 94.19 376 GLU B O 1
ATOM 6157 N N . ASN B 1 377 ? 20.5 1.641 -4.262 1 95.88 377 ASN B N 1
ATOM 6158 C CA . ASN B 1 377 ? 19.094 1.296 -4.445 1 95.88 377 ASN B CA 1
ATOM 6159 C C . ASN B 1 377 ? 18.266 1.666 -3.225 1 95.88 377 ASN B C 1
ATOM 6161 O O . ASN B 1 377 ? 17.078 1.327 -3.148 1 95.88 377 ASN B O 1
ATOM 6165 N N . MET B 1 378 ? 18.828 2.363 -2.275 1 96.94 378 MET B N 1
ATOM 6166 C CA . MET B 1 378 ? 18.234 2.588 -0.965 1 96.94 378 MET B CA 1
ATOM 6167 C C . MET B 1 378 ? 16.984 3.453 -1.081 1 96.94 378 MET B C 1
ATOM 6169 O O . MET B 1 378 ? 15.945 3.135 -0.495 1 96.94 378 MET B O 1
ATOM 6173 N N . ILE B 1 379 ? 17.062 4.559 -1.848 1 98.44 379 ILE B N 1
ATOM 6174 C CA . ILE B 1 379 ? 15.914 5.445 -1.98 1 98.44 379 ILE B CA 1
ATOM 6175 C C . ILE B 1 379 ? 14.773 4.715 -2.686 1 98.44 379 ILE B C 1
ATOM 6177 O O . ILE B 1 379 ? 13.617 4.832 -2.287 1 98.44 379 ILE B O 1
ATOM 6181 N N . SER B 1 380 ? 15.117 3.936 -3.703 1 98.12 380 SER B N 1
ATOM 6182 C CA . SER B 1 380 ? 14.125 3.117 -4.383 1 98.12 380 SER B CA 1
ATOM 6183 C C . SER B 1 380 ? 13.453 2.141 -3.418 1 98.12 380 SER B C 1
ATOM 6185 O O . SER B 1 380 ? 12.234 1.998 -3.418 1 98.12 380 SER B O 1
ATOM 6187 N N . ASN B 1 381 ? 14.266 1.481 -2.613 1 98.19 381 ASN B N 1
ATOM 6188 C CA . ASN B 1 381 ? 13.742 0.505 -1.668 1 98.19 381 ASN B CA 1
ATOM 6189 C C . ASN B 1 381 ? 12.859 1.167 -0.613 1 98.19 381 ASN B C 1
ATOM 6191 O O . ASN B 1 381 ? 11.844 0.599 -0.197 1 98.19 381 ASN B O 1
ATOM 6195 N N . ILE B 1 382 ? 13.227 2.363 -0.199 1 98.56 382 ILE B N 1
ATOM 6196 C CA . ILE B 1 382 ? 12.43 3.102 0.777 1 98.56 382 ILE B CA 1
ATOM 6197 C C . ILE B 1 382 ? 11.047 3.396 0.199 1 98.56 382 ILE B C 1
ATOM 6199 O O . ILE B 1 382 ? 10.039 3.258 0.892 1 98.56 382 ILE B O 1
ATOM 6203 N N . ILE B 1 383 ? 10.992 3.719 -1.059 1 98.69 383 ILE B N 1
ATOM 6204 C CA . ILE B 1 383 ? 9.742 4.191 -1.649 1 98.69 383 ILE B CA 1
ATOM 6205 C C . ILE B 1 383 ? 8.922 2.998 -2.139 1 98.69 383 ILE B C 1
ATOM 6207 O O . ILE B 1 383 ? 7.711 2.936 -1.908 1 98.69 383 ILE B O 1
ATOM 6211 N N . TYR B 1 384 ? 9.523 2.027 -2.754 1 98.5 384 TYR B N 1
ATOM 6212 C CA . TYR B 1 384 ? 8.75 1.049 -3.508 1 98.5 384 TYR B CA 1
ATOM 6213 C C . TYR B 1 384 ? 8.688 -0.283 -2.77 1 98.5 384 TYR B C 1
ATOM 6215 O O . TYR B 1 384 ? 7.918 -1.17 -3.141 1 98.5 384 TYR B O 1
ATOM 6223 N N . SER B 1 385 ? 9.469 -0.429 -1.66 1 98.06 385 SER B N 1
ATOM 6224 C CA . SER B 1 385 ? 9.508 -1.745 -1.03 1 98.06 385 SER B CA 1
ATOM 6225 C C . SER B 1 385 ? 9.25 -1.647 0.47 1 98.06 385 SER B C 1
ATOM 6227 O O . SER B 1 385 ? 8.75 -2.596 1.082 1 98.06 385 SER B O 1
ATOM 6229 N N . ALA B 1 386 ? 9.617 -0.552 1.07 1 97.81 386 ALA B N 1
ATOM 6230 C CA . ALA B 1 386 ? 9.445 -0.397 2.514 1 97.81 386 ALA B CA 1
ATOM 6231 C C . ALA B 1 386 ? 7.973 -0.39 2.895 1 97.81 386 ALA B C 1
ATOM 6233 O O . ALA B 1 386 ? 7.109 -0.083 2.066 1 97.81 386 ALA B O 1
ATOM 6234 N N . SER B 1 387 ? 7.66 -0.789 4.109 1 96.94 387 SER B N 1
ATOM 6235 C CA . SER B 1 387 ? 6.328 -0.768 4.707 1 96.94 387 SER B CA 1
ATOM 6236 C C . SER B 1 387 ? 6.398 -0.42 6.191 1 96.94 387 SER B C 1
ATOM 6238 O O . SER B 1 387 ? 7.484 -0.229 6.742 1 96.94 387 SER B O 1
ATOM 6240 N N . SER B 1 388 ? 5.234 -0.303 6.766 1 95.81 388 SER B N 1
ATOM 6241 C CA . SER B 1 388 ? 5.148 0.017 8.188 1 95.81 388 SER B CA 1
ATOM 6242 C C . SER B 1 388 ? 5.848 -1.041 9.031 1 95.81 388 SER B C 1
ATOM 6244 O O . SER B 1 388 ? 6.258 -0.766 10.164 1 95.81 388 SER B O 1
ATOM 6246 N N . SER B 1 389 ? 6.047 -2.242 8.484 1 95.81 389 SER B N 1
ATOM 6247 C CA . SER B 1 389 ? 6.688 -3.322 9.227 1 95.81 389 SER B CA 1
ATOM 6248 C C . SER B 1 389 ? 8.172 -3.037 9.453 1 95.81 389 SER B C 1
ATOM 6250 O O . SER B 1 389 ? 8.812 -3.672 10.289 1 95.81 389 SER B O 1
ATOM 6252 N N . ASN B 1 390 ? 8.719 -2.084 8.719 1 97.75 390 ASN B N 1
ATOM 6253 C CA . ASN B 1 390 ? 10.148 -1.796 8.812 1 97.75 390 ASN B CA 1
ATOM 6254 C C . ASN B 1 390 ? 10.438 -0.751 9.891 1 97.75 390 ASN B C 1
ATOM 6256 O O . ASN B 1 390 ? 11.594 -0.563 10.281 1 97.75 390 ASN B O 1
ATOM 6260 N N . VAL B 1 391 ? 9.398 -0.013 10.328 1 98.31 391 VAL B N 1
ATOM 6261 C CA . VAL B 1 391 ? 9.602 1.085 11.266 1 98.31 391 VAL B CA 1
ATOM 6262 C C . VAL B 1 391 ? 9.938 0.527 12.648 1 98.31 391 VAL B C 1
ATOM 6264 O O . VAL B 1 391 ? 9.117 -0.173 13.258 1 98.31 391 VAL B O 1
ATOM 6267 N N . ARG B 1 392 ? 11.07 0.87 13.117 1 97.81 392 ARG B N 1
ATOM 6268 C CA . ARG B 1 392 ? 11.57 0.307 14.367 1 97.81 392 ARG B CA 1
ATOM 6269 C C . ARG B 1 392 ? 11.508 1.332 15.5 1 97.81 392 ARG B C 1
ATOM 6271 O O . ARG B 1 392 ? 11.156 0.993 16.625 1 97.81 392 ARG B O 1
ATOM 6278 N N . THR B 1 393 ? 11.938 2.535 15.219 1 98.62 393 THR B N 1
ATOM 6279 C CA . THR B 1 393 ? 12.008 3.619 16.203 1 98.62 393 THR B CA 1
ATOM 6280 C C . THR B 1 393 ? 11.602 4.945 15.562 1 98.62 393 THR B C 1
ATOM 6282 O O . THR B 1 393 ? 11.945 5.219 14.406 1 98.62 393 THR B O 1
ATOM 6285 N N . VAL B 1 394 ? 10.859 5.711 16.281 1 98.88 394 VAL B N 1
ATOM 6286 C CA . VAL B 1 394 ? 10.445 7.039 15.844 1 98.88 394 VAL B CA 1
ATOM 6287 C C . VAL B 1 394 ? 10.688 8.047 16.953 1 98.88 394 VAL B C 1
ATOM 6289 O O . VAL B 1 394 ? 10.32 7.812 18.109 1 98.88 394 VAL B O 1
ATOM 6292 N N . MET B 1 395 ? 11.336 9.078 16.641 1 98.88 395 MET B N 1
ATOM 6293 C CA . MET B 1 395 ? 11.57 10.211 17.531 1 98.88 395 MET B CA 1
ATOM 6294 C C . MET B 1 395 ? 10.875 11.461 17 1 98.88 395 MET B C 1
ATOM 6296 O O . MET B 1 395 ? 10.914 11.742 15.797 1 98.88 395 MET B O 1
ATOM 6300 N N . CYS B 1 396 ? 10.227 12.172 17.859 1 98.94 396 CYS B N 1
ATOM 6301 C CA . CYS B 1 396 ? 9.641 13.461 17.547 1 98.94 396 CYS B CA 1
ATOM 6302 C C . CYS B 1 396 ? 10.148 14.547 18.484 1 98.94 396 CYS B C 1
ATOM 6304 O O . CYS B 1 396 ? 9.867 14.516 19.688 1 98.94 396 CYS B O 1
ATOM 6306 N N . GLN B 1 397 ? 10.969 15.445 17.891 1 98.81 397 GLN B N 1
ATOM 6307 C CA . GLN B 1 397 ? 11.539 16.547 18.656 1 98.81 397 GLN B CA 1
ATOM 6308 C C . GLN B 1 397 ? 12.312 16.047 19.875 1 98.81 397 GLN B C 1
ATOM 6310 O O . GLN B 1 397 ? 12.102 16.516 20.984 1 98.81 397 GLN B O 1
ATOM 6315 N N . GLY B 1 398 ? 13.031 14.984 19.672 1 98.5 398 GLY B N 1
ATOM 6316 C CA . GLY B 1 398 ? 13.93 14.445 20.688 1 98.5 398 GLY B CA 1
ATOM 6317 C C . GLY B 1 398 ? 13.281 13.391 21.562 1 98.5 398 GLY B C 1
ATOM 6318 O O . GLY B 1 398 ? 13.977 12.625 22.234 1 98.5 398 GLY B O 1
ATOM 6319 N N . ASP B 1 399 ? 11.977 13.266 21.594 1 98.56 399 ASP B N 1
ATOM 6320 C CA . ASP B 1 399 ? 11.258 12.281 22.391 1 98.56 399 ASP B CA 1
ATOM 6321 C C . ASP B 1 399 ? 11.055 10.984 21.609 1 98.56 399 ASP B C 1
ATOM 6323 O O . ASP B 1 399 ? 10.57 11 20.484 1 98.56 399 ASP B O 1
ATOM 6327 N N . ILE B 1 400 ? 11.422 9.836 22.156 1 98.5 400 ILE B N 1
ATOM 6328 C CA . ILE B 1 400 ? 11.172 8.547 21.516 1 98.5 400 ILE B CA 1
ATOM 6329 C C . ILE B 1 400 ? 9.695 8.172 21.688 1 98.5 400 ILE B C 1
ATOM 6331 O O . ILE B 1 400 ? 9.25 7.895 22.812 1 98.5 400 ILE B O 1
ATOM 6335 N N . VAL B 1 401 ? 8.992 8.172 20.594 1 98.81 401 VAL B N 1
ATOM 6336 C CA . VAL B 1 401 ? 7.555 7.918 20.672 1 98.81 401 VAL B CA 1
ATOM 6337 C C . VAL B 1 401 ? 7.254 6.492 20.203 1 98.81 401 VAL B C 1
ATOM 6339 O O . VAL B 1 401 ? 6.164 5.969 20.453 1 98.81 401 VAL B O 1
ATOM 6342 N N . LEU B 1 402 ? 8.094 5.863 19.516 1 98.69 402 LEU B N 1
ATOM 6343 C CA . LEU B 1 402 ? 8.078 4.449 19.141 1 98.69 402 LEU B CA 1
ATOM 6344 C C . LEU B 1 402 ? 9.445 3.812 19.391 1 98.69 402 LEU B C 1
ATOM 6346 O O . LEU B 1 402 ? 10.461 4.332 18.922 1 98.69 402 LEU B O 1
ATOM 6350 N N . GLU B 1 403 ? 9.516 2.787 20.062 1 97.94 403 GLU B N 1
ATOM 6351 C CA . GLU B 1 403 ? 10.758 2.066 20.328 1 97.94 403 GLU B CA 1
ATOM 6352 C C . GLU B 1 403 ? 10.586 0.568 20.094 1 97.94 403 GLU B C 1
ATOM 6354 O O . GLU B 1 403 ? 9.773 -0.08 20.75 1 97.94 403 GLU B O 1
ATOM 6359 N N . GLU B 1 404 ? 11.305 0.046 19.156 1 94.44 404 GLU B N 1
ATOM 6360 C CA . GLU B 1 404 ? 11.266 -1.365 18.781 1 94.44 404 GLU B CA 1
ATOM 6361 C C . GLU B 1 404 ? 9.836 -1.821 18.5 1 94.44 404 GLU B C 1
ATOM 6363 O O . GLU B 1 404 ? 9.375 -2.826 19.047 1 94.44 404 GLU B O 1
ATOM 6368 N N . GLY B 1 405 ? 9.141 -0.972 17.797 1 92 405 GLY B N 1
ATOM 6369 C CA . GLY B 1 405 ? 7.82 -1.314 17.281 1 92 405 GLY B CA 1
ATOM 6370 C C . GLY B 1 405 ? 6.715 -1.071 18.297 1 92 405 GLY B C 1
ATOM 6371 O O . GLY B 1 405 ? 5.551 -1.371 18.031 1 92 405 GLY B O 1
ATOM 6372 N N . ARG B 1 406 ? 7.035 -0.486 19.531 1 94.31 406 ARG B N 1
ATOM 6373 C CA . ARG B 1 406 ? 6.035 -0.23 20.562 1 94.31 406 ARG B CA 1
ATOM 6374 C C . ARG B 1 406 ? 5.891 1.265 20.828 1 94.31 406 ARG B C 1
ATOM 6376 O O . ARG B 1 406 ? 6.879 1.96 21.062 1 94.31 406 ARG B O 1
ATOM 6383 N N . VAL B 1 407 ? 4.66 1.741 20.766 1 97.44 407 VAL B N 1
ATOM 6384 C CA . VAL B 1 407 ? 4.398 3.141 21.078 1 97.44 407 VAL B CA 1
ATOM 6385 C C . VAL B 1 407 ? 4.66 3.391 22.562 1 97.44 407 VAL B C 1
ATOM 6387 O O . VAL B 1 407 ? 4.191 2.633 23.422 1 97.44 407 VAL B O 1
ATOM 6390 N N . THR B 1 408 ? 5.348 4.434 22.922 1 97.75 408 THR B N 1
ATOM 6391 C CA . THR B 1 408 ? 5.809 4.633 24.281 1 97.75 408 THR B CA 1
ATOM 6392 C C . THR B 1 408 ? 4.934 5.656 25.016 1 97.75 408 THR B C 1
ATOM 6394 O O . THR B 1 408 ? 5.066 5.852 26.219 1 97.75 408 THR B O 1
ATOM 6397 N N . THR B 1 409 ? 4.02 6.262 24.344 1 97.06 409 THR B N 1
ATOM 6398 C CA . THR B 1 409 ? 3.346 7.434 24.891 1 97.06 409 THR B CA 1
ATOM 6399 C C . THR B 1 409 ? 1.873 7.133 25.156 1 97.06 409 THR B C 1
ATOM 6401 O O . THR B 1 409 ? 1.246 7.781 26 1 97.06 409 THR B O 1
ATOM 6404 N N . ILE B 1 410 ? 1.295 6.238 24.406 1 94.94 410 ILE B N 1
ATOM 6405 C CA . ILE B 1 410 ? -0.126 5.922 24.5 1 94.94 410 ILE B CA 1
ATOM 6406 C C . ILE B 1 410 ? -0.303 4.504 25.047 1 94.94 410 ILE B C 1
ATOM 6408 O O . ILE B 1 410 ? 0.408 3.582 24.641 1 94.94 410 ILE B O 1
ATOM 6412 N N . ASP B 1 411 ? -1.226 4.367 26 1 95.06 411 ASP B N 1
ATOM 6413 C CA . ASP B 1 411 ? -1.702 3.027 26.328 1 95.06 411 ASP B CA 1
ATOM 6414 C C . ASP B 1 411 ? -2.615 2.484 25.234 1 95.06 411 ASP B C 1
ATOM 6416 O O . ASP B 1 411 ? -3.838 2.613 25.312 1 95.06 411 ASP B O 1
ATOM 6420 N N . GLU B 1 412 ? -2.01 1.838 24.266 1 93.75 412 GLU B N 1
ATOM 6421 C CA . GLU B 1 412 ? -2.738 1.418 23.062 1 93.75 412 GLU B CA 1
ATOM 6422 C C . GLU B 1 412 ? -3.879 0.468 23.422 1 93.75 412 GLU B C 1
ATOM 6424 O O . GLU B 1 412 ? -4.98 0.588 22.891 1 93.75 412 GLU B O 1
ATOM 6429 N N . GLU B 1 413 ? -3.615 -0.42 24.312 1 92.56 413 GLU B N 1
ATOM 6430 C CA . GLU B 1 413 ? -4.645 -1.386 24.688 1 92.56 413 GLU B CA 1
ATOM 6431 C C . GLU B 1 413 ? -5.895 -0.686 25.219 1 92.56 413 GLU B C 1
ATOM 6433 O O . GLU B 1 413 ? -7.012 -1.019 24.812 1 92.56 413 GLU B O 1
ATOM 6438 N N . LYS B 1 414 ? -5.68 0.24 26.062 1 93.38 414 LYS B N 1
ATOM 6439 C CA . LYS B 1 414 ? -6.801 0.979 26.641 1 93.38 414 LYS B CA 1
ATOM 6440 C C . LYS B 1 414 ? -7.551 1.766 25.562 1 93.38 414 LYS B C 1
ATOM 6442 O O . LYS B 1 414 ? -8.781 1.688 25.484 1 93.38 414 LYS B O 1
ATOM 6447 N N . VAL B 1 415 ? -6.836 2.467 24.75 1 94.19 415 VAL B N 1
ATOM 6448 C CA . VAL B 1 415 ? -7.441 3.318 23.734 1 94.19 415 VAL B CA 1
ATOM 6449 C C . VAL B 1 415 ? -8.203 2.459 22.734 1 94.19 415 VAL B C 1
ATOM 6451 O O . VAL B 1 415 ? -9.344 2.775 22.375 1 94.19 415 VAL B O 1
ATOM 6454 N N . LEU B 1 416 ? -7.633 1.374 22.328 1 93.44 416 LEU B N 1
ATOM 6455 C CA . LEU B 1 416 ? -8.211 0.519 21.297 1 93.44 416 LEU B CA 1
ATOM 6456 C C . LEU B 1 416 ? -9.445 -0.208 21.828 1 93.44 416 LEU B C 1
ATOM 6458 O O . LEU B 1 416 ? -10.398 -0.445 21.078 1 93.44 416 LEU B O 1
ATOM 6462 N N . SER B 1 417 ? -9.469 -0.508 23.109 1 91.88 417 SER B N 1
ATOM 6463 C CA . SER B 1 417 ? -10.586 -1.229 23.703 1 91.88 417 SER B CA 1
ATOM 6464 C C . SER B 1 417 ? -11.859 -0.38 23.719 1 91.88 417 SER B C 1
ATOM 6466 O O . SER B 1 417 ? -12.969 -0.914 23.766 1 91.88 417 SER B O 1
ATOM 6468 N N . GLU B 1 418 ? -11.695 0.878 23.641 1 93.25 418 GLU B N 1
ATOM 6469 C CA . GLU B 1 418 ? -12.836 1.787 23.656 1 93.25 418 GLU B CA 1
ATOM 6470 C C . GLU B 1 418 ? -13.359 2.053 22.25 1 93.25 418 GLU B C 1
ATOM 6472 O O . GLU B 1 418 ? -14.461 2.578 22.078 1 93.25 418 GLU B O 1
ATOM 6477 N N . SER B 1 419 ? -12.625 1.659 21.328 1 93.75 419 SER B N 1
ATOM 6478 C CA . SER B 1 419 ? -12.875 2.096 19.953 1 93.75 419 SER B CA 1
ATOM 6479 C C . SER B 1 419 ? -14.133 1.436 19.391 1 93.75 419 SER B C 1
ATOM 6481 O O . SER B 1 419 ? -14.883 2.061 18.641 1 93.75 419 SER B O 1
ATOM 6483 N N . GLU B 1 420 ? -14.391 0.19 19.719 1 93.81 420 GLU B N 1
ATOM 6484 C CA . GLU B 1 420 ? -15.516 -0.54 19.141 1 93.81 420 GLU B CA 1
ATOM 6485 C C . GLU B 1 420 ? -16.844 0.029 19.625 1 93.81 420 GLU B C 1
ATOM 6487 O O . GLU B 1 420 ? -17.797 0.156 18.844 1 93.81 420 GLU B O 1
ATOM 6492 N N . GLU B 1 421 ? -16.906 0.346 20.891 1 92.38 421 GLU B N 1
ATOM 6493 C CA . GLU B 1 421 ? -18.125 0.946 21.438 1 92.38 421 GLU B CA 1
ATOM 6494 C C . GLU B 1 421 ? -18.406 2.291 20.766 1 92.38 421 GLU B C 1
ATOM 6496 O O . GLU B 1 421 ? -19.562 2.607 20.469 1 92.38 421 GLU B O 1
ATOM 6501 N N . MET B 1 422 ? -17.391 3.029 20.547 1 92.44 422 MET B N 1
ATOM 6502 C CA . MET B 1 422 ? -17.547 4.32 19.891 1 92.44 422 MET B CA 1
ATOM 6503 C C . MET B 1 422 ? -18.047 4.137 18.453 1 92.44 422 MET B C 1
ATOM 6505 O O . MET B 1 422 ? -18.922 4.867 18 1 92.44 422 MET B O 1
ATOM 6509 N N . TRP B 1 423 ? -17.422 3.213 17.766 1 93.38 423 TRP B N 1
ATOM 6510 C CA . TRP B 1 423 ? -17.812 2.932 16.391 1 93.38 423 TRP B CA 1
ATOM 6511 C C . TRP B 1 423 ? -19.281 2.52 16.297 1 93.38 423 TRP B C 1
ATOM 6513 O O . TRP B 1 423 ? -20.016 2.994 15.438 1 93.38 423 TRP B O 1
ATOM 6523 N N . ARG B 1 424 ? -19.75 1.659 17.234 1 92.69 424 ARG B N 1
ATOM 6524 C CA . ARG B 1 424 ? -21.125 1.209 17.25 1 92.69 424 ARG B CA 1
ATOM 6525 C C . ARG B 1 424 ? -22.078 2.379 17.469 1 92.69 424 ARG B C 1
ATOM 6527 O O . ARG B 1 424 ? -23.109 2.488 16.797 1 92.69 424 ARG B O 1
ATOM 6534 N N . SER B 1 425 ? -21.734 3.188 18.375 1 90.69 425 SER B N 1
ATOM 6535 C CA . SER B 1 425 ? -22.578 4.324 18.719 1 90.69 425 SER B CA 1
ATOM 6536 C C . SER B 1 425 ? -22.688 5.316 17.562 1 90.69 425 SER B C 1
ATOM 6538 O O . SER B 1 425 ? -23.75 5.883 17.328 1 90.69 425 SER B O 1
ATOM 6540 N N . LEU B 1 426 ? -21.641 5.488 16.781 1 91.5 426 LEU B N 1
ATOM 6541 C CA . LEU B 1 426 ? -21.578 6.512 15.742 1 91.5 426 LEU B CA 1
ATOM 6542 C C . LEU B 1 426 ? -22.094 5.965 14.414 1 91.5 426 LEU B C 1
ATOM 6544 O O . LEU B 1 426 ? -22.75 6.68 13.656 1 91.5 426 LEU B O 1
ATOM 6548 N N . CYS B 1 427 ? -21.781 4.676 14.148 1 88 427 CYS B N 1
ATOM 6549 C CA . CYS B 1 427 ? -21.859 4.219 12.766 1 88 427 CYS B CA 1
ATOM 6550 C C . CYS B 1 427 ? -23.031 3.266 12.57 1 88 427 CYS B C 1
ATOM 6552 O O . CYS B 1 427 ? -23.469 3.031 11.438 1 88 427 CYS B O 1
ATOM 6554 N N . LEU B 1 428 ? -23.578 2.562 13.562 1 82.38 428 LEU B N 1
ATOM 6555 C CA . LEU B 1 428 ? -24.703 1.648 13.422 1 82.38 428 LEU B CA 1
ATOM 6556 C C . LEU B 1 428 ? -26.016 2.371 13.68 1 82.38 428 LEU B C 1
ATOM 6558 O O . LEU B 1 428 ? -27.094 1.81 13.453 1 82.38 428 LEU B O 1
ATOM 6562 N N . ARG B 1 429 ? -26.203 3.648 13.844 1 69.56 429 ARG B N 1
ATOM 6563 C CA . ARG B 1 429 ? -27.453 4.348 14.094 1 69.56 429 ARG B CA 1
ATOM 6564 C C . ARG B 1 429 ? -28.141 4.742 12.781 1 69.56 429 ARG B C 1
ATOM 6566 O O . ARG B 1 429 ? -27.453 4.969 11.773 1 69.56 429 ARG B O 1
#

Solvent-accessible surface area (backbone atoms only — not comparable to full-atom values): 40156 Å² total; per-residue (Å²): 101,35,37,32,39,36,46,17,39,32,46,20,53,44,101,81,56,52,74,42,66,23,17,40,32,28,50,47,40,23,22,64,43,70,39,58,81,75,84,73,88,60,77,41,76,42,87,27,69,67,15,39,34,32,38,19,30,30,34,57,30,26,28,47,39,38,23,34,46,31,36,70,54,70,58,44,53,58,70,60,36,50,54,50,52,52,55,37,59,74,65,63,45,72,64,51,36,27,46,7,24,40,38,34,45,52,28,18,42,51,33,30,36,27,33,36,26,31,51,37,74,65,43,70,50,40,47,55,30,36,56,51,43,52,41,30,37,37,38,11,27,42,28,47,32,65,93,75,52,87,63,88,65,53,32,60,58,51,32,52,52,48,33,73,73,36,62,82,40,86,54,38,40,52,27,35,11,39,64,30,75,91,51,31,51,70,68,52,47,42,52,52,38,50,51,21,61,76,68,72,25,35,33,34,30,49,34,35,48,31,62,65,57,33,53,53,39,22,71,74,71,74,35,43,61,64,52,44,37,46,74,71,63,46,60,26,57,39,27,32,33,30,38,40,16,59,69,54,72,69,40,49,48,53,39,18,76,33,43,20,21,36,14,35,24,52,59,21,43,18,42,52,14,40,39,68,61,49,58,56,73,58,31,56,72,62,53,26,44,54,24,35,17,35,41,27,18,57,48,33,32,39,61,41,62,49,61,45,40,34,48,38,26,28,50,49,4,32,77,64,51,34,21,51,46,62,28,48,66,54,37,53,35,17,27,17,37,40,26,19,45,42,65,73,35,50,84,40,35,21,26,59,47,62,72,11,38,28,32,32,21,33,33,52,46,89,38,50,49,40,39,35,68,45,87,90,23,37,58,41,24,55,36,49,24,48,52,52,64,32,39,29,33,24,22,28,53,44,41,67,39,23,54,79,68,38,63,67,51,50,66,57,69,65,55,56,68,49,26,45,62,45,29,49,68,52,67,72,109,100,34,38,33,39,37,47,18,40,32,45,20,52,43,98,81,56,52,73,41,65,23,17,40,34,29,51,47,38,22,22,64,42,68,40,57,80,76,85,72,88,59,78,40,76,44,88,27,70,67,16,36,34,32,38,19,30,30,33,57,29,25,28,47,39,39,23,35,48,31,36,71,55,68,57,44,55,59,70,60,35,51,55,52,51,51,56,36,58,74,66,63,47,70,66,51,36,27,48,5,24,41,38,34,47,52,29,18,43,51,35,32,35,27,33,36,26,31,51,36,73,64,42,69,49,40,47,54,29,35,55,51,44,51,41,28,36,36,37,10,26,43,27,48,32,65,92,76,52,88,63,88,66,53,32,62,58,51,32,53,51,47,33,73,72,37,62,83,41,85,56,38,39,51,27,37,11,40,64,29,75,90,51,30,51,70,68,51,46,41,51,52,38,51,52,21,62,75,69,71,23,37,33,34,29,49,33,35,48,30,61,64,58,33,53,52,40,24,71,74,70,74,34,45,60,64,52,44,38,46,75,69,62,46,60,26,56,40,26,33,32,29,37,41,16,60,70,53,72,68,41,50,49,52,40,20,74,34,44,19,22,36,14,36,24,51,60,22,41,18,42,52,15,38,38,68,62,48,57,56,73,57,31,55,74,61,54,26,43,53,24,36,18,35,42,28,16,57,47,33,31,36,59,41,60,49,61,45,40,34,47,38,28,29,50,49,3,32,76,64,50,34,19,52,46,63,30,46,68,53,38,53,34,16,26,15,37,40,28,17,47,41,65,72,32,50,83,40,35,22,28,60,47,63,72,11,39,28,32,33,23,33,32,52,47,88,40,49,50,42,38,35,67,46,87,89,22,38,58,40,23,56,38,50,26,47,51,53,63,31,37,30,34,22,22,28,53,44,41,68,38,23,54,79,68,38,63,67,51,52,66,59,68,64,56,55,68,51,25,45,62,46,28,48,67,53,67,72,110

Secondary structure (DSSP, 8-state):
-EEEEEEEEEE---TT--EEEEEEEEETTEEEEESSPP-S--SEEEE-TT-EEEEPEEEEEE-GGGGGGTTSS-S--HHHHHHHHHHHHHT--HHHHHHHHHHHHHHHHHTTEEEEEEEES-HHHHHHHHHHHTSEEEEEEEE--GGG--SSS-HHHHHHHHHHHHTTSTTEEEEEEE--TTS--HHHHHHHHHHHHHHT--EEEEES-SHHHHHHHHHHHSS-HHHHHHHTT---TTEEEEE--S--HHHHHHHHHTT-EEEE-HHHHHHTT------HHHHHHHTPEEEE----TTTTS---HHHHHHHHHHHHHHHHT-TTTT-HHHHHHHTTHHHHHHTT-TTTSSS--TTSB--EEEE-S-SGGG-S--TTTHHHHHHHT--GGGEEEEEETTEEEEETTEESSS-HHHHHHHHHHHHHHHH--/-EEEEEEEEEE---TT--EEEEEEEEETTEEEEESSPP-S--SEEEE-TT-EEEEPEEEEEE-GGGGGGTTSS-S--HHHHHHHHHHHHHT--HHHHHHHHHHHHHHHHHTTEEEEEEEES-HHHHHHHHHHHTSEEEEEEEE--GGG--SSS-HHHHHHHHHHHHTTSTTEEEEEEE--TTT--HHHHHHHHHHHHHHT--EEEEES-SHHHHHHHHHHHSS-HHHHHHHTT---TTEEEEE--S--HHHHHHHHHHT-EEEE-HHHHHHTT------HHHHHHHTPEEEE----TTTTS---HHHHHHHHHHHHHHHHT-TTTT-HHHHHHHTTHHHHHHTT-TTTSSS--TTSB--EEEE-S-SGGG-S--TTTHHHHHHHT--GGGEEEEEETTEEEEETTEESSS-HHHHHHTHHHHHHHHH--

Sequence (858 aa):
MITVIRDAWIVTQDPQRRMIRGDVVIDGEKIASVGKEFKGTADKEIKASGDIVMPGLINTHTHVAMTVMKGTVDDVPFPKFLERVFKIDSDRTDKDIAIGTKIGCAEMIRTGTTTFVDLYYSEDVIAKATMEAGIRGVLCWCVLDQEMTTQIGNPLQNCKNFYNSFKRKRKIMPGVGLQGVYVCNEETCRGAKEFSDAKNLPLTFHLSETRGEVNEHRKKTGKRPAEWLNDIGVLGKNCIAAHSAWLTMNEVRAMADAGMSISSCPVSNMKLATGGVAPIPEFLKYGVNVTVGTDGSTTNNSLDMMAEMKTLGLLQKSSRWDPTVANAQELLDFATINAAKAIGMQDSLGSIEAGKYADIVILSGRSPNLRPLLPENMISNIIYSASSSNVRTVMCQGDIVLEEGRVTTIDEEKVLSESEEMWRSLCLRMITVIRDAWIVTQDPQRRMIRGDVVIDGEKIASVGKEFKGTADKEIKASGDIVMPGLINTHTHVAMTVMKGTVDDVPFPKFLERVFKIDSDRTDKDIAIGTKIGCAEMIRTGTTTFVDLYYSEDVIAKATMEAGIRGVLCWCVLDQEMTTQIGNPLQNCKNFYNSFKRKRKIMPGVGLQGVYVCNEETCRGAKEFSDAKNLPLTFHLSETRGEVNEHRKKTGKRPAEWLNDIGVLGKNCIAAHSAWLTMNEVRAMADAGMSISSCPVSNMKLATGGVAPIPEFLKYGVNVTVGTDGSTTNNSLDMMAEMKTLGLLQKSSRWDPTVANAQELLDFATINAAKAIGMQDSLGSIEAGKYADIVILSGRSPNLRPLLPENMISNIIYSASSSNVRTVMCQGDIVLEEGRVTTIDEEKVLSESEEMWRSLCLR

Nearest PDB structures (foldseek):
  3lnp-assembly1_A-2  TM=9.551E-01  e=1.412E-45  Oleispira antarctica
  4f0r-assembly1_A  TM=9.402E-01  e=7.711E-46  Chromobacterium violaceum ATCC 12472
  4dzh-assembly1_A-2  TM=9.584E-01  e=6.348E-43  Xanthomonas campestris pv. campestris str. ATCC 33913
  4gbd-assembly1_B  TM=9.585E-01  e=5.976E-43  Pseudomonas aeruginosa PAO1
  7ww2-assembly1_B  TM=9.216E-01  e=1.468E-40  Obesumbacterium proteus

Organism: NCBI:txid1577791

Radius of gyration: 26.44 Å; Cα contacts (8 Å, |Δi|>4): 2235; chains: 2; bounding box: 61×74×66 Å

Foldseek 3Di:
DKEKEAFAFEQFLPPVRDTETGMFIDDFFFTADPHDHDPDDGPYYHYFHLWYKWFFFEFEEAAQLCLLQFPQQFPDAPVVLVVQVVQLLLVDDLVSSLLSLLVSLLQSQLQRHQEYEYEDAPLVSSVVSNVLLPGAYAYAQEAFDPVPDPDDDHSLVVLVVSCVVPVPPPRYHRAHEYAFPVGHDLVRLVSRQVVCVVVVFAYEYEACLAPVQQVVVCVVPVHGRLVVCLVSPRAALSYEYEQQFDDDLVSLLSNQVRNAEYAHAQQLSVRNVRDGGRPVVSNVVNHHLYAYHNYYCSRRVHRRLLVRLLSSLVVNCVVVVHNPPSDLSNSLQRGAQSSCSNRPRNVATRGSDGPHTPFMWIFASPDPQQPPDDPVCPSVSSRNRDGSVRTAWTDHSNRTQHHGSDGDRDPCVVSVVCSVVSNCVSRVD/DKEKEAFAFEQFLPPVRDTETGMFIDDFFFTADPHDHDPDDGPYYHYFHLWYKWFFFEFEEAAQLCLLQFPQQFPDAPVVLVVQVVQLLLPDDLVSSLLSLLVSLVQSQLQRHQEYEYEDAPVVSSVVSNVLLPGAYAYAQEAFPPVPDPDDDHSLVVLVVSCVVPVPPPRYHRAHEYAFPVGHDLVRLVSRQVVCVVVVFAYEYEACLAPVQQVVVCVVPVHGRLVVCLVSPRAALSYEYEQQFDDDLVSLLSNLVRNAEYAHAQQLSV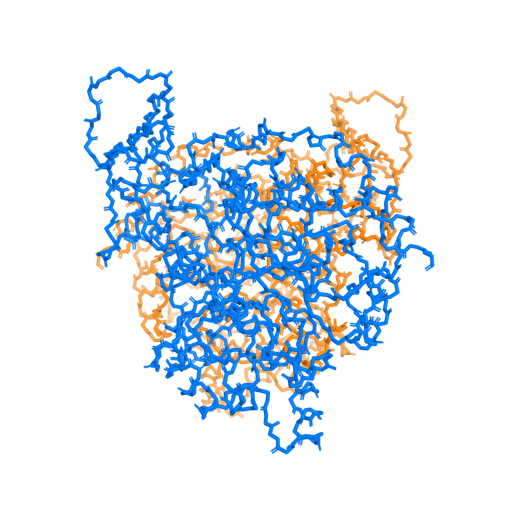RNVRDGGRPVVSNVVNHHLYAYHNYYCSRRVHRRLLVRLLSSLVVNCVVVVHNPPSDLSNSLQRGAQSSCSNRPNNVATRGSDGPHTPFMWIFRSPDPQQPPDDPVCPSVSSRNRDGSVRTAWGDHSNRTQHHGSDGDRDPCVVSVVCSVVSNCVSRVD

pLDDT: mean 96.99, std 3.19, range [69.56, 99.0]